Protein AF-0000000072580201 (afdb_homodimer)

Structure (mmCIF, N/CA/C/O backbone):
data_AF-0000000072580201-model_v1
#
loop_
_entity.id
_entity.type
_entity.pdbx_description
1 polymer 'Putative transporter'
#
loop_
_atom_site.group_PDB
_atom_site.id
_atom_site.type_symbol
_atom_site.label_atom_id
_atom_site.label_alt_id
_atom_site.label_comp_id
_atom_site.label_asym_id
_atom_site.label_entity_id
_atom_site.label_seq_id
_atom_site.pdbx_PDB_ins_code
_atom_site.Cartn_x
_atom_site.Cartn_y
_atom_site.Cartn_z
_atom_site.occupancy
_atom_site.B_iso_or_equiv
_atom_site.auth_seq_id
_atom_site.auth_comp_id
_atom_site.auth_asym_id
_atom_site.auth_atom_id
_atom_site.pdbx_PDB_model_num
ATOM 1 N N . MET A 1 1 ? -27.516 4.453 -25.391 1 64.94 1 MET A N 1
ATOM 2 C CA . MET A 1 1 ? -26.25 3.736 -25.438 1 64.94 1 MET A CA 1
ATOM 3 C C . MET A 1 1 ? -26.156 2.717 -24.312 1 64.94 1 MET A C 1
ATOM 5 O O . MET A 1 1 ? -25.203 1.935 -24.25 1 64.94 1 MET A O 1
ATOM 9 N N . GLN A 1 2 ? -27.297 2.746 -23.562 1 77.31 2 GLN A N 1
ATOM 10 C CA . GLN A 1 2 ? -27.359 1.778 -22.469 1 77.31 2 GLN A CA 1
ATOM 11 C C . GLN A 1 2 ? -28.312 0.635 -22.812 1 77.31 2 GLN A C 1
ATOM 13 O O . GLN A 1 2 ? -28.906 0.042 -21.906 1 77.31 2 GLN A O 1
ATOM 18 N N . SER A 1 3 ? -28.453 0.407 -24.109 1 86.81 3 SER A N 1
ATOM 19 C CA . SER A 1 3 ? -29.188 -0.77 -24.578 1 86.81 3 SER A CA 1
ATOM 20 C C . SER A 1 3 ? -28.359 -2.043 -24.359 1 86.81 3 SER A C 1
ATOM 22 O O . SER A 1 3 ? -27.172 -1.979 -24.047 1 86.81 3 SER A O 1
ATOM 24 N N . ALA A 1 4 ? -29.031 -3.105 -24.469 1 89.44 4 ALA A N 1
ATOM 25 C CA . ALA A 1 4 ? -28.375 -4.395 -24.297 1 89.44 4 ALA A CA 1
ATOM 26 C C . ALA A 1 4 ? -27.188 -4.555 -25.266 1 89.44 4 ALA A C 1
ATOM 28 O O . ALA A 1 4 ? -26.094 -4.934 -24.859 1 89.44 4 ALA A O 1
ATOM 29 N N . LEU A 1 5 ? -27.406 -4.266 -26.438 1 90 5 LEU A N 1
ATOM 30 C CA . LEU A 1 5 ? -26.359 -4.359 -27.453 1 90 5 LEU A CA 1
ATOM 31 C C . LEU A 1 5 ? -25.266 -3.324 -27.203 1 90 5 LEU A C 1
ATOM 33 O O . LEU A 1 5 ? -24.078 -3.607 -27.391 1 90 5 LEU A O 1
ATOM 37 N N . GLY A 1 6 ? -25.719 -2.148 -26.875 1 91.62 6 GLY A N 1
ATOM 38 C CA . GLY A 1 6 ? -24.766 -1.094 -26.562 1 91.62 6 GLY A CA 1
ATOM 39 C C . GLY A 1 6 ? -23.844 -1.446 -25.422 1 91.62 6 GLY A C 1
ATOM 40 O O . GLY A 1 6 ? -22.641 -1.205 -25.484 1 91.62 6 GLY A O 1
ATOM 41 N N . LEU A 1 7 ? -24.391 -2.041 -24.406 1 94.12 7 LEU A N 1
ATOM 42 C CA . LEU A 1 7 ? -23.625 -2.455 -23.25 1 94.12 7 LEU A CA 1
ATOM 43 C C . LEU A 1 7 ? -22.672 -3.594 -23.609 1 94.12 7 LEU A C 1
ATOM 45 O O . LEU A 1 7 ? -21.547 -3.645 -23.109 1 94.12 7 LEU A O 1
ATOM 49 N N . THR A 1 8 ? -23.156 -4.434 -24.438 1 94.06 8 THR A N 1
ATOM 50 C CA . THR A 1 8 ? -22.312 -5.539 -24.891 1 94.06 8 THR A CA 1
ATOM 51 C C . THR A 1 8 ? -21.109 -5.02 -25.656 1 94.06 8 THR A C 1
ATOM 53 O O . THR A 1 8 ? -19.969 -5.41 -25.391 1 94.06 8 THR A O 1
ATOM 56 N N . ILE A 1 9 ? -21.344 -4.164 -26.562 1 94.88 9 ILE A N 1
ATOM 57 C CA . ILE A 1 9 ? -20.281 -3.619 -27.406 1 94.88 9 ILE A CA 1
ATOM 58 C C . ILE A 1 9 ? -19.312 -2.805 -26.562 1 94.88 9 ILE A C 1
ATOM 60 O O . ILE A 1 9 ? -18.094 -2.926 -26.719 1 94.88 9 ILE A O 1
ATOM 64 N N . ALA A 1 10 ? -19.859 -2.002 -25.703 1 95.25 10 ALA A N 1
ATOM 65 C CA . ALA A 1 10 ? -19.016 -1.18 -24.844 1 95.25 10 ALA A CA 1
ATOM 66 C C . ALA A 1 10 ? -18.172 -2.047 -23.906 1 95.25 10 ALA A C 1
ATOM 68 O O . ALA A 1 10 ? -16.984 -1.782 -23.719 1 95.25 10 ALA A O 1
ATOM 69 N N . GLY A 1 11 ? -18.828 -3.018 -23.281 1 95.06 11 GLY A N 1
ATOM 70 C CA . GLY A 1 11 ? -18.109 -3.926 -22.422 1 95.06 11 GLY A CA 1
ATOM 71 C C . GLY A 1 11 ? -16.984 -4.656 -23.125 1 95.06 11 GLY A C 1
ATOM 72 O O . GLY A 1 11 ? -15.859 -4.734 -22.594 1 95.06 11 GLY A O 1
ATOM 73 N N . LEU A 1 12 ? -17.25 -5.156 -24.281 1 94.75 12 LEU A N 1
ATOM 74 C CA . LEU A 1 12 ? -16.234 -5.863 -25.062 1 94.75 12 LEU A CA 1
ATOM 75 C C . LEU A 1 12 ? -15.125 -4.914 -25.484 1 94.75 12 LEU A C 1
ATOM 77 O O . LEU A 1 12 ? -13.953 -5.301 -25.5 1 94.75 12 LEU A O 1
ATOM 81 N N . ALA A 1 13 ? -15.492 -3.752 -25.844 1 96.25 13 ALA A N 1
ATOM 82 C CA . ALA A 1 13 ? -14.492 -2.756 -26.234 1 96.25 13 ALA A CA 1
ATOM 83 C C . ALA A 1 13 ? -13.562 -2.432 -25.078 1 96.25 13 ALA A C 1
ATOM 85 O O . ALA A 1 13 ? -12.344 -2.318 -25.25 1 96.25 13 ALA A O 1
ATOM 86 N N . ILE A 1 14 ? -14.148 -2.25 -23.906 1 95.94 14 ILE A N 1
ATOM 87 C CA . ILE A 1 14 ? -13.367 -1.952 -22.703 1 95.94 14 ILE A CA 1
ATOM 88 C C . ILE A 1 14 ? -12.406 -3.105 -22.422 1 95.94 14 ILE A C 1
ATOM 90 O O . ILE A 1 14 ? -11.219 -2.889 -22.172 1 95.94 14 ILE A O 1
ATOM 94 N N . ILE A 1 15 ? -12.922 -4.309 -22.5 1 94.25 15 ILE A N 1
ATOM 95 C CA . ILE A 1 15 ? -12.133 -5.496 -22.203 1 94.25 15 ILE A CA 1
ATOM 96 C C . ILE A 1 15 ? -11.031 -5.648 -23.25 1 94.25 15 ILE A C 1
ATOM 98 O O . ILE A 1 15 ? -9.859 -5.801 -22.906 1 94.25 15 ILE A O 1
ATOM 102 N N . PHE A 1 16 ? -11.312 -5.555 -24.484 1 94.44 16 PHE A N 1
ATOM 103 C CA . PHE A 1 16 ? -10.359 -5.754 -25.578 1 94.44 16 PHE A CA 1
ATOM 104 C C . PHE A 1 16 ? -9.281 -4.68 -25.547 1 94.44 16 PHE A C 1
ATOM 106 O O . PHE A 1 16 ? -8.102 -4.977 -25.75 1 94.44 16 PHE A O 1
ATOM 113 N N . LEU A 1 17 ? -9.703 -3.467 -25.359 1 95.5 17 LEU A N 1
ATOM 114 C CA . LEU A 1 17 ? -8.727 -2.381 -25.312 1 95.5 17 LEU A CA 1
ATOM 115 C C . LEU A 1 17 ? -7.785 -2.549 -24.125 1 95.5 17 LEU A C 1
ATOM 117 O O . LEU A 1 17 ? -6.578 -2.326 -24.25 1 95.5 17 LEU A O 1
ATOM 121 N N . THR A 1 18 ? -8.344 -2.916 -22.969 1 93.75 18 THR A N 1
ATOM 122 C CA . THR A 1 18 ? -7.516 -3.125 -21.781 1 93.75 18 THR A CA 1
ATOM 123 C C . THR A 1 18 ? -6.52 -4.258 -22.016 1 93.75 18 THR A C 1
ATOM 125 O O . THR A 1 18 ? -5.328 -4.113 -21.734 1 93.75 18 THR A O 1
ATOM 128 N N . VAL A 1 19 ? -7 -5.348 -22.578 1 90.81 19 VAL A N 1
ATOM 129 C CA . VAL A 1 19 ? -6.156 -6.516 -22.812 1 90.81 19 VAL A CA 1
ATOM 130 C C . VAL A 1 19 ? -5.098 -6.18 -23.859 1 90.81 19 VAL A C 1
ATOM 132 O O . VAL A 1 19 ? -3.93 -6.551 -23.719 1 90.81 19 VAL A O 1
ATOM 135 N N . ALA A 1 20 ? -5.457 -5.512 -24.859 1 92.81 20 ALA A N 1
ATOM 136 C CA . ALA A 1 20 ? -4.531 -5.137 -25.922 1 92.81 20 ALA A CA 1
ATOM 137 C C . ALA A 1 20 ? -3.393 -4.277 -25.375 1 92.81 20 ALA A C 1
ATOM 139 O O . ALA A 1 20 ? -2.232 -4.469 -25.75 1 92.81 20 ALA A O 1
ATOM 140 N N . ILE A 1 21 ? -3.74 -3.387 -24.547 1 92.12 21 ILE A N 1
ATOM 141 C CA . ILE A 1 21 ? -2.734 -2.502 -23.984 1 92.12 21 ILE A CA 1
ATOM 142 C C . ILE A 1 21 ? -1.832 -3.291 -23.031 1 92.12 21 ILE A C 1
ATOM 144 O O . ILE A 1 21 ? -0.617 -3.08 -23 1 92.12 21 ILE A O 1
ATOM 148 N N . LEU A 1 22 ? -2.381 -4.203 -22.328 1 86.69 22 LEU A N 1
ATOM 149 C CA . LEU A 1 22 ? -1.604 -5.027 -21.406 1 86.69 22 LEU A CA 1
ATOM 150 C C . LEU A 1 22 ? -0.628 -5.922 -22.156 1 86.69 22 LEU A C 1
ATOM 152 O O . LEU A 1 22 ? 0.515 -6.102 -21.734 1 86.69 22 LEU A O 1
ATOM 156 N N . ILE A 1 23 ? -1.028 -6.395 -23.281 1 84.69 23 ILE A N 1
ATOM 157 C CA . ILE A 1 23 ? -0.207 -7.289 -24.078 1 84.69 23 ILE A CA 1
ATOM 158 C C . ILE A 1 23 ? 0.933 -6.508 -24.734 1 84.69 23 ILE A C 1
ATOM 160 O O . ILE A 1 23 ? 2.051 -7.012 -24.859 1 84.69 23 ILE A O 1
ATOM 164 N N . ARG A 1 24 ? 0.672 -5.301 -25.125 1 86.19 24 ARG A N 1
ATOM 165 C CA . ARG A 1 24 ? 1.711 -4.473 -25.719 1 86.19 24 ARG A CA 1
ATOM 166 C C . ARG A 1 24 ? 2.832 -4.184 -24.734 1 86.19 24 ARG A C 1
ATOM 168 O O . ARG A 1 24 ? 3.979 -3.967 -25.125 1 86.19 24 ARG A O 1
ATOM 175 N N . GLY A 1 25 ? 2.496 -4.184 -23.453 1 83.44 25 GLY A N 1
ATOM 176 C CA . GLY A 1 25 ? 3.494 -4.098 -22.406 1 83.44 25 GLY A CA 1
ATOM 177 C C . GLY A 1 25 ? 4.188 -2.746 -22.344 1 83.44 25 GLY A C 1
ATOM 178 O O . GLY A 1 25 ? 5.336 -2.65 -21.922 1 83.44 25 GLY A O 1
ATOM 179 N N . LYS A 1 26 ? 3.506 -1.722 -22.75 1 87.69 26 LYS A N 1
ATOM 180 C CA . LYS A 1 26 ? 4.133 -0.405 -22.828 1 87.69 26 LYS A CA 1
ATOM 181 C C . LYS A 1 26 ? 3.717 0.462 -21.641 1 87.69 26 LYS A C 1
ATOM 183 O O . LYS A 1 26 ? 4.32 1.508 -21.391 1 87.69 26 LYS A O 1
ATOM 188 N N . VAL 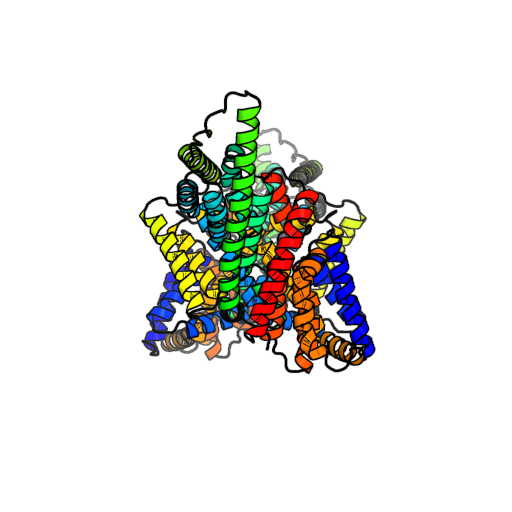A 1 27 ? 2.682 -0.009 -20.938 1 91.81 27 VAL A N 1
ATOM 189 C CA . VAL A 1 27 ? 2.209 0.784 -19.812 1 91.81 27 VAL A CA 1
ATOM 190 C C . VAL A 1 27 ? 1.976 -0.124 -18.609 1 91.81 27 VAL A C 1
ATOM 192 O O . VAL A 1 27 ? 1.768 -1.329 -18.75 1 91.81 27 VAL A O 1
ATOM 195 N N . SER A 1 28 ? 2.078 0.47 -17.453 1 92.5 28 SER A N 1
ATOM 196 C CA . SER A 1 28 ? 1.753 -0.257 -16.234 1 92.5 28 SER A CA 1
ATOM 197 C C . SER A 1 28 ? 0.303 -0.731 -16.234 1 92.5 28 SER A C 1
ATOM 199 O O . SER A 1 28 ? -0.588 -0.011 -16.688 1 92.5 28 SER A O 1
ATOM 201 N N . PRO A 1 29 ? 0.098 -1.938 -15.734 1 92.25 29 PRO A N 1
ATOM 202 C CA . PRO A 1 29 ? -1.27 -2.463 -15.711 1 92.25 29 PRO A CA 1
ATOM 203 C C . PRO A 1 29 ? -2.236 -1.558 -14.953 1 92.25 29 PRO A C 1
ATOM 205 O O . PRO A 1 29 ? -3.439 -1.569 -15.219 1 92.25 29 PRO A O 1
ATOM 208 N N . ILE A 1 30 ? -1.785 -0.77 -14.055 1 96.31 30 ILE A N 1
ATOM 209 C CA . ILE A 1 30 ? -2.617 0.125 -13.258 1 96.31 30 ILE A CA 1
ATOM 210 C C . ILE A 1 30 ? -3.332 1.116 -14.172 1 96.31 30 ILE A C 1
ATOM 212 O O . ILE A 1 30 ? -4.5 1.446 -13.953 1 96.31 30 ILE A O 1
ATOM 216 N N . VAL A 1 31 ? -2.715 1.527 -15.242 1 96.56 31 VAL A N 1
ATOM 217 C CA . VAL A 1 31 ? -3.193 2.602 -16.109 1 96.56 31 VAL A CA 1
ATOM 218 C C . VAL A 1 31 ? -4.41 2.125 -16.906 1 96.56 31 VAL A C 1
ATOM 220 O O . VAL A 1 31 ? -5.496 2.695 -16.781 1 96.56 31 VAL A O 1
ATOM 223 N N . PRO A 1 32 ? -4.281 1.046 -17.688 1 96 32 PRO A N 1
ATOM 224 C CA . PRO A 1 32 ? -5.461 0.642 -18.453 1 96 32 PRO A CA 1
ATOM 225 C C . PRO A 1 32 ? -6.59 0.119 -17.578 1 96 32 PRO A C 1
ATOM 227 O O . PRO A 1 32 ? -7.77 0.307 -17.891 1 96 32 PRO A O 1
ATOM 230 N N . MET A 1 33 ? -6.277 -0.475 -16.469 1 95.56 33 MET A N 1
ATOM 231 C CA . MET A 1 33 ? -7.289 -1.061 -15.594 1 95.56 33 MET A CA 1
ATOM 232 C C . MET A 1 33 ? -8.125 0.026 -14.93 1 95.56 33 MET A C 1
ATOM 234 O O . MET A 1 33 ? -9.305 -0.187 -14.633 1 95.56 33 MET A O 1
ATOM 238 N N . ALA A 1 34 ? -7.562 1.177 -14.711 1 97.31 34 ALA A N 1
ATOM 239 C CA . ALA A 1 34 ? -8.273 2.271 -14.055 1 97.31 34 ALA A CA 1
ATOM 240 C C . ALA A 1 34 ? -8.898 3.207 -15.086 1 97.31 34 ALA A C 1
ATOM 242 O O . ALA A 1 34 ? -10.086 3.537 -15 1 97.31 34 ALA A O 1
ATOM 243 N N . LEU A 1 35 ? -8.211 3.568 -16.141 1 97.62 35 LEU A N 1
ATOM 244 C CA . LEU A 1 35 ? -8.602 4.664 -17.016 1 97.62 35 LEU A CA 1
ATOM 245 C C . LEU A 1 35 ? -9.602 4.191 -18.062 1 97.62 35 LEU A C 1
ATOM 247 O O . LEU A 1 35 ? -10.57 4.895 -18.375 1 97.62 35 LEU A O 1
ATOM 251 N N . ILE A 1 36 ? -9.367 3.066 -18.656 1 97.5 36 ILE A N 1
ATOM 252 C CA . ILE A 1 36 ? -10.18 2.627 -19.781 1 97.5 36 ILE A CA 1
ATOM 253 C C . ILE A 1 36 ? -11.625 2.426 -19.328 1 97.5 36 ILE A C 1
ATOM 255 O O . ILE A 1 36 ? -12.555 2.945 -19.938 1 97.5 36 ILE A O 1
ATOM 259 N N . PRO A 1 37 ? -11.836 1.702 -18.25 1 97.38 37 PRO A N 1
ATOM 260 C CA . PRO A 1 37 ? -13.227 1.571 -17.812 1 97.38 37 PRO A CA 1
ATOM 261 C C . PRO A 1 37 ? -13.828 2.898 -17.344 1 97.38 37 PRO A C 1
ATOM 263 O O . PRO A 1 37 ? -15.023 3.139 -17.547 1 97.38 37 PRO A O 1
ATOM 266 N N . ALA A 1 38 ? -13.07 3.727 -16.672 1 97.56 38 ALA A N 1
ATOM 267 C CA . ALA A 1 38 ? -13.578 5.027 -16.234 1 97.56 38 ALA A CA 1
ATOM 268 C C . ALA A 1 38 ? -14.031 5.867 -17.422 1 97.56 38 ALA A C 1
ATOM 270 O O . ALA A 1 38 ? -15.125 6.426 -17.422 1 97.56 38 ALA A O 1
ATOM 271 N N . ILE A 1 39 ? -13.195 5.914 -18.469 1 97 39 ILE A N 1
ATOM 272 C CA . ILE A 1 39 ? -13.523 6.668 -19.672 1 97 39 ILE A CA 1
ATOM 273 C C . ILE A 1 39 ? -14.719 6.027 -20.375 1 97 39 ILE A C 1
ATOM 275 O O . ILE A 1 39 ? -15.617 6.727 -20.844 1 97 39 ILE A O 1
ATOM 279 N N . GLY A 1 40 ? -14.664 4.707 -20.469 1 96.12 40 GLY A N 1
ATOM 280 C CA . GLY A 1 40 ? -15.781 3.996 -21.078 1 96.12 40 GLY A CA 1
ATOM 281 C C . GLY A 1 40 ? -17.109 4.289 -20.406 1 96.12 40 GLY A C 1
ATOM 282 O O . GLY A 1 40 ? -18.109 4.52 -21.094 1 96.12 40 GLY A O 1
ATOM 283 N N . ALA A 1 41 ? -17.141 4.293 -19.062 1 96.19 41 ALA A N 1
ATOM 284 C CA . ALA A 1 41 ? -18.359 4.578 -18.328 1 96.19 41 ALA A CA 1
ATOM 285 C C . ALA A 1 41 ? -18.859 6 -18.594 1 96.19 41 ALA A C 1
ATOM 287 O O . ALA A 1 41 ? -20.047 6.227 -18.766 1 96.19 41 ALA A O 1
ATOM 288 N N . LEU A 1 42 ? -17.953 6.91 -18.672 1 94.69 42 LEU A N 1
ATOM 289 C CA . LEU A 1 42 ? -18.328 8.305 -18.906 1 94.69 42 LEU A CA 1
ATOM 290 C C . LEU A 1 42 ? -18.828 8.5 -20.328 1 94.69 42 LEU A C 1
ATOM 292 O O . LEU A 1 42 ? -19.781 9.258 -20.562 1 94.69 42 LEU A O 1
ATOM 296 N N . ILE A 1 43 ? -18.25 7.852 -21.297 1 94.31 43 ILE A N 1
ATOM 297 C CA . ILE A 1 43 ? -18.656 7.938 -22.703 1 94.31 43 ILE A CA 1
ATOM 298 C C . ILE A 1 43 ? -20.078 7.383 -22.844 1 94.31 43 ILE A C 1
ATOM 300 O O . ILE A 1 43 ? -20.875 7.895 -23.641 1 94.31 43 ILE A O 1
ATOM 304 N N . LEU A 1 44 ? -20.406 6.398 -22.078 1 94.62 44 LEU A N 1
ATOM 305 C CA . LEU A 1 44 ? -21.719 5.762 -22.141 1 94.62 44 LEU A CA 1
ATOM 306 C C . LEU A 1 44 ? -22.766 6.617 -21.438 1 94.62 44 LEU A C 1
ATOM 308 O O . LEU A 1 44 ? -23.969 6.309 -21.5 1 94.62 44 LEU A O 1
ATOM 312 N N . GLY A 1 45 ? -22.328 7.668 -20.703 1 93.88 45 GLY A N 1
ATOM 313 C CA . GLY A 1 45 ? -23.266 8.617 -20.141 1 93.88 45 GLY A CA 1
ATOM 314 C C . GLY A 1 45 ? -23.484 8.438 -18.641 1 93.88 45 GLY A C 1
ATOM 315 O O . GLY A 1 45 ? -24.344 9.078 -18.047 1 93.88 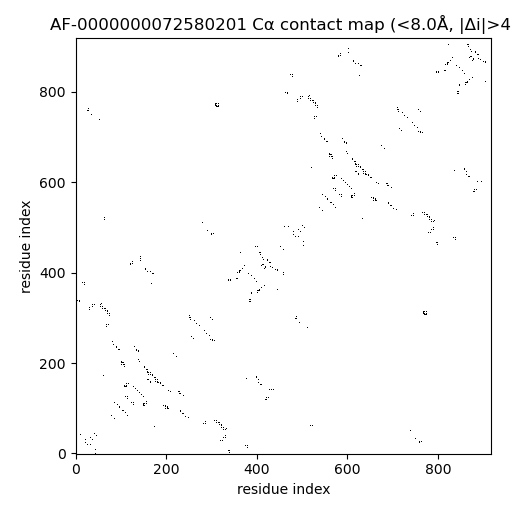45 GLY A O 1
ATOM 316 N N . TYR A 1 46 ? -22.734 7.535 -18.062 1 95.69 46 TYR A N 1
ATOM 317 C CA . TYR A 1 46 ? -22.844 7.41 -16.609 1 95.69 46 TYR A CA 1
ATOM 318 C C . TYR A 1 46 ? -22.281 8.641 -15.914 1 95.69 46 TYR A C 1
ATOM 320 O O . TYR A 1 46 ? -21.281 9.211 -16.359 1 95.69 46 TYR A O 1
ATOM 328 N N . SER A 1 47 ? -22.953 9.055 -14.836 1 95.25 47 SER A N 1
ATOM 329 C CA . SER A 1 47 ? -22.531 10.227 -14.078 1 95.25 47 SER A CA 1
ATOM 330 C C . SER A 1 47 ? -21.297 9.93 -13.219 1 95.25 47 SER A C 1
ATOM 332 O O . SER A 1 47 ? -20.938 8.766 -13.047 1 95.25 47 SER A O 1
ATOM 334 N N . PHE A 1 48 ? -20.688 10.938 -12.688 1 95.44 48 PHE A N 1
ATOM 335 C CA . PHE A 1 48 ? -19.547 10.789 -11.781 1 95.44 48 PHE A CA 1
ATOM 336 C C . PHE A 1 48 ? -19.969 10.086 -10.5 1 95.44 48 PHE A C 1
ATOM 338 O O . PHE A 1 48 ? -19.203 9.32 -9.914 1 95.44 48 PHE A O 1
ATOM 345 N N . GLU A 1 49 ? -21.125 10.352 -10.133 1 93.81 49 GLU A N 1
ATOM 346 C CA . GLU A 1 49 ? -21.672 9.695 -8.945 1 93.81 49 GLU A CA 1
ATOM 347 C C . GLU A 1 49 ? -21.781 8.188 -9.156 1 93.81 49 GLU A C 1
ATOM 349 O O . GLU A 1 49 ? -21.438 7.398 -8.266 1 93.81 49 GLU A O 1
ATOM 354 N N . GLU A 1 50 ? -22.25 7.844 -10.297 1 96.62 50 GLU A N 1
ATOM 355 C CA . GLU A 1 50 ? -22.359 6.426 -10.625 1 96.62 50 GLU A CA 1
ATOM 356 C C . GLU A 1 50 ? -20.984 5.773 -10.734 1 96.62 50 GLU A C 1
ATOM 358 O O . GLU A 1 50 ? -20.797 4.637 -10.289 1 96.62 50 GLU A O 1
ATOM 363 N N . LEU A 1 51 ? -20.109 6.473 -11.344 1 97.31 51 LEU A N 1
ATOM 364 C CA . LEU A 1 51 ? -18.75 5.973 -11.438 1 97.31 51 LEU A CA 1
ATOM 365 C C . LEU A 1 51 ? -18.156 5.727 -10.047 1 97.31 51 LEU A C 1
ATOM 367 O O . LEU A 1 51 ? -17.484 4.719 -9.828 1 97.31 51 LEU A O 1
ATOM 371 N N . SER A 1 52 ? -18.406 6.652 -9.172 1 95.69 52 SER A N 1
ATOM 372 C CA . SER A 1 52 ? -17.953 6.508 -7.793 1 95.69 52 SER A CA 1
ATOM 373 C C . SER A 1 52 ? -18.562 5.281 -7.133 1 95.69 52 SER A C 1
ATOM 375 O O . SER A 1 52 ? -17.891 4.555 -6.395 1 95.69 52 SER A O 1
ATOM 377 N N . ASP A 1 53 ? -19.828 5.078 -7.402 1 96.44 53 ASP A N 1
ATOM 378 C CA . ASP A 1 53 ? -20.516 3.916 -6.848 1 96.44 53 ASP A CA 1
ATOM 379 C C . ASP A 1 53 ? -19.938 2.619 -7.414 1 96.44 53 ASP A C 1
ATOM 381 O O . ASP A 1 53 ? -19.766 1.643 -6.68 1 96.44 53 ASP A O 1
ATOM 385 N N . PHE A 1 54 ? -19.703 2.678 -8.75 1 97.5 54 PHE A N 1
ATOM 386 C CA . PHE A 1 54 ? -19.078 1.516 -9.375 1 97.5 54 PHE A CA 1
ATOM 387 C C . PHE A 1 54 ? -17.75 1.19 -8.719 1 97.5 54 PHE A C 1
ATOM 389 O O . PHE A 1 54 ? -17.484 0.038 -8.367 1 97.5 54 PHE A O 1
ATOM 396 N N . PHE A 1 55 ? -16.938 2.162 -8.516 1 97.69 55 PHE A N 1
ATOM 397 C CA . PHE A 1 55 ? -15.617 1.966 -7.926 1 97.69 55 PHE A CA 1
ATOM 398 C C . PHE A 1 55 ? -15.742 1.457 -6.492 1 97.69 55 PHE A C 1
ATOM 400 O O . PHE A 1 55 ? -15 0.562 -6.082 1 97.69 55 PHE A O 1
ATOM 407 N N . SER A 1 56 ? -16.625 2.051 -5.738 1 96.06 56 SER A N 1
ATOM 408 C CA . SER A 1 56 ? -16.812 1.667 -4.344 1 96.06 56 SER A CA 1
ATOM 409 C C . SER A 1 56 ? -17.234 0.203 -4.223 1 96.06 56 SER A C 1
ATOM 411 O O . SER A 1 56 ? -16.75 -0.514 -3.348 1 96.06 56 SER A O 1
ATOM 413 N N . ASP A 1 57 ? -18.125 -0.177 -5.078 1 95.69 57 ASP A N 1
ATOM 414 C CA . ASP A 1 57 ? -18.547 -1.571 -5.074 1 95.69 57 ASP A CA 1
ATOM 415 C C . ASP A 1 57 ? -17.406 -2.504 -5.453 1 95.69 57 ASP A C 1
ATOM 417 O O . ASP A 1 57 ? -17.25 -3.574 -4.863 1 95.69 57 ASP A O 1
ATOM 421 N N . GLY A 1 58 ? -16.688 -2.146 -6.457 1 96 58 GLY A N 1
ATOM 422 C CA . GLY A 1 58 ? -15.508 -2.914 -6.812 1 96 58 GLY A CA 1
ATOM 423 C C . GLY A 1 58 ? -14.484 -2.998 -5.691 1 96 58 GLY A C 1
ATOM 424 O O . GLY A 1 58 ? -13.883 -4.051 -5.469 1 96 58 GLY A O 1
ATOM 425 N N . LEU A 1 59 ? -14.32 -1.901 -5.016 1 96.62 59 LEU A N 1
ATOM 426 C CA . LEU A 1 59 ? -13.336 -1.826 -3.934 1 96.62 59 LEU A CA 1
ATOM 427 C C . LEU A 1 59 ? -13.711 -2.775 -2.799 1 96.62 59 LEU A C 1
ATOM 429 O O . LEU A 1 59 ? -12.836 -3.395 -2.191 1 96.62 59 LEU A O 1
ATOM 433 N N . LYS A 1 60 ? -14.961 -2.896 -2.533 1 93.88 60 LYS A N 1
ATOM 434 C CA . LYS A 1 60 ? -15.43 -3.793 -1.483 1 93.88 60 LYS A CA 1
ATOM 435 C C . LYS A 1 60 ? -15.039 -5.238 -1.775 1 93.88 60 LYS A C 1
ATOM 437 O O . LYS A 1 60 ? -14.734 -6.004 -0.856 1 93.88 60 LYS A O 1
ATOM 442 N N . SER A 1 61 ? -14.961 -5.516 -3.014 1 91.38 61 SER A N 1
ATOM 443 C CA . SER A 1 61 ? -14.703 -6.902 -3.389 1 91.38 61 SER A CA 1
ATOM 444 C C . SER A 1 61 ? -13.211 -7.215 -3.365 1 91.38 61 SER A C 1
ATOM 446 O O . SER A 1 61 ? -12.82 -8.383 -3.285 1 91.38 61 SER A O 1
ATOM 448 N N . VAL A 1 62 ? -12.398 -6.176 -3.389 1 94.69 62 VAL A N 1
ATOM 449 C CA . VAL A 1 62 ? -10.984 -6.469 -3.564 1 94.69 62 VAL A CA 1
ATOM 450 C C . VAL A 1 62 ? -10.211 -6.066 -2.311 1 94.69 62 VAL A C 1
ATOM 452 O O . VAL A 1 62 ? -9.031 -6.402 -2.164 1 94.69 62 VAL A O 1
ATOM 455 N N . MET A 1 63 ? -10.789 -5.371 -1.396 1 94.75 63 MET A N 1
ATOM 456 C CA . MET A 1 63 ? -10.07 -4.727 -0.297 1 94.75 63 MET A CA 1
ATOM 457 C C . MET A 1 63 ? -9.32 -5.754 0.537 1 94.75 63 MET A C 1
ATOM 459 O O . MET A 1 63 ? -8.164 -5.531 0.908 1 94.75 63 MET A O 1
ATOM 463 N N . SER A 1 64 ? -9.906 -6.91 0.858 1 95.19 64 SER A N 1
ATOM 464 C CA . SER A 1 64 ? -9.234 -7.926 1.663 1 95.19 64 SER A CA 1
ATOM 465 C C . SER A 1 64 ? -8.031 -8.508 0.927 1 95.19 64 SER A C 1
ATOM 467 O O . SER A 1 64 ? -7.016 -8.828 1.546 1 95.19 64 SER A O 1
ATOM 469 N N . VAL A 1 65 ? -8.133 -8.586 -0.37 1 95.44 65 VAL A N 1
ATOM 470 C CA . VAL A 1 65 ? -7.062 -9.117 -1.201 1 95.44 65 VAL A CA 1
ATOM 471 C C . VAL A 1 65 ? -5.891 -8.148 -1.221 1 95.44 65 VAL A C 1
ATOM 473 O O . VAL A 1 65 ? -4.73 -8.562 -1.149 1 95.44 65 VAL A O 1
ATOM 476 N N . VAL A 1 66 ? -6.234 -6.879 -1.273 1 96.88 66 VAL A N 1
ATOM 477 C CA . VAL A 1 66 ? -5.215 -5.84 -1.253 1 96.88 66 VAL A CA 1
ATOM 478 C C . VAL A 1 66 ? -4.41 -5.926 0.043 1 96.88 66 VAL A C 1
ATOM 480 O O . VAL A 1 66 ? -3.178 -5.934 0.017 1 96.88 66 VAL A O 1
ATOM 483 N N . VAL A 1 67 ? -5.094 -6.039 1.15 1 97.62 67 VAL A N 1
ATOM 484 C CA . VAL A 1 67 ? -4.453 -6.086 2.461 1 97.62 67 VAL A CA 1
ATOM 485 C C . VAL A 1 67 ? -3.619 -7.359 2.584 1 97.62 67 VAL A C 1
ATOM 487 O O . VAL A 1 67 ? -2.496 -7.328 3.09 1 97.62 67 VAL A O 1
ATOM 490 N N . MET A 1 68 ? -4.172 -8.43 2.105 1 96.75 68 MET A N 1
ATOM 491 C CA . MET A 1 68 ? -3.447 -9.703 2.139 1 96.75 68 MET A CA 1
ATOM 492 C C . MET A 1 68 ? -2.125 -9.594 1.385 1 96.75 68 MET A C 1
ATOM 494 O O . MET A 1 68 ? -1.075 -9.969 1.909 1 96.75 68 MET A O 1
ATOM 498 N N . PHE A 1 69 ? -2.146 -9.039 0.208 1 95.62 69 PHE A N 1
ATOM 499 C CA . PHE A 1 69 ? -0.943 -8.938 -0.608 1 95.62 69 PHE A CA 1
ATOM 500 C C . PHE A 1 69 ? 0.095 -8.047 0.064 1 95.62 69 PHE A C 1
ATOM 502 O O . PHE A 1 69 ? 1.278 -8.391 0.109 1 95.62 69 PHE A O 1
ATOM 509 N N . ILE A 1 70 ? -0.381 -6.934 0.567 1 97.19 70 ILE A N 1
ATOM 510 C CA . ILE A 1 70 ? 0.54 -5.984 1.183 1 97.19 70 ILE A CA 1
ATOM 511 C C . ILE A 1 70 ? 1.287 -6.66 2.33 1 97.19 70 ILE A C 1
ATOM 513 O O . ILE A 1 70 ? 2.52 -6.691 2.344 1 97.19 70 ILE A O 1
ATOM 517 N N . PHE A 1 71 ? 0.601 -7.293 3.176 1 97.88 71 PHE A N 1
ATOM 518 C CA . PHE A 1 71 ? 1.235 -7.77 4.398 1 97.88 71 PHE A CA 1
ATOM 519 C C . PHE A 1 71 ? 1.867 -9.141 4.18 1 97.88 71 PHE A C 1
ATOM 521 O O . PHE A 1 71 ? 2.857 -9.484 4.828 1 97.88 71 PHE A O 1
ATOM 528 N N . ALA A 1 72 ? 1.359 -9.938 3.24 1 97 72 ALA A N 1
ATOM 529 C CA . ALA A 1 72 ? 2.035 -11.188 2.9 1 97 72 ALA A CA 1
ATOM 530 C C . ALA A 1 72 ? 3.416 -10.922 2.309 1 97 72 ALA A C 1
ATOM 532 O O . ALA A 1 72 ? 4.391 -11.586 2.674 1 97 72 ALA A O 1
ATOM 533 N N . ILE A 1 73 ? 3.502 -9.977 1.411 1 95.44 73 ILE A N 1
ATOM 534 C CA . ILE A 1 73 ? 4.766 -9.656 0.754 1 95.44 73 ILE A CA 1
ATOM 535 C C . ILE A 1 73 ? 5.762 -9.133 1.783 1 95.44 73 ILE A C 1
ATOM 537 O O . ILE A 1 73 ? 6.93 -9.539 1.789 1 95.44 73 ILE A O 1
ATOM 541 N N . ILE A 1 74 ? 5.285 -8.305 2.678 1 96.81 74 ILE A N 1
ATOM 542 C CA . ILE A 1 74 ? 6.164 -7.77 3.709 1 96.81 74 ILE A CA 1
ATOM 543 C C . ILE A 1 74 ? 6.594 -8.891 4.652 1 96.81 74 ILE A C 1
ATOM 545 O O . ILE A 1 74 ? 7.766 -8.977 5.027 1 96.81 74 ILE A O 1
ATOM 549 N N . PHE A 1 75 ? 5.688 -9.727 5.102 1 97.56 75 PHE A N 1
ATOM 550 C CA . PHE A 1 75 ? 5.969 -10.836 6.012 1 97.56 75 PHE A CA 1
ATOM 551 C C . PHE A 1 75 ? 7.047 -11.75 5.441 1 97.56 75 PHE A C 1
ATOM 553 O O . PHE A 1 75 ? 8.062 -12 6.09 1 97.56 75 PHE A O 1
ATOM 560 N N . PHE A 1 76 ? 6.852 -12.18 4.242 1 95.62 76 PHE A N 1
ATOM 561 C CA . PHE A 1 76 ? 7.805 -13.094 3.623 1 95.62 76 PHE A CA 1
ATOM 562 C C . PHE A 1 76 ? 9.086 -12.359 3.238 1 95.62 76 PHE A C 1
ATOM 564 O O . PHE A 1 76 ? 10.164 -12.961 3.203 1 95.62 76 PHE A O 1
ATOM 571 N N . GLY A 1 77 ? 8.891 -11.0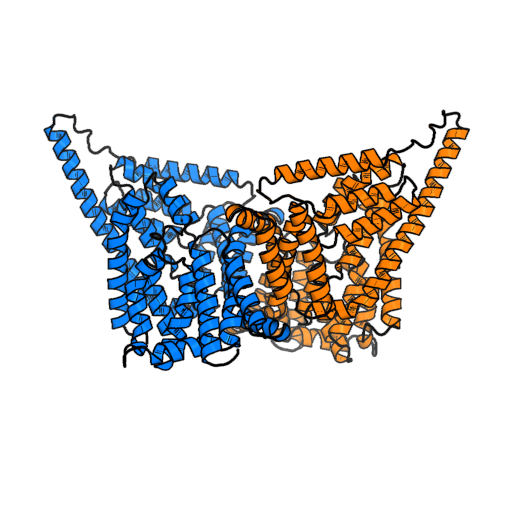62 2.949 1 94.06 77 GLY A N 1
ATOM 572 C CA . GLY A 1 77 ? 10.086 -10.258 2.752 1 94.06 77 GLY A CA 1
ATOM 573 C C . GLY A 1 77 ? 11 -10.242 3.963 1 94.06 77 GLY A C 1
ATOM 574 O O . GLY A 1 77 ? 12.219 -10.398 3.83 1 94.06 77 GLY A O 1
ATOM 575 N N . ILE A 1 78 ? 10.422 -10.117 5.117 1 95.44 78 ILE A N 1
ATOM 576 C CA . ILE A 1 78 ? 11.188 -10.133 6.359 1 95.44 78 ILE A CA 1
ATOM 577 C C . ILE A 1 78 ? 11.859 -11.492 6.535 1 95.44 78 ILE A C 1
ATOM 579 O O . ILE A 1 78 ? 13.047 -11.562 6.875 1 95.44 78 ILE A O 1
ATOM 583 N N . MET A 1 79 ? 11.125 -12.516 6.285 1 94.31 79 MET A N 1
ATOM 584 C CA . MET A 1 79 ? 11.664 -13.867 6.43 1 94.31 79 MET A CA 1
ATOM 585 C C . MET A 1 79 ? 12.844 -14.086 5.488 1 94.31 79 MET A C 1
ATOM 587 O O . MET A 1 79 ? 13.812 -14.758 5.848 1 94.31 79 MET A O 1
ATOM 591 N N . GLN A 1 80 ? 12.719 -13.547 4.336 1 90.94 80 GLN A N 1
ATOM 592 C CA . GLN A 1 80 ? 13.805 -13.648 3.373 1 90.94 80 GLN A CA 1
ATOM 593 C C . GLN A 1 80 ? 15.008 -12.828 3.814 1 90.94 80 GLN A C 1
ATOM 595 O O . GLN A 1 80 ? 16.156 -13.273 3.684 1 90.94 80 GLN A O 1
ATOM 600 N N . ASP A 1 81 ? 14.734 -11.656 4.309 1 91.5 81 ASP A N 1
ATOM 601 C CA . ASP A 1 81 ? 15.805 -10.758 4.734 1 91.5 81 ASP A CA 1
ATOM 602 C C . ASP A 1 81 ? 16.625 -11.375 5.863 1 91.5 81 ASP A C 1
ATOM 604 O O . ASP A 1 81 ? 17.828 -11.164 5.945 1 91.5 81 ASP A O 1
ATOM 608 N N . VAL A 1 82 ? 15.984 -12.117 6.711 1 92.12 82 VAL A N 1
ATOM 609 C CA . VAL A 1 82 ? 16.688 -12.672 7.859 1 92.12 82 VAL A CA 1
ATOM 610 C C . VAL A 1 82 ? 17.328 -14.008 7.477 1 92.12 82 VAL A C 1
ATOM 612 O O . VAL A 1 82 ? 18.078 -14.594 8.258 1 92.12 82 VAL A O 1
ATOM 615 N N . GLY A 1 83 ? 17.109 -14.523 6.301 1 89.06 83 GLY A N 1
ATOM 616 C CA . GLY A 1 83 ? 17.766 -15.711 5.785 1 89.06 83 GLY A CA 1
ATOM 617 C C . GLY A 1 83 ? 17.172 -17 6.316 1 89.06 83 GLY A C 1
ATOM 618 O O . GLY A 1 83 ? 17.891 -17.969 6.562 1 89.06 83 GLY A O 1
ATOM 619 N N . LEU A 1 84 ? 15.938 -16.969 6.504 1 89 84 LEU A N 1
ATOM 620 C CA . LEU A 1 84 ? 15.273 -18.125 7.102 1 89 84 LEU A CA 1
ATOM 621 C C . LEU A 1 84 ? 15.344 -19.328 6.172 1 89 84 LEU A C 1
ATOM 623 O O . LEU A 1 84 ? 15.383 -20.469 6.633 1 89 84 LEU A O 1
ATOM 627 N N . PHE A 1 85 ? 15.469 -19.172 4.871 1 89.25 85 PHE A N 1
ATOM 628 C CA . PHE A 1 85 ? 15.383 -20.266 3.908 1 89.25 85 PHE A CA 1
ATOM 629 C C . PHE A 1 85 ? 16.766 -20.828 3.6 1 89.25 85 PHE A C 1
ATOM 631 O O . PHE A 1 85 ? 16.875 -21.922 3.037 1 89.25 85 PHE A O 1
ATOM 638 N N . THR A 1 86 ? 17.812 -20.156 3.996 1 89.56 86 THR A N 1
ATOM 639 C CA . THR A 1 86 ? 19.172 -20.5 3.625 1 89.56 86 THR A CA 1
ATOM 640 C C . THR A 1 86 ? 19.547 -21.875 4.188 1 89.56 86 THR A C 1
ATOM 642 O O . THR A 1 86 ? 20.047 -22.734 3.461 1 89.56 86 THR A O 1
ATOM 645 N N . PRO A 1 87 ? 19.25 -22.141 5.438 1 89.38 87 PRO A N 1
ATOM 646 C CA . PRO A 1 87 ? 19.609 -23.453 5.969 1 89.38 87 PRO A CA 1
ATOM 647 C C . PRO A 1 87 ? 18.828 -24.578 5.316 1 89.38 87 PRO A C 1
ATOM 649 O O . PRO A 1 87 ? 19.359 -25.688 5.148 1 89.38 87 PRO A O 1
ATOM 652 N N . VAL A 1 88 ? 17.641 -24.312 5.039 1 89.69 88 VAL A N 1
ATOM 653 C CA . VAL A 1 88 ? 16.797 -25.328 4.414 1 89.69 88 VAL A CA 1
ATOM 654 C C . VAL A 1 88 ? 17.328 -25.641 3.02 1 89.69 88 VAL A C 1
ATOM 656 O O . VAL A 1 88 ? 17.484 -26.812 2.662 1 89.69 88 VAL A O 1
ATOM 659 N N . ILE A 1 89 ? 17.641 -24.672 2.271 1 90.38 89 ILE A N 1
ATOM 660 C CA . ILE A 1 89 ? 18.141 -24.859 0.912 1 90.38 89 ILE A CA 1
ATOM 661 C C . ILE A 1 89 ? 19.516 -25.531 0.951 1 90.38 89 ILE A C 1
ATOM 663 O O . ILE A 1 89 ? 19.781 -26.438 0.166 1 90.38 89 ILE A O 1
ATOM 667 N N . ARG A 1 90 ? 20.344 -25.109 1.923 1 91.69 90 ARG A N 1
ATOM 668 C CA . ARG A 1 90 ? 21.656 -25.734 2.098 1 91.69 90 ARG A CA 1
ATOM 669 C C . ARG A 1 90 ? 21.531 -27.219 2.381 1 91.69 90 ARG A C 1
ATOM 671 O O . ARG A 1 90 ? 22.25 -28.031 1.803 1 91.69 90 ARG A O 1
ATOM 678 N N . ALA A 1 91 ? 20.625 -27.547 3.23 1 91.62 91 ALA A N 1
ATOM 679 C CA . ALA A 1 91 ? 20.406 -28.938 3.59 1 91.62 91 ALA A CA 1
ATOM 680 C C . ALA A 1 91 ? 19.922 -29.734 2.387 1 91.62 91 ALA A C 1
ATOM 682 O O . ALA A 1 91 ? 20.297 -30.906 2.215 1 91.62 91 ALA A O 1
ATOM 683 N N . LEU A 1 92 ? 19.172 -29.141 1.583 1 89.12 92 LEU A N 1
ATOM 684 C CA . LEU A 1 92 ? 18.625 -29.828 0.416 1 89.12 92 LEU A CA 1
ATOM 685 C C . LEU A 1 92 ? 19.703 -30.031 -0.643 1 89.12 92 LEU A C 1
ATOM 687 O O . LEU A 1 92 ? 19.734 -31.062 -1.32 1 89.12 92 LEU A O 1
ATOM 691 N N . ILE A 1 93 ? 20.547 -29.062 -0.771 1 89.31 93 ILE A N 1
ATOM 692 C CA . ILE A 1 93 ? 21.672 -29.203 -1.693 1 89.31 93 ILE A CA 1
ATOM 693 C C . ILE A 1 93 ? 22.562 -30.375 -1.252 1 89.31 93 ILE A C 1
ATOM 695 O O . ILE A 1 93 ? 22.953 -31.203 -2.07 1 89.31 93 ILE A O 1
ATOM 699 N N . ARG A 1 94 ? 22.75 -30.484 0.029 1 90.69 94 ARG A N 1
ATOM 700 C CA . ARG A 1 94 ? 23.594 -31.562 0.568 1 90.69 94 ARG A CA 1
ATOM 701 C C . ARG A 1 94 ? 22.938 -32.938 0.363 1 90.69 94 ARG A C 1
ATOM 703 O O . ARG A 1 94 ? 23.625 -33.906 0.117 1 90.69 94 ARG A O 1
ATOM 710 N N . ALA A 1 95 ? 21.719 -32.906 0.422 1 91.12 95 ALA A N 1
ATOM 711 C CA . ALA A 1 95 ? 20.953 -34.156 0.353 1 91.12 95 ALA A CA 1
ATOM 712 C C . ALA A 1 95 ? 20.984 -34.719 -1.06 1 91.12 95 ALA A C 1
ATOM 714 O O . ALA A 1 95 ? 20.656 -35.906 -1.263 1 91.12 95 ALA A O 1
ATOM 715 N N . THR A 1 96 ? 21.344 -33.969 -2.082 1 88.38 96 THR A N 1
ATOM 716 C CA . THR A 1 96 ? 21.328 -34.438 -3.463 1 88.38 96 THR A CA 1
ATOM 717 C C . THR A 1 96 ? 22.453 -35.469 -3.697 1 88.38 96 THR A C 1
ATOM 719 O O . THR A 1 96 ? 22.344 -36.312 -4.582 1 88.38 96 THR A O 1
ATOM 722 N N . ARG A 1 97 ? 23.562 -35.5 -2.912 1 84.38 97 ARG A N 1
ATOM 723 C CA . ARG A 1 97 ? 24.688 -36.438 -2.934 1 84.38 97 ARG A CA 1
ATOM 724 C C . ARG A 1 97 ? 25.266 -36.562 -4.34 1 84.38 97 ARG A C 1
ATOM 726 O O . ARG A 1 97 ? 25.703 -37.656 -4.738 1 84.38 97 ARG A O 1
ATOM 733 N N . GLY A 1 98 ? 25.062 -35.688 -5.117 1 82.06 98 GLY A N 1
ATOM 734 C CA . GLY A 1 98 ? 25.672 -35.688 -6.434 1 82.06 98 GLY A CA 1
ATOM 735 C C . GLY A 1 98 ? 25.016 -36.625 -7.414 1 82.06 98 GLY A C 1
ATOM 736 O O . GLY A 1 98 ? 25.656 -37.062 -8.391 1 82.06 98 GLY A O 1
ATOM 737 N N . ASN A 1 99 ? 23.891 -37.125 -7.203 1 90.12 99 ASN A N 1
ATOM 738 C CA . ASN A 1 99 ? 23.094 -37.938 -8.109 1 90.12 99 ASN A CA 1
ATOM 739 C C . ASN A 1 99 ? 22.078 -37.125 -8.883 1 90.12 99 ASN A C 1
ATOM 741 O O . ASN A 1 99 ? 21.297 -36.375 -8.289 1 90.12 99 ASN A O 1
ATOM 745 N N . PRO A 1 100 ? 22.141 -37.312 -10.25 1 93.56 100 PRO A N 1
ATOM 746 C CA . PRO A 1 100 ? 21.281 -36.469 -11.07 1 93.56 100 PRO A CA 1
ATOM 747 C C . PRO A 1 100 ? 19.812 -36.594 -10.68 1 93.56 100 PRO A C 1
ATOM 749 O O . PRO A 1 100 ? 19.094 -35.594 -10.695 1 93.56 100 PRO A O 1
ATOM 752 N N . VAL A 1 101 ? 19.344 -37.719 -10.336 1 95.88 101 VAL A N 1
ATOM 753 C CA . VAL A 1 101 ? 17.953 -37.906 -9.961 1 95.88 101 VAL A CA 1
ATOM 754 C C . VAL A 1 101 ? 17.672 -37.219 -8.633 1 95.88 101 VAL A C 1
ATOM 756 O O . VAL A 1 101 ? 16.641 -36.562 -8.484 1 95.88 101 VAL A O 1
ATOM 759 N N . PHE A 1 102 ? 18.516 -37.25 -7.727 1 95.56 102 PHE A N 1
ATOM 760 C CA . PHE A 1 102 ? 18.344 -36.594 -6.445 1 95.56 102 PHE A CA 1
ATOM 761 C C . PHE A 1 102 ? 18.484 -35.094 -6.602 1 95.56 102 PHE A C 1
ATOM 763 O O . PHE A 1 102 ? 17.828 -34.312 -5.895 1 95.56 102 PHE A O 1
ATOM 770 N N . ILE A 1 103 ? 19.312 -34.75 -7.539 1 95.38 103 ILE A N 1
ATOM 771 C CA . ILE A 1 103 ? 19.484 -33.312 -7.797 1 95.38 103 ILE A CA 1
ATOM 772 C C . ILE A 1 103 ? 18.188 -32.719 -8.328 1 95.38 103 ILE A C 1
ATOM 774 O O . ILE A 1 103 ? 17.75 -31.656 -7.867 1 95.38 103 ILE A O 1
ATOM 778 N N . THR A 1 104 ? 17.578 -33.375 -9.297 1 97.69 104 THR A N 1
ATOM 779 C CA . THR A 1 104 ? 16.328 -32.875 -9.852 1 97.69 104 THR A CA 1
ATOM 780 C C . THR A 1 104 ? 15.211 -32.906 -8.812 1 97.69 104 THR A C 1
ATOM 782 O O . THR A 1 104 ? 14.398 -31.969 -8.742 1 97.69 104 THR A O 1
ATOM 785 N N . LEU A 1 105 ? 15.141 -33.938 -7.977 1 97.69 105 LEU A N 1
ATOM 786 C CA . LEU A 1 105 ? 14.156 -34 -6.895 1 97.69 105 LEU A CA 1
ATOM 787 C C . LEU A 1 105 ? 14.422 -32.875 -5.875 1 97.69 105 LEU A C 1
ATOM 789 O O . LEU A 1 105 ? 13.477 -32.25 -5.375 1 97.69 105 LEU A O 1
ATOM 793 N N . GLY A 1 106 ? 15.648 -32.688 -5.559 1 96.44 106 GLY A N 1
ATOM 794 C CA . GLY A 1 106 ? 16.016 -31.609 -4.68 1 96.44 106 GLY A CA 1
ATOM 795 C C . GLY A 1 106 ? 15.664 -30.234 -5.242 1 96.44 106 GLY A C 1
ATOM 796 O O . GLY A 1 106 ? 15.242 -29.344 -4.504 1 96.44 106 GLY A O 1
ATOM 797 N N . THR A 1 107 ? 15.859 -30.078 -6.559 1 97.56 107 THR A N 1
ATOM 798 C CA . THR A 1 107 ? 15.492 -28.844 -7.238 1 97.56 107 THR A CA 1
ATOM 799 C C . THR A 1 107 ? 14.008 -28.547 -7.066 1 97.56 107 THR A C 1
ATOM 801 O O . THR A 1 107 ? 13.625 -27.406 -6.785 1 97.56 107 THR A O 1
ATOM 804 N N . ALA A 1 108 ? 13.188 -29.578 -7.242 1 98.12 108 ALA A N 1
ATOM 805 C CA . ALA A 1 108 ? 11.75 -29.438 -7.051 1 98.12 108 ALA A CA 1
ATOM 806 C C . ALA A 1 108 ? 11.43 -29.031 -5.613 1 98.12 108 ALA A C 1
ATOM 808 O O . ALA A 1 108 ? 10.641 -28.109 -5.383 1 98.12 108 ALA A O 1
ATOM 809 N N . ALA A 1 109 ? 12.023 -29.672 -4.66 1 97.56 109 ALA A N 1
ATOM 810 C CA . ALA A 1 109 ? 11.789 -29.375 -3.246 1 97.56 109 ALA A CA 1
ATOM 811 C C . ALA A 1 109 ? 12.219 -27.953 -2.895 1 97.56 109 ALA A C 1
ATOM 813 O O . ALA A 1 109 ? 11.508 -27.25 -2.184 1 97.56 109 ALA A O 1
ATOM 814 N N . ILE A 1 110 ? 13.375 -27.562 -3.367 1 96.31 110 ILE A N 1
ATOM 815 C CA . ILE A 1 110 ? 13.891 -26.219 -3.119 1 96.31 110 ILE A CA 1
ATOM 816 C C . ILE A 1 110 ? 12.969 -25.188 -3.76 1 96.31 110 ILE A C 1
ATOM 818 O O . ILE A 1 110 ? 12.695 -24.141 -3.168 1 96.31 110 ILE A O 1
ATOM 822 N N . GLY A 1 111 ? 12.508 -25.484 -4.965 1 96.81 111 GLY A N 1
ATOM 823 C CA . GLY A 1 111 ? 11.562 -24.594 -5.621 1 96.81 111 GLY A CA 1
ATOM 824 C C . GLY A 1 111 ? 10.281 -24.406 -4.828 1 96.81 111 GLY A C 1
ATOM 825 O O . GLY A 1 111 ? 9.781 -23.281 -4.715 1 96.81 111 GLY A O 1
ATOM 826 N N . VAL A 1 112 ? 9.773 -25.484 -4.289 1 96.75 112 VAL A N 1
ATOM 827 C CA . VAL A 1 112 ? 8.539 -25.453 -3.512 1 96.75 112 VAL A CA 1
ATOM 828 C C . VAL A 1 112 ? 8.742 -24.609 -2.262 1 96.75 112 VAL A C 1
ATOM 830 O O . VAL A 1 112 ? 7.918 -23.734 -1.952 1 96.75 112 VAL A O 1
ATOM 833 N N . VAL A 1 113 ? 9.82 -24.75 -1.611 1 94.31 113 VAL A N 1
ATOM 834 C CA . VAL A 1 113 ? 10.102 -24.047 -0.361 1 94.31 113 VAL A CA 1
ATOM 835 C C . VAL A 1 113 ? 10.406 -22.578 -0.647 1 94.31 113 VAL A C 1
ATOM 837 O O . VAL A 1 113 ? 9.898 -21.688 0.039 1 94.31 113 VAL A O 1
ATOM 840 N N . ALA A 1 114 ? 11.18 -22.359 -1.67 1 94.06 114 ALA A N 1
ATOM 841 C CA . ALA A 1 114 ? 11.609 -21 -2.006 1 94.06 114 ALA A CA 1
ATOM 842 C C . ALA A 1 114 ? 10.438 -20.156 -2.49 1 94.06 114 ALA A C 1
ATOM 844 O O . ALA A 1 114 ? 10.438 -18.938 -2.32 1 94.06 114 ALA A O 1
ATOM 845 N N . HIS A 1 115 ? 9.414 -20.797 -3.041 1 96.19 115 HIS A N 1
ATOM 846 C CA . HIS A 1 115 ? 8.312 -20.047 -3.615 1 96.19 115 HIS A CA 1
ATOM 847 C C . HIS A 1 115 ? 7.164 -19.891 -2.619 1 96.19 115 HIS A C 1
ATOM 849 O O . HIS A 1 115 ? 6.07 -19.453 -2.984 1 96.19 115 HIS A O 1
ATOM 855 N N . LEU A 1 116 ? 7.406 -20.25 -1.421 1 91.94 116 LEU A N 1
ATOM 856 C CA . LEU A 1 116 ? 6.387 -20.094 -0.386 1 91.94 116 LEU A CA 1
ATOM 857 C C . LEU A 1 116 ? 5.926 -18.641 -0.288 1 91.94 116 LEU A C 1
ATOM 859 O O . LEU A 1 116 ? 4.773 -18.375 0.067 1 91.94 116 LEU A O 1
ATOM 863 N N . ASP A 1 117 ? 6.707 -17.75 -0.725 1 91.06 117 ASP A N 1
ATOM 864 C CA . ASP A 1 117 ? 6.367 -16.344 -0.628 1 91.06 117 ASP A CA 1
ATOM 865 C C . ASP A 1 117 ? 5.512 -15.898 -1.812 1 91.06 117 ASP A C 1
ATOM 867 O O . ASP A 1 117 ? 4.984 -14.781 -1.821 1 91.06 117 ASP A O 1
ATOM 871 N N . GLY A 1 118 ? 5.418 -16.719 -2.836 1 91.44 118 GLY A N 1
ATOM 872 C CA . GLY A 1 118 ? 4.566 -16.406 -3.975 1 91.44 118 GLY A CA 1
ATOM 873 C C . GLY A 1 118 ? 5.203 -15.438 -4.953 1 91.44 118 GLY A C 1
ATOM 874 O O . GLY A 1 118 ? 4.539 -14.945 -5.863 1 91.44 118 GLY A O 1
ATOM 875 N N . SER A 1 119 ? 6.469 -15.164 -4.789 1 90.5 119 SER A N 1
ATOM 876 C CA . SER A 1 119 ? 7.176 -14.242 -5.672 1 90.5 119 SER A CA 1
ATOM 877 C C . SER A 1 119 ? 8.156 -14.977 -6.578 1 90.5 119 SER A C 1
ATOM 879 O O . SER A 1 119 ? 9.133 -15.555 -6.102 1 90.5 119 SER A O 1
ATOM 881 N N . GLY A 1 120 ? 7.902 -14.852 -7.844 1 92.62 120 GLY A N 1
ATOM 882 C CA . GLY A 1 120 ? 8.797 -15.484 -8.797 1 92.62 120 GLY A CA 1
ATOM 883 C C . GLY A 1 120 ? 10.203 -14.922 -8.773 1 92.62 120 GLY A C 1
ATOM 884 O O . GLY A 1 120 ? 11.18 -15.664 -8.844 1 92.62 120 GLY A O 1
ATOM 885 N N . SER A 1 121 ? 10.328 -13.648 -8.625 1 90.25 121 SER A N 1
ATOM 886 C CA . SER A 1 121 ? 11.633 -13 -8.625 1 90.25 121 SER A CA 1
ATOM 887 C C . SER A 1 121 ? 12.484 -13.469 -7.445 1 90.25 121 SER A C 1
ATOM 889 O O . SER A 1 121 ? 13.641 -13.852 -7.617 1 90.25 121 SER A O 1
ATOM 891 N N . THR A 1 122 ? 11.867 -13.516 -6.352 1 90.62 122 THR A N 1
ATOM 892 C CA . THR A 1 122 ? 12.602 -13.945 -5.172 1 90.62 122 THR A CA 1
ATOM 893 C C . THR A 1 122 ? 12.953 -15.43 -5.266 1 90.62 122 THR A C 1
ATOM 895 O O . THR A 1 122 ? 14.047 -15.844 -4.891 1 90.62 122 THR A O 1
ATOM 898 N N . THR A 1 123 ? 12.078 -16.141 -5.773 1 94.38 123 THR A N 1
ATOM 899 C CA . THR A 1 123 ? 12.289 -17.578 -5.922 1 94.38 123 THR A CA 1
ATOM 900 C C . THR A 1 123 ? 13.484 -17.859 -6.824 1 94.38 123 THR A C 1
ATOM 902 O O . THR A 1 123 ? 14.375 -18.625 -6.457 1 94.38 123 THR A O 1
ATOM 905 N N . PHE A 1 124 ? 13.562 -17.188 -7.918 1 96 124 PHE A N 1
ATOM 906 C CA . PHE A 1 124 ? 14.602 -17.469 -8.898 1 96 124 PHE A CA 1
ATOM 907 C C . PHE A 1 124 ? 15.938 -16.891 -8.445 1 96 124 PHE A C 1
ATOM 909 O O . PHE A 1 124 ? 16.984 -17.484 -8.727 1 96 124 PHE A O 1
ATOM 916 N N . LEU A 1 125 ? 15.922 -15.812 -7.762 1 91.44 125 LEU A N 1
ATOM 917 C CA . LEU A 1 125 ? 17.141 -15.219 -7.23 1 91.44 125 LEU A CA 1
ATOM 918 C C . LEU A 1 125 ? 17.781 -16.125 -6.184 1 91.44 125 LEU A C 1
ATOM 920 O O . LEU A 1 125 ? 19 -16.125 -6.004 1 91.44 125 LEU A O 1
ATOM 924 N N . LEU A 1 126 ? 16.906 -16.875 -5.609 1 92 126 LEU A N 1
ATOM 925 C CA . LEU A 1 126 ? 17.391 -17.75 -4.551 1 92 126 LEU A CA 1
ATOM 926 C C . LEU A 1 126 ? 17.797 -19.109 -5.113 1 92 126 LEU A C 1
ATOM 928 O O . LEU A 1 126 ? 18.875 -19.625 -4.781 1 92 126 LEU A O 1
ATOM 932 N N . THR A 1 127 ? 17.062 -19.625 -5.957 1 95.06 127 THR A N 1
ATOM 933 C CA . THR A 1 127 ? 17.203 -21.031 -6.332 1 95.06 127 THR A CA 1
ATOM 934 C C . THR A 1 127 ? 18.234 -21.188 -7.445 1 95.06 127 THR A C 1
ATOM 936 O O . THR A 1 127 ? 19.047 -22.125 -7.418 1 95.06 127 THR A O 1
ATOM 939 N N . ILE A 1 128 ? 18.25 -20.281 -8.391 1 96.06 128 ILE A N 1
ATOM 940 C CA . ILE A 1 128 ? 19.062 -20.5 -9.586 1 96.06 128 ILE A CA 1
ATOM 941 C C . ILE A 1 128 ? 20.547 -20.344 -9.242 1 96.06 128 ILE A C 1
ATOM 943 O O . ILE A 1 128 ? 21.344 -21.234 -9.531 1 96.06 128 ILE A O 1
ATOM 947 N N . PRO A 1 129 ? 20.938 -19.297 -8.609 1 92.06 129 PRO A N 1
ATOM 948 C CA . PRO A 1 129 ? 22.359 -19.234 -8.234 1 92.06 129 PRO A CA 1
ATOM 949 C C . PRO A 1 129 ? 22.766 -20.344 -7.281 1 92.06 129 PRO A C 1
ATOM 951 O O . PRO A 1 129 ? 23.922 -20.781 -7.297 1 92.06 129 PRO A O 1
ATOM 954 N N . ALA A 1 130 ? 21.844 -20.812 -6.539 1 92.31 130 ALA A N 1
ATOM 955 C CA . ALA A 1 130 ? 22.125 -21.875 -5.582 1 92.31 130 ALA A CA 1
ATOM 956 C C . ALA A 1 130 ? 22.375 -23.203 -6.293 1 92.31 130 ALA A C 1
ATOM 958 O O . ALA A 1 130 ? 23.203 -24 -5.863 1 92.31 130 ALA A O 1
ATOM 959 N N . LEU A 1 131 ? 21.688 -23.438 -7.363 1 95 131 LEU A N 1
ATOM 960 C CA . LEU A 1 131 ? 21.656 -24.781 -7.93 1 95 131 LEU A CA 1
ATOM 961 C C . LEU A 1 131 ? 22.438 -24.844 -9.242 1 95 131 LEU A C 1
ATOM 963 O O . LEU A 1 131 ? 22.875 -25.906 -9.664 1 95 131 LEU A O 1
ATOM 967 N N . LEU A 1 132 ? 22.594 -23.703 -9.867 1 95.31 132 LEU A N 1
ATOM 968 C CA . LEU A 1 132 ? 23.219 -23.672 -11.188 1 95.31 132 LEU A CA 1
ATOM 969 C C . LEU A 1 132 ? 24.625 -24.25 -11.141 1 95.31 132 LEU A C 1
ATOM 971 O O . LEU A 1 132 ? 25.016 -25.031 -12.016 1 95.31 132 LEU A O 1
ATOM 975 N N . PRO A 1 133 ? 25.484 -23.891 -10.172 1 92.06 133 PRO A N 1
ATOM 976 C CA . PRO A 1 133 ? 26.828 -24.469 -10.102 1 92.06 133 PRO A CA 1
ATOM 977 C C . PRO A 1 133 ? 26.797 -26 -10 1 92.06 133 PRO A C 1
ATOM 979 O O . PRO A 1 133 ? 27.672 -26.672 -10.547 1 92.06 133 PRO A O 1
ATOM 982 N N . LEU A 1 134 ? 25.859 -26.484 -9.32 1 91.81 134 LEU A N 1
ATOM 983 C CA . LEU A 1 134 ? 25.719 -27.922 -9.18 1 91.81 134 LEU A CA 1
ATOM 984 C C . LEU A 1 134 ? 25.359 -28.562 -10.516 1 91.81 134 LEU A C 1
ATOM 986 O O . LEU A 1 134 ? 25.938 -29.594 -10.891 1 91.81 134 LEU A O 1
ATOM 990 N N . TYR A 1 135 ? 24.438 -28.047 -11.219 1 95.12 135 TYR A N 1
ATOM 991 C CA . TYR A 1 135 ? 24.047 -28.531 -12.531 1 95.12 135 TYR A CA 1
ATOM 992 C C . TYR A 1 135 ? 25.203 -28.469 -13.508 1 95.12 135 TYR A C 1
ATOM 994 O O . TYR A 1 135 ? 25.406 -29.391 -14.305 1 95.12 135 TYR A O 1
ATOM 1002 N N . LYS A 1 136 ? 25.969 -27.391 -13.414 1 92.56 136 LYS A N 1
ATOM 1003 C CA . LYS A 1 136 ? 27.141 -27.25 -14.266 1 92.56 136 LYS A CA 1
ATOM 1004 C C . LYS A 1 136 ? 28.188 -28.312 -13.938 1 92.56 136 LYS A C 1
ATOM 1006 O O . LYS A 1 136 ? 28.734 -28.953 -14.844 1 92.56 136 LYS A O 1
ATOM 1011 N N . ALA A 1 137 ? 28.391 -28.5 -12.727 1 88.81 137 ALA A N 1
ATOM 1012 C CA . ALA A 1 137 ? 29.391 -29.469 -12.281 1 88.81 137 ALA A CA 1
ATOM 1013 C C . ALA A 1 137 ? 29 -30.875 -12.711 1 88.81 137 ALA A C 1
ATOM 1015 O O . ALA A 1 137 ? 29.875 -31.703 -13.016 1 88.81 137 ALA A O 1
ATOM 1016 N N . MET A 1 138 ? 27.766 -31.125 -12.789 1 91.06 138 MET A N 1
ATOM 1017 C CA . MET A 1 138 ? 27.281 -32.469 -13.117 1 91.06 138 MET A CA 1
ATOM 1018 C C . MET A 1 138 ? 26.969 -32.594 -14.609 1 91.06 138 MET A C 1
ATOM 1020 O O . MET A 1 138 ? 26.453 -33.625 -15.055 1 91.06 138 MET A O 1
ATOM 1024 N N . HIS A 1 139 ? 27.203 -31.469 -15.32 1 91.62 139 HIS A N 1
ATOM 1025 C CA . HIS A 1 139 ? 26.953 -31.406 -16.75 1 91.62 139 HIS A CA 1
ATOM 1026 C C . HIS A 1 139 ? 25.5 -31.672 -17.078 1 91.62 139 HIS A C 1
ATOM 1028 O O . HIS A 1 139 ? 25.188 -32.406 -18.016 1 91.62 139 HIS A O 1
ATOM 1034 N N . MET A 1 140 ? 24.703 -31.219 -16.203 1 94.69 140 MET A N 1
ATOM 1035 C CA . MET A 1 140 ? 23.266 -31.266 -16.438 1 94.69 140 MET A CA 1
ATOM 1036 C C . MET A 1 140 ? 22.781 -30 -17.125 1 94.69 140 MET A C 1
ATOM 1038 O O . MET A 1 140 ? 23.453 -28.969 -17.094 1 94.69 140 MET A O 1
ATOM 1042 N N . SER A 1 141 ? 21.688 -30.094 -17.734 1 95.69 141 SER A N 1
ATOM 1043 C CA . SER A 1 141 ? 21.172 -28.969 -18.5 1 95.69 141 SER A CA 1
ATOM 1044 C C . SER A 1 141 ? 20.594 -27.891 -17.594 1 95.69 141 SER A C 1
ATOM 1046 O O . SER A 1 141 ? 19.844 -28.188 -16.656 1 95.69 141 SER A O 1
ATOM 1048 N N . ARG A 1 142 ? 20.875 -26.641 -17.922 1 96.62 142 ARG A N 1
ATOM 1049 C CA . ARG A 1 142 ? 20.312 -25.5 -17.203 1 96.62 142 ARG A CA 1
ATOM 1050 C C . ARG A 1 142 ? 18.812 -25.391 -17.438 1 96.62 142 ARG A C 1
ATOM 1052 O O . ARG A 1 142 ? 18.094 -24.875 -16.578 1 96.62 142 ARG A O 1
ATOM 1059 N N . TYR A 1 143 ? 18.344 -25.891 -18.547 1 97.19 143 TYR A N 1
ATOM 1060 C CA . TYR A 1 143 ? 16.922 -25.812 -18.891 1 97.19 143 TYR A CA 1
ATOM 1061 C C . TYR A 1 143 ? 16.109 -26.812 -18.078 1 97.19 143 TYR A C 1
ATOM 1063 O O . TYR A 1 143 ? 14.922 -26.594 -17.828 1 97.19 143 TYR A O 1
ATOM 1071 N N . THR A 1 144 ? 16.766 -27.906 -17.703 1 97.44 144 THR A N 1
ATOM 1072 C CA . THR A 1 144 ? 16.109 -28.828 -16.766 1 97.44 144 THR A CA 1
ATOM 1073 C C . THR A 1 144 ? 15.898 -28.156 -15.414 1 97.44 144 THR A C 1
ATOM 1075 O O . THR A 1 144 ? 14.82 -28.266 -14.828 1 97.44 144 THR A O 1
ATOM 1078 N N . LEU A 1 145 ? 16.953 -27.438 -14.984 1 97.69 145 LEU A N 1
ATOM 1079 C CA . LEU A 1 145 ? 16.875 -26.656 -13.75 1 97.69 145 LEU A CA 1
ATOM 1080 C C . LEU A 1 145 ? 15.727 -25.656 -13.812 1 97.69 145 LEU A C 1
ATOM 1082 O O . LEU A 1 145 ? 14.859 -25.641 -12.938 1 97.69 145 LEU A O 1
ATOM 1086 N N . LEU A 1 146 ? 15.641 -24.922 -14.867 1 97.75 146 LEU A N 1
ATOM 1087 C CA . LEU A 1 146 ? 14.633 -23.875 -15.039 1 97.75 146 LEU A CA 1
ATOM 1088 C C . LEU A 1 146 ? 13.234 -24.469 -15.086 1 97.75 146 LEU A C 1
ATOM 1090 O O . LEU A 1 146 ? 12.305 -23.922 -14.461 1 97.75 146 LEU A O 1
ATOM 1094 N N . THR A 1 147 ? 13.102 -25.531 -15.773 1 97.75 147 THR A N 1
ATOM 1095 C CA . THR A 1 147 ? 11.797 -26.156 -15.953 1 97.75 147 THR A CA 1
ATOM 1096 C C . THR A 1 147 ? 11.25 -26.656 -14.617 1 97.75 147 THR A C 1
ATOM 1098 O O . THR A 1 147 ? 10.086 -26.438 -14.297 1 97.75 147 THR A O 1
ATOM 1101 N N . ILE A 1 148 ? 12.102 -27.281 -13.852 1 98.12 148 ILE A N 1
ATOM 1102 C CA . ILE A 1 148 ? 11.664 -27.875 -12.594 1 98.12 148 ILE A CA 1
ATOM 1103 C C . ILE A 1 148 ? 11.328 -26.781 -11.586 1 98.12 148 ILE A C 1
ATOM 1105 O O . ILE A 1 148 ? 10.289 -26.844 -10.922 1 98.12 148 ILE A O 1
ATOM 1109 N N . VAL A 1 149 ? 12.172 -25.781 -11.469 1 97.75 149 VAL A N 1
ATOM 1110 C CA . VAL A 1 149 ? 11.922 -24.703 -10.531 1 97.75 149 VAL A CA 1
ATOM 1111 C C . VAL A 1 149 ? 10.664 -23.938 -10.938 1 97.75 149 VAL A C 1
ATOM 1113 O O . VAL A 1 149 ? 9.852 -23.578 -10.086 1 97.75 149 VAL A O 1
ATOM 1116 N N . ALA A 1 150 ? 10.5 -23.719 -12.203 1 97.12 150 ALA A N 1
ATOM 1117 C CA . ALA A 1 150 ? 9.328 -23.016 -12.711 1 97.12 150 ALA A CA 1
ATOM 1118 C C . ALA A 1 150 ? 8.047 -23.797 -12.422 1 97.12 150 ALA A C 1
ATOM 1120 O O . ALA A 1 150 ? 7.035 -23.219 -12.023 1 97.12 150 ALA A O 1
ATOM 1121 N N . LEU A 1 151 ? 8.125 -25.078 -12.664 1 97.38 151 LEU A N 1
ATOM 1122 C CA . LEU A 1 151 ? 6.969 -25.922 -12.414 1 97.38 151 LEU A CA 1
ATOM 1123 C C . LEU A 1 151 ? 6.609 -25.938 -10.93 1 97.38 151 LEU A C 1
ATOM 1125 O O . LEU A 1 151 ? 5.434 -25.828 -10.578 1 97.38 151 LEU A O 1
ATOM 1129 N N . ALA A 1 152 ? 7.598 -26.094 -10.109 1 97.88 152 ALA A N 1
ATOM 1130 C CA . ALA A 1 152 ? 7.387 -26.078 -8.664 1 97.88 152 ALA A CA 1
ATOM 1131 C C . ALA A 1 152 ? 6.793 -24.75 -8.195 1 97.88 152 ALA A C 1
ATOM 1133 O O . ALA A 1 152 ? 5.844 -24.734 -7.414 1 97.88 152 ALA A O 1
ATOM 1134 N N . ALA A 1 153 ? 7.359 -23.688 -8.695 1 97.12 153 ALA A N 1
ATOM 1135 C CA . ALA A 1 153 ? 6.883 -22.359 -8.344 1 97.12 153 ALA A CA 1
ATOM 1136 C C . ALA A 1 153 ? 5.449 -22.141 -8.828 1 97.12 153 ALA A C 1
ATOM 1138 O O . ALA A 1 153 ? 4.637 -21.531 -8.125 1 97.12 153 ALA A O 1
ATOM 1139 N N . SER A 1 154 ? 5.137 -22.625 -9.977 1 96.94 154 SER A N 1
ATOM 1140 C CA . SER A 1 154 ? 3.795 -22.484 -10.539 1 96.94 154 SER A CA 1
ATOM 1141 C C . SER A 1 154 ? 2.756 -23.188 -9.688 1 96.94 154 SER A C 1
ATOM 1143 O O . SER A 1 154 ? 1.662 -22.672 -9.461 1 96.94 154 SER A O 1
ATOM 1145 N N . VAL A 1 155 ? 3.07 -24.344 -9.266 1 97.44 155 VAL A N 1
ATOM 1146 C CA . VAL A 1 155 ? 2.16 -25.109 -8.422 1 97.44 155 VAL A CA 1
ATOM 1147 C C . VAL A 1 155 ? 1.945 -24.391 -7.098 1 97.44 155 VAL A C 1
ATOM 1149 O O . VAL A 1 155 ? 0.823 -24.328 -6.59 1 97.44 155 VAL A O 1
ATOM 1152 N N . MET A 1 156 ? 2.988 -23.797 -6.605 1 96.88 156 MET A N 1
ATOM 1153 C CA . MET A 1 156 ? 2.912 -23.094 -5.332 1 96.88 156 MET A CA 1
ATOM 1154 C C . MET A 1 156 ? 2.146 -21.781 -5.484 1 96.88 156 MET A C 1
ATOM 1156 O O . MET A 1 156 ? 1.701 -21.203 -4.492 1 96.88 156 MET A O 1
ATOM 1160 N N . ASN A 1 157 ? 1.933 -21.391 -6.672 1 96.19 157 ASN A N 1
ATOM 1161 C CA . ASN A 1 157 ? 1.167 -20.172 -6.934 1 96.19 157 ASN A CA 1
ATOM 1162 C C . ASN A 1 157 ? -0.312 -20.359 -6.605 1 96.19 157 ASN A C 1
ATOM 1164 O O . ASN A 1 157 ? -1.09 -19.406 -6.66 1 96.19 157 ASN A O 1
ATOM 1168 N N . MET A 1 158 ? -0.687 -21.547 -6.176 1 96.75 158 MET A N 1
ATOM 1169 C CA . MET A 1 158 ? -2.076 -21.812 -5.82 1 96.75 158 MET A CA 1
ATOM 1170 C C . MET A 1 158 ? -2.359 -21.375 -4.383 1 96.75 158 MET A C 1
ATOM 1172 O O . MET A 1 158 ? -3.516 -21.344 -3.955 1 96.75 158 MET A O 1
ATOM 1176 N N . VAL A 1 159 ? -1.346 -20.906 -3.684 1 95 159 VAL A N 1
ATOM 1177 C CA . VAL A 1 159 ? -1.587 -20.375 -2.346 1 95 159 VAL A CA 1
ATOM 1178 C C . VAL A 1 159 ? -2.277 -19.031 -2.445 1 95 159 VAL A C 1
ATOM 1180 O O . VAL A 1 159 ? -2.148 -18.328 -3.455 1 95 159 VAL A O 1
ATOM 1183 N N . PRO A 1 160 ? -3.012 -18.609 -1.443 1 94.56 160 PRO A N 1
ATOM 1184 C CA . PRO A 1 160 ? -3.848 -17.406 -1.504 1 94.56 160 PRO A CA 1
ATOM 1185 C C . PRO A 1 160 ? -3.045 -16.141 -1.787 1 94.56 160 PRO A C 1
ATOM 1187 O O . PRO A 1 160 ? -3.537 -15.234 -2.459 1 94.56 160 PRO A O 1
ATOM 1190 N N . TRP A 1 161 ? -1.837 -16.078 -1.37 1 93.25 161 TRP A N 1
ATOM 1191 C CA . TRP A 1 161 ? -1.067 -14.836 -1.406 1 93.25 161 TRP A CA 1
ATOM 1192 C C . TRP A 1 161 ? -0.167 -14.789 -2.637 1 93.25 161 TRP A C 1
ATOM 1194 O O . TRP A 1 161 ? 0.604 -13.844 -2.814 1 93.25 161 TRP A O 1
ATOM 1204 N N . ALA A 1 162 ? -0.183 -15.82 -3.604 1 90.31 162 ALA A N 1
ATOM 1205 C CA . ALA A 1 162 ? 0.727 -15.898 -4.742 1 90.31 162 ALA A CA 1
ATOM 1206 C C . ALA A 1 162 ? 0.127 -15.211 -5.969 1 90.31 162 ALA A C 1
ATOM 1208 O O . ALA A 1 162 ? 0.668 -15.32 -7.074 1 90.31 162 ALA A O 1
ATOM 1209 N N . GLY A 1 163 ? -0.704 -14.594 -6.113 1 88.19 163 GLY A N 1
ATOM 1210 C CA . GLY A 1 163 ? -1.168 -13.758 -7.207 1 88.19 163 GLY A CA 1
ATOM 1211 C C . GLY A 1 163 ? -2.463 -14.25 -7.828 1 88.19 163 GLY A C 1
ATOM 1212 O O . GLY A 1 163 ? -3.484 -13.562 -7.77 1 88.19 163 GLY A O 1
ATOM 1213 N N . PRO A 1 164 ? -2.387 -15.492 -8.43 1 93.25 164 PRO A N 1
ATOM 1214 C CA . PRO A 1 164 ? -3.549 -15.969 -9.18 1 93.25 164 PRO A CA 1
ATOM 1215 C C . PRO A 1 164 ? -4.797 -16.125 -8.312 1 93.25 164 PRO A C 1
ATOM 1217 O O . PRO A 1 164 ? -5.875 -15.664 -8.695 1 93.25 164 PRO A O 1
ATOM 1220 N N . VAL A 1 165 ? -4.672 -16.656 -7.184 1 95.31 165 VAL A N 1
ATOM 1221 C CA . VAL A 1 165 ? -5.824 -16.953 -6.336 1 95.31 165 VAL A CA 1
ATOM 1222 C C . VAL A 1 165 ? -6.426 -15.656 -5.809 1 95.31 165 VAL A C 1
ATOM 1224 O O . VAL A 1 165 ? -7.648 -15.523 -5.723 1 95.31 165 VAL A O 1
ATOM 1227 N N . GLY A 1 166 ? -5.574 -14.758 -5.461 1 94.31 166 GLY A N 1
ATOM 1228 C CA . GLY A 1 166 ? -6.066 -13.453 -5.047 1 94.31 166 GLY A CA 1
ATOM 1229 C C . GLY A 1 166 ? -6.816 -12.727 -6.148 1 94.31 166 GLY A C 1
ATOM 1230 O O . GLY A 1 166 ? -7.879 -12.148 -5.906 1 94.31 166 GLY A O 1
ATOM 1231 N N . ARG A 1 167 ? -6.297 -12.758 -7.32 1 94.38 167 ARG A N 1
ATOM 1232 C CA . ARG A 1 167 ? -6.93 -12.109 -8.461 1 94.38 167 ARG A CA 1
ATOM 1233 C C . ARG A 1 167 ? -8.273 -12.75 -8.789 1 94.38 167 ARG A C 1
ATOM 1235 O O . ARG A 1 167 ? -9.266 -12.055 -9.008 1 94.38 167 ARG A O 1
ATOM 1242 N N . ALA A 1 168 ? -8.258 -14.047 -8.758 1 96.38 168 ALA A N 1
ATOM 1243 C CA . ALA A 1 168 ? -9.508 -14.766 -9.023 1 96.38 168 ALA A CA 1
ATOM 1244 C C . ALA A 1 168 ? -10.555 -14.453 -7.957 1 96.38 168 ALA A C 1
ATOM 1246 O O . ALA A 1 168 ? -11.734 -14.281 -8.273 1 96.38 168 ALA A O 1
ATOM 1247 N N . GLY A 1 169 ? -10.117 -14.445 -6.75 1 95.38 169 GLY A N 1
ATOM 1248 C CA . GLY A 1 169 ? -11.023 -14.133 -5.656 1 95.38 169 GLY A CA 1
ATOM 1249 C C . GLY A 1 169 ? -11.656 -12.758 -5.785 1 95.38 169 GLY A C 1
ATOM 1250 O O . GLY A 1 169 ? -12.828 -12.57 -5.457 1 95.38 169 GLY A O 1
ATOM 1251 N N . SER A 1 170 ? -10.922 -11.82 -6.258 1 93.44 170 SER A N 1
ATOM 1252 C CA . SER A 1 170 ? -11.422 -10.469 -6.465 1 93.44 170 SER A CA 1
ATOM 1253 C C . SER A 1 170 ? -12.531 -10.445 -7.516 1 93.44 170 SER A C 1
ATOM 1255 O O . SER A 1 170 ? -13.469 -9.648 -7.418 1 93.44 170 SER A O 1
ATOM 1257 N N . VAL A 1 171 ? -12.398 -11.297 -8.469 1 93.69 171 VAL A N 1
ATOM 1258 C CA . VAL A 1 171 ? -13.328 -11.312 -9.594 1 93.69 171 VAL A CA 1
ATOM 1259 C C . VAL A 1 171 ? -14.641 -11.969 -9.172 1 93.69 171 VAL A C 1
ATOM 1261 O O . VAL A 1 171 ? -15.727 -11.477 -9.492 1 93.69 171 VAL A O 1
ATOM 1264 N N . ILE A 1 172 ? -14.555 -13.039 -8.414 1 94.31 172 ILE A N 1
ATOM 1265 C CA . ILE A 1 172 ? -15.773 -13.773 -8.086 1 94.31 172 ILE A CA 1
ATOM 1266 C C . ILE A 1 172 ? -16.281 -13.352 -6.711 1 94.31 172 ILE A C 1
ATOM 1268 O O . ILE A 1 172 ? -17.234 -13.93 -6.184 1 94.31 172 ILE A O 1
ATOM 1272 N N . ALA A 1 173 ? -15.562 -12.391 -6.094 1 91 173 ALA A N 1
ATOM 1273 C CA . ALA A 1 173 ? -15.945 -11.812 -4.805 1 91 173 ALA A CA 1
ATOM 1274 C C . ALA A 1 173 ? -15.969 -12.883 -3.713 1 91 173 ALA A C 1
ATOM 1276 O O . ALA A 1 173 ? -16.953 -13.008 -2.979 1 91 173 ALA A O 1
ATOM 1277 N N . GLN A 1 174 ? -14.977 -13.695 -3.707 1 92.31 174 GLN A N 1
ATOM 1278 C CA . GLN A 1 174 ? -14.805 -14.719 -2.68 1 92.31 174 GLN A CA 1
ATOM 1279 C C . GLN A 1 174 ? -13.445 -14.594 -1.995 1 92.31 174 GLN A C 1
ATOM 1281 O O . GLN A 1 174 ? -12.484 -14.125 -2.604 1 92.31 174 GLN A O 1
ATOM 1286 N N . ASP A 1 175 ? -13.398 -15.008 -0.7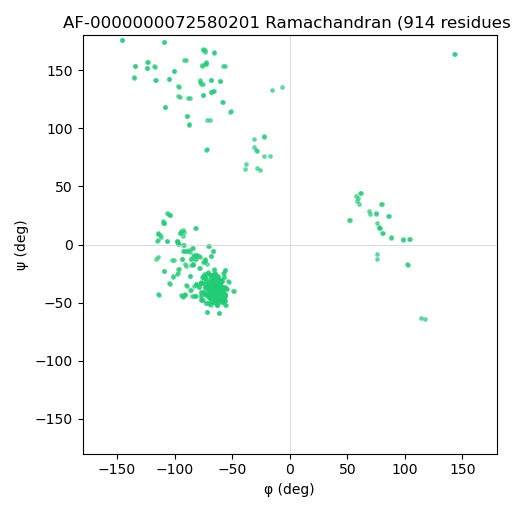97 1 91.44 175 ASP A N 1
ATOM 1287 C CA . ASP A 1 175 ? -12.148 -14.969 -0.045 1 91.44 175 ASP A CA 1
ATOM 1288 C C . ASP A 1 175 ? -11.125 -15.938 -0.636 1 91.44 175 ASP A C 1
ATOM 1290 O O . ASP A 1 175 ? -11.445 -17.094 -0.917 1 91.44 175 ASP A O 1
ATOM 1294 N N . PRO A 1 176 ? -9.938 -15.453 -0.821 1 93.56 176 PRO A N 1
ATOM 1295 C CA . PRO A 1 176 ? -8.891 -16.312 -1.378 1 93.56 176 PRO A CA 1
ATOM 1296 C C . PRO A 1 176 ? -8.664 -17.578 -0.553 1 93.56 176 PRO A C 1
ATOM 1298 O O . PRO A 1 176 ? -8.266 -18.609 -1.097 1 93.56 176 PRO A O 1
ATOM 1301 N N . HIS A 1 177 ? -8.938 -17.5 0.7 1 94 177 HIS A N 1
ATOM 1302 C CA . HIS A 1 177 ? -8.805 -18.688 1.552 1 94 177 HIS A CA 1
ATOM 1303 C C . HIS A 1 177 ? -9.75 -19.797 1.108 1 94 177 HIS A C 1
ATOM 1305 O O . HIS A 1 177 ? -9.352 -20.953 1.04 1 94 177 HIS A O 1
ATOM 1311 N N . ASP A 1 178 ? -10.977 -19.453 0.862 1 94.69 178 ASP A N 1
ATOM 1312 C CA . ASP A 1 178 ? -11.969 -20.453 0.451 1 94.69 178 ASP A CA 1
ATOM 1313 C C . ASP A 1 178 ? -11.586 -21.094 -0.881 1 94.69 178 ASP A C 1
ATOM 1315 O O . ASP A 1 178 ? -11.773 -22.297 -1.077 1 94.69 178 ASP A O 1
ATOM 1319 N N . ILE A 1 179 ? -11.062 -20.297 -1.731 1 95.81 179 ILE A N 1
ATOM 1320 C CA . ILE A 1 179 ? -10.625 -20.797 -3.027 1 95.81 179 ILE A CA 1
ATOM 1321 C C . ILE A 1 179 ? -9.469 -21.781 -2.834 1 95.81 179 ILE A C 1
ATOM 1323 O O . ILE A 1 179 ? -9.438 -22.844 -3.459 1 95.81 179 ILE A O 1
ATOM 1327 N N . TRP A 1 180 ? -8.586 -21.406 -1.978 1 96.62 180 TRP A N 1
ATOM 1328 C CA . TRP A 1 180 ? -7.418 -22.266 -1.739 1 96.62 180 TRP A CA 1
ATOM 1329 C C . TRP A 1 180 ? -7.832 -23.594 -1.144 1 96.62 180 TRP A C 1
ATOM 1331 O O . TRP A 1 180 ? -7.332 -24.656 -1.555 1 96.62 180 TRP A O 1
ATOM 1341 N N . ILE A 1 181 ? -8.719 -23.578 -0.171 1 95.81 181 ILE A N 1
ATOM 1342 C CA . ILE A 1 181 ? -9.188 -24.812 0.448 1 95.81 181 ILE A CA 1
ATOM 1343 C C . ILE A 1 181 ? -9.82 -25.719 -0.612 1 95.81 181 ILE A C 1
ATOM 1345 O O . ILE A 1 181 ? -9.609 -26.922 -0.602 1 95.81 181 ILE A O 1
ATOM 1349 N N . HIS A 1 182 ? -10.57 -25.078 -1.487 1 95.94 182 HIS A N 1
ATOM 1350 C CA . HIS A 1 182 ? -11.188 -25.828 -2.582 1 95.94 182 HIS A CA 1
ATOM 1351 C C . HIS A 1 182 ? -10.125 -26.406 -3.514 1 95.94 182 HIS A C 1
ATOM 1353 O O . HIS A 1 182 ? -10.328 -27.484 -4.082 1 95.94 182 HIS A O 1
ATOM 1359 N N . LEU A 1 183 ? -8.953 -25.75 -3.639 1 97.25 183 LEU A N 1
ATOM 1360 C CA . LEU A 1 183 ? -7.914 -26.125 -4.594 1 97.25 183 LEU A CA 1
ATOM 1361 C C . LEU A 1 183 ? -6.906 -27.062 -3.955 1 97.25 183 LEU A C 1
ATOM 1363 O O . LEU A 1 183 ? -6.031 -27.609 -4.641 1 97.25 183 LEU A O 1
ATOM 1367 N N . LEU A 1 184 ? -6.965 -27.359 -2.682 1 97.19 184 LEU A N 1
ATOM 1368 C CA . LEU A 1 184 ? -5.957 -28.125 -1.959 1 97.19 184 LEU A CA 1
ATOM 1369 C C . LEU A 1 184 ? -5.75 -29.5 -2.598 1 97.19 184 LEU A C 1
ATOM 1371 O O . LEU A 1 184 ? -4.613 -29.938 -2.785 1 97.19 184 LEU A O 1
ATOM 1375 N N . PRO A 1 185 ? -6.832 -30.203 -2.941 1 97.38 185 PRO A N 1
ATOM 1376 C CA . PRO A 1 185 ? -6.602 -31.5 -3.607 1 97.38 185 PRO A CA 1
ATOM 1377 C C . PRO A 1 185 ? -5.855 -31.344 -4.93 1 97.38 185 PRO A C 1
ATOM 1379 O O . PRO A 1 185 ? -4.965 -32.156 -5.234 1 97.38 185 PRO A O 1
ATOM 1382 N N . ALA A 1 186 ? -6.246 -30.344 -5.691 1 97.75 186 ALA A N 1
ATOM 1383 C CA . ALA A 1 186 ? -5.562 -30.078 -6.957 1 97.75 186 ALA A CA 1
ATOM 1384 C C . ALA A 1 186 ? -4.086 -29.781 -6.73 1 97.75 186 ALA A C 1
ATOM 1386 O O . ALA A 1 186 ? -3.227 -30.234 -7.484 1 97.75 186 ALA A O 1
ATOM 1387 N N . GLN A 1 187 ? -3.799 -28.953 -5.742 1 97.75 187 GLN A N 1
ATOM 1388 C CA . GLN A 1 187 ? -2.42 -28.578 -5.434 1 97.75 187 GLN A CA 1
ATOM 1389 C C . GLN A 1 187 ? -1.612 -29.797 -4.996 1 97.75 187 GLN A C 1
ATOM 1391 O O . GLN A 1 187 ? -0.439 -29.938 -5.355 1 97.75 187 GLN A O 1
ATOM 1396 N N . GLY A 1 188 ? -2.199 -30.688 -4.18 1 98 188 GLY A N 1
ATOM 1397 C CA . GLY A 1 188 ? -1.538 -31.922 -3.791 1 98 188 GLY A CA 1
ATOM 1398 C C . GLY A 1 188 ? -1.179 -32.812 -4.973 1 98 188 GLY A C 1
ATOM 1399 O O . GLY A 1 188 ? -0.053 -33.312 -5.062 1 98 188 GLY A O 1
ATOM 1400 N N . ILE A 1 189 ? -2.117 -32.969 -5.852 1 98.19 189 ILE A N 1
ATOM 1401 C CA . ILE A 1 189 ? -1.896 -33.781 -7.047 1 98.19 189 ILE A CA 1
ATOM 1402 C C . ILE A 1 189 ? -0.81 -33.156 -7.91 1 98.19 189 ILE A C 1
ATOM 1404 O O . ILE A 1 189 ? 0.06 -33.844 -8.438 1 98.19 189 ILE A O 1
ATOM 1408 N N . ALA A 1 190 ? -0.908 -31.844 -8.031 1 98.31 190 ALA A N 1
ATOM 1409 C CA . ALA A 1 190 ? 0.089 -31.125 -8.812 1 98.31 190 ALA A CA 1
ATOM 1410 C C . ALA A 1 190 ? 1.48 -31.266 -8.211 1 98.31 190 ALA A C 1
ATOM 1412 O O . ALA A 1 190 ? 2.473 -31.375 -8.93 1 98.31 190 ALA A O 1
ATOM 1413 N N . MET A 1 191 ? 1.557 -31.234 -6.918 1 98.19 191 MET A N 1
ATOM 1414 C CA . MET A 1 191 ? 2.834 -31.391 -6.23 1 98.19 191 MET A CA 1
ATOM 1415 C C . MET A 1 191 ? 3.439 -32.75 -6.52 1 98.19 191 MET A C 1
ATOM 1417 O O . MET A 1 191 ? 4.633 -32.875 -6.809 1 98.19 191 MET A O 1
ATOM 1421 N N . LEU A 1 192 ? 2.645 -33.75 -6.453 1 98.25 192 LEU A N 1
ATOM 1422 C CA . LEU A 1 192 ? 3.107 -35.062 -6.801 1 98.25 192 LEU A CA 1
ATOM 1423 C C . LEU A 1 192 ? 3.564 -35.125 -8.258 1 98.25 192 LEU A C 1
ATOM 1425 O O . LEU A 1 192 ? 4.559 -35.781 -8.578 1 98.25 192 LEU A O 1
ATOM 1429 N N . GLY A 1 193 ? 2.809 -34.469 -9.07 1 98.19 193 GLY A N 1
ATOM 1430 C CA . GLY A 1 193 ? 3.178 -34.375 -10.477 1 98.19 193 GLY A CA 1
ATOM 1431 C C . GLY A 1 193 ? 4.527 -33.719 -10.703 1 98.19 193 GLY A C 1
ATOM 1432 O O . GLY A 1 193 ? 5.301 -34.156 -11.555 1 98.19 193 GLY A O 1
ATOM 1433 N N . VAL A 1 194 ? 4.832 -32.688 -9.977 1 98.25 194 VAL A N 1
ATOM 1434 C CA . VAL A 1 194 ? 6.105 -31.969 -10.109 1 98.25 194 VAL A CA 1
ATOM 1435 C C . VAL A 1 194 ? 7.254 -32.906 -9.75 1 98.25 194 VAL A C 1
ATOM 1437 O O . VAL A 1 194 ? 8.273 -32.938 -10.445 1 98.25 194 VAL A O 1
ATOM 1440 N N . PHE A 1 195 ? 7.109 -33.688 -8.688 1 98.44 195 PHE A N 1
ATOM 1441 C CA . PHE A 1 195 ? 8.164 -34.594 -8.281 1 98.44 195 PHE A CA 1
ATOM 1442 C C . PHE A 1 195 ? 8.289 -35.75 -9.273 1 98.44 195 PHE A C 1
ATOM 1444 O O . PHE A 1 195 ? 9.391 -36.25 -9.508 1 98.44 195 PHE A O 1
ATOM 1451 N N . ALA A 1 196 ? 7.164 -36.156 -9.844 1 98.38 196 ALA A N 1
ATOM 1452 C CA . ALA A 1 196 ? 7.215 -37.188 -10.883 1 98.38 196 ALA A CA 1
ATOM 1453 C C . ALA A 1 196 ? 7.965 -36.688 -12.117 1 98.38 196 ALA A C 1
ATOM 1455 O O . ALA A 1 196 ? 8.797 -37.406 -12.68 1 98.38 196 ALA A O 1
ATOM 1456 N N . VAL A 1 197 ? 7.641 -35.469 -12.492 1 98.12 197 VAL A N 1
ATOM 1457 C CA . VAL A 1 197 ? 8.32 -34.875 -13.641 1 98.12 197 VAL A CA 1
ATOM 1458 C C . VAL A 1 197 ? 9.797 -34.688 -13.328 1 98.12 197 VAL A C 1
ATOM 1460 O O . VAL A 1 197 ? 10.656 -34.938 -14.172 1 98.12 197 VAL A O 1
ATOM 1463 N N . ALA A 1 198 ? 10.094 -34.188 -12.125 1 98.25 198 ALA A N 1
ATOM 1464 C CA . ALA A 1 198 ? 11.484 -34 -11.711 1 98.25 198 ALA A CA 1
ATOM 1465 C C . ALA A 1 198 ? 12.242 -35.312 -11.75 1 98.25 198 ALA A C 1
ATOM 1467 O O . ALA A 1 198 ? 13.391 -35.375 -12.211 1 98.25 198 ALA A O 1
ATOM 1468 N N . ALA A 1 199 ? 11.648 -36.438 -11.297 1 97.88 199 ALA A N 1
ATOM 1469 C CA . ALA A 1 199 ? 12.273 -37.75 -11.336 1 97.88 199 ALA A CA 1
ATOM 1470 C C . ALA A 1 199 ? 12.508 -38.219 -12.773 1 97.88 199 ALA A C 1
ATOM 1472 O O . ALA A 1 199 ? 13.57 -38.75 -13.102 1 97.88 199 ALA A O 1
ATOM 1473 N N . ALA A 1 200 ? 11.508 -38.031 -13.586 1 97.88 200 ALA A N 1
ATOM 1474 C CA . ALA A 1 200 ? 11.625 -38.438 -14.984 1 97.88 200 ALA A CA 1
ATOM 1475 C C . ALA A 1 200 ? 12.742 -37.688 -15.68 1 97.88 200 ALA A C 1
ATOM 1477 O O . ALA A 1 200 ? 13.539 -38.25 -16.422 1 97.88 200 ALA A O 1
ATOM 1478 N N . LEU A 1 201 ? 12.812 -36.344 -15.453 1 97.44 201 LEU A N 1
ATOM 1479 C CA . LEU A 1 201 ? 13.875 -35.562 -16.047 1 97.44 201 LEU A CA 1
ATOM 1480 C C . LEU A 1 201 ? 15.234 -35.938 -15.469 1 97.44 201 LEU A C 1
ATOM 1482 O O . LEU A 1 201 ? 16.25 -35.875 -16.172 1 97.44 201 LEU A O 1
ATOM 1486 N N . GLY A 1 202 ? 15.211 -36.281 -14.203 1 96.75 202 GLY A N 1
ATOM 1487 C CA . GLY A 1 202 ? 16.438 -36.75 -13.586 1 96.75 202 GLY A CA 1
ATOM 1488 C C . GLY A 1 202 ? 16.984 -38.031 -14.211 1 96.75 202 GLY A C 1
ATOM 1489 O O . GLY A 1 202 ? 18.188 -38.156 -14.398 1 96.75 202 GLY A O 1
ATOM 1490 N N . ILE A 1 203 ? 16.141 -38.938 -14.5 1 96.94 203 ILE A N 1
ATOM 1491 C CA . ILE A 1 203 ? 16.531 -40.188 -15.141 1 96.94 203 ILE A CA 1
ATOM 1492 C C . ILE A 1 203 ? 17.062 -39.906 -16.547 1 96.94 203 ILE A C 1
ATOM 1494 O O . ILE A 1 203 ? 18.062 -40.5 -16.969 1 96.94 203 ILE A O 1
ATOM 1498 N N . LEU A 1 204 ? 16.406 -39 -17.203 1 95.94 204 LEU A N 1
ATOM 1499 C CA . LEU A 1 204 ? 16.875 -38.625 -18.531 1 95.94 204 LEU A CA 1
ATOM 1500 C C . LEU A 1 204 ? 18.25 -38 -18.469 1 95.94 204 LEU A C 1
ATOM 1502 O O . LEU A 1 204 ? 19.109 -38.25 -19.312 1 95.94 204 LEU A O 1
ATOM 1506 N N . GLU A 1 205 ? 18.422 -37.156 -17.484 1 95.12 205 GLU A N 1
ATOM 1507 C CA . GLU A 1 205 ? 19.719 -36.5 -17.297 1 95.12 205 GLU A CA 1
ATOM 1508 C C . GLU A 1 205 ? 20.781 -37.531 -16.922 1 95.12 205 GLU A C 1
ATOM 1510 O O . GLU A 1 205 ? 21.938 -37.406 -17.344 1 95.12 205 GLU A O 1
ATOM 1515 N N . LEU A 1 206 ? 20.422 -38.469 -16.125 1 93.06 206 LEU A N 1
ATOM 1516 C CA . LEU A 1 206 ? 21.359 -39.531 -15.742 1 93.06 206 LEU A CA 1
ATOM 1517 C C . LEU A 1 206 ? 21.812 -40.312 -16.969 1 93.06 206 LEU A C 1
ATOM 1519 O O . LEU A 1 206 ? 23 -40.625 -17.109 1 93.06 206 LEU A O 1
ATOM 1523 N N . ARG A 1 207 ? 20.922 -40.562 -17.797 1 93.94 207 ARG A N 1
ATOM 1524 C CA . ARG A 1 207 ? 21.234 -41.312 -19.016 1 93.94 207 ARG A CA 1
ATOM 1525 C C . ARG A 1 207 ? 22.141 -40.469 -19.922 1 93.94 207 ARG A C 1
ATOM 1527 O O . ARG A 1 207 ? 23.062 -41 -20.531 1 93.94 207 ARG A O 1
ATOM 1534 N N . ARG A 1 208 ? 21.812 -39.312 -20 1 92.12 208 ARG A N 1
ATOM 1535 C CA . ARG A 1 208 ? 22.609 -38.406 -20.828 1 92.12 208 ARG A CA 1
ATOM 1536 C C . ARG A 1 208 ? 24.031 -38.281 -20.312 1 92.12 208 ARG A C 1
ATOM 1538 O O . ARG A 1 208 ? 24.984 -38.281 -21.078 1 92.12 208 ARG A O 1
ATOM 1545 N N . VAL A 1 209 ? 24.188 -38.125 -19.031 1 87.88 209 VAL A N 1
ATOM 1546 C CA . VAL A 1 209 ? 25.484 -37.938 -18.406 1 87.88 209 VAL A CA 1
ATOM 1547 C C . VAL A 1 209 ? 26.297 -39.25 -18.531 1 87.88 209 VAL A C 1
ATOM 1549 O O . VAL A 1 209 ? 27.5 -39.188 -18.766 1 87.88 209 VAL A O 1
ATOM 1552 N N . ARG A 1 210 ? 25.672 -40.312 -18.375 1 87.25 210 ARG A N 1
ATOM 1553 C CA . ARG A 1 210 ? 26.328 -41.594 -18.5 1 87.25 210 ARG A CA 1
ATOM 1554 C C . ARG A 1 210 ? 26.812 -41.844 -19.938 1 87.25 210 ARG A C 1
ATOM 1556 O O . ARG A 1 210 ? 27.891 -42.375 -20.156 1 87.25 210 ARG A O 1
ATOM 1563 N N . LYS A 1 211 ? 26 -41.5 -20.781 1 88.75 211 LYS A N 1
ATOM 1564 C CA . LYS A 1 211 ? 26.375 -41.656 -22.188 1 88.75 211 LYS A CA 1
ATOM 1565 C C . LYS A 1 211 ? 27.562 -40.781 -22.531 1 88.75 211 LYS A C 1
ATOM 1567 O O . LYS A 1 211 ? 28.453 -41.219 -23.297 1 88.75 211 LYS A O 1
ATOM 1572 N N . ARG A 1 212 ? 27.516 -39.625 -22.047 1 84.81 212 ARG A N 1
ATOM 1573 C CA . ARG A 1 212 ? 28.641 -38.719 -22.281 1 84.81 212 ARG A CA 1
ATOM 1574 C C . ARG A 1 212 ? 29.922 -39.281 -21.688 1 84.81 212 ARG A C 1
ATOM 1576 O O . ARG A 1 212 ? 31 -39.156 -22.297 1 84.81 212 ARG A O 1
ATOM 1583 N N . SER A 1 213 ? 29.891 -39.781 -20.5 1 79.62 213 SER A N 1
ATOM 1584 C CA . SER A 1 213 ? 31.062 -40.344 -19.828 1 79.62 213 SER A CA 1
ATOM 1585 C C . SER A 1 213 ? 31.594 -41.562 -20.578 1 79.62 213 SER A C 1
ATOM 1587 O O . SER A 1 213 ? 32.812 -41.781 -20.625 1 79.62 213 SER A O 1
ATOM 1589 N N . ALA A 1 214 ? 30.766 -42.312 -21.125 1 84.06 214 ALA A N 1
ATOM 1590 C CA . ALA A 1 214 ? 31.156 -43.5 -21.875 1 84.06 214 ALA A CA 1
ATOM 1591 C C . ALA A 1 214 ? 31.875 -43.094 -23.172 1 84.06 214 ALA A C 1
ATOM 1593 O O . ALA A 1 214 ? 32.844 -43.781 -23.578 1 84.06 214 ALA A O 1
ATOM 1594 N N . GLN A 1 215 ? 31.297 -42.156 -23.719 1 82.19 215 GLN A N 1
ATOM 1595 C CA . GLN A 1 215 ? 31.906 -41.688 -24.953 1 82.19 215 GLN A CA 1
ATOM 1596 C C . GLN A 1 215 ? 33.281 -41.094 -24.703 1 82.19 215 GLN A C 1
ATOM 1598 O O . GLN A 1 215 ? 34.188 -41.25 -25.531 1 82.19 215 GLN A O 1
ATOM 1603 N N . GLN A 1 216 ? 33.469 -40.406 -23.609 1 76.5 216 GLN A N 1
ATOM 1604 C CA . GLN A 1 216 ? 34.781 -39.844 -23.25 1 76.5 216 GLN A CA 1
ATOM 1605 C C . GLN A 1 216 ? 35.781 -40.938 -22.922 1 76.5 216 GLN A C 1
ATOM 1607 O O . GLN A 1 216 ? 36.969 -40.844 -23.281 1 76.5 216 GLN A O 1
ATOM 1612 N N . VAL A 1 217 ? 35.406 -41.938 -22.25 1 75.69 217 VAL A N 1
ATOM 1613 C CA . VAL A 1 217 ? 36.281 -43.062 -21.922 1 75.69 217 VAL A CA 1
ATOM 1614 C C . VAL A 1 217 ? 36.719 -43.781 -23.203 1 75.69 217 VAL A C 1
ATOM 1616 O O . VAL A 1 217 ? 37.875 -44.156 -23.344 1 75.69 217 VAL A O 1
ATOM 1619 N N . SER A 1 218 ? 35.781 -43.969 -24.047 1 77.5 218 SER A N 1
ATOM 1620 C CA . SER A 1 218 ? 36.094 -44.625 -25.312 1 77.5 218 SER A CA 1
ATOM 1621 C C . SER A 1 218 ? 37.062 -43.781 -26.156 1 77.5 218 SER A C 1
ATOM 1623 O O . SER A 1 218 ? 37.812 -44.312 -26.969 1 77.5 218 SER A O 1
ATOM 1625 N N . ALA A 1 219 ? 37 -42.438 -26.109 1 78.38 219 ALA A N 1
ATOM 1626 C CA . ALA A 1 219 ? 37.844 -41.562 -26.891 1 78.38 219 ALA A CA 1
ATOM 1627 C C . ALA A 1 219 ? 39.219 -41.375 -26.234 1 78.38 219 ALA A C 1
ATOM 1629 O O . ALA A 1 219 ? 40.062 -40.656 -26.766 1 78.38 219 ALA A O 1
ATOM 1630 N N . GLY A 1 220 ? 39.531 -42.188 -25.297 1 67.31 220 GLY A N 1
ATOM 1631 C CA . GLY A 1 220 ? 40.844 -42.188 -24.672 1 67.31 220 GLY A CA 1
ATOM 1632 C C . GLY A 1 220 ? 41.031 -41.031 -23.703 1 67.31 220 GLY A C 1
ATOM 1633 O O . GLY A 1 220 ? 42.125 -40.781 -23.25 1 67.31 220 GLY A O 1
ATOM 1634 N N . GLU A 1 221 ? 40.156 -40.156 -23.656 1 56.91 221 GLU A N 1
ATOM 1635 C CA . GLU A 1 221 ? 40.312 -39 -22.766 1 56.91 221 GLU A CA 1
ATOM 1636 C C . GLU A 1 221 ? 40.125 -39.406 -21.312 1 56.91 221 GLU A C 1
ATOM 1638 O O . GLU A 1 221 ? 39.375 -40.375 -21.016 1 56.91 221 GLU A O 1
ATOM 1643 N N . ASP A 1 222 ? 41.312 -39.438 -20.578 1 49.59 222 ASP A N 1
ATOM 1644 C CA . ASP A 1 222 ? 41.344 -39.719 -19.141 1 49.59 222 ASP A CA 1
ATOM 1645 C C . ASP A 1 222 ? 39.969 -39.406 -18.516 1 49.59 222 ASP A C 1
ATOM 1647 O O . ASP A 1 222 ? 39.469 -38.281 -18.672 1 49.59 222 ASP A O 1
ATOM 1651 N N . SER A 1 223 ? 39.281 -40.406 -18.5 1 44.75 223 SER A N 1
ATOM 1652 C CA . SER A 1 223 ? 38 -40.312 -17.797 1 44.75 223 SER A CA 1
ATOM 1653 C C . SER A 1 223 ? 38.125 -39.469 -16.531 1 44.75 223 SER A C 1
ATOM 1655 O O . SER A 1 223 ? 38.844 -39.844 -15.602 1 44.75 223 SER A O 1
ATOM 1657 N N . ALA A 1 224 ? 38.312 -38.219 -16.562 1 45.81 224 ALA A N 1
ATOM 1658 C CA . ALA A 1 224 ? 38.094 -37.5 -15.305 1 45.81 224 ALA A CA 1
ATOM 1659 C C . ALA A 1 224 ? 37.062 -38.219 -14.422 1 45.81 224 ALA A C 1
ATOM 1661 O O . ALA A 1 224 ? 35.969 -38.531 -14.875 1 45.81 224 ALA A O 1
ATOM 1662 N N . SER A 1 225 ? 37.594 -39.312 -13.695 1 43.22 225 SER A N 1
ATOM 1663 C CA . SER A 1 225 ? 36.75 -39.875 -12.648 1 43.22 225 SER A CA 1
ATOM 1664 C C . SER A 1 225 ? 35.5 -39.031 -12.438 1 43.22 225 SER A C 1
ATOM 1666 O O . SER A 1 225 ? 35.5 -37.844 -12.719 1 43.22 225 SER A O 1
ATOM 1668 N N . PRO A 1 226 ? 34.312 -39.656 -12.305 1 46.78 226 PRO A N 1
ATOM 1669 C CA . PRO A 1 226 ? 33.156 -38.844 -11.891 1 46.78 226 PRO A CA 1
ATOM 1670 C C . PRO A 1 226 ? 33.531 -37.688 -10.984 1 46.78 226 PRO A C 1
ATOM 1672 O O . PRO A 1 226 ? 34.281 -37.875 -10.016 1 46.78 226 PRO A O 1
ATOM 1675 N N . VAL A 1 227 ? 33.938 -36.594 -11.43 1 48 227 VAL A N 1
ATOM 1676 C CA . VAL A 1 227 ? 34.281 -35.375 -10.664 1 48 227 VAL A CA 1
ATOM 1677 C C . VAL A 1 227 ? 33.562 -35.438 -9.312 1 48 227 VAL A C 1
ATOM 1679 O O . VAL A 1 227 ? 32.312 -35.469 -9.25 1 48 227 VAL A O 1
ATOM 1682 N N . ASP A 1 228 ? 34 -36.219 -8.352 1 58.72 228 ASP A N 1
ATOM 1683 C CA . ASP A 1 228 ? 33.594 -36.094 -6.957 1 58.72 228 ASP A CA 1
ATOM 1684 C C . ASP A 1 228 ? 33.156 -34.688 -6.633 1 58.72 228 ASP A C 1
ATOM 1686 O O . ASP A 1 228 ? 34.031 -33.812 -6.426 1 58.72 228 ASP A O 1
ATOM 1690 N N . ILE A 1 229 ? 32.062 -34.281 -7.289 1 70.56 229 ILE A N 1
ATOM 1691 C CA . ILE A 1 229 ? 31.516 -32.938 -7.027 1 70.56 229 ILE A CA 1
ATOM 1692 C C . ILE A 1 229 ? 31.344 -32.75 -5.523 1 70.56 229 ILE A C 1
ATOM 1694 O O . ILE A 1 229 ? 30.719 -33.562 -4.852 1 70.56 229 ILE A O 1
ATOM 1698 N N . ASP A 1 230 ? 32.094 -31.859 -5.031 1 84.25 230 ASP A N 1
ATOM 1699 C CA . ASP A 1 230 ? 32 -31.5 -3.619 1 84.25 230 ASP A CA 1
ATOM 1700 C C . ASP A 1 230 ? 30.734 -30.703 -3.328 1 84.25 230 ASP A C 1
ATOM 1702 O O . ASP A 1 230 ? 30.75 -29.469 -3.332 1 84.25 230 ASP A O 1
ATOM 1706 N N . VAL A 1 231 ? 29.672 -31.516 -3.191 1 87.81 231 VAL A N 1
ATOM 1707 C CA . VAL A 1 231 ? 28.359 -30.938 -2.885 1 87.81 231 VAL A CA 1
ATOM 1708 C C . VAL A 1 231 ? 28.469 -30.047 -1.646 1 87.81 231 VAL A C 1
ATOM 1710 O O . VAL A 1 231 ? 27.797 -29.016 -1.556 1 87.81 231 VAL A O 1
ATOM 1713 N N . GLU A 1 232 ? 29.328 -30.359 -0.746 1 89.88 232 GLU A N 1
ATOM 1714 C CA . GLU A 1 232 ? 29.516 -29.578 0.479 1 89.88 232 GLU A CA 1
ATOM 1715 C C . GLU A 1 232 ? 30.094 -28.203 0.18 1 89.88 232 GLU A C 1
ATOM 1717 O O . GLU A 1 232 ? 29.719 -27.219 0.805 1 89.88 232 GLU A O 1
ATOM 1722 N N . LYS A 1 233 ? 30.953 -28.172 -0.737 1 90.5 233 LYS A N 1
ATOM 1723 C CA . LYS A 1 233 ? 31.547 -26.891 -1.116 1 90.5 233 LYS A CA 1
ATOM 1724 C C . LYS A 1 233 ? 30.516 -25.969 -1.754 1 90.5 233 LYS A C 1
ATOM 1726 O O . LYS A 1 233 ? 30.484 -24.781 -1.468 1 90.5 233 LYS A O 1
ATOM 1731 N N . ILE A 1 234 ? 29.719 -26.547 -2.555 1 89.56 234 ILE A N 1
ATOM 1732 C CA . ILE A 1 234 ? 28.688 -25.766 -3.232 1 89.56 234 ILE A CA 1
ATOM 1733 C C . ILE A 1 234 ? 27.688 -25.25 -2.209 1 89.56 234 ILE A C 1
ATOM 1735 O O . ILE A 1 234 ? 27.281 -24.078 -2.258 1 89.56 234 ILE A O 1
ATOM 1739 N N . ALA A 1 235 ? 27.312 -26.078 -1.307 1 91.12 235 ALA A N 1
ATOM 1740 C CA . ALA A 1 235 ? 26.375 -25.688 -0.26 1 91.12 235 ALA A CA 1
ATOM 1741 C C . ALA A 1 235 ? 26.953 -24.594 0.625 1 91.12 235 ALA A C 1
ATOM 1743 O O . ALA A 1 235 ? 26.25 -23.656 1.013 1 91.12 235 ALA A O 1
ATOM 1744 N N . THR A 1 236 ? 28.219 -24.703 0.933 1 91.5 236 THR A N 1
ATOM 1745 C CA . THR A 1 236 ? 28.891 -23.719 1.785 1 91.5 236 THR A CA 1
ATOM 1746 C C . THR A 1 236 ? 29.047 -22.391 1.057 1 91.5 236 THR A C 1
ATOM 1748 O O . THR A 1 236 ? 28.891 -21.312 1.657 1 91.5 236 THR A O 1
ATOM 1751 N N . GLU A 1 237 ? 29.344 -22.469 -0.18 1 91.38 237 GLU A N 1
ATOM 1752 C CA . GLU A 1 237 ? 29.469 -21.266 -0.979 1 91.38 237 GLU A CA 1
ATOM 1753 C C . GLU A 1 237 ? 28.141 -20.531 -1.09 1 91.38 237 GLU A C 1
ATOM 1755 O O . GLU A 1 237 ? 28.094 -19.297 -1.055 1 91.38 237 GLU A O 1
ATOM 1760 N N . PHE A 1 238 ? 27.109 -21.234 -1.28 1 90.19 238 PHE A N 1
ATOM 1761 C CA . PHE A 1 238 ? 25.766 -20.656 -1.307 1 90.19 238 PHE A CA 1
ATOM 1762 C C . PHE A 1 238 ? 25.469 -19.938 0.004 1 90.19 238 PHE A C 1
ATOM 1764 O O . PHE A 1 238 ? 25 -18.797 0.001 1 90.19 238 PHE A O 1
ATOM 1771 N N . ALA A 1 239 ? 25.75 -20.578 1.098 1 90.5 239 ALA A N 1
ATOM 1772 C CA . ALA A 1 239 ? 25.469 -20.016 2.416 1 90.5 239 ALA A CA 1
ATOM 1773 C C . ALA A 1 239 ? 26.281 -18.75 2.648 1 90.5 239 ALA A C 1
ATOM 1775 O O . ALA A 1 239 ? 25.781 -17.781 3.238 1 90.5 239 ALA A O 1
ATOM 1776 N N . GLU A 1 240 ? 27.5 -18.734 2.203 1 91.75 240 GLU A N 1
ATOM 1777 C CA . GLU A 1 240 ? 28.359 -17.578 2.357 1 91.75 240 GLU A CA 1
ATOM 1778 C C . GLU A 1 240 ? 27.875 -16.391 1.515 1 91.75 240 GLU A C 1
ATOM 1780 O O . GLU A 1 240 ? 27.906 -15.25 1.961 1 91.75 240 GLU A O 1
ATOM 1785 N N . ASN A 1 241 ? 27.422 -16.734 0.358 1 90.44 241 ASN A N 1
ATOM 1786 C CA . ASN A 1 241 ? 26.875 -15.695 -0.506 1 90.44 241 ASN A CA 1
ATOM 1787 C C . ASN A 1 241 ? 25.609 -15.078 0.089 1 90.44 241 ASN A C 1
ATOM 1789 O O . ASN A 1 241 ? 25.406 -13.867 -0.006 1 90.44 241 ASN A O 1
ATOM 1793 N N . GLN A 1 242 ? 24.797 -15.891 0.633 1 89.31 242 GLN A N 1
ATOM 1794 C CA . GLN A 1 242 ? 23.578 -15.398 1.261 1 89.31 242 GLN A CA 1
ATOM 1795 C C . GLN A 1 242 ? 23.891 -14.523 2.467 1 89.31 242 GLN A C 1
ATOM 1797 O O . GLN A 1 242 ? 23.219 -13.516 2.699 1 89.31 242 GLN A O 1
ATOM 1802 N N . ARG A 1 243 ? 24.875 -14.867 3.238 1 87.12 243 ARG A N 1
ATOM 1803 C CA . ARG A 1 243 ? 25.297 -14.07 4.387 1 87.12 243 ARG A CA 1
ATOM 1804 C C . ARG A 1 243 ? 25.812 -12.703 3.941 1 87.12 243 ARG A C 1
ATOM 1806 O O . ARG A 1 243 ? 25.547 -11.688 4.594 1 87.12 243 ARG A O 1
ATOM 1813 N N . GLN A 1 244 ? 26.5 -12.703 2.84 1 89.44 244 GLN A N 1
ATOM 1814 C CA . GLN A 1 244 ? 27.016 -11.445 2.309 1 89.44 244 GLN A CA 1
ATOM 1815 C C . GLN A 1 244 ? 25.891 -10.539 1.829 1 89.44 244 GLN A C 1
ATOM 1817 O O . GLN A 1 244 ? 25.922 -9.328 2.053 1 89.44 244 GLN A O 1
ATOM 1822 N N . GLN A 1 245 ? 24.953 -11.125 1.209 1 86.44 245 GLN A N 1
ATOM 1823 C CA . GLN A 1 245 ? 23.797 -10.359 0.729 1 86.44 245 GLN A CA 1
ATOM 1824 C C . GLN A 1 245 ? 22.984 -9.805 1.894 1 86.44 245 GLN A C 1
ATOM 1826 O O . GLN A 1 245 ? 22.469 -8.688 1.818 1 86.44 245 GLN A O 1
ATOM 1831 N N . GLN A 1 246 ? 22.859 -10.57 2.895 1 85.38 246 GLN A N 1
ATOM 1832 C CA . GLN A 1 246 ? 22.141 -10.117 4.086 1 85.38 246 GLN A CA 1
ATOM 1833 C C . GLN A 1 246 ? 22.859 -8.953 4.75 1 85.38 246 GLN A C 1
ATOM 1835 O O . GLN A 1 246 ? 22.219 -8.016 5.238 1 85.38 246 GLN A O 1
ATOM 1840 N N . ALA A 1 247 ? 24.125 -8.961 4.742 1 84.56 247 ALA A N 1
ATOM 1841 C CA . ALA A 1 247 ? 24.938 -7.895 5.336 1 84.56 247 ALA A CA 1
ATOM 1842 C C . ALA A 1 247 ? 24.797 -6.602 4.539 1 84.56 247 ALA A C 1
ATOM 1844 O O . ALA A 1 247 ? 24.859 -5.508 5.105 1 84.56 247 ALA A O 1
ATOM 1845 N N . GLU A 1 248 ? 24.5 -6.75 3.33 1 86.88 248 GLU A N 1
ATOM 1846 C CA . GLU A 1 248 ? 24.406 -5.598 2.441 1 86.88 248 GLU A CA 1
ATOM 1847 C C . GLU A 1 248 ? 23.078 -4.867 2.639 1 86.88 248 GLU A C 1
ATOM 1849 O O . GLU A 1 248 ? 22.938 -3.699 2.262 1 86.88 248 GLU A O 1
ATOM 1854 N N . ILE A 1 249 ? 22.141 -5.508 3.176 1 84.56 249 ILE A N 1
ATOM 1855 C CA . ILE A 1 249 ? 20.859 -4.863 3.432 1 84.56 249 ILE A CA 1
ATOM 1856 C C . ILE A 1 249 ? 21.031 -3.725 4.43 1 84.56 249 ILE A C 1
ATOM 1858 O O . ILE A 1 249 ? 20.359 -2.693 4.336 1 84.56 249 ILE A O 1
ATOM 1862 N N . GLY A 1 250 ? 21.859 -3.807 5.363 1 79.81 250 GLY A N 1
ATOM 1863 C CA . GLY A 1 250 ? 22.188 -2.723 6.27 1 79.81 250 GLY A CA 1
ATOM 1864 C C . GLY A 1 250 ? 21.156 -2.492 7.348 1 79.81 250 GLY A C 1
ATOM 1865 O O . GLY A 1 250 ? 21.016 -1.38 7.859 1 79.81 250 GLY A O 1
ATOM 1866 N N . LEU A 1 251 ? 20.312 -3.373 7.523 1 80.81 251 LEU A N 1
ATOM 1867 C CA . LEU A 1 251 ? 19.344 -3.256 8.602 1 80.81 251 LEU A CA 1
ATOM 1868 C C . LEU A 1 251 ? 19.75 -4.105 9.797 1 80.81 251 LEU A C 1
ATOM 1870 O O . LEU A 1 251 ? 20.422 -5.125 9.641 1 80.81 251 LEU A O 1
ATOM 1874 N N . SER A 1 252 ? 19.375 -3.645 10.938 1 83.25 252 SER A N 1
ATOM 1875 C CA . SER A 1 252 ? 19.719 -4.332 12.18 1 83.25 252 SER A CA 1
ATOM 1876 C C . SER A 1 252 ? 18.688 -5.391 12.539 1 83.25 252 SER A C 1
ATOM 1878 O O . SER A 1 252 ? 17.562 -5.059 12.953 1 83.25 252 SER A O 1
ATOM 1880 N N . PHE A 1 253 ? 19.062 -6.609 12.289 1 88.31 253 PHE A N 1
ATOM 1881 C CA . PHE A 1 253 ? 18.172 -7.715 12.633 1 88.31 253 PHE A CA 1
ATOM 1882 C C . PHE A 1 253 ? 18.672 -8.438 13.883 1 88.31 253 PHE A C 1
ATOM 1884 O O . PHE A 1 253 ? 19.875 -8.5 14.133 1 88.31 253 PHE A O 1
ATOM 1891 N N . ARG A 1 254 ? 17.734 -8.828 14.664 1 87.69 254 ARG A N 1
ATOM 1892 C CA . ARG A 1 254 ? 18.094 -9.695 15.781 1 87.69 254 ARG A CA 1
ATOM 1893 C C . ARG A 1 254 ? 18.531 -11.062 15.289 1 87.69 254 ARG A C 1
ATOM 1895 O O . ARG A 1 254 ? 18 -11.586 14.305 1 87.69 254 ARG A O 1
ATOM 1902 N N . SER A 1 255 ? 19.609 -11.453 15.797 1 83.62 255 SER A N 1
ATOM 1903 C CA . SER A 1 255 ? 20.141 -12.75 15.398 1 83.62 255 SER A CA 1
ATOM 1904 C C . SER A 1 255 ? 20.203 -13.711 16.578 1 83.62 255 SER A C 1
ATOM 1906 O O . SER A 1 255 ? 20.109 -13.289 17.734 1 83.62 255 SER A O 1
ATOM 1908 N N . GLY A 1 256 ? 20.125 -14.984 16.312 1 86.31 256 GLY A N 1
ATOM 1909 C CA . GLY A 1 256 ? 20.203 -16.016 17.344 1 86.31 256 GLY A CA 1
ATOM 1910 C C . GLY A 1 256 ? 19.281 -17.188 17.078 1 86.31 256 GLY A C 1
ATOM 1911 O O . GLY A 1 256 ? 18.391 -17.109 16.234 1 86.31 256 GLY A O 1
ATOM 1912 N N . ARG A 1 257 ? 19.562 -18.203 17.766 1 88.62 257 ARG A N 1
ATOM 1913 C CA . ARG A 1 257 ? 18.797 -19.438 17.609 1 88.62 257 ARG A CA 1
ATOM 1914 C C . ARG A 1 257 ? 17.344 -19.25 18.016 1 88.62 257 ARG A C 1
ATOM 1916 O O . ARG A 1 257 ? 16.438 -19.781 17.375 1 88.62 257 ARG A O 1
ATOM 1923 N N . ALA A 1 258 ? 17.188 -18.516 19 1 92.5 258 ALA A N 1
ATOM 1924 C CA . ALA A 1 258 ? 15.836 -18.281 19.5 1 92.5 258 ALA A CA 1
ATOM 1925 C C . ALA A 1 258 ? 15 -17.531 18.469 1 92.5 258 ALA A C 1
ATOM 1927 O O . ALA A 1 258 ? 13.828 -17.875 18.234 1 92.5 258 ALA A O 1
ATOM 1928 N N . VAL A 1 259 ? 15.578 -16.578 17.828 1 93.94 259 VAL A N 1
ATOM 1929 C CA . VAL A 1 259 ? 14.875 -15.773 16.828 1 93.94 259 VAL A CA 1
ATOM 1930 C C . VAL A 1 259 ? 14.531 -16.641 15.617 1 93.94 259 VAL A C 1
ATOM 1932 O O . VAL A 1 259 ? 13.43 -16.547 15.078 1 93.94 259 VAL A O 1
ATOM 1935 N N . THR A 1 260 ? 15.43 -17.469 15.25 1 92.69 260 THR A N 1
ATOM 1936 C CA . THR A 1 260 ? 15.203 -18.344 14.109 1 92.69 260 THR A CA 1
ATOM 1937 C C . THR A 1 260 ? 14.07 -19.328 14.398 1 92.69 260 THR A C 1
ATOM 1939 O O . THR A 1 260 ? 13.219 -19.562 13.539 1 92.69 260 THR A O 1
ATOM 1942 N N . VAL A 1 261 ? 14.07 -19.859 15.547 1 94.56 261 VAL A N 1
ATOM 1943 C CA . VAL A 1 261 ? 13.031 -20.812 15.938 1 94.56 261 VAL A CA 1
ATOM 1944 C C . VAL A 1 261 ? 11.68 -20.109 15.969 1 94.56 261 VAL A C 1
ATOM 1946 O O . VAL A 1 261 ? 10.672 -20.656 15.516 1 94.56 261 VAL A O 1
ATOM 1949 N N . ILE A 1 262 ? 11.664 -18.938 16.469 1 96.25 262 ILE A N 1
ATOM 1950 C CA . ILE A 1 262 ? 10.422 -18.172 16.547 1 96.25 262 ILE A CA 1
ATOM 1951 C C . ILE A 1 262 ? 9.906 -17.891 15.133 1 96.25 262 ILE A C 1
ATOM 1953 O O . ILE A 1 262 ? 8.703 -17.953 14.883 1 96.25 262 ILE A O 1
ATOM 1957 N N . ASN A 1 263 ? 10.836 -17.578 14.227 1 96.19 263 ASN A N 1
ATOM 1958 C CA . ASN A 1 263 ? 10.438 -17.312 12.852 1 96.19 263 ASN A CA 1
ATOM 1959 C C . ASN A 1 263 ? 9.844 -18.562 12.195 1 96.19 263 ASN A C 1
ATOM 1961 O O . ASN A 1 263 ? 8.859 -18.469 11.461 1 96.19 263 ASN A O 1
ATOM 1965 N N . ILE A 1 264 ? 10.43 -19.688 12.445 1 95.19 264 ILE A N 1
ATOM 1966 C CA . ILE A 1 264 ? 9.922 -20.953 11.906 1 95.19 264 ILE A CA 1
ATOM 1967 C C . ILE A 1 264 ? 8.539 -21.234 12.484 1 95.19 264 ILE A C 1
ATOM 1969 O O . ILE A 1 264 ? 7.617 -21.594 11.75 1 95.19 264 ILE A O 1
ATOM 1973 N N . VAL A 1 265 ? 8.422 -21.062 13.75 1 96.94 265 VAL A N 1
ATOM 1974 C CA . VAL A 1 265 ? 7.145 -21.297 14.422 1 96.94 265 VAL A CA 1
ATOM 1975 C C . VAL A 1 265 ? 6.098 -20.328 13.875 1 96.94 265 VAL A C 1
ATOM 1977 O O . VAL A 1 265 ? 4.934 -20.703 13.695 1 96.94 265 VAL A O 1
ATOM 1980 N N . LEU A 1 266 ? 6.516 -19.141 13.609 1 97.06 266 LEU A N 1
ATOM 1981 C CA . LEU A 1 266 ? 5.602 -18.125 13.102 1 97.06 266 LEU A CA 1
ATOM 1982 C C . LEU A 1 266 ? 5.074 -18.5 11.719 1 97.06 266 LEU A C 1
ATOM 1984 O O . LEU A 1 266 ? 3.873 -18.391 11.461 1 97.06 266 LEU A O 1
ATOM 1988 N N . ILE A 1 267 ? 5.934 -18.922 10.828 1 95.69 267 ILE A N 1
ATOM 1989 C CA . ILE A 1 267 ? 5.516 -19.344 9.492 1 95.69 267 ILE A CA 1
ATOM 1990 C C . ILE A 1 267 ? 4.555 -20.516 9.602 1 95.69 267 ILE A C 1
ATOM 1992 O O . ILE A 1 267 ? 3.51 -20.547 8.945 1 95.69 267 ILE A O 1
ATOM 1996 N N . LEU A 1 268 ? 4.895 -21.484 10.414 1 96.19 268 LEU A N 1
ATOM 1997 C CA . LEU A 1 268 ? 4.055 -22.672 10.594 1 96.19 268 LEU A CA 1
ATOM 1998 C C . LEU A 1 268 ? 2.707 -22.297 11.203 1 96.19 268 LEU A C 1
ATOM 2000 O O . LEU A 1 268 ? 1.672 -22.828 10.812 1 96.19 268 LEU A O 1
ATOM 2004 N N . ALA A 1 269 ? 2.766 -21.375 12.141 1 96.94 269 ALA A N 1
ATOM 2005 C CA . ALA A 1 269 ? 1.533 -20.922 12.773 1 96.94 269 ALA A CA 1
ATOM 2006 C C . ALA A 1 269 ? 0.606 -20.266 11.758 1 96.94 269 ALA A C 1
ATOM 2008 O O . ALA A 1 269 ? -0.606 -20.484 11.781 1 96.94 269 ALA A O 1
ATOM 2009 N N . VAL A 1 270 ? 1.176 -19.438 10.883 1 96 270 VAL A N 1
ATOM 2010 C CA . VAL A 1 270 ? 0.375 -18.781 9.859 1 96 270 VAL A CA 1
ATOM 2011 C C . VAL A 1 270 ? -0.25 -19.812 8.938 1 96 270 VAL A C 1
ATOM 2013 O O . VAL A 1 270 ? -1.435 -19.734 8.602 1 96 270 VAL A O 1
ATOM 2016 N N . LEU A 1 271 ? 0.523 -20.797 8.586 1 94.31 271 LEU A N 1
ATOM 2017 C CA . LEU A 1 271 ? 0.028 -21.859 7.715 1 94.31 271 LEU A CA 1
ATOM 2018 C C . LEU A 1 271 ? -1.095 -22.641 8.398 1 94.31 271 LEU A C 1
ATOM 2020 O O . LEU A 1 271 ? -2.117 -22.922 7.773 1 94.31 271 LEU A O 1
ATOM 2024 N N . VAL A 1 272 ? -0.934 -22.906 9.625 1 95.38 272 VAL A N 1
ATOM 2025 C CA . VAL A 1 272 ? -1.933 -23.656 10.375 1 95.38 272 VAL A CA 1
ATOM 2026 C C . VAL A 1 272 ? -3.209 -22.828 10.508 1 95.38 272 VAL A C 1
ATOM 2028 O O . VAL A 1 272 ? -4.316 -23.359 10.344 1 95.38 272 VAL A O 1
ATOM 2031 N N . VAL A 1 273 ? -3.057 -21.578 10.797 1 94.94 273 VAL A N 1
ATOM 2032 C CA . VAL A 1 273 ? -4.199 -20.688 10.953 1 94.94 273 VAL A CA 1
ATOM 2033 C C . VAL A 1 273 ? -4.984 -20.625 9.641 1 94.94 273 VAL A C 1
ATOM 2035 O O . VAL A 1 273 ? -6.219 -20.656 9.648 1 94.94 273 VAL A O 1
ATOM 2038 N N . LEU A 1 274 ? -4.309 -20.578 8.562 1 92.81 274 LEU A N 1
ATOM 2039 C CA . LEU A 1 274 ? -4.957 -20.484 7.258 1 92.81 274 LEU A CA 1
ATOM 2040 C C . LEU A 1 274 ? -5.586 -21.812 6.855 1 92.81 274 LEU A C 1
ATOM 2042 O O . LEU A 1 274 ? -6.727 -21.844 6.379 1 92.81 274 LEU A O 1
ATOM 2046 N N . LEU A 1 275 ? -4.938 -22.922 7.098 1 91.88 275 LEU A N 1
ATOM 2047 C CA . LEU A 1 275 ? -5.441 -24.25 6.727 1 91.88 275 LEU A CA 1
ATOM 2048 C C . LEU A 1 275 ? -6.645 -24.625 7.582 1 91.88 275 LEU A C 1
ATOM 2050 O O . LEU A 1 275 ? -7.582 -25.266 7.09 1 91.88 275 LEU A O 1
ATOM 2054 N N . ALA A 1 276 ? -6.605 -24.188 8.836 1 92.88 276 ALA A N 1
ATOM 2055 C CA . ALA A 1 276 ? -7.699 -24.5 9.75 1 92.88 276 ALA A CA 1
ATOM 2056 C C . ALA A 1 276 ? -8.867 -23.547 9.562 1 92.88 276 ALA A C 1
ATOM 2058 O O . ALA A 1 276 ? -9.953 -23.766 10.094 1 92.88 276 ALA A O 1
ATOM 2059 N N . GLY A 1 277 ? -8.648 -22.5 8.852 1 90.31 277 GLY A N 1
ATOM 2060 C CA . GLY A 1 277 ? -9.703 -21.531 8.609 1 90.31 277 GLY A CA 1
ATOM 2061 C C . GLY A 1 277 ? -10 -20.672 9.82 1 90.31 277 GLY A C 1
ATOM 2062 O O . GLY A 1 277 ? -11.125 -20.172 9.977 1 90.31 277 GLY A O 1
ATOM 2063 N N . LEU A 1 278 ? -9.055 -20.5 10.625 1 93.19 278 LEU A N 1
ATOM 2064 C CA . LEU A 1 278 ? -9.25 -19.719 11.844 1 93.19 278 LEU A CA 1
ATOM 2065 C C . LEU A 1 278 ? -9.359 -18.234 11.523 1 93.19 278 LEU A C 1
ATOM 2067 O O . LEU A 1 278 ? -10.156 -17.516 12.133 1 93.19 278 LEU A O 1
ATOM 2071 N N . LEU A 1 279 ? -8.539 -17.734 10.664 1 94.94 279 LEU A N 1
ATOM 2072 C CA . LEU A 1 279 ? -8.539 -16.359 10.188 1 94.94 279 LEU A CA 1
ATOM 2073 C C . LEU A 1 279 ? -8.375 -16.312 8.672 1 94.94 279 LEU A C 1
ATOM 2075 O O . LEU A 1 279 ? -7.645 -17.125 8.094 1 94.94 279 LEU A O 1
ATOM 2079 N N . PRO A 1 280 ? -9.078 -15.336 8.094 1 94.75 280 PRO A N 1
ATOM 2080 C CA . PRO A 1 280 ? -8.742 -15.094 6.688 1 94.75 280 PRO A CA 1
ATOM 2081 C C . PRO A 1 280 ? -7.324 -14.562 6.5 1 94.75 280 PRO A C 1
ATOM 2083 O O . PRO A 1 280 ? -6.695 -14.117 7.465 1 94.75 280 PRO A O 1
ATOM 2086 N N . PRO A 1 281 ? -6.855 -14.602 5.289 1 96.06 281 PRO A N 1
ATOM 2087 C CA . PRO A 1 281 ? -5.449 -14.266 5.043 1 96.06 281 PRO A CA 1
ATOM 2088 C C . PRO A 1 281 ? -5.109 -12.836 5.438 1 96.06 281 PRO A C 1
ATOM 2090 O O . PRO A 1 281 ? -4.043 -12.586 6.004 1 96.06 281 PRO A O 1
ATOM 2093 N N . ALA A 1 282 ? -6.008 -11.898 5.219 1 96.38 282 ALA A N 1
ATOM 2094 C CA . ALA A 1 282 ? -5.695 -10.492 5.434 1 96.38 282 ALA A CA 1
ATOM 2095 C C . ALA A 1 282 ? -5.336 -10.227 6.895 1 96.38 282 ALA A C 1
ATOM 2097 O O . ALA A 1 282 ? -4.219 -9.805 7.199 1 96.38 282 ALA A O 1
ATOM 2098 N N . PRO A 1 283 ? -6.227 -10.516 7.863 1 97.38 283 PRO A N 1
ATOM 2099 C CA . PRO A 1 283 ? -5.844 -10.289 9.258 1 97.38 283 PRO A CA 1
ATOM 2100 C C . PRO A 1 283 ? -4.73 -11.219 9.727 1 97.38 283 PRO A C 1
ATOM 2102 O O . PRO A 1 283 ? -3.916 -10.836 10.57 1 97.38 283 PRO A O 1
ATOM 2105 N N . ALA A 1 284 ? -4.648 -12.445 9.188 1 97.44 284 ALA A N 1
ATOM 2106 C CA . ALA A 1 284 ? -3.594 -13.383 9.57 1 97.44 284 ALA A CA 1
ATOM 2107 C C . ALA A 1 284 ? -2.215 -12.812 9.242 1 97.44 284 ALA A C 1
ATOM 2109 O O . ALA A 1 284 ? -1.315 -12.828 10.086 1 97.44 284 ALA A O 1
ATOM 2110 N N . PHE A 1 285 ? -2.107 -12.273 8.062 1 97.75 285 PHE A N 1
ATOM 2111 C CA . PHE A 1 285 ? -0.805 -11.766 7.645 1 97.75 285 PHE A CA 1
ATOM 2112 C C . PHE A 1 285 ? -0.504 -10.43 8.305 1 97.75 285 PHE A C 1
ATOM 2114 O O . PHE A 1 285 ? 0.655 -10.109 8.578 1 97.75 285 PHE A O 1
ATOM 2121 N N . LEU A 1 286 ? -1.566 -9.602 8.547 1 98.06 286 LEU A N 1
ATOM 2122 C CA . LEU A 1 286 ? -1.349 -8.375 9.297 1 98.06 286 LEU A CA 1
ATOM 2123 C C . LEU A 1 286 ? -0.731 -8.68 10.664 1 98.06 286 LEU A C 1
ATOM 2125 O O . LEU A 1 286 ? 0.29 -8.094 11.023 1 98.06 286 LEU A O 1
ATOM 2129 N N . ILE A 1 287 ? -1.27 -9.609 11.383 1 98.06 287 ILE A N 1
ATOM 2130 C CA . ILE A 1 287 ? -0.797 -9.984 12.711 1 98.06 287 ILE A CA 1
ATOM 2131 C C . ILE A 1 287 ? 0.59 -10.617 12.602 1 98.06 287 ILE A C 1
ATOM 2133 O O . ILE A 1 287 ? 1.499 -10.258 13.359 1 98.06 287 ILE A O 1
ATOM 2137 N N . ALA A 1 288 ? 0.729 -11.523 11.664 1 98.06 288 ALA A N 1
ATOM 2138 C CA . ALA A 1 288 ? 2.008 -12.203 11.484 1 98.06 288 ALA A CA 1
ATOM 2139 C C . ALA A 1 288 ? 3.125 -11.211 11.188 1 98.06 288 ALA A C 1
ATOM 2141 O O . ALA A 1 288 ? 4.238 -11.344 11.695 1 98.06 288 ALA A O 1
ATOM 2142 N N . THR A 1 289 ? 2.838 -10.258 10.32 1 98 289 THR A N 1
ATOM 2143 C CA . THR A 1 289 ? 3.832 -9.258 9.945 1 98 289 THR A CA 1
ATOM 2144 C C . THR A 1 289 ? 4.254 -8.43 11.156 1 98 289 THR A C 1
ATOM 2146 O O . THR A 1 289 ? 5.441 -8.164 11.352 1 98 289 THR A O 1
ATOM 2149 N N . THR A 1 290 ? 3.309 -8.008 11.945 1 97.88 290 THR A N 1
ATOM 2150 C CA . THR A 1 290 ? 3.623 -7.184 13.109 1 97.88 290 THR A CA 1
ATOM 2151 C C . THR A 1 290 ? 4.426 -7.977 14.133 1 97.88 290 THR A C 1
ATOM 2153 O O . THR A 1 290 ? 5.348 -7.445 14.758 1 97.88 290 THR A O 1
ATOM 2156 N N . VAL A 1 291 ? 4.141 -9.242 14.312 1 97.75 291 VAL A N 1
ATOM 2157 C CA . VAL A 1 291 ? 4.922 -10.102 15.203 1 97.75 291 VAL A CA 1
ATOM 2158 C C . VAL A 1 291 ? 6.336 -10.266 14.656 1 97.75 291 VAL A C 1
ATOM 2160 O O . VAL A 1 291 ? 7.312 -10.195 15.406 1 97.75 291 VAL A O 1
ATOM 2163 N N . ALA A 1 292 ? 6.402 -10.5 13.367 1 97.5 292 ALA A N 1
ATOM 2164 C CA . ALA A 1 292 ? 7.707 -10.656 12.727 1 97.5 292 ALA A CA 1
ATOM 2165 C C . ALA A 1 292 ? 8.562 -9.406 12.914 1 97.5 292 ALA A C 1
ATOM 2167 O O . ALA A 1 292 ? 9.773 -9.508 13.125 1 97.5 292 ALA A O 1
ATOM 2168 N N . MET A 1 293 ? 7.945 -8.25 12.797 1 96.56 293 MET A N 1
ATOM 2169 C CA . MET A 1 293 ? 8.672 -6.996 12.992 1 96.56 293 MET A CA 1
ATOM 2170 C C . MET A 1 293 ? 9.188 -6.883 14.422 1 96.56 293 MET A C 1
ATOM 2172 O O . MET A 1 293 ? 10.328 -6.465 14.641 1 96.56 293 MET A O 1
ATOM 2176 N N . LEU A 1 294 ? 8.438 -7.293 15.383 1 95.62 294 LEU A N 1
ATOM 2177 C CA . LEU A 1 294 ? 8.812 -7.211 16.781 1 95.62 294 LEU A CA 1
ATOM 2178 C C . LEU A 1 294 ? 9.953 -8.172 17.109 1 95.62 294 LEU A C 1
ATOM 2180 O O . LEU A 1 294 ? 10.859 -7.844 17.875 1 95.62 294 LEU A O 1
ATOM 2184 N N . VAL A 1 295 ? 9.883 -9.312 16.516 1 96 295 VAL A N 1
ATOM 2185 C CA . VAL A 1 295 ? 10.82 -10.383 16.844 1 96 295 VAL A CA 1
ATOM 2186 C C . VAL A 1 295 ? 12.156 -10.125 16.141 1 96 295 VAL A C 1
ATOM 2188 O O . VAL A 1 295 ? 13.219 -10.336 16.719 1 96 295 VAL A O 1
ATOM 2191 N N . ASN A 1 296 ? 12.086 -9.586 14.906 1 95.88 296 ASN A N 1
ATOM 2192 C CA . ASN A 1 296 ? 13.281 -9.578 14.07 1 95.88 296 ASN A CA 1
ATOM 2193 C C . ASN A 1 296 ? 13.945 -8.203 14.062 1 95.88 296 ASN A C 1
ATOM 2195 O O . ASN A 1 296 ? 15.156 -8.094 13.859 1 95.88 296 ASN A O 1
ATOM 2199 N N . CYS A 1 297 ? 13.195 -7.168 14.25 1 93.81 297 CYS A N 1
ATOM 2200 C CA . CYS A 1 297 ? 13.758 -5.824 14.148 1 93.81 297 CYS A CA 1
ATOM 2201 C C . CYS A 1 297 ? 14.141 -5.285 15.516 1 93.81 297 CYS A C 1
ATOM 2203 O O . CYS A 1 297 ? 13.375 -5.414 16.484 1 93.81 297 CYS A O 1
ATOM 2205 N N . GLN A 1 298 ? 15.289 -4.664 15.695 1 89.38 298 GLN A N 1
ATOM 2206 C CA . GLN A 1 298 ? 15.836 -4.227 16.969 1 89.38 298 GLN A CA 1
ATOM 2207 C C . GLN A 1 298 ? 15.219 -2.9 17.406 1 89.38 298 GLN A C 1
ATOM 2209 O O . GLN A 1 298 ? 15.117 -2.623 18.609 1 89.38 298 GLN A O 1
ATOM 2214 N N . ASP A 1 299 ? 14.922 -2.051 16.438 1 90.94 299 ASP A N 1
ATOM 2215 C CA . ASP A 1 299 ? 14.398 -0.727 16.766 1 90.94 299 ASP A CA 1
ATOM 2216 C C . ASP A 1 299 ? 13.391 -0.264 15.711 1 90.94 299 ASP A C 1
ATOM 2218 O O . ASP A 1 299 ? 13.094 -0.993 14.766 1 90.94 299 ASP A O 1
ATOM 2222 N N . LYS A 1 300 ? 12.82 0.861 15.984 1 91.25 300 LYS A N 1
ATOM 2223 C CA . LYS A 1 300 ? 11.797 1.42 15.109 1 91.25 300 LYS A CA 1
ATOM 2224 C C . LYS A 1 300 ? 12.352 1.697 13.711 1 91.25 300 LYS A C 1
ATOM 2226 O O . LYS A 1 300 ? 11.664 1.508 12.711 1 91.25 300 LYS A O 1
ATOM 2231 N N . ALA A 1 301 ? 13.562 2.107 13.656 1 90.06 301 ALA A N 1
ATOM 2232 C CA . ALA A 1 301 ? 14.211 2.402 12.383 1 90.06 301 ALA A CA 1
ATOM 2233 C C . ALA A 1 301 ? 14.312 1.146 11.516 1 90.06 301 ALA A C 1
ATOM 2235 O O . ALA A 1 301 ? 14.102 1.199 10.305 1 90.06 301 ALA A O 1
ATOM 2236 N N . ALA A 1 302 ? 14.594 0.093 12.18 1 92.81 302 ALA A N 1
ATOM 2237 C CA . ALA A 1 302 ? 14.68 -1.177 11.461 1 92.81 302 ALA A CA 1
ATOM 2238 C C . ALA A 1 302 ? 13.305 -1.621 10.969 1 92.81 302 ALA A C 1
ATOM 2240 O O . ALA A 1 302 ? 13.18 -2.17 9.867 1 92.81 302 ALA A O 1
ATOM 2241 N N . GLN A 1 303 ? 12.32 -1.413 11.773 1 94.88 303 GLN A N 1
ATOM 2242 C CA . GLN A 1 303 ? 10.961 -1.771 11.383 1 94.88 303 GLN A CA 1
ATOM 2243 C C . GLN A 1 303 ? 10.5 -0.957 10.172 1 94.88 303 GLN A C 1
ATOM 2245 O O . GLN A 1 303 ? 9.953 -1.508 9.219 1 94.88 303 GLN A O 1
ATOM 2250 N N . THR A 1 304 ? 10.766 0.258 10.242 1 91.75 304 THR A N 1
ATOM 2251 C CA . THR A 1 304 ? 10.406 1.132 9.133 1 91.75 304 THR A CA 1
ATOM 2252 C C . THR A 1 304 ? 11.242 0.802 7.895 1 91.75 304 THR A C 1
ATOM 2254 O O . THR A 1 304 ? 10.75 0.887 6.77 1 91.75 304 THR A O 1
ATOM 2257 N N . GLY A 1 305 ? 12.469 0.478 8.117 1 93.5 305 GLY A N 1
ATOM 2258 C CA . GLY A 1 305 ? 13.359 0.109 7.027 1 93.5 305 GLY A CA 1
ATOM 2259 C C . GLY A 1 305 ? 12.883 -1.107 6.258 1 93.5 305 GLY A C 1
ATOM 2260 O O . GLY A 1 305 ? 12.93 -1.125 5.023 1 93.5 305 GLY A O 1
ATOM 2261 N N . VAL A 1 306 ? 12.438 -2.078 6.965 1 94.44 306 VAL A N 1
ATOM 2262 C CA . VAL A 1 306 ? 11.969 -3.299 6.316 1 94.44 306 VAL A CA 1
ATOM 2263 C C . VAL A 1 306 ? 10.68 -3.018 5.551 1 94.44 306 VAL A C 1
ATOM 2265 O O . VAL A 1 306 ? 10.477 -3.529 4.449 1 94.44 306 VAL A O 1
ATOM 2268 N N . LEU A 1 307 ? 9.82 -2.219 6.133 1 95.44 307 LEU A N 1
ATOM 2269 C CA . LEU A 1 307 ? 8.594 -1.817 5.453 1 95.44 307 LEU A CA 1
ATOM 2270 C C . LEU A 1 307 ? 8.906 -1.082 4.152 1 95.44 307 LEU A C 1
ATOM 2272 O O . LEU A 1 307 ? 8.312 -1.379 3.111 1 95.44 307 LEU A O 1
ATOM 2276 N N . HIS A 1 308 ? 9.867 -0.214 4.234 1 95.25 308 HIS A N 1
ATOM 2277 C CA . HIS A 1 308 ? 10.234 0.594 3.076 1 95.25 308 HIS A CA 1
ATOM 2278 C C . HIS A 1 308 ? 10.875 -0.261 1.989 1 95.25 308 HIS A C 1
ATOM 2280 O O . HIS A 1 308 ? 10.625 -0.056 0.8 1 95.25 308 HIS A O 1
ATOM 2286 N N . ARG A 1 309 ? 11.609 -1.193 2.422 1 94.62 309 ARG A N 1
ATOM 2287 C CA . ARG A 1 309 ? 12.344 -2.041 1.488 1 94.62 309 ARG A CA 1
ATOM 2288 C C . ARG A 1 309 ? 11.391 -2.881 0.644 1 94.62 309 ARG A C 1
ATOM 2290 O O . ARG A 1 309 ? 11.625 -3.086 -0.548 1 94.62 309 ARG A O 1
ATOM 2297 N N . HIS A 1 310 ? 10.312 -3.305 1.178 1 95.62 310 HIS A N 1
ATOM 2298 C CA . HIS A 1 310 ? 9.43 -4.23 0.482 1 95.62 310 HIS A CA 1
ATOM 2299 C C . HIS A 1 310 ? 8.164 -3.525 -0.002 1 95.62 310 HIS A C 1
ATOM 2301 O O . HIS A 1 310 ? 7.301 -4.148 -0.625 1 95.62 310 HIS A O 1
ATOM 2307 N N . ALA A 1 311 ? 8.102 -2.205 0.224 1 97.12 311 ALA A N 1
ATOM 2308 C CA . ALA A 1 311 ? 6.934 -1.408 -0.142 1 97.12 311 ALA A CA 1
ATOM 2309 C C . ALA A 1 311 ? 6.738 -1.388 -1.654 1 97.12 311 ALA A C 1
ATOM 2311 O O . ALA A 1 311 ? 5.609 -1.491 -2.141 1 97.12 311 ALA A O 1
ATOM 2312 N N . PRO A 1 312 ? 7.84 -1.287 -2.441 1 95.94 312 PRO A N 1
ATOM 2313 C CA . PRO A 1 312 ? 7.645 -1.237 -3.893 1 95.94 312 PRO A CA 1
ATOM 2314 C C . PRO A 1 312 ? 6.953 -2.484 -4.438 1 95.94 312 PRO A C 1
ATOM 2316 O O . PRO A 1 312 ? 5.992 -2.377 -5.207 1 95.94 312 PRO A O 1
ATOM 2319 N N . ASN A 1 313 ? 7.367 -3.652 -3.949 1 93.44 313 ASN A N 1
ATOM 2320 C CA . ASN A 1 313 ? 6.754 -4.895 -4.406 1 93.44 313 ASN A CA 1
ATOM 2321 C C . ASN A 1 313 ? 5.316 -5.027 -3.904 1 93.44 313 ASN A C 1
ATOM 2323 O O . ASN A 1 313 ? 4.438 -5.473 -4.641 1 93.44 313 ASN A O 1
ATOM 2327 N N . ALA A 1 314 ? 5.145 -4.668 -2.709 1 96 314 ALA A N 1
ATOM 2328 C CA . ALA A 1 314 ? 3.814 -4.762 -2.109 1 96 314 ALA A CA 1
ATOM 2329 C C . ALA A 1 314 ? 2.824 -3.85 -2.83 1 96 314 ALA A C 1
ATOM 2331 O O . ALA A 1 314 ? 1.706 -4.262 -3.145 1 96 314 ALA A O 1
ATOM 2332 N N . LEU A 1 315 ? 3.225 -2.68 -3.115 1 96.06 315 LEU A N 1
ATOM 2333 C CA . LEU A 1 315 ? 2.318 -1.699 -3.705 1 96.06 315 LEU A CA 1
ATOM 2334 C C . LEU A 1 315 ? 2.078 -1.999 -5.18 1 96.06 315 LEU A C 1
ATOM 2336 O O . LEU A 1 315 ? 1.01 -1.696 -5.715 1 96.06 315 LEU A O 1
ATOM 2340 N N . SER A 1 316 ? 3.119 -2.535 -5.852 1 93.75 316 SER A N 1
ATOM 2341 C CA . SER A 1 316 ? 2.926 -2.922 -7.242 1 93.75 316 SER A CA 1
ATOM 2342 C C . SER A 1 316 ? 1.766 -3.9 -7.391 1 93.75 316 SER A C 1
ATOM 2344 O O . SER A 1 316 ? 0.921 -3.744 -8.273 1 93.75 316 SER A O 1
ATOM 2346 N N . MET A 1 317 ? 1.729 -4.816 -6.492 1 92.38 317 MET A N 1
ATOM 2347 C CA . MET A 1 317 ? 0.654 -5.801 -6.535 1 92.38 317 MET A CA 1
ATOM 2348 C C . MET A 1 317 ? -0.656 -5.203 -6.039 1 92.38 317 MET A C 1
ATOM 2350 O O . MET A 1 317 ? -1.7 -5.367 -6.672 1 92.38 317 MET A O 1
ATOM 2354 N N . ALA A 1 318 ? -0.614 -4.539 -4.941 1 95.81 318 ALA A N 1
ATOM 2355 C CA . ALA A 1 318 ? -1.807 -3.924 -4.363 1 95.81 318 ALA A CA 1
ATOM 2356 C C . ALA A 1 318 ? -2.402 -2.891 -5.312 1 95.81 318 ALA A C 1
ATOM 2358 O O . ALA A 1 318 ? -3.625 -2.791 -5.445 1 95.81 318 ALA A O 1
ATOM 2359 N N . GLY A 1 319 ? -1.539 -2.096 -5.949 1 96.44 319 GLY A N 1
ATOM 2360 C CA . GLY A 1 319 ? -1.992 -1.064 -6.867 1 96.44 319 GLY A CA 1
ATOM 2361 C C . GLY A 1 319 ? -2.787 -1.615 -8.039 1 96.44 319 GLY A C 1
ATOM 2362 O O . GLY A 1 319 ? -3.805 -1.041 -8.43 1 96.44 319 GLY A O 1
ATOM 2363 N N . VAL A 1 320 ? -2.312 -2.699 -8.562 1 94.69 320 VAL A N 1
ATOM 2364 C CA . VAL A 1 320 ? -3.006 -3.32 -9.688 1 94.69 320 VAL A CA 1
ATOM 2365 C C . VAL A 1 320 ? -4.387 -3.795 -9.242 1 94.69 320 VAL A C 1
ATOM 2367 O O . VAL A 1 320 ? -5.371 -3.629 -9.969 1 94.69 320 VAL A O 1
ATOM 2370 N N . ILE A 1 321 ? -4.445 -4.395 -8.062 1 95.5 321 ILE A N 1
ATOM 2371 C CA . ILE A 1 321 ? -5.711 -4.922 -7.562 1 95.5 321 ILE A CA 1
ATOM 2372 C C . ILE A 1 321 ? -6.672 -3.77 -7.273 1 95.5 321 ILE A C 1
ATOM 2374 O O . ILE A 1 321 ? -7.875 -3.883 -7.512 1 95.5 321 ILE A O 1
ATOM 2378 N N . ILE A 1 322 ? -6.18 -2.66 -6.766 1 97.5 322 ILE A N 1
ATOM 2379 C CA . ILE A 1 322 ? -7.02 -1.489 -6.531 1 97.5 322 ILE A CA 1
ATOM 2380 C C . ILE A 1 322 ? -7.547 -0.958 -7.863 1 97.5 322 ILE A C 1
ATOM 2382 O O . ILE A 1 322 ? -8.719 -0.593 -7.973 1 97.5 322 ILE A O 1
ATOM 2386 N N . ALA A 1 323 ? -6.684 -0.878 -8.859 1 97.19 323 ALA A N 1
ATOM 2387 C CA . ALA A 1 323 ? -7.113 -0.446 -10.188 1 97.19 323 ALA A CA 1
ATOM 2388 C C . ALA A 1 323 ? -8.164 -1.395 -10.766 1 97.19 323 ALA A C 1
ATOM 2390 O O . ALA A 1 323 ? -9.078 -0.965 -11.461 1 97.19 323 ALA A O 1
ATOM 2391 N N . ALA A 1 324 ? -8 -2.672 -10.43 1 95.62 324 ALA A N 1
ATOM 2392 C CA . ALA A 1 324 ? -8.961 -3.676 -10.883 1 95.62 324 ALA A CA 1
ATOM 2393 C C . ALA A 1 324 ? -10.336 -3.438 -10.273 1 95.62 324 ALA A C 1
ATOM 2395 O O . ALA A 1 324 ? -11.352 -3.879 -10.82 1 95.62 324 ALA A O 1
ATOM 2396 N N . ALA A 1 325 ? -10.383 -2.758 -9.109 1 96.75 325 ALA A N 1
ATOM 2397 C CA . ALA A 1 325 ? -11.664 -2.393 -8.516 1 96.75 325 ALA A CA 1
ATOM 2398 C C . ALA A 1 325 ? -12.477 -1.512 -9.453 1 96.75 325 ALA A C 1
ATOM 2400 O O . ALA A 1 325 ? -13.703 -1.653 -9.547 1 96.75 325 ALA A O 1
ATOM 2401 N N . MET A 1 326 ? -11.797 -0.55 -10.133 1 97.44 326 MET A N 1
ATOM 2402 C CA . MET A 1 326 ? -12.461 0.3 -11.109 1 97.44 326 MET A CA 1
ATOM 2403 C C . MET A 1 326 ? -12.961 -0.522 -12.297 1 97.44 326 MET A C 1
ATOM 2405 O O . MET A 1 326 ? -14.094 -0.354 -12.742 1 97.44 326 MET A O 1
ATOM 2409 N N . PHE A 1 327 ? -12.141 -1.413 -12.766 1 96.56 327 PHE A N 1
ATOM 2410 C CA . PHE A 1 327 ? -12.438 -2.256 -13.914 1 96.56 327 PHE A CA 1
ATOM 2411 C C . PHE A 1 327 ? -13.633 -3.154 -13.633 1 96.56 327 PHE A C 1
ATOM 2413 O O . PHE A 1 327 ? -14.617 -3.139 -14.375 1 96.56 327 PHE A O 1
ATOM 2420 N N . LEU A 1 328 ? -13.578 -3.863 -12.539 1 95.19 328 LEU A N 1
ATOM 2421 C CA . LEU A 1 328 ? -14.625 -4.797 -12.148 1 95.19 328 LEU A CA 1
ATOM 2422 C C . LEU A 1 328 ? -15.898 -4.055 -11.766 1 95.19 328 LEU A C 1
ATOM 2424 O O . LEU A 1 328 ? -17 -4.484 -12.102 1 95.19 328 LEU A O 1
ATOM 2428 N N . GLY A 1 329 ? -15.727 -2.98 -10.992 1 96.69 329 GLY A N 1
ATOM 2429 C CA . GLY A 1 329 ? -16.875 -2.189 -10.57 1 96.69 329 GLY A CA 1
ATOM 2430 C C . GLY A 1 329 ? -17.688 -1.66 -11.734 1 96.69 329 GLY A C 1
ATOM 2431 O O . GLY A 1 329 ? -18.922 -1.748 -11.727 1 96.69 329 GLY A O 1
ATOM 2432 N N . VAL A 1 330 ? -17.016 -1.146 -12.758 1 97.31 330 VAL A N 1
ATOM 2433 C CA . VAL A 1 330 ? -17.703 -0.565 -13.914 1 97.31 330 VAL A CA 1
ATOM 2434 C C . VAL A 1 330 ? -18.391 -1.668 -14.711 1 97.31 330 VAL A C 1
ATOM 2436 O O . VAL A 1 330 ? -19.547 -1.529 -15.102 1 97.31 330 VAL A O 1
ATOM 2439 N N . LEU A 1 331 ? -17.703 -2.742 -14.953 1 95.5 331 LEU A N 1
ATOM 2440 C CA . LEU A 1 331 ? -18.266 -3.811 -15.781 1 95.5 331 LEU A CA 1
ATOM 2441 C C . LEU A 1 331 ? -19.438 -4.48 -15.078 1 95.5 331 LEU A C 1
ATOM 2443 O O . LEU A 1 331 ? -20.453 -4.785 -15.719 1 95.5 331 LEU A O 1
ATOM 2447 N N . ASN A 1 332 ? -19.344 -4.684 -13.773 1 94.19 332 ASN A N 1
ATOM 2448 C CA . ASN A 1 332 ? -20.422 -5.32 -13.008 1 94.19 332 ASN A CA 1
ATOM 2449 C C . ASN A 1 332 ? -21.562 -4.352 -12.75 1 94.19 332 ASN A C 1
ATOM 2451 O O . ASN A 1 332 ? -22.734 -4.703 -12.945 1 94.19 332 ASN A O 1
ATOM 2455 N N . GLY A 1 333 ? -21.234 -3.229 -12.336 1 94.56 333 GLY A N 1
ATOM 2456 C CA . GLY A 1 333 ? -22.234 -2.258 -11.922 1 94.56 333 GLY A CA 1
ATOM 2457 C C . GLY A 1 333 ? -23.062 -1.733 -13.086 1 94.56 333 GLY A C 1
ATOM 2458 O O . GLY A 1 333 ? -24.234 -1.381 -12.906 1 94.56 333 GLY A O 1
ATOM 2459 N N . SER A 1 334 ? -22.5 -1.653 -14.25 1 95.44 334 SER A N 1
ATOM 2460 C CA . SER A 1 334 ? -23.188 -1.143 -15.422 1 95.44 334 SER A CA 1
ATOM 2461 C C . SER A 1 334 ? -24.016 -2.236 -16.094 1 95.44 334 SER A C 1
ATOM 2463 O O . SER A 1 334 ? -24.844 -1.954 -16.969 1 95.44 334 SER A O 1
ATOM 2465 N N . GLY A 1 335 ? -23.703 -3.479 -15.727 1 93.5 335 GLY A N 1
ATOM 2466 C CA . GLY A 1 335 ? -24.406 -4.594 -16.359 1 93.5 335 GLY A CA 1
ATOM 2467 C C . GLY A 1 335 ? -23.75 -5.062 -17.641 1 93.5 335 GLY A C 1
ATOM 2468 O O . GLY A 1 335 ? -24.266 -5.945 -18.328 1 93.5 335 GLY A O 1
ATOM 2469 N N . MET A 1 336 ? -22.641 -4.562 -17.969 1 94.25 336 MET A N 1
ATOM 2470 C CA . MET A 1 336 ? -21.938 -4.906 -19.203 1 94.25 336 MET A CA 1
ATOM 2471 C C . MET A 1 336 ? -21.594 -6.391 -19.234 1 94.25 336 MET A C 1
ATOM 2473 O O . MET A 1 336 ? -21.75 -7.043 -20.266 1 94.25 336 MET A O 1
ATOM 2477 N N . LEU A 1 337 ? -21.156 -6.922 -18.219 1 92.25 337 LEU A N 1
ATOM 2478 C CA . LEU A 1 337 ? -20.75 -8.32 -18.156 1 92.25 337 LEU A CA 1
ATOM 2479 C C . LEU A 1 337 ? -21.938 -9.25 -18.375 1 92.25 337 LEU A C 1
ATOM 2481 O O . LEU A 1 337 ? -21.812 -10.281 -19.031 1 92.25 337 LEU A O 1
ATOM 2485 N N . GLU A 1 338 ? -23 -8.891 -17.781 1 91.94 338 GLU A N 1
ATOM 2486 C CA . GLU A 1 338 ? -24.219 -9.68 -17.953 1 91.94 338 GLU A CA 1
ATOM 2487 C C . GLU A 1 338 ? -24.641 -9.703 -19.422 1 91.94 338 GLU A C 1
ATOM 2489 O O . GLU A 1 338 ? -25 -10.766 -19.938 1 91.94 338 GLU A O 1
ATOM 2494 N N . GLU A 1 339 ? -24.609 -8.594 -19.984 1 92.75 339 GLU A N 1
ATOM 2495 C CA . GLU A 1 339 ? -25.031 -8.5 -21.375 1 92.75 339 GLU A CA 1
ATOM 2496 C C . GLU A 1 339 ? -24.062 -9.258 -22.297 1 92.75 339 GLU A C 1
ATOM 2498 O O . GLU A 1 339 ? -24.484 -9.875 -23.281 1 92.75 339 GLU A O 1
ATOM 2503 N N . ILE A 1 340 ? -22.828 -9.156 -22.016 1 91.94 340 ILE A N 1
ATOM 2504 C CA . ILE A 1 340 ? -21.828 -9.898 -22.781 1 91.94 340 ILE A CA 1
ATOM 2505 C C . ILE A 1 340 ? -22.125 -11.398 -22.688 1 91.94 340 ILE A C 1
ATOM 2507 O O . ILE A 1 340 ? -22.109 -12.102 -23.688 1 91.94 340 ILE A O 1
ATOM 2511 N N . ALA A 1 341 ? -22.375 -11.859 -21.516 1 88.88 341 ALA A N 1
ATOM 2512 C CA . ALA A 1 341 ? -22.641 -13.273 -21.266 1 88.88 341 ALA A CA 1
ATOM 2513 C C . ALA A 1 341 ? -23.875 -13.727 -22.062 1 88.88 341 ALA A C 1
ATOM 2515 O O . ALA A 1 341 ? -23.859 -14.781 -22.688 1 88.88 341 ALA A O 1
ATOM 2516 N N . LEU A 1 342 ? -24.891 -12.93 -22.016 1 88.94 342 LEU A N 1
ATOM 2517 C CA . LEU A 1 342 ? -26.125 -13.273 -22.703 1 88.94 342 LEU A CA 1
ATOM 2518 C C . LEU A 1 342 ? -25.922 -13.328 -24.203 1 88.94 342 LEU A C 1
ATOM 2520 O O . LEU A 1 342 ? -26.453 -14.227 -24.875 1 88.94 342 LEU A O 1
ATOM 2524 N N . GLN A 1 343 ? -25.172 -12.422 -24.688 1 89.38 343 GLN A N 1
ATOM 2525 C CA . GLN A 1 343 ? -24.906 -12.406 -26.125 1 89.38 343 GLN A CA 1
ATOM 2526 C C . GLN A 1 343 ? -24.031 -13.594 -26.531 1 89.38 343 GLN A C 1
ATOM 2528 O O . GLN A 1 343 ? -24.219 -14.164 -27.609 1 89.38 343 GLN A O 1
ATOM 2533 N N . LEU A 1 344 ? -23.062 -13.883 -25.734 1 88.25 344 LEU A N 1
ATOM 2534 C CA . LEU A 1 344 ? -22.188 -15.016 -26.016 1 88.25 344 LEU A CA 1
ATOM 2535 C C . LEU A 1 344 ? -22.984 -16.328 -26.016 1 88.25 344 LEU A C 1
ATOM 2537 O O . LEU A 1 344 ? -22.766 -17.188 -26.859 1 88.25 344 LEU A O 1
ATOM 2541 N N . ILE A 1 345 ? -23.906 -16.469 -25.141 1 86 345 ILE A N 1
ATOM 2542 C CA . ILE A 1 345 ? -24.75 -17.656 -25.031 1 86 345 ILE A CA 1
ATOM 2543 C C . ILE A 1 345 ? -25.625 -17.781 -26.281 1 86 345 ILE A C 1
ATOM 2545 O O . ILE A 1 345 ? -25.859 -18.891 -26.766 1 86 345 ILE A O 1
ATOM 2549 N N . ALA A 1 346 ? -26.016 -16.672 -26.703 1 86.31 346 ALA A N 1
ATOM 2550 C CA . ALA A 1 346 ? -26.906 -16.656 -27.875 1 86.31 346 ALA A CA 1
ATOM 2551 C C . ALA A 1 346 ? -26.172 -17.156 -29.125 1 86.31 346 ALA A C 1
ATOM 2553 O O . ALA A 1 346 ? -26.797 -17.719 -30.016 1 86.31 346 ALA A O 1
ATOM 2554 N N . ILE A 1 347 ? -24.906 -16.969 -29.141 1 87.94 347 ILE A N 1
ATOM 2555 C CA . ILE A 1 347 ? -24.156 -17.344 -30.328 1 87.94 347 ILE A CA 1
ATOM 2556 C C . ILE A 1 347 ? -23.547 -18.734 -30.156 1 87.94 347 ILE A C 1
ATOM 2558 O O . ILE A 1 347 ? -23.203 -19.391 -31.141 1 87.94 347 ILE A O 1
ATOM 2562 N N . MET A 1 348 ? -23.406 -19.172 -29 1 88.25 348 MET A N 1
ATOM 2563 C CA . MET A 1 348 ? -22.781 -20.453 -28.719 1 88.25 348 MET A CA 1
ATOM 2564 C C . MET A 1 348 ? -23.75 -21.609 -28.984 1 88.25 348 MET A C 1
ATOM 2566 O O . MET A 1 348 ? -24.969 -21.469 -28.766 1 88.25 348 MET A O 1
ATOM 2570 N N . PRO A 1 349 ? -23.141 -22.703 -29.547 1 86.06 349 PRO A N 1
ATOM 2571 C CA . PRO A 1 349 ? -24 -23.875 -29.688 1 86.06 349 PRO A CA 1
ATOM 2572 C C . PRO A 1 349 ? -24.594 -24.344 -28.359 1 86.06 349 PRO A C 1
ATOM 2574 O O . PRO A 1 349 ? -24.016 -24.094 -27.312 1 86.06 349 PRO A O 1
ATOM 2577 N N . GLU A 1 350 ? -25.75 -25 -28.516 1 78.62 350 GLU A N 1
ATOM 2578 C CA . GLU A 1 350 ? -26.484 -25.453 -27.328 1 78.62 350 GLU A CA 1
ATOM 2579 C C . GLU A 1 350 ? -25.625 -26.375 -26.469 1 78.62 350 GLU A C 1
ATOM 2581 O O . GLU A 1 350 ? -25 -27.297 -26.984 1 78.62 350 GLU A O 1
ATOM 2586 N N . GLY A 1 351 ? -25.422 -26.078 -25.328 1 80.75 351 GLY A N 1
ATOM 2587 C CA . GLY A 1 351 ? -24.766 -26.984 -24.391 1 80.75 351 GLY A CA 1
ATOM 2588 C C . GLY A 1 351 ? -23.312 -26.609 -24.141 1 80.75 351 GLY A C 1
ATOM 2589 O O . GLY A 1 351 ? -22.719 -27.031 -23.141 1 80.75 351 GLY A O 1
ATOM 2590 N N . VAL A 1 352 ? -22.703 -25.828 -24.953 1 86.44 352 VAL A N 1
ATOM 2591 C CA . VAL A 1 352 ? -21.281 -25.5 -24.828 1 86.44 352 VAL A CA 1
ATOM 2592 C C . VAL A 1 352 ? -21.062 -24.531 -23.672 1 86.44 352 VAL A C 1
ATOM 2594 O O . VAL A 1 352 ? -20.016 -24.531 -23.031 1 86.44 352 VAL A O 1
ATOM 2597 N N . GLY A 1 353 ? -22.047 -23.781 -23.391 1 87.19 353 GLY A N 1
ATOM 2598 C CA . GLY A 1 353 ? -21.953 -22.766 -22.344 1 87.19 353 GLY A CA 1
ATOM 2599 C C . GLY A 1 353 ? -21.656 -23.344 -20.969 1 87.19 353 GLY A C 1
ATOM 2600 O O . GLY A 1 353 ? -20.891 -22.75 -20.203 1 87.19 353 GLY A O 1
ATOM 2601 N N . GLN A 1 354 ? -22.172 -24.531 -20.766 1 88.88 354 GLN A N 1
ATOM 2602 C CA . GLN A 1 354 ? -21.984 -25.156 -19.469 1 88.88 354 GLN A CA 1
ATOM 2603 C C . GLN A 1 354 ? -20.562 -25.688 -19.312 1 88.88 354 GLN A C 1
ATOM 2605 O O . GLN A 1 354 ? -20.094 -25.906 -18.188 1 88.88 354 GLN A O 1
ATOM 2610 N N . TYR A 1 355 ? -19.828 -25.797 -20.406 1 93.75 355 TYR A N 1
ATOM 2611 C CA . TYR A 1 355 ? -18.484 -26.359 -20.375 1 93.75 355 TYR A CA 1
ATOM 2612 C C . TYR A 1 355 ? -17.453 -25.297 -20.734 1 93.75 355 TYR A C 1
ATOM 2614 O O . TYR A 1 355 ? -16.266 -25.609 -20.906 1 93.75 355 TYR A O 1
ATOM 2622 N N . LEU A 1 356 ? -17.875 -24.109 -20.812 1 94.56 356 LEU A N 1
ATOM 2623 C CA . LEU A 1 356 ? -16.984 -23.031 -21.25 1 94.56 356 LEU A CA 1
ATOM 2624 C C . LEU A 1 356 ? -15.781 -22.922 -20.312 1 94.56 356 LEU A C 1
ATOM 2626 O O . LEU A 1 356 ? -14.648 -22.797 -20.781 1 94.56 356 LEU A O 1
ATOM 2630 N N . HIS A 1 357 ? -16.062 -22.969 -18.969 1 96.12 357 HIS A N 1
ATOM 2631 C CA . HIS A 1 357 ? -14.969 -22.844 -18 1 96.12 357 HIS A CA 1
ATOM 2632 C C . HIS A 1 357 ? -13.992 -24 -18.125 1 96.12 357 HIS A C 1
ATOM 2634 O O . HIS A 1 357 ? -12.781 -23.828 -17.938 1 96.12 357 HIS A O 1
ATOM 2640 N N . ILE A 1 358 ? -14.406 -25.172 -18.578 1 96.44 358 ILE A N 1
ATOM 2641 C CA . ILE A 1 358 ? -13.562 -26.344 -18.75 1 96.44 358 ILE A CA 1
ATOM 2642 C C . ILE A 1 358 ? -12.727 -26.188 -20.016 1 96.44 358 ILE A C 1
ATOM 2644 O O . ILE A 1 358 ? -11.531 -26.5 -20.016 1 96.44 358 ILE A O 1
ATOM 2648 N N . ILE A 1 359 ? -13.359 -25.75 -21.047 1 95.38 359 ILE A N 1
ATOM 2649 C CA . ILE A 1 359 ? -12.664 -25.547 -22.328 1 95.38 359 ILE A CA 1
ATOM 2650 C C . ILE A 1 359 ? -11.539 -24.531 -22.141 1 95.38 359 ILE A C 1
ATOM 2652 O O . ILE A 1 359 ? -10.406 -24.766 -22.562 1 95.38 359 ILE A O 1
ATOM 2656 N N . VAL A 1 360 ? -11.867 -23.438 -21.516 1 95 360 VAL A N 1
ATOM 2657 C CA . VAL A 1 360 ? -10.875 -22.391 -21.266 1 95 360 VAL A CA 1
ATOM 2658 C C . VAL A 1 360 ? -9.758 -22.922 -20.375 1 95 360 VAL A C 1
ATOM 2660 O O . VAL A 1 360 ? -8.586 -22.578 -20.562 1 95 360 VAL A O 1
ATOM 2663 N N . ALA A 1 361 ? -10.094 -23.781 -19.438 1 97 361 ALA A N 1
ATOM 2664 C CA . ALA A 1 361 ? -9.102 -24.375 -18.547 1 97 361 ALA A CA 1
ATOM 2665 C C . ALA A 1 361 ? -8.094 -25.203 -19.328 1 97 361 ALA A C 1
ATOM 2667 O O . ALA A 1 361 ? -6.887 -25.156 -19.062 1 97 361 ALA A O 1
ATOM 2668 N N . PHE A 1 362 ? -8.516 -25.938 -20.297 1 96.88 362 PHE A N 1
ATOM 2669 C CA . PHE A 1 362 ? -7.645 -26.797 -21.094 1 96.88 362 PHE A CA 1
ATOM 2670 C C . PHE A 1 362 ? -6.668 -25.969 -21.906 1 96.88 362 PHE A C 1
ATOM 2672 O O . PHE A 1 362 ? -5.574 -26.422 -22.25 1 96.88 362 PHE A O 1
ATOM 2679 N N . PHE A 1 363 ? -7.023 -24.734 -22.125 1 95.88 363 PHE A N 1
ATOM 2680 C CA . PHE A 1 363 ? -6.16 -23.828 -22.875 1 95.88 363 PHE A CA 1
ATOM 2681 C C . PHE A 1 363 ? -5.547 -22.766 -21.969 1 95.88 363 PHE A C 1
ATOM 2683 O O . PHE A 1 363 ? -5.102 -21.719 -22.438 1 95.88 363 PHE A O 1
ATOM 2690 N N . GLY A 1 364 ? -5.582 -23.062 -20.75 1 94.5 364 GLY A N 1
ATOM 2691 C CA . GLY A 1 364 ? -5.102 -22.094 -19.766 1 94.5 364 GLY A CA 1
ATOM 2692 C C . GLY A 1 364 ? -3.66 -21.672 -20 1 94.5 364 GLY A C 1
ATOM 2693 O O . GLY A 1 364 ? -3.33 -20.5 -19.922 1 94.5 364 GLY A O 1
ATOM 2694 N N . VAL A 1 365 ? -2.771 -22.578 -20.297 1 93.62 365 VAL A N 1
ATOM 2695 C CA . VAL A 1 365 ? -1.352 -22.312 -20.484 1 93.62 365 VAL A CA 1
ATOM 2696 C C . VAL A 1 365 ? -1.145 -21.5 -21.766 1 93.62 365 VAL A C 1
ATOM 2698 O O . VAL A 1 365 ? -0.502 -20.453 -21.75 1 93.62 365 VAL A O 1
ATOM 2701 N N . PRO A 1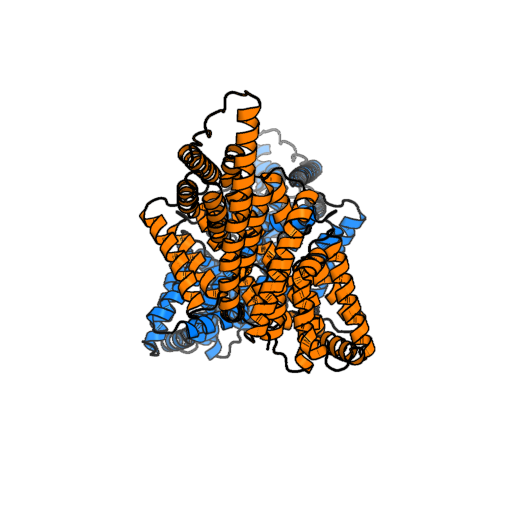 366 ? -1.685 -21.891 -22.891 1 91.5 366 PRO A N 1
ATOM 2702 C CA . PRO A 1 366 ? -1.567 -21.078 -24.109 1 91.5 366 PRO A CA 1
ATOM 2703 C C . PRO A 1 366 ? -2.16 -19.688 -23.953 1 91.5 366 PRO A C 1
ATOM 2705 O O . PRO A 1 366 ? -1.643 -18.719 -24.516 1 91.5 366 PRO A O 1
ATOM 2708 N N . LEU A 1 367 ? -3.262 -19.609 -23.234 1 90 367 LEU A N 1
ATOM 2709 C CA . LEU A 1 367 ? -3.883 -18.312 -23.016 1 90 367 LEU A CA 1
ATOM 2710 C C . LEU A 1 367 ? -2.992 -17.406 -22.156 1 90 367 LEU A C 1
ATOM 2712 O O . LEU A 1 367 ? -3.027 -16.188 -22.297 1 90 367 LEU A O 1
ATOM 2716 N N . ASP A 1 368 ? -2.252 -18.047 -21.297 1 84.12 368 ASP A N 1
ATOM 2717 C CA . ASP A 1 368 ? -1.302 -17.281 -20.484 1 84.12 368 ASP A CA 1
ATOM 2718 C C . ASP A 1 368 ? -0.181 -16.719 -21.359 1 84.12 368 ASP A C 1
ATOM 2720 O O . ASP A 1 368 ? 0.372 -15.656 -21.047 1 84.12 368 ASP A O 1
ATOM 2724 N N . LEU A 1 369 ? 0.181 -17.438 -22.391 1 82.12 369 LEU A N 1
ATOM 2725 C CA . LEU A 1 369 ? 1.19 -17 -23.359 1 82.12 369 LEU A CA 1
ATOM 2726 C C . LEU A 1 369 ? 0.686 -15.805 -24.156 1 82.12 369 LEU A C 1
ATOM 2728 O O . LEU A 1 369 ? 1.478 -14.969 -24.594 1 82.12 369 LEU A O 1
ATOM 2732 N N . LEU A 1 370 ? -0.579 -15.805 -24.203 1 81.38 370 LEU A N 1
ATOM 2733 C CA . LEU A 1 370 ? -1.161 -14.797 -25.078 1 81.38 370 LEU A CA 1
ATOM 2734 C C . LEU A 1 370 ? -1.606 -13.578 -24.281 1 81.38 370 LEU A C 1
ATOM 2736 O O . LEU A 1 370 ? -1.733 -12.477 -24.828 1 81.38 370 LEU A O 1
ATOM 2740 N N . THR A 1 371 ? -1.849 -13.945 -23.062 1 81.25 371 THR A N 1
ATOM 2741 C CA . THR A 1 371 ? -2.342 -12.875 -22.203 1 81.25 371 THR A CA 1
ATOM 2742 C C . THR A 1 371 ? -1.444 -12.711 -20.984 1 81.25 371 THR A C 1
ATOM 2744 O O . THR A 1 371 ? -0.57 -13.547 -20.734 1 81.25 371 THR A O 1
ATOM 2747 N N . SER A 1 372 ? -1.424 -11.609 -20.375 1 81.81 372 SER A N 1
ATOM 2748 C CA . SER A 1 372 ? -0.788 -11.453 -19.078 1 81.81 372 SER A CA 1
ATOM 2749 C C . SER A 1 372 ? -1.656 -12.039 -17.969 1 81.81 372 SER A C 1
ATOM 2751 O O . SER A 1 372 ? -2.842 -12.305 -18.172 1 81.81 372 SER A O 1
ATOM 2753 N N . THR A 1 373 ? -1.002 -12.414 -16.922 1 86.5 373 THR A N 1
ATOM 2754 C CA . THR A 1 373 ? -1.731 -12.93 -15.766 1 86.5 373 THR A CA 1
ATOM 2755 C C . THR A 1 373 ? -2.873 -11.984 -15.391 1 86.5 373 THR A C 1
ATOM 2757 O O . THR A 1 373 ? -3.982 -12.438 -15.094 1 86.5 373 THR A O 1
ATOM 2760 N N . ASP A 1 374 ? -2.738 -10.75 -15.43 1 87.75 374 ASP A N 1
ATOM 2761 C CA . ASP A 1 374 ? -3.77 -9.766 -15.109 1 87.75 374 ASP A CA 1
ATOM 2762 C C . ASP A 1 374 ? -4.934 -9.852 -16.094 1 87.75 374 ASP A C 1
ATOM 2764 O O . ASP A 1 374 ? -6.098 -9.883 -15.688 1 87.75 374 ASP A O 1
ATOM 2768 N N . ALA A 1 375 ? -4.559 -9.906 -17.328 1 87.81 375 ALA A N 1
ATOM 2769 C CA . ALA A 1 375 ? -5.59 -9.977 -18.359 1 87.81 375 ALA A CA 1
ATOM 2770 C C . ALA A 1 375 ? -6.402 -11.258 -18.234 1 87.81 375 ALA A C 1
ATOM 2772 O O . ALA A 1 375 ? -7.625 -11.25 -18.391 1 87.81 375 ALA A O 1
ATOM 2773 N N . TYR A 1 376 ? -5.723 -12.328 -17.969 1 92.12 376 TYR A N 1
ATOM 2774 C CA . TYR A 1 376 ? -6.391 -13.617 -17.875 1 92.12 376 TYR A CA 1
ATOM 2775 C C . TYR A 1 376 ? -7.43 -13.609 -16.75 1 92.12 376 TYR A C 1
ATOM 2777 O O . TYR A 1 376 ? -8.578 -14.023 -16.969 1 92.12 376 TYR A O 1
ATOM 2785 N N . TYR A 1 377 ? -7.133 -13.102 -15.664 1 93.75 377 TYR A N 1
ATOM 2786 C CA . TYR A 1 377 ? -8.023 -13.219 -14.516 1 93.75 377 TYR A CA 1
ATOM 2787 C C . TYR A 1 377 ? -9.016 -12.062 -14.469 1 93.75 377 TYR A C 1
ATOM 2789 O O . TYR A 1 377 ? -10.18 -12.25 -14.102 1 93.75 377 TYR A O 1
ATOM 2797 N N . PHE A 1 378 ? -8.664 -10.891 -14.859 1 91.19 378 PHE A N 1
ATOM 2798 C CA . PHE A 1 378 ? -9.555 -9.742 -14.719 1 91.19 378 PHE A CA 1
ATOM 2799 C C . PHE A 1 378 ? -10.406 -9.57 -15.969 1 91.19 378 PHE A C 1
ATOM 2801 O O . PHE A 1 378 ? -11.438 -8.883 -15.93 1 91.19 378 PHE A O 1
ATOM 2808 N N . SER A 1 379 ? -10.023 -10.18 -17.062 1 89.31 379 SER A N 1
ATOM 2809 C CA . SER A 1 379 ? -10.797 -9.984 -18.281 1 89.31 379 SER A CA 1
ATOM 2810 C C . SER A 1 379 ? -11.461 -11.281 -18.734 1 89.31 379 SER A C 1
ATOM 2812 O O . SER A 1 379 ? -12.648 -11.297 -19.047 1 89.31 379 SER A O 1
ATOM 2814 N N . VAL A 1 380 ? -10.781 -12.359 -18.688 1 91.38 380 VAL A N 1
ATOM 2815 C CA . VAL A 1 380 ? -11.312 -13.625 -19.188 1 91.38 380 VAL A CA 1
ATOM 2816 C C . VAL A 1 380 ? -12.211 -14.266 -18.141 1 91.38 380 VAL A C 1
ATOM 2818 O O . VAL A 1 380 ? -13.328 -14.688 -18.438 1 91.38 380 VAL A O 1
ATOM 2821 N N . LEU A 1 381 ? -11.789 -14.273 -16.953 1 94.88 381 LEU A N 1
ATOM 2822 C CA . LEU A 1 381 ? -12.5 -14.977 -15.883 1 94.88 381 LEU A CA 1
ATOM 2823 C C . LEU A 1 381 ? -13.891 -14.391 -15.68 1 94.88 381 LEU A C 1
ATOM 2825 O O . LEU A 1 381 ? -14.867 -15.133 -15.586 1 94.88 381 LEU A O 1
ATOM 2829 N N . PRO A 1 382 ? -14.039 -13.117 -15.672 1 93.75 382 PRO A N 1
ATOM 2830 C CA . PRO A 1 382 ? -15.391 -12.578 -15.469 1 93.75 382 PRO A CA 1
ATOM 2831 C C . PRO A 1 382 ? -16.359 -12.961 -16.594 1 93.75 382 PRO A C 1
ATOM 2833 O O . PRO A 1 382 ? -17.531 -13.219 -16.328 1 93.75 382 PRO A O 1
ATOM 2836 N N . ILE A 1 383 ? -15.883 -13.023 -17.781 1 92.56 383 ILE A N 1
ATOM 2837 C CA . ILE A 1 383 ? -16.703 -13.406 -18.922 1 92.56 383 ILE A CA 1
ATOM 2838 C C . ILE A 1 383 ? -17.125 -14.875 -18.797 1 92.56 383 ILE A C 1
ATOM 2840 O O . ILE A 1 383 ? -18.297 -15.211 -18.953 1 92.56 383 ILE A O 1
ATOM 2844 N N . VAL A 1 384 ? -16.156 -15.68 -18.453 1 94.44 384 VAL A N 1
ATOM 2845 C CA . VAL A 1 384 ? -16.391 -17.109 -18.328 1 94.44 384 VAL A CA 1
ATOM 2846 C C . VAL A 1 384 ? -17.328 -17.391 -17.156 1 94.44 384 VAL A C 1
ATOM 2848 O O . VAL A 1 384 ? -18.266 -18.188 -17.266 1 94.44 384 VAL A O 1
ATOM 2851 N N . GLN A 1 385 ? -17.078 -16.75 -16.047 1 94.06 385 GLN A N 1
ATOM 2852 C CA . GLN A 1 385 ? -17.891 -16.938 -14.852 1 94.06 385 GLN A CA 1
ATOM 2853 C C . GLN A 1 385 ? -19.344 -16.531 -15.086 1 94.06 385 GLN A C 1
ATOM 2855 O O . GLN A 1 385 ? -20.266 -17.219 -14.68 1 94.06 385 GLN A O 1
ATOM 2860 N N . GLU A 1 386 ? -19.547 -15.375 -15.719 1 92.06 386 GLU A N 1
ATOM 2861 C CA . GLU A 1 386 ? -20.891 -14.891 -15.992 1 92.06 386 GLU A CA 1
ATOM 2862 C C . GLU A 1 386 ? -21.609 -15.781 -17 1 92.06 386 GLU A C 1
ATOM 2864 O O . GLU A 1 386 ? -22.812 -16.031 -16.859 1 92.06 386 GLU A O 1
ATOM 2869 N N . THR A 1 387 ? -20.938 -16.219 -17.969 1 92.75 387 THR A N 1
ATOM 2870 C CA . THR A 1 387 ? -21.516 -17.078 -18.984 1 92.75 387 THR A CA 1
ATOM 2871 C C . THR A 1 387 ? -21.859 -18.453 -18.422 1 92.75 387 THR A C 1
ATOM 2873 O O . THR A 1 387 ? -23 -18.906 -18.531 1 92.75 387 THR A O 1
ATOM 2876 N N . ALA A 1 388 ? -20.891 -19.047 -17.797 1 93.44 388 ALA A N 1
ATOM 2877 C CA . ALA A 1 388 ? -21.109 -20.375 -17.219 1 93.44 388 ALA A CA 1
ATOM 2878 C C . ALA A 1 388 ? -22.125 -20.328 -16.078 1 93.44 388 ALA A C 1
ATOM 2880 O O . ALA A 1 388 ? -22.844 -21.297 -15.836 1 93.44 388 ALA A O 1
ATOM 2881 N N . GLY A 1 389 ? -22.172 -19.25 -15.438 1 92.75 389 GLY A N 1
ATOM 2882 C CA . GLY A 1 389 ? -23.125 -19.062 -14.352 1 92.75 389 GLY A CA 1
ATOM 2883 C C . GLY A 1 389 ? -24.578 -19.188 -14.797 1 92.75 389 GLY A C 1
ATOM 2884 O O . GLY A 1 389 ? -25.422 -19.641 -14.031 1 92.75 389 GLY A O 1
ATOM 2885 N N . ASN A 1 390 ? -24.828 -18.812 -15.977 1 91 390 ASN A N 1
ATOM 2886 C CA . ASN A 1 390 ? -26.172 -18.922 -16.531 1 91 390 ASN A CA 1
ATOM 2887 C C . ASN A 1 390 ? -26.578 -20.375 -16.75 1 91 390 ASN A C 1
ATOM 2889 O O . ASN A 1 390 ? -27.75 -20.672 -16.953 1 91 390 ASN A O 1
ATOM 2893 N N . PHE A 1 391 ? -25.656 -21.219 -16.609 1 92.19 391 PHE A N 1
ATOM 2894 C CA . PHE A 1 391 ? -25.922 -22.641 -16.766 1 92.19 391 PHE A CA 1
ATOM 2895 C C . PHE A 1 391 ? -25.781 -23.359 -15.422 1 92.19 391 PHE A C 1
ATOM 2897 O O . PHE A 1 391 ? -25.703 -24.594 -15.383 1 92.19 391 PHE A O 1
ATOM 2904 N N . GLY A 1 392 ? -25.594 -22.609 -14.367 1 91.69 392 GLY A N 1
ATOM 2905 C CA . GLY A 1 392 ? -25.594 -23.172 -13.023 1 91.69 392 GLY A CA 1
ATOM 2906 C C . GLY A 1 392 ? -24.203 -23.438 -12.477 1 91.69 392 GLY A C 1
ATOM 2907 O O . GLY A 1 392 ? -24.047 -24 -11.398 1 91.69 392 GLY A O 1
ATOM 2908 N N . VAL A 1 393 ? -23.203 -23.078 -13.172 1 94.25 393 VAL A N 1
ATOM 2909 C CA . VAL A 1 393 ? -21.844 -23.219 -12.68 1 94.25 393 VAL A CA 1
ATOM 2910 C C . VAL A 1 393 ? -21.547 -22.141 -11.641 1 94.25 393 VAL A C 1
ATOM 2912 O O . VAL A 1 393 ? -21.812 -20.953 -11.875 1 94.25 393 VAL A O 1
ATOM 2915 N N . SER A 1 394 ? -21.047 -22.547 -10.5 1 95.19 394 SER A N 1
ATOM 2916 C CA . SER A 1 394 ? -20.75 -21.594 -9.438 1 95.19 394 SER A CA 1
ATOM 2917 C C . SER A 1 394 ? -19.516 -20.766 -9.766 1 95.19 394 SER A C 1
ATOM 2919 O O . SER A 1 394 ? -18.688 -21.172 -10.586 1 95.19 394 SER A O 1
ATOM 2921 N N . GLY A 1 395 ? -19.422 -19.609 -9.164 1 95.19 395 GLY A N 1
ATOM 2922 C CA . GLY A 1 395 ? -18.203 -18.812 -9.281 1 95.19 395 GLY A CA 1
ATOM 2923 C C . GLY A 1 395 ? -16.953 -19.562 -8.867 1 95.19 395 GLY A C 1
ATOM 2924 O O . GLY A 1 395 ? -15.914 -19.438 -9.516 1 95.19 395 GLY A O 1
ATOM 2925 N N . MET A 1 396 ? -17.109 -20.344 -7.859 1 96.25 396 MET A N 1
ATOM 2926 C CA . MET A 1 396 ? -16.016 -21.172 -7.363 1 96.25 396 MET A CA 1
ATOM 2927 C C . MET A 1 396 ? -15.578 -22.188 -8.414 1 96.25 396 MET A C 1
ATOM 2929 O O . MET A 1 396 ? -14.383 -22.375 -8.633 1 96.25 396 MET A O 1
ATOM 2933 N N . GLY A 1 397 ? -16.547 -22.781 -8.992 1 96.69 397 GLY A N 1
ATOM 2934 C CA . GLY A 1 397 ? -16.234 -23.75 -10.031 1 96.69 397 GLY A CA 1
ATOM 2935 C C . GLY A 1 397 ? -15.508 -23.156 -11.211 1 96.69 397 GLY A C 1
ATOM 2936 O O . GLY A 1 397 ? -14.523 -23.719 -11.703 1 96.69 397 GLY A O 1
ATOM 2937 N N . ALA A 1 398 ? -15.992 -22.016 -11.68 1 96.81 398 ALA A N 1
ATOM 2938 C CA . ALA A 1 398 ? -15.367 -21.328 -12.805 1 96.81 398 ALA A CA 1
ATOM 2939 C C . ALA A 1 398 ? -13.953 -20.891 -12.453 1 96.81 398 ALA A C 1
ATOM 2941 O O . ALA A 1 398 ? -13.023 -21.078 -13.25 1 96.81 398 ALA A O 1
ATOM 2942 N N . ALA A 1 399 ? -13.789 -20.281 -11.289 1 97.12 399 ALA A N 1
ATOM 2943 C CA . ALA A 1 399 ? -12.477 -19.812 -10.844 1 97.12 399 ALA A CA 1
ATOM 2944 C C . ALA A 1 399 ? -11.5 -20.984 -10.703 1 97.12 399 ALA A C 1
ATOM 2946 O O . ALA A 1 399 ? -10.344 -20.875 -11.117 1 97.12 399 ALA A O 1
ATOM 2947 N N . ALA A 1 400 ? -11.953 -22.062 -10.102 1 97.81 400 ALA A N 1
ATOM 2948 C CA . ALA A 1 400 ? -11.094 -23.234 -9.906 1 97.81 400 ALA A CA 1
ATOM 2949 C C . ALA A 1 400 ? -10.602 -23.781 -11.242 1 97.81 400 ALA A C 1
ATOM 2951 O O . ALA A 1 400 ? -9.422 -24.109 -11.383 1 97.81 400 ALA A O 1
ATOM 2952 N N . ALA A 1 401 ? -11.5 -23.859 -12.203 1 97.75 401 ALA A N 1
ATOM 2953 C CA . ALA A 1 401 ? -11.133 -24.359 -13.523 1 97.75 401 ALA A CA 1
ATOM 2954 C C . ALA A 1 401 ? -10.07 -23.484 -14.18 1 97.75 401 ALA A C 1
ATOM 2956 O O . ALA A 1 401 ? -9.07 -23.984 -14.68 1 97.75 401 ALA A O 1
ATOM 2957 N N . LEU A 1 402 ? -10.312 -22.219 -14.133 1 97.19 402 LEU A N 1
ATOM 2958 C CA . LEU A 1 402 ? -9.398 -21.297 -14.797 1 97.19 402 LEU A CA 1
ATOM 2959 C C . LEU A 1 402 ? -8.055 -21.25 -14.07 1 97.19 402 LEU A C 1
ATOM 2961 O O . LEU A 1 402 ? -7.008 -21.156 -14.711 1 97.19 402 LEU A O 1
ATOM 2965 N N . ILE A 1 403 ? -8.023 -21.344 -12.734 1 97.5 403 ILE A N 1
ATOM 2966 C CA . ILE A 1 403 ? -6.781 -21.312 -11.969 1 97.5 403 ILE A CA 1
ATOM 2967 C C . ILE A 1 403 ? -5.969 -22.562 -12.273 1 97.5 403 ILE A C 1
ATOM 2969 O O . ILE A 1 403 ? -4.785 -22.484 -12.617 1 97.5 403 ILE A O 1
ATOM 2973 N N . VAL A 1 404 ? -6.594 -23.719 -12.203 1 97.56 404 VAL A N 1
ATOM 2974 C CA . VAL A 1 404 ? -5.906 -25 -12.391 1 97.56 404 VAL A CA 1
ATOM 2975 C C . VAL A 1 404 ? -5.309 -25.062 -13.797 1 97.56 404 VAL A C 1
ATOM 2977 O O . VAL A 1 404 ? -4.184 -25.531 -13.977 1 97.56 404 VAL A O 1
ATOM 2980 N N . GLY A 1 405 ? -6.023 -24.547 -14.734 1 96.25 405 GLY A N 1
ATOM 2981 C CA . GLY A 1 405 ? -5.566 -24.594 -16.109 1 96.25 405 GLY A CA 1
ATOM 2982 C C . GLY A 1 405 ? -4.453 -23.609 -16.406 1 96.25 405 GLY A C 1
ATOM 2983 O O . GLY A 1 405 ? -3.611 -23.859 -17.266 1 96.25 405 GLY A O 1
ATOM 2984 N N . ASN A 1 406 ? -4.402 -22.531 -15.672 1 95.44 406 ASN A N 1
ATOM 2985 C CA . ASN A 1 406 ? -3.535 -21.422 -16.031 1 95.44 406 ASN A CA 1
ATOM 2986 C C . ASN A 1 406 ? -2.303 -21.359 -15.133 1 95.44 406 ASN A C 1
ATOM 2988 O O . ASN A 1 406 ? -1.217 -21 -15.586 1 95.44 406 ASN A O 1
ATOM 2992 N N . VAL A 1 407 ? -2.395 -21.719 -13.93 1 95.19 407 VAL A N 1
ATOM 2993 C CA . VAL A 1 407 ? -1.396 -21.453 -12.906 1 95.19 407 VAL A CA 1
ATOM 2994 C C . VAL A 1 407 ? -0.095 -22.172 -13.242 1 95.19 407 VAL A C 1
ATOM 2996 O O . VAL A 1 407 ? 0.995 -21.656 -12.984 1 95.19 407 VAL A O 1
ATOM 2999 N N . ILE A 1 408 ? -0.17 -23.281 -13.945 1 94.38 408 ILE A N 1
ATOM 3000 C CA . ILE A 1 408 ? 0.995 -24.094 -14.273 1 94.38 408 ILE A CA 1
ATOM 3001 C C . ILE A 1 408 ? 1.832 -23.375 -15.336 1 94.38 408 ILE A C 1
ATOM 3003 O O . ILE A 1 408 ? 3.047 -23.578 -15.414 1 94.38 408 ILE A O 1
ATOM 3007 N N . GLY A 1 409 ? 1.172 -22.547 -16.094 1 92 409 GLY A N 1
ATOM 3008 C CA . GLY A 1 409 ? 1.844 -21.875 -17.188 1 92 409 GLY A CA 1
ATOM 3009 C C . GLY A 1 409 ? 2.398 -20.516 -16.812 1 92 409 GLY A C 1
ATOM 3010 O O . GLY A 1 409 ? 2.924 -19.797 -17.656 1 92 409 GLY A O 1
ATOM 3011 N N . THR A 1 410 ? 2.461 -20.156 -15.578 1 89.88 410 THR A N 1
ATOM 3012 C CA . THR A 1 410 ? 2.824 -18.828 -15.133 1 89.88 410 THR A CA 1
ATOM 3013 C C . THR A 1 410 ? 4.246 -18.469 -15.57 1 89.88 410 THR A C 1
ATOM 3015 O O . THR A 1 410 ? 4.496 -17.375 -16.062 1 89.88 410 THR A O 1
ATOM 3018 N N . PHE A 1 411 ? 5.168 -19.391 -15.445 1 92.5 411 PHE A N 1
ATOM 3019 C CA . PHE A 1 411 ? 6.574 -19.078 -15.68 1 92.5 411 PHE A CA 1
ATOM 3020 C C . PHE A 1 411 ? 7.027 -19.609 -17.031 1 92.5 411 PHE A C 1
ATOM 3022 O O . PHE A 1 411 ? 8.203 -19.938 -17.219 1 92.5 411 PHE A O 1
ATOM 3029 N N . VAL A 1 412 ? 6.137 -19.781 -17.984 1 90.75 412 VAL A N 1
ATOM 3030 C CA . VAL A 1 412 ? 6.469 -19.984 -19.391 1 90.75 412 VAL A CA 1
ATOM 3031 C C . VAL A 1 412 ? 5.961 -18.812 -20.219 1 90.75 412 VAL A C 1
ATOM 3033 O O . VAL A 1 412 ? 6.16 -18.766 -21.438 1 90.75 412 VAL A O 1
ATOM 3036 N N . SER A 1 413 ? 5.406 -17.875 -19.516 1 87.12 413 SER A N 1
ATOM 3037 C CA . SER A 1 413 ? 4.914 -16.672 -20.188 1 87.12 413 SER A CA 1
ATOM 3038 C C . SER A 1 413 ? 6.02 -15.641 -20.344 1 87.12 413 SER A C 1
ATOM 3040 O O . SER A 1 413 ? 6.645 -15.242 -19.359 1 87.12 413 SER A O 1
ATOM 3042 N N . PRO A 1 414 ? 6.273 -15.156 -21.578 1 83.75 414 PRO A N 1
ATOM 3043 C CA . PRO A 1 414 ? 7.281 -14.117 -21.797 1 83.75 414 PRO A CA 1
ATOM 3044 C C . PRO A 1 414 ? 6.902 -12.781 -21.172 1 83.75 414 PRO A C 1
ATOM 3046 O O . PRO A 1 414 ? 7.738 -11.875 -21.078 1 83.75 414 PRO A O 1
ATOM 3049 N N . PHE A 1 415 ? 5.727 -12.719 -20.656 1 80.06 415 PHE A N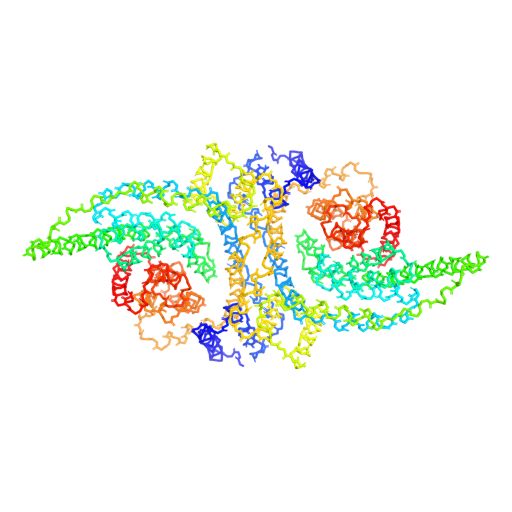 1
ATOM 3050 C CA . PHE A 1 415 ? 5.262 -11.477 -20.047 1 80.06 415 PHE A CA 1
ATOM 3051 C C . PHE A 1 415 ? 5.57 -11.453 -18.547 1 80.06 415 PHE A C 1
ATOM 3053 O O . PHE A 1 415 ? 5.367 -10.438 -17.891 1 80.06 415 PHE A O 1
ATOM 3060 N N . SER A 1 416 ? 6.148 -12.492 -18.109 1 83.25 416 SER A N 1
ATOM 3061 C CA . SER A 1 416 ? 6.559 -12.562 -16.703 1 83.25 416 SER A CA 1
ATOM 3062 C C . SER A 1 416 ? 7.973 -12.016 -16.516 1 83.25 416 SER A C 1
ATOM 3064 O O . SER A 1 416 ? 8.945 -12.641 -16.953 1 83.25 416 SER A O 1
ATOM 3066 N N . PRO A 1 417 ? 8.117 -10.953 -15.906 1 83.69 417 PRO A N 1
ATOM 3067 C CA . PRO A 1 417 ? 9.461 -10.438 -15.641 1 83.69 417 PRO A CA 1
ATOM 3068 C C . PRO A 1 417 ? 10.32 -11.406 -14.836 1 83.69 417 PRO A C 1
ATOM 3070 O O . PRO A 1 417 ? 11.539 -11.469 -15.031 1 83.69 417 PRO A O 1
ATOM 3073 N N . ALA A 1 418 ? 9.641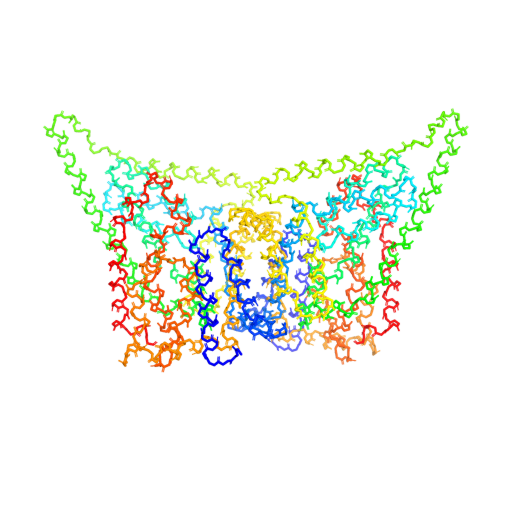 -12.117 -14.039 1 90.88 418 ALA A N 1
ATOM 3074 C CA . ALA A 1 418 ? 10.367 -13.094 -13.234 1 90.88 418 ALA A CA 1
ATOM 3075 C C . ALA A 1 418 ? 11.031 -14.148 -14.117 1 90.88 418 ALA A C 1
ATOM 3077 O O . ALA A 1 418 ? 12.117 -14.641 -13.805 1 90.88 418 ALA A O 1
ATOM 3078 N N . LEU A 1 419 ? 10.406 -14.461 -15.172 1 92.25 419 LEU A N 1
ATOM 3079 C CA . LEU A 1 419 ? 10.977 -15.445 -16.078 1 92.25 419 LEU A CA 1
ATOM 3080 C C . LEU A 1 419 ? 12.234 -14.906 -16.75 1 92.25 419 LEU A C 1
ATOM 3082 O O . LEU A 1 419 ? 13.227 -15.625 -16.906 1 92.25 419 LEU A O 1
ATOM 3086 N N . TRP A 1 420 ? 12.234 -13.703 -17.109 1 91.38 420 TRP A N 1
ATOM 3087 C CA . TRP A 1 420 ? 13.406 -13.086 -17.719 1 91.38 420 TRP A CA 1
ATOM 3088 C C . TRP A 1 420 ? 14.57 -13.047 -16.734 1 91.38 420 TRP A C 1
ATOM 3090 O O . TRP A 1 420 ? 15.727 -13.258 -17.109 1 91.38 420 TRP A O 1
ATOM 3100 N N . LEU A 1 421 ? 14.188 -12.781 -15.578 1 92.5 421 LEU A N 1
ATOM 3101 C CA . LEU A 1 421 ? 15.211 -12.812 -14.531 1 92.5 421 LEU A CA 1
ATOM 3102 C C . LEU A 1 421 ? 15.805 -14.203 -14.391 1 92.5 421 LEU A C 1
ATOM 3104 O O . LEU A 1 421 ? 17.016 -14.359 -14.297 1 92.5 421 LEU A O 1
ATOM 3108 N N . ALA A 1 422 ? 14.961 -15.148 -14.367 1 95.38 422 ALA A N 1
ATOM 3109 C CA . ALA A 1 422 ? 15.406 -16.531 -14.242 1 95.38 422 ALA A CA 1
ATOM 3110 C C . ALA A 1 422 ? 16.344 -16.922 -15.383 1 95.38 422 ALA A C 1
ATOM 3112 O O . ALA A 1 422 ? 17.391 -17.547 -15.156 1 95.38 422 ALA A O 1
ATOM 3113 N N . LEU A 1 423 ? 16.016 -16.516 -16.578 1 95.75 423 LEU A N 1
ATOM 3114 C CA . LEU A 1 423 ? 16.828 -16.812 -17.75 1 95.75 423 LEU A CA 1
ATOM 3115 C C . LEU A 1 423 ? 18.188 -16.125 -17.688 1 95.75 423 LEU A C 1
ATOM 3117 O O . LEU A 1 423 ? 19.203 -16.703 -18.062 1 95.75 423 LEU A O 1
ATOM 3121 N N . GLY A 1 424 ? 18.188 -14.953 -17.219 1 95.31 424 GLY A N 1
ATOM 3122 C CA . GLY A 1 424 ? 19.438 -14.234 -17.047 1 95.31 424 GLY A CA 1
ATOM 3123 C C . GLY A 1 424 ? 20.359 -14.891 -16.031 1 95.31 424 GLY A C 1
ATOM 3124 O O . GLY A 1 424 ? 21.562 -15.047 -16.281 1 95.31 424 GLY A O 1
ATOM 3125 N N . LEU A 1 425 ? 19.766 -15.281 -14.93 1 95 425 LEU A N 1
ATOM 3126 C CA . LEU A 1 425 ? 20.531 -15.922 -13.875 1 95 425 LEU A CA 1
ATOM 3127 C C . LEU A 1 425 ? 21.078 -17.266 -14.328 1 95 425 LEU A C 1
ATOM 3129 O O . LEU A 1 425 ? 22.188 -17.656 -13.945 1 95 425 LEU A O 1
ATOM 3133 N N . ALA A 1 426 ? 20.312 -17.938 -15.148 1 96.88 426 ALA A N 1
ATOM 3134 C CA . ALA A 1 426 ? 20.672 -19.281 -15.617 1 96.88 426 ALA A CA 1
ATOM 3135 C C . ALA A 1 426 ? 21.516 -19.203 -16.891 1 96.88 426 ALA A C 1
ATOM 3137 O O . ALA A 1 426 ? 22 -20.234 -17.375 1 96.88 426 ALA A O 1
ATOM 3138 N N . GLU A 1 427 ? 21.672 -17.953 -17.406 1 95.25 427 GLU A N 1
ATOM 3139 C CA . GLU A 1 427 ? 22.375 -17.766 -18.688 1 95.25 427 GLU A CA 1
ATOM 3140 C C . GLU A 1 427 ? 21.703 -18.562 -19.797 1 95.25 427 GLU A C 1
ATOM 3142 O O . GLU A 1 427 ? 22.375 -19.281 -20.547 1 95.25 427 GLU A O 1
ATOM 3147 N N . GLY A 1 428 ? 20.484 -18.516 -19.766 1 95.56 428 GLY A N 1
ATOM 3148 C CA . GLY A 1 428 ? 19.719 -19.25 -20.781 1 95.56 428 GLY A CA 1
ATOM 3149 C C . GLY A 1 428 ? 19.031 -18.328 -21.781 1 95.56 428 GLY A C 1
ATOM 3150 O O . GLY A 1 428 ? 19.031 -17.109 -21.609 1 95.56 428 GLY A O 1
ATOM 3151 N N . GLN A 1 429 ? 18.422 -18.984 -22.812 1 95.62 429 GLN A N 1
ATOM 3152 C CA . GLN A 1 429 ? 17.703 -18.281 -23.875 1 95.62 429 GLN A CA 1
ATOM 3153 C C . GLN A 1 429 ? 16.219 -18.641 -23.875 1 95.62 429 GLN A C 1
ATOM 3155 O O . GLN A 1 429 ? 15.867 -19.812 -23.688 1 95.62 429 GLN A O 1
ATOM 3160 N N . MET A 1 430 ? 15.391 -17.688 -24.125 1 94.12 430 MET A N 1
ATOM 3161 C CA . MET A 1 430 ? 13.938 -17.844 -24.047 1 94.12 430 MET A CA 1
ATOM 3162 C C . MET A 1 430 ? 13.445 -18.891 -25.047 1 94.12 430 MET A C 1
ATOM 3164 O O . MET A 1 430 ? 12.656 -19.766 -24.688 1 94.12 430 MET A O 1
ATOM 3168 N N . GLY A 1 431 ? 13.906 -18.797 -26.219 1 93.94 431 GLY A N 1
ATOM 3169 C CA . GLY A 1 431 ? 13.453 -19.719 -27.25 1 93.94 431 GLY A CA 1
ATOM 3170 C C . GLY A 1 431 ? 13.711 -21.188 -26.891 1 93.94 431 GLY A C 1
ATOM 3171 O O . GLY A 1 431 ? 12.82 -22.031 -27.047 1 93.94 431 GLY A O 1
ATOM 3172 N N . HIS A 1 432 ? 14.906 -21.438 -26.469 1 94.81 432 HIS A N 1
ATOM 3173 C CA . HIS A 1 432 ? 15.289 -22.797 -26.109 1 94.81 432 HIS A CA 1
ATOM 3174 C C . HIS A 1 432 ? 14.492 -23.281 -24.906 1 94.81 432 HIS A C 1
ATOM 3176 O O . HIS A 1 432 ? 14.086 -24.453 -24.859 1 94.81 432 HIS A O 1
ATOM 3182 N N . TYR A 1 433 ? 14.289 -22.406 -23.984 1 96 433 TYR A N 1
ATOM 3183 C CA . TYR A 1 433 ? 13.516 -22.75 -22.797 1 96 433 TYR A CA 1
ATOM 3184 C C . TYR A 1 433 ? 12.078 -23.109 -23.156 1 96 433 TYR A C 1
ATOM 3186 O O . TYR A 1 433 ? 11.562 -24.141 -22.734 1 96 433 TYR A O 1
ATOM 3194 N N . LEU A 1 434 ? 11.461 -22.312 -23.969 1 94.31 434 LEU A N 1
ATOM 3195 C CA . LEU A 1 434 ? 10.055 -22.5 -24.312 1 94.31 434 LEU A CA 1
ATOM 3196 C C . LEU A 1 434 ? 9.852 -23.766 -25.141 1 94.31 434 LEU A C 1
ATOM 3198 O O . LEU A 1 434 ? 8.836 -24.438 -25.016 1 94.31 434 LEU A O 1
ATOM 3202 N N . LYS A 1 435 ? 10.789 -24.016 -25.984 1 94.25 435 LYS A N 1
ATOM 3203 C CA . LYS A 1 435 ? 10.703 -25.219 -26.812 1 94.25 435 LYS A CA 1
ATOM 3204 C C . LYS A 1 435 ? 10.656 -26.469 -25.953 1 94.25 435 LYS A C 1
ATOM 3206 O O . LYS A 1 435 ? 9.969 -27.438 -26.281 1 94.25 435 LYS A O 1
ATOM 3211 N N . ARG A 1 436 ? 11.32 -26.438 -24.906 1 93.38 436 ARG A N 1
ATOM 3212 C CA . ARG A 1 436 ? 11.414 -27.609 -24.031 1 93.38 436 ARG A CA 1
ATOM 3213 C C . ARG A 1 436 ? 10.32 -27.594 -22.969 1 93.38 436 ARG A C 1
ATOM 3215 O O . ARG A 1 436 ? 9.688 -28.609 -22.719 1 93.38 436 ARG A O 1
ATOM 3222 N N . ALA A 1 437 ? 10.094 -26.484 -22.391 1 95.25 437 ALA A N 1
ATOM 3223 C CA . ALA A 1 437 ? 9.25 -26.391 -21.203 1 95.25 437 ALA A CA 1
ATOM 3224 C C . ALA A 1 437 ? 7.773 -26.328 -21.594 1 95.25 437 ALA A C 1
ATOM 3226 O O . ALA A 1 437 ? 6.922 -26.875 -20.891 1 95.25 437 ALA A O 1
ATOM 3227 N N . LEU A 1 438 ? 7.395 -25.703 -22.672 1 95 438 LEU A N 1
ATOM 3228 C CA . LEU A 1 438 ? 6.008 -25.406 -23 1 95 438 LEU A CA 1
ATOM 3229 C C . LEU A 1 438 ? 5.199 -26.672 -23.188 1 95 438 LEU A C 1
ATOM 3231 O O . LEU A 1 438 ? 4.133 -26.844 -22.594 1 95 438 LEU A O 1
ATOM 3235 N N . PRO A 1 439 ? 5.688 -27.578 -24.031 1 96.06 439 PRO A N 1
ATOM 3236 C CA . PRO A 1 439 ? 4.898 -28.812 -24.219 1 96.06 439 PRO A CA 1
ATOM 3237 C C . PRO A 1 439 ? 4.742 -29.609 -22.922 1 96.06 439 PRO A C 1
ATOM 3239 O O . PRO A 1 439 ? 3.674 -30.172 -22.672 1 96.06 439 PRO A O 1
ATOM 3242 N N . LEU A 1 440 ? 5.734 -29.656 -22.172 1 96.69 440 LEU A N 1
ATOM 3243 C CA . LEU A 1 440 ? 5.699 -30.391 -20.922 1 96.69 440 LEU A CA 1
ATOM 3244 C C . LEU A 1 440 ? 4.723 -29.734 -19.938 1 96.69 440 LEU A C 1
ATOM 3246 O O . LEU A 1 440 ? 3.916 -30.438 -19.312 1 96.69 440 LEU A O 1
ATOM 3250 N N . VAL A 1 441 ? 4.793 -28.453 -19.797 1 96.56 441 VAL A N 1
ATOM 3251 C CA . VAL A 1 441 ? 3.965 -27.703 -18.859 1 96.56 441 VAL A CA 1
ATOM 3252 C C . VAL A 1 441 ? 2.502 -27.766 -19.297 1 96.56 441 VAL A C 1
ATOM 3254 O O . VAL A 1 441 ? 1.607 -27.922 -18.453 1 96.56 441 VAL A O 1
ATOM 3257 N N . TRP A 1 442 ? 2.285 -27.641 -20.562 1 97.19 442 TRP A N 1
ATOM 3258 C CA . TRP A 1 442 ? 0.915 -27.703 -21.062 1 97.19 442 TRP A CA 1
ATOM 3259 C C . TRP A 1 442 ? 0.331 -29.094 -20.859 1 97.19 442 TRP A C 1
ATOM 3261 O O . TRP A 1 442 ? -0.826 -29.234 -20.453 1 97.19 442 TRP A O 1
ATOM 3271 N N . ALA A 1 443 ? 1.112 -30.109 -21.188 1 97.75 443 ALA A N 1
ATOM 3272 C CA . ALA A 1 443 ? 0.666 -31.469 -20.953 1 97.75 443 ALA A CA 1
ATOM 3273 C C . ALA A 1 443 ? 0.347 -31.688 -19.469 1 97.75 443 ALA A C 1
ATOM 3275 O O . ALA A 1 443 ? -0.65 -32.344 -19.125 1 97.75 443 ALA A O 1
ATOM 3276 N N . PHE A 1 444 ? 1.229 -31.172 -18.656 1 97.94 444 PHE A N 1
ATOM 3277 C CA . PHE A 1 444 ? 1.023 -31.25 -17.219 1 97.94 444 PHE A CA 1
ATOM 3278 C C . PHE A 1 444 ? -0.298 -30.594 -16.828 1 97.94 444 PHE A C 1
ATOM 3280 O O . PHE A 1 444 ? -1.074 -31.172 -16.062 1 97.94 444 PHE A O 1
ATOM 3287 N N . SER A 1 445 ? -0.584 -29.453 -17.359 1 97.62 445 SER A N 1
ATOM 3288 C CA . SER A 1 445 ? -1.807 -28.703 -17.062 1 97.62 445 SER A CA 1
ATOM 3289 C C . SER A 1 445 ? -3.039 -29.469 -17.562 1 97.62 445 SER A C 1
ATOM 3291 O O . SER A 1 445 ? -4.051 -29.531 -16.859 1 97.62 445 SER A O 1
ATOM 3293 N N . ILE A 1 446 ? -2.945 -30.031 -18.719 1 97.94 446 ILE A N 1
ATOM 3294 C CA . ILE A 1 446 ? -4.059 -30.766 -19.312 1 97.94 446 ILE A CA 1
ATOM 3295 C C . ILE A 1 446 ? -4.41 -31.969 -18.438 1 97.94 446 ILE A C 1
ATOM 3297 O O . ILE A 1 446 ? -5.586 -32.219 -18.156 1 97.94 446 ILE A O 1
ATOM 3301 N N . VAL A 1 447 ? -3.393 -32.656 -18 1 98.19 447 VAL A N 1
ATOM 3302 C CA . VAL A 1 447 ? -3.605 -33.844 -17.156 1 98.19 447 VAL A CA 1
ATOM 3303 C C . VAL A 1 447 ? -4.215 -33.406 -15.82 1 98.19 447 VAL A C 1
ATOM 3305 O O . VAL A 1 447 ? -5.148 -34.031 -15.32 1 98.19 447 VAL A O 1
ATOM 3308 N N . LEU A 1 448 ? -3.719 -32.344 -15.273 1 98.19 448 LEU A N 1
ATOM 3309 C CA . LEU A 1 448 ? -4.227 -31.844 -14 1 98.19 448 LEU A CA 1
ATOM 3310 C C . LEU A 1 448 ? -5.684 -31.406 -14.125 1 98.19 448 LEU A C 1
ATOM 3312 O O . LEU A 1 448 ? -6.5 -31.703 -13.258 1 98.19 448 LEU A O 1
ATOM 3316 N N . VAL A 1 449 ? -6.039 -30.688 -15.188 1 98.31 449 VAL A N 1
ATOM 3317 C CA . VAL A 1 449 ? -7.406 -30.234 -15.422 1 98.31 449 VAL A CA 1
ATOM 3318 C C . VAL A 1 449 ? -8.336 -31.438 -15.562 1 98.31 449 VAL A C 1
ATOM 3320 O O . VAL A 1 449 ? -9.43 -31.453 -14.992 1 98.31 449 VAL A O 1
ATOM 3323 N N . ALA A 1 450 ? -7.863 -32.438 -16.281 1 98.12 450 ALA A N 1
ATOM 3324 C CA . ALA A 1 450 ? -8.672 -33.625 -16.5 1 98.12 450 ALA A CA 1
ATOM 3325 C C . ALA A 1 450 ? -8.945 -34.344 -15.18 1 98.12 450 ALA A C 1
ATOM 3327 O O . ALA A 1 450 ? -10.07 -34.781 -14.922 1 98.12 450 ALA A O 1
ATOM 3328 N N . ILE A 1 451 ? -7.965 -34.469 -14.383 1 98.12 451 ILE A N 1
ATOM 3329 C CA . ILE A 1 451 ? -8.109 -35.156 -13.102 1 98.12 451 ILE A CA 1
ATOM 3330 C C . ILE A 1 451 ? -9.07 -34.375 -12.203 1 98.12 451 ILE A C 1
ATOM 3332 O O . ILE A 1 451 ? -9.977 -34.969 -11.609 1 98.12 451 ILE A O 1
ATOM 3336 N N . CYS A 1 452 ? -8.914 -33.062 -12.141 1 97.81 452 CYS A N 1
ATOM 3337 C CA . CYS A 1 452 ? -9.742 -32.219 -11.281 1 97.81 452 CYS A CA 1
ATOM 3338 C C . CYS A 1 452 ? -11.18 -32.188 -11.781 1 97.81 452 CYS A C 1
ATOM 3340 O O . CYS A 1 452 ? -12.117 -32.156 -10.984 1 97.81 452 CYS A O 1
ATOM 3342 N N . TRP A 1 453 ? -11.289 -32.156 -13.07 1 97.06 453 TRP A N 1
ATOM 3343 C CA . TRP A 1 453 ? -12.625 -32.219 -13.656 1 97.06 453 TRP A CA 1
ATOM 3344 C C . TRP A 1 453 ? -13.32 -33.531 -13.297 1 97.06 453 TRP A C 1
ATOM 3346 O O . TRP A 1 453 ? -14.5 -33.531 -12.938 1 97.06 453 TRP A O 1
ATOM 3356 N N . GLY A 1 454 ? -12.625 -34.594 -13.367 1 96.94 454 GLY A N 1
ATOM 3357 C CA . GLY A 1 454 ? -13.156 -35.906 -13 1 96.94 454 GLY A CA 1
ATOM 3358 C C . GLY A 1 454 ? -13.547 -36 -11.539 1 96.94 454 GLY A C 1
ATOM 3359 O O . GLY A 1 454 ? -14.484 -36.719 -11.18 1 96.94 454 GLY A O 1
ATOM 3360 N N . MET A 1 455 ? -12.883 -35.219 -10.719 1 96.81 455 MET A N 1
ATOM 3361 C CA . MET A 1 455 ? -13.156 -35.219 -9.281 1 96.81 455 MET A CA 1
ATOM 3362 C C . MET A 1 455 ? -14.336 -34.312 -8.953 1 96.81 455 MET A C 1
ATOM 3364 O O . MET A 1 455 ? -14.758 -34.219 -7.797 1 96.81 455 MET A O 1
ATOM 3368 N N . GLY A 1 456 ? -14.844 -33.5 -9.906 1 94.88 456 GLY A N 1
ATOM 3369 C CA . GLY A 1 456 ? -16 -32.656 -9.695 1 94.88 456 GLY A CA 1
ATOM 3370 C C . GLY A 1 456 ? -15.633 -31.312 -9.086 1 94.88 456 GLY A C 1
ATOM 3371 O O . GLY A 1 456 ? -16.484 -30.625 -8.516 1 94.88 456 GLY A O 1
ATOM 3372 N N . MET A 1 457 ? -14.445 -30.922 -9.297 1 95.81 457 MET A N 1
ATOM 3373 C CA . MET A 1 457 ? -13.969 -29.703 -8.633 1 95.81 457 MET A CA 1
ATOM 3374 C C . MET A 1 457 ? -14.43 -28.453 -9.375 1 95.81 457 MET A C 1
ATOM 3376 O O . MET A 1 457 ? -14.352 -27.359 -8.836 1 95.81 457 MET A O 1
ATOM 3380 N N . PHE A 1 458 ? -14.992 -28.609 -10.555 1 95.94 458 PHE A N 1
ATOM 3381 C CA . PHE A 1 458 ? -15.312 -27.438 -11.375 1 95.94 458 PHE A CA 1
ATOM 3382 C C . PHE A 1 458 ? -16.812 -27.234 -11.453 1 95.94 458 PHE A C 1
ATOM 3384 O O . PHE A 1 458 ? -17.312 -26.547 -12.359 1 95.94 458 PHE A O 1
ATOM 3391 N N . ALA A 1 459 ? -17.609 -27.766 -10.555 1 89.75 459 ALA A N 1
ATOM 3392 C CA . ALA A 1 459 ? -19.062 -27.641 -10.562 1 89.75 459 ALA A CA 1
ATOM 3393 C C . ALA A 1 459 ? -19.5 -26.344 -9.867 1 89.75 459 ALA A C 1
ATOM 3395 O O . ALA A 1 459 ? -18.797 -25.844 -8.984 1 89.75 459 ALA A O 1
ATOM 3396 N N . MET B 1 1 ? -16.109 -11.641 31.469 1 65.31 1 MET B N 1
ATOM 3397 C CA . MET B 1 1 ? -15.172 -10.562 31.172 1 65.31 1 MET B CA 1
ATOM 3398 C C . MET B 1 1 ? -15.734 -9.625 30.109 1 65.31 1 MET B C 1
ATOM 3400 O O . MET B 1 1 ? -15.141 -8.586 29.812 1 65.31 1 MET B O 1
ATOM 3404 N N . GLN B 1 2 ? -16.984 -10.039 29.734 1 77.5 2 GLN B N 1
ATOM 3405 C CA . GLN B 1 2 ? -17.656 -9.188 28.766 1 77.5 2 GLN B CA 1
ATOM 3406 C C . GLN B 1 2 ? -18.766 -8.383 29.406 1 77.5 2 GLN B C 1
ATOM 3408 O O . GLN B 1 2 ? -19.75 -8.023 28.75 1 77.5 2 GLN B O 1
ATOM 3413 N N . SER B 1 3 ? -18.578 -8.141 30.719 1 86.81 3 SER B N 1
ATOM 3414 C CA . SER B 1 3 ? -19.469 -7.219 31.422 1 86.81 3 SER B CA 1
ATOM 3415 C C . SER B 1 3 ? -19.188 -5.77 31.047 1 86.81 3 SER B C 1
ATOM 3417 O O . SER B 1 3 ? -18.172 -5.48 30.391 1 86.81 3 SER B O 1
ATOM 3419 N N . ALA B 1 4 ? -20.062 -4.969 31.406 1 89.31 4 ALA B N 1
ATOM 3420 C CA . ALA B 1 4 ? -19.922 -3.547 31.094 1 89.31 4 ALA B CA 1
ATOM 3421 C C . ALA B 1 4 ? -18.625 -2.99 31.672 1 89.31 4 ALA B C 1
ATOM 3423 O O . ALA B 1 4 ? -17.875 -2.311 30.984 1 89.31 4 ALA B O 1
ATOM 3424 N N . LEU B 1 5 ? -18.375 -3.266 32.844 1 89.94 5 LEU B N 1
ATOM 3425 C CA . LEU B 1 5 ? -17.172 -2.809 33.5 1 89.94 5 LEU B CA 1
ATOM 3426 C C . LEU B 1 5 ? -15.93 -3.467 32.906 1 89.94 5 LEU B C 1
ATOM 3428 O O . LEU B 1 5 ? -14.891 -2.826 32.75 1 89.94 5 LEU B O 1
ATOM 3432 N N . GLY B 1 6 ? -16.078 -4.75 32.656 1 91.69 6 GLY B N 1
ATOM 3433 C CA . GLY B 1 6 ? -14.984 -5.477 32.031 1 91.69 6 GLY B CA 1
ATOM 3434 C C . GLY B 1 6 ? -14.586 -4.914 30.688 1 91.69 6 GLY B C 1
ATOM 3435 O O . GLY B 1 6 ? -13.398 -4.77 30.391 1 91.69 6 GLY B O 1
ATOM 3436 N N . LEU B 1 7 ? -15.57 -4.562 29.922 1 94.19 7 LEU B N 1
ATOM 3437 C CA . LEU B 1 7 ? -15.336 -3.986 28.594 1 94.19 7 LEU B CA 1
ATOM 3438 C C . LEU B 1 7 ? -14.719 -2.598 28.719 1 94.19 7 LEU B C 1
ATOM 3440 O O . LEU B 1 7 ? -13.852 -2.229 27.922 1 94.19 7 LEU B O 1
ATOM 3444 N N . THR B 1 8 ? -15.164 -1.908 29.688 1 94 8 THR B N 1
ATOM 3445 C CA . THR B 1 8 ? -14.609 -0.58 29.922 1 94 8 THR B CA 1
ATOM 3446 C C . THR B 1 8 ? -13.125 -0.67 30.281 1 94 8 THR B C 1
ATOM 3448 O O . THR B 1 8 ? -12.297 0.036 29.703 1 94 8 THR B O 1
ATOM 3451 N N . ILE B 1 9 ? -12.812 -1.506 31.172 1 94.94 9 ILE B N 1
ATOM 3452 C CA . ILE B 1 9 ? -11.445 -1.662 31.641 1 94.94 9 ILE B CA 1
ATOM 3453 C C . ILE B 1 9 ? -10.562 -2.18 30.516 1 94.94 9 ILE B C 1
ATOM 3455 O O . ILE B 1 9 ? -9.453 -1.683 30.297 1 94.94 9 ILE B O 1
ATOM 3459 N N . ALA B 1 10 ? -11.062 -3.145 29.812 1 95.31 10 ALA B N 1
ATOM 3460 C CA . ALA B 1 10 ? -10.305 -3.709 28.703 1 95.31 10 ALA B CA 1
ATOM 3461 C C . ALA B 1 10 ? -10.086 -2.67 27.609 1 95.31 10 ALA B C 1
ATOM 3463 O O . ALA B 1 10 ? -8.984 -2.562 27.062 1 95.31 10 ALA B O 1
ATOM 3464 N N . GLY B 1 11 ? -11.164 -1.981 27.234 1 95.12 11 GLY B N 1
ATOM 3465 C CA . GLY B 1 11 ? -11.039 -0.936 26.234 1 95.12 11 GLY B CA 1
ATOM 3466 C C . GLY B 1 11 ? -10.039 0.139 26.609 1 95.12 11 GLY B C 1
ATOM 3467 O O . GLY B 1 11 ? -9.203 0.531 25.797 1 95.12 11 GLY B O 1
ATOM 3468 N N . LEU B 1 12 ? -10.094 0.589 27.828 1 94.62 12 LEU B N 1
ATOM 3469 C CA . LEU B 1 12 ? -9.164 1.607 28.312 1 94.62 12 LEU B CA 1
ATOM 3470 C C . LEU B 1 12 ? -7.742 1.07 28.344 1 94.62 12 LEU B C 1
ATOM 3472 O O . LEU B 1 12 ? -6.793 1.796 28.031 1 94.62 12 LEU B O 1
ATOM 3476 N N . ALA B 1 13 ? -7.605 -0.132 28.75 1 96.25 13 ALA B N 1
ATOM 3477 C CA . ALA B 1 13 ? -6.285 -0.753 28.781 1 96.25 13 ALA B CA 1
ATOM 3478 C C . ALA B 1 13 ? -5.684 -0.831 27.375 1 96.25 13 ALA B C 1
ATOM 3480 O O . ALA B 1 13 ? -4.492 -0.557 27.188 1 96.25 13 ALA B O 1
ATOM 3481 N N . ILE B 1 14 ? -6.5 -1.237 26.422 1 96 14 ILE B N 1
ATOM 3482 C CA . ILE B 1 14 ? -6.047 -1.337 25.047 1 96 14 ILE B CA 1
ATOM 3483 C C . ILE B 1 14 ? -5.621 0.04 24.531 1 96 14 ILE B C 1
ATOM 3485 O O . ILE B 1 14 ? -4.547 0.185 23.938 1 96 14 ILE B O 1
ATOM 3489 N N . ILE B 1 15 ? -6.441 1.021 24.828 1 94.19 15 ILE B N 1
ATOM 3490 C CA . ILE B 1 15 ? -6.172 2.381 24.375 1 94.19 15 ILE B CA 1
ATOM 3491 C C . ILE B 1 15 ? -4.91 2.91 25.047 1 94.19 15 ILE B C 1
ATOM 3493 O O . ILE B 1 15 ? -3.996 3.4 24.391 1 94.19 15 ILE B O 1
ATOM 3497 N N . PHE B 1 16 ? -4.781 2.793 26.312 1 94.38 16 PHE B N 1
ATOM 3498 C CA . PHE B 1 16 ? -3.66 3.318 27.078 1 94.38 16 PHE B CA 1
ATOM 3499 C C . PHE B 1 16 ? -2.359 2.631 26.688 1 94.38 16 PHE B C 1
ATOM 3501 O O . PHE B 1 16 ? -1.325 3.283 26.531 1 94.38 16 PHE B O 1
ATOM 3508 N N . LEU B 1 17 ? -2.424 1.338 26.562 1 95.56 17 LEU B N 1
ATOM 3509 C CA . LEU B 1 17 ? -1.226 0.6 26.172 1 95.56 17 LEU B CA 1
ATOM 3510 C C . LEU B 1 17 ? -0.774 0.993 24.766 1 95.56 17 LEU B C 1
ATOM 3512 O O . LEU B 1 17 ? 0.422 1.156 24.516 1 95.56 17 LEU B O 1
ATOM 3516 N N . THR B 1 18 ? -1.735 1.116 23.844 1 93.75 18 THR B N 1
ATOM 3517 C CA . THR B 1 18 ? -1.404 1.512 22.484 1 93.75 18 THR B CA 1
ATOM 3518 C C . THR B 1 18 ? -0.78 2.904 22.469 1 93.75 18 THR B C 1
ATOM 3520 O O . THR B 1 18 ? 0.262 3.113 21.844 1 93.75 18 THR B O 1
ATOM 3523 N N . VAL B 1 19 ? -1.375 3.82 23.203 1 90.75 19 VAL B N 1
ATOM 3524 C CA . VAL B 1 19 ? -0.898 5.199 23.234 1 90.75 19 VAL B CA 1
ATOM 3525 C C . VAL B 1 19 ? 0.473 5.254 23.906 1 90.75 19 VAL B C 1
ATOM 3527 O O . VAL B 1 19 ? 1.371 5.957 23.438 1 90.75 19 VAL B O 1
ATOM 3530 N N . ALA B 1 20 ? 0.644 4.555 24.922 1 92.81 20 ALA B N 1
ATOM 3531 C CA . ALA B 1 20 ? 1.912 4.535 25.656 1 92.81 20 ALA B CA 1
ATOM 3532 C C . ALA B 1 20 ? 3.047 4.035 24.766 1 92.81 20 ALA B C 1
ATOM 3534 O O . ALA B 1 20 ? 4.145 4.594 24.781 1 92.81 20 ALA B O 1
ATOM 3535 N N . ILE B 1 21 ? 2.754 3.053 24.016 1 92.19 21 ILE B N 1
ATOM 3536 C CA . ILE B 1 21 ? 3.768 2.492 23.141 1 92.19 21 ILE B CA 1
ATOM 3537 C C . ILE B 1 21 ? 4.062 3.475 22 1 92.19 21 ILE B C 1
ATOM 3539 O O . ILE B 1 21 ? 5.219 3.645 21.609 1 92.19 21 ILE B O 1
ATOM 3543 N N . LEU B 1 22 ? 3.078 4.133 21.531 1 86.75 22 LEU B N 1
ATOM 3544 C CA . LEU B 1 22 ? 3.256 5.105 20.469 1 86.75 22 LEU B CA 1
ATOM 3545 C C . LEU B 1 22 ? 4.094 6.289 20.938 1 86.75 22 LEU B C 1
ATOM 3547 O O . LEU B 1 22 ? 4.949 6.789 20.203 1 86.75 22 LEU B O 1
ATOM 3551 N N . ILE B 1 23 ? 3.908 6.684 22.156 1 84.62 23 ILE B N 1
ATOM 3552 C CA . ILE B 1 23 ? 4.613 7.828 22.719 1 84.62 23 ILE B CA 1
ATOM 3553 C C . ILE B 1 23 ? 6.074 7.465 22.969 1 84.62 23 ILE B C 1
ATOM 3555 O O . ILE B 1 23 ? 6.969 8.297 22.766 1 84.62 23 ILE B O 1
ATOM 3559 N N . ARG B 1 24 ? 6.316 6.262 23.359 1 86.06 24 ARG B N 1
ATOM 3560 C CA . ARG B 1 24 ? 7.688 5.824 23.594 1 86.06 24 ARG B CA 1
ATOM 3561 C C . ARG B 1 24 ? 8.5 5.848 22.297 1 86.06 24 ARG B C 1
ATOM 3563 O O . ARG B 1 24 ? 9.719 6.012 22.328 1 86.06 24 ARG B O 1
ATOM 3570 N N . GLY B 1 25 ? 7.824 5.668 21.172 1 83.5 25 GLY B N 1
ATOM 3571 C CA . GLY B 1 25 ? 8.445 5.844 19.875 1 83.5 25 GLY B CA 1
ATOM 3572 C C . GLY B 1 25 ? 9.461 4.77 19.547 1 83.5 25 GLY B C 1
ATOM 3573 O O . GLY B 1 25 ? 10.398 5.008 18.781 1 83.5 25 GLY B O 1
ATOM 3574 N N . LYS B 1 26 ? 9.305 3.619 20.109 1 87.81 26 LYS B N 1
ATOM 3575 C CA . LYS B 1 26 ? 10.297 2.562 19.922 1 87.81 26 LYS B CA 1
ATOM 3576 C C . LYS B 1 26 ? 9.836 1.554 18.875 1 87.81 26 LYS B C 1
ATOM 3578 O O . LYS B 1 26 ? 10.625 0.732 18.406 1 87.81 26 LYS B O 1
ATOM 3583 N N . VAL B 1 27 ? 8.547 1.644 18.531 1 91.94 27 VAL B N 1
ATOM 3584 C CA . VAL B 1 27 ? 8.023 0.689 17.562 1 91.94 27 VAL B CA 1
ATOM 3585 C C . VAL B 1 27 ? 7.18 1.421 16.516 1 91.94 27 VAL B C 1
ATOM 3587 O O . VAL B 1 27 ? 6.668 2.512 16.781 1 91.94 27 VAL B O 1
ATOM 3590 N N . SER B 1 28 ? 7.109 0.831 15.359 1 92.62 28 SER B N 1
ATOM 3591 C CA . SER B 1 28 ? 6.23 1.363 14.32 1 92.62 28 SER B CA 1
ATOM 3592 C C . SER B 1 28 ? 4.777 1.37 14.781 1 92.62 28 SER B C 1
ATOM 3594 O O . SER B 1 28 ? 4.324 0.434 15.445 1 92.62 28 SER B O 1
ATOM 3596 N N . PRO B 1 29 ? 4.074 2.424 14.414 1 92.38 29 PRO B N 1
ATOM 3597 C CA . PRO B 1 29 ? 2.668 2.502 14.828 1 92.38 29 PRO B CA 1
ATOM 3598 C C . PRO B 1 29 ? 1.847 1.309 14.344 1 92.38 29 PRO B C 1
ATOM 3600 O O . PRO B 1 29 ? 0.831 0.966 14.953 1 92.38 29 PRO B O 1
ATOM 3603 N N . ILE B 1 30 ? 2.23 0.658 13.305 1 96.38 30 ILE B N 1
ATOM 3604 C CA . ILE B 1 30 ? 1.519 -0.486 12.75 1 96.38 30 ILE B CA 1
ATOM 3605 C C . ILE B 1 30 ? 1.443 -1.603 13.789 1 96.38 30 ILE B C 1
ATOM 3607 O O . ILE B 1 30 ? 0.42 -2.281 13.906 1 96.38 30 ILE B O 1
ATOM 3611 N N . VAL B 1 31 ? 2.451 -1.76 14.602 1 96.69 31 VAL B N 1
ATOM 3612 C CA . VAL B 1 31 ? 2.598 -2.885 15.516 1 96.69 31 VAL B CA 1
ATOM 3613 C C . VAL B 1 31 ? 1.587 -2.762 16.656 1 96.69 31 VAL B C 1
ATOM 3615 O O . VAL B 1 31 ? 0.741 -3.641 16.844 1 96.69 31 VAL B O 1
ATOM 3618 N N . PRO B 1 32 ? 1.61 -1.657 17.438 1 96.06 32 PRO B N 1
ATOM 3619 C CA . PRO B 1 32 ? 0.646 -1.594 18.531 1 96.06 32 PRO B CA 1
ATOM 3620 C C . PRO B 1 32 ? -0.798 -1.484 18.047 1 96.06 32 PRO B C 1
ATOM 3622 O O . PRO B 1 32 ? -1.711 -2.01 18.688 1 96.06 32 PRO B O 1
ATOM 3625 N N . MET B 1 33 ? -1.027 -0.873 16.938 1 95.62 33 MET B N 1
ATOM 3626 C CA . MET B 1 33 ? -2.381 -0.669 16.422 1 95.62 33 MET B CA 1
ATOM 3627 C C . MET B 1 33 ? -3.004 -1.991 15.992 1 95.62 33 MET B C 1
ATOM 3629 O O . MET B 1 33 ? -4.223 -2.166 16.078 1 95.62 33 MET B O 1
ATOM 3633 N N . ALA B 1 34 ? -2.205 -2.924 15.547 1 97.38 34 ALA B N 1
ATOM 3634 C CA . ALA B 1 34 ? -2.709 -4.215 15.086 1 97.38 34 ALA B CA 1
ATOM 3635 C C . ALA B 1 34 ? -2.686 -5.246 16.219 1 97.38 34 ALA B C 1
ATOM 3637 O O . ALA B 1 34 ? -3.684 -5.926 16.469 1 97.38 34 ALA B O 1
ATOM 3638 N N . LEU B 1 35 ? -1.637 -5.332 16.984 1 97.69 35 LEU B N 1
ATOM 3639 C CA . LEU B 1 35 ? -1.401 -6.453 17.891 1 97.69 35 LEU B CA 1
ATOM 3640 C C . LEU B 1 35 ? -2.143 -6.258 19.203 1 97.69 35 LEU B C 1
ATOM 3642 O O . LEU B 1 35 ? -2.707 -7.207 19.75 1 97.69 35 LEU B O 1
ATOM 3646 N N . ILE B 1 36 ? -2.092 -5.086 19.75 1 97.56 36 ILE B N 1
ATOM 3647 C CA . ILE B 1 36 ? -2.631 -4.863 21.094 1 97.56 36 ILE B CA 1
ATOM 3648 C C . ILE B 1 36 ? -4.133 -5.137 21.094 1 97.56 36 ILE B C 1
ATOM 3650 O O . ILE B 1 36 ? -4.633 -5.891 21.938 1 97.56 36 ILE B O 1
ATOM 3654 N N . PRO B 1 37 ? -4.871 -4.562 20.172 1 97.38 37 PRO B N 1
ATOM 3655 C CA . PRO B 1 37 ? -6.301 -4.887 20.156 1 97.38 37 PRO B CA 1
ATOM 3656 C C . PRO B 1 37 ? -6.574 -6.352 19.844 1 97.38 37 PRO B C 1
ATOM 3658 O O . PRO B 1 37 ? -7.523 -6.938 20.359 1 97.38 37 PRO B O 1
ATOM 3661 N N . ALA B 1 38 ? -5.836 -6.941 18.922 1 97.62 38 ALA B N 1
ATOM 3662 C CA . ALA B 1 38 ? -6.02 -8.352 18.594 1 97.62 38 ALA B CA 1
ATOM 3663 C C . ALA B 1 38 ? -5.82 -9.234 19.828 1 97.62 38 ALA B C 1
ATOM 3665 O O . ALA B 1 38 ? -6.645 -10.102 20.109 1 97.62 38 ALA B O 1
ATOM 3666 N N . ILE B 1 39 ? -4.742 -8.977 20.578 1 97.06 39 ILE B N 1
ATOM 3667 C CA . ILE B 1 39 ? -4.449 -9.734 21.781 1 97.06 39 ILE B CA 1
ATOM 3668 C C . ILE B 1 39 ? -5.523 -9.453 22.828 1 97.06 39 ILE B C 1
ATOM 3670 O O . ILE B 1 39 ? -5.984 -10.375 23.516 1 97.06 39 ILE B O 1
ATOM 3674 N N . GLY B 1 40 ? -5.859 -8.18 22.969 1 96.19 40 GLY B N 1
ATOM 3675 C CA . GLY B 1 40 ? -6.906 -7.816 23.922 1 96.19 40 GLY B CA 1
ATOM 3676 C C . GLY B 1 40 ? -8.219 -8.531 23.656 1 96.19 40 GLY B C 1
ATOM 3677 O O . GLY B 1 40 ? -8.852 -9.031 24.594 1 96.19 40 GLY B O 1
ATOM 3678 N N . ALA B 1 41 ? -8.648 -8.609 22.391 1 96.19 41 ALA B N 1
ATOM 3679 C CA . ALA B 1 41 ? -9.883 -9.289 22.016 1 96.19 41 ALA B CA 1
ATOM 3680 C C . ALA B 1 41 ? -9.812 -10.781 22.359 1 96.19 41 ALA B C 1
ATOM 3682 O O . ALA B 1 41 ? -10.781 -11.352 22.859 1 96.19 41 ALA B O 1
ATOM 3683 N N . LEU B 1 42 ? -8.695 -11.367 22.125 1 94.81 42 LEU B N 1
ATOM 3684 C CA . LEU B 1 42 ? -8.531 -12.797 22.391 1 94.81 42 LEU B CA 1
ATOM 3685 C C . LEU B 1 42 ? -8.508 -13.07 23.891 1 94.81 42 LEU B C 1
ATOM 3687 O O . LEU B 1 42 ? -9.07 -14.062 24.359 1 94.81 42 LEU B O 1
ATOM 3691 N N . ILE B 1 43 ? -7.891 -12.219 24.672 1 94.44 43 ILE B N 1
ATOM 3692 C CA . ILE B 1 43 ? -7.832 -12.359 26.125 1 94.44 43 ILE B CA 1
ATOM 3693 C C . ILE B 1 43 ? -9.242 -12.258 26.719 1 94.44 43 ILE B C 1
ATOM 3695 O O . ILE B 1 43 ? -9.57 -12.953 27.672 1 94.44 43 ILE B O 1
ATOM 3699 N N . LEU B 1 44 ? -10.07 -11.469 26.109 1 94.62 44 LEU B N 1
ATOM 3700 C CA . LEU B 1 44 ? -11.43 -11.258 26.594 1 94.62 44 LEU B CA 1
ATOM 3701 C C . LEU B 1 44 ? -12.328 -12.43 26.203 1 94.62 44 LEU B C 1
ATOM 3703 O O . LEU B 1 44 ? -13.484 -12.5 26.625 1 94.62 44 LEU B O 1
ATOM 3707 N N . GLY B 1 45 ? -11.828 -13.336 25.328 1 93.88 45 GLY B N 1
ATOM 3708 C CA . GLY B 1 45 ? -12.555 -14.555 25 1 93.88 45 GLY B CA 1
ATOM 3709 C C . GLY B 1 45 ? -13.234 -14.508 23.656 1 93.88 45 GLY B C 1
ATOM 3710 O O . GLY B 1 45 ? -14 -15.414 23.297 1 93.88 45 GLY B O 1
ATOM 3711 N N . TYR B 1 46 ? -13.016 -13.453 22.906 1 95.75 46 TYR B N 1
ATOM 3712 C CA . TYR B 1 46 ? -13.578 -13.43 21.562 1 95.75 46 TYR B CA 1
ATOM 3713 C C . TYR B 1 46 ? -12.891 -14.461 20.672 1 95.75 46 TYR B C 1
ATOM 3715 O O . TYR B 1 46 ? -11.68 -14.68 20.781 1 95.75 46 TYR B O 1
ATOM 3723 N N . SER B 1 47 ? -13.688 -15.102 19.828 1 95.38 47 SER B N 1
ATOM 3724 C CA . SER B 1 47 ? -13.172 -16.125 18.922 1 95.38 47 SER B CA 1
ATOM 3725 C C . SER B 1 47 ? -12.406 -15.508 17.75 1 95.38 47 SER B C 1
ATOM 3727 O O . SER B 1 47 ? -12.477 -14.297 17.531 1 95.38 47 SER B O 1
ATOM 3729 N N . PHE B 1 48 ? -11.688 -16.312 17.016 1 95.56 48 PHE B N 1
ATOM 3730 C CA . PHE B 1 48 ? -10.977 -15.867 15.828 1 95.56 48 PHE B CA 1
ATOM 3731 C C . PHE B 1 48 ? -11.953 -15.391 14.758 1 95.56 48 PHE B C 1
ATOM 3733 O O . PHE B 1 48 ? -11.656 -14.453 14.008 1 95.56 48 PHE B O 1
ATOM 3740 N N . GLU B 1 49 ? -13.023 -16.016 14.727 1 93.94 49 GLU B N 1
ATOM 3741 C CA . GLU B 1 49 ? -14.062 -15.609 13.781 1 93.94 49 GLU B CA 1
ATOM 3742 C C . GLU B 1 49 ? -14.57 -14.203 14.086 1 93.94 49 GLU B C 1
ATOM 3744 O O . GLU B 1 49 ? -14.758 -13.391 13.18 1 93.94 49 GLU B O 1
ATOM 3749 N N . GLU B 1 50 ? -14.766 -13.969 15.336 1 96.69 50 GLU B N 1
ATOM 3750 C CA . GLU B 1 50 ? -15.203 -12.641 15.75 1 96.69 50 GLU B CA 1
ATOM 3751 C C . GLU B 1 50 ? -14.133 -11.594 15.477 1 96.69 50 GLU B C 1
ATOM 3753 O O . GLU B 1 50 ? -14.438 -10.477 15.047 1 96.69 50 GLU B O 1
ATOM 3758 N N . LEU B 1 51 ? -12.938 -11.961 15.773 1 97.31 51 LEU B N 1
ATOM 3759 C CA . LEU B 1 51 ? -11.828 -11.055 15.492 1 97.31 51 LEU B CA 1
ATOM 3760 C C . LEU B 1 51 ? -11.773 -10.711 14.008 1 97.31 51 LEU B C 1
ATOM 3762 O O . LEU B 1 51 ? -11.539 -9.555 13.641 1 97.31 51 LEU B O 1
ATOM 3766 N N . SER B 1 52 ? -11.969 -11.703 13.188 1 95.75 52 SER B N 1
ATOM 3767 C CA . SER B 1 52 ? -12.008 -11.492 11.742 1 95.75 52 SER B CA 1
ATOM 3768 C C . SER B 1 52 ? -13.133 -10.547 11.352 1 95.75 52 SER B C 1
ATOM 3770 O O . SER B 1 52 ? -12.961 -9.695 10.484 1 95.75 52 SER B O 1
ATOM 3772 N N . ASP B 1 53 ? -14.266 -10.727 11.984 1 96.5 53 ASP B N 1
ATOM 3773 C CA . ASP B 1 53 ? -15.406 -9.859 11.719 1 96.5 53 ASP B CA 1
ATOM 3774 C C . ASP B 1 53 ? -15.117 -8.422 12.148 1 96.5 53 ASP B C 1
ATOM 3776 O O . ASP B 1 53 ? -15.469 -7.477 11.438 1 96.5 53 ASP B O 1
ATOM 3780 N N . PHE B 1 54 ? -14.492 -8.336 13.352 1 97.5 54 PHE B N 1
ATOM 3781 C CA . PHE B 1 54 ? -14.109 -7.016 13.82 1 97.5 54 PHE B CA 1
ATOM 3782 C C . PHE B 1 54 ? -13.195 -6.328 12.82 1 97.5 54 PHE B C 1
ATOM 3784 O O . PHE B 1 54 ? -13.414 -5.168 12.461 1 97.5 54 PHE B O 1
ATOM 3791 N N . PHE B 1 55 ? -12.219 -7.02 12.352 1 97.69 55 PHE B N 1
ATOM 3792 C CA . PHE B 1 55 ? -11.25 -6.457 11.414 1 97.69 55 PHE B CA 1
ATOM 3793 C C . PHE B 1 55 ? -11.93 -6.082 10.102 1 97.69 55 PHE B C 1
ATOM 3795 O O . PHE B 1 55 ? -11.656 -5.02 9.531 1 97.69 55 PHE B O 1
ATOM 3802 N N . SER B 1 56 ? -12.789 -6.949 9.602 1 96.12 56 SER B N 1
ATOM 3803 C CA . SER B 1 56 ? -13.484 -6.707 8.344 1 96.12 56 SER B CA 1
ATOM 3804 C C . SER B 1 56 ? -14.336 -5.449 8.414 1 96.12 56 SER B C 1
ATOM 3806 O O . SER B 1 56 ? -14.367 -4.656 7.469 1 96.12 56 SER B O 1
ATOM 3808 N N . ASP B 1 57 ? -15.008 -5.32 9.5 1 95.62 57 ASP B N 1
ATOM 3809 C CA . ASP B 1 57 ? -15.828 -4.129 9.688 1 95.62 57 ASP B CA 1
ATOM 3810 C C . ASP B 1 57 ? -14.969 -2.871 9.758 1 95.62 57 ASP B C 1
ATOM 3812 O O . ASP B 1 57 ? -15.328 -1.832 9.203 1 95.62 57 ASP B O 1
ATOM 3816 N N . GLY B 1 58 ? -13.914 -2.939 10.492 1 95.94 58 GLY B N 1
ATOM 3817 C CA . GLY B 1 58 ? -12.977 -1.829 10.516 1 95.94 58 GLY B CA 1
ATOM 3818 C C . GLY B 1 58 ? -12.414 -1.49 9.148 1 95.94 58 GLY B C 1
ATOM 3819 O O . GLY B 1 58 ? -12.258 -0.315 8.812 1 95.94 58 GLY B O 1
ATOM 3820 N N . LEU B 1 59 ? -12.133 -2.52 8.398 1 96.56 59 LEU B N 1
ATOM 3821 C CA . LEU B 1 59 ? -11.539 -2.344 7.082 1 96.56 59 LEU B CA 1
ATOM 3822 C C . LEU B 1 59 ? -12.492 -1.606 6.148 1 96.56 59 LEU B C 1
ATOM 3824 O O . LEU B 1 59 ? -12.07 -0.769 5.352 1 96.56 59 LEU B O 1
ATOM 3828 N N . LYS B 1 60 ? -13.742 -1.886 6.246 1 93.94 60 LYS B N 1
ATOM 3829 C CA . LYS B 1 60 ? -14.75 -1.23 5.422 1 93.94 60 LYS B CA 1
ATOM 3830 C C . LYS B 1 60 ? -14.75 0.279 5.648 1 93.94 60 LYS B C 1
ATOM 3832 O O . LYS B 1 60 ? -14.992 1.051 4.719 1 93.94 60 LYS B O 1
ATOM 3837 N N . SER B 1 61 ? -14.398 0.62 6.824 1 91.25 61 SER B N 1
ATOM 3838 C CA . SER B 1 61 ? -14.484 2.035 7.172 1 91.25 61 SER B CA 1
ATOM 3839 C C . SER B 1 61 ? -13.219 2.783 6.746 1 91.25 61 SER B C 1
ATOM 3841 O O . SER B 1 61 ? -13.242 4.008 6.609 1 91.25 61 SER B O 1
ATOM 3843 N N . VAL B 1 62 ? -12.164 2.041 6.488 1 94.62 62 VAL B N 1
ATOM 3844 C CA . VAL B 1 62 ? -10.914 2.77 6.309 1 94.62 62 VAL B CA 1
ATOM 3845 C C . VAL B 1 62 ? -10.406 2.59 4.879 1 94.62 62 VAL B C 1
ATOM 3847 O O . VAL B 1 62 ? -9.5 3.297 4.441 1 94.62 62 VAL B O 1
ATOM 3850 N N . MET B 1 63 ? -10.93 1.708 4.125 1 94.94 63 MET B N 1
ATOM 3851 C CA . MET B 1 63 ? -10.297 1.293 2.873 1 94.94 63 MET B CA 1
ATOM 3852 C C . MET B 1 63 ? -10.258 2.445 1.876 1 94.94 63 MET B C 1
ATOM 3854 O O . MET B 1 63 ? -9.281 2.602 1.143 1 94.94 63 MET B O 1
ATOM 3858 N N . SER B 1 64 ? -11.336 3.232 1.787 1 95.06 64 SER B N 1
ATOM 3859 C CA . SER B 1 64 ? -11.32 4.367 0.871 1 95.06 64 SER B CA 1
ATOM 3860 C C . SER B 1 64 ? -10.211 5.352 1.222 1 95.06 64 SER B C 1
ATOM 3862 O O . SER B 1 64 ? -9.602 5.953 0.334 1 95.06 64 SER B O 1
ATOM 3864 N N . VAL B 1 65 ? -9.93 5.48 2.498 1 95.31 65 VAL B N 1
ATOM 3865 C CA . VAL B 1 65 ? -8.883 6.375 2.98 1 95.31 65 VAL B CA 1
ATOM 3866 C C . VAL B 1 65 ? -7.516 5.816 2.609 1 95.31 65 VAL B C 1
ATOM 3868 O O . VAL B 1 65 ? -6.621 6.566 2.213 1 95.31 65 VAL B O 1
ATOM 3871 N N . VAL B 1 66 ? -7.414 4.508 2.711 1 96.81 66 VAL B N 1
ATOM 3872 C CA . VAL B 1 66 ? -6.176 3.834 2.338 1 96.81 66 VAL B CA 1
ATOM 3873 C C . VAL B 1 66 ? -5.863 4.098 0.867 1 96.81 66 VAL B C 1
ATOM 3875 O O . VAL B 1 66 ? -4.746 4.488 0.522 1 96.81 66 VAL B O 1
ATOM 3878 N N . VAL B 1 67 ? -6.848 3.93 0.025 1 97.56 67 VAL B N 1
ATOM 3879 C CA . VAL B 1 67 ? -6.68 4.109 -1.414 1 97.56 67 VAL B CA 1
ATOM 3880 C C . VAL B 1 67 ? -6.355 5.57 -1.72 1 97.56 67 VAL B C 1
ATOM 3882 O O . VAL B 1 67 ? -5.48 5.859 -2.537 1 97.56 67 VAL B O 1
ATOM 3885 N N . MET B 1 68 ? -7.039 6.441 -1.049 1 96.69 68 MET B N 1
ATOM 3886 C CA . MET B 1 68 ? -6.785 7.867 -1.237 1 96.69 68 MET B CA 1
ATOM 3887 C C . MET B 1 68 ? -5.336 8.211 -0.919 1 96.69 68 MET B C 1
ATOM 3889 O O . MET B 1 68 ? -4.656 8.859 -1.715 1 96.69 68 MET B O 1
ATOM 3893 N N . PHE B 1 69 ? -4.832 7.73 0.18 1 95.5 69 PHE B N 1
ATOM 3894 C CA . PHE B 1 69 ? -3.473 8.047 0.598 1 95.5 69 PHE B CA 1
ATOM 3895 C C . PHE B 1 69 ? -2.459 7.488 -0.392 1 95.5 69 PHE B C 1
ATOM 3897 O O . PHE B 1 69 ? -1.506 8.172 -0.767 1 95.5 69 PHE B O 1
ATOM 3904 N N . ILE B 1 70 ? -2.697 6.262 -0.773 1 97.19 70 ILE B N 1
ATOM 3905 C CA . ILE B 1 70 ? -1.753 5.613 -1.677 1 97.19 70 ILE B CA 1
ATOM 3906 C C . ILE B 1 70 ? -1.625 6.43 -2.961 1 97.19 70 ILE B C 1
ATOM 3908 O O . ILE B 1 70 ? -0.523 6.84 -3.338 1 97.19 70 ILE B O 1
ATOM 3912 N N . PHE B 1 71 ? -2.686 6.777 -3.545 1 97.81 71 PHE B N 1
ATOM 3913 C CA . PHE B 1 71 ? -2.621 7.367 -4.875 1 97.81 71 PHE B CA 1
ATOM 3914 C C . PHE B 1 71 ? -2.404 8.875 -4.789 1 97.81 71 PHE B C 1
ATOM 3916 O O . PHE B 1 71 ? -1.809 9.469 -5.688 1 97.81 71 PHE B O 1
ATOM 3923 N N . ALA B 1 72 ? -2.834 9.523 -3.695 1 96.88 72 ALA B N 1
ATOM 3924 C CA . ALA B 1 72 ? -2.504 10.938 -3.512 1 96.88 72 ALA B CA 1
ATOM 3925 C C . ALA B 1 72 ? -0.997 11.133 -3.369 1 96.88 72 ALA B C 1
ATOM 3927 O O . ALA B 1 72 ? -0.424 12.039 -3.973 1 96.88 72 ALA B O 1
ATOM 3928 N N . ILE B 1 73 ? -0.373 10.297 -2.592 1 95.38 73 ILE B N 1
ATOM 3929 C CA . ILE B 1 73 ? 1.062 10.406 -2.354 1 95.38 73 ILE B CA 1
ATOM 3930 C C . ILE B 1 73 ? 1.821 10.172 -3.658 1 95.38 73 ILE B C 1
ATOM 3932 O O . ILE B 1 73 ? 2.75 10.914 -3.988 1 95.38 73 ILE B O 1
ATOM 3936 N N . ILE B 1 74 ? 1.38 9.195 -4.402 1 96.75 74 ILE B N 1
ATOM 3937 C CA . ILE B 1 74 ? 2.035 8.914 -5.676 1 96.75 74 ILE B CA 1
ATOM 3938 C C . ILE B 1 74 ? 1.803 10.062 -6.648 1 96.75 74 ILE B C 1
ATOM 3940 O O . ILE B 1 74 ? 2.725 10.492 -7.348 1 96.75 74 ILE B O 1
ATOM 3944 N N . PHE B 1 75 ? 0.591 10.562 -6.766 1 97.5 75 PHE B N 1
ATOM 3945 C CA . PHE B 1 75 ? 0.239 11.656 -7.664 1 97.5 75 PHE B CA 1
ATOM 3946 C C . PHE B 1 75 ? 1.104 12.883 -7.395 1 97.5 75 PHE B C 1
ATOM 3948 O O . PHE B 1 75 ? 1.752 13.406 -8.305 1 97.5 75 PHE B O 1
ATOM 3955 N N . PHE B 1 76 ? 1.149 13.289 -6.172 1 95.5 76 PHE B N 1
ATOM 3956 C CA . PHE B 1 76 ? 1.915 14.484 -5.816 1 95.5 76 PHE B CA 1
ATOM 3957 C C . PHE B 1 76 ? 3.41 14.195 -5.863 1 95.5 76 PHE B C 1
ATOM 3959 O O . PHE B 1 76 ? 4.215 15.094 -6.121 1 95.5 76 PHE B O 1
ATOM 3966 N N . GLY B 1 77 ? 3.719 12.922 -5.598 1 94.06 77 GLY B N 1
ATOM 3967 C CA . GLY B 1 77 ? 5.105 12.531 -5.797 1 94.06 77 GLY B CA 1
ATOM 3968 C C . GLY B 1 77 ? 5.582 12.734 -7.223 1 94.06 77 GLY B C 1
ATOM 3969 O O . GLY B 1 77 ? 6.676 13.258 -7.449 1 94.06 77 GLY B O 1
ATOM 3970 N N . ILE B 1 78 ? 4.758 12.375 -8.156 1 95.44 78 ILE B N 1
ATOM 3971 C CA . ILE B 1 78 ? 5.078 12.562 -9.57 1 95.44 78 ILE B CA 1
ATOM 3972 C C . ILE B 1 78 ? 5.219 14.055 -9.867 1 95.44 78 ILE B C 1
ATOM 3974 O O . ILE B 1 78 ? 6.164 14.477 -10.539 1 95.44 78 ILE B O 1
ATOM 3978 N N . MET B 1 79 ? 4.316 14.812 -9.367 1 94.25 79 MET B N 1
ATOM 3979 C CA . MET B 1 79 ? 4.348 16.25 -9.602 1 94.25 79 MET B CA 1
ATOM 3980 C C . MET B 1 79 ? 5.629 16.875 -9.039 1 94.25 79 MET B C 1
ATOM 3982 O O . MET B 1 79 ? 6.191 17.797 -9.633 1 94.25 79 MET B O 1
ATOM 3986 N N . GLN B 1 80 ? 6.02 16.375 -7.934 1 90.81 80 GLN B N 1
ATOM 3987 C CA . GLN B 1 80 ? 7.258 16.859 -7.328 1 90.81 80 GLN B CA 1
ATOM 3988 C C . GLN B 1 80 ? 8.469 16.422 -8.148 1 90.81 80 GLN B C 1
ATOM 3990 O O . GLN B 1 80 ? 9.406 17.203 -8.336 1 90.81 80 GLN B O 1
ATOM 3995 N N . ASP B 1 81 ? 8.43 15.203 -8.594 1 91.44 81 ASP B N 1
ATOM 3996 C CA . ASP B 1 81 ? 9.547 14.656 -9.359 1 91.44 81 ASP B CA 1
ATOM 3997 C C . ASP B 1 81 ? 9.758 15.438 -10.648 1 91.44 81 ASP B C 1
ATOM 3999 O O . ASP B 1 81 ? 10.898 15.602 -11.094 1 91.44 81 ASP B O 1
ATOM 4003 N N . VAL B 1 82 ? 8.711 15.906 -11.227 1 92 82 VAL B N 1
ATOM 4004 C CA . VAL B 1 82 ? 8.828 16.609 -12.508 1 92 82 VAL B CA 1
ATOM 4005 C C . VAL B 1 82 ? 9.117 18.078 -12.266 1 92 82 VAL B C 1
ATOM 4007 O O . VAL B 1 82 ? 9.383 18.828 -13.211 1 92 82 VAL B O 1
ATOM 4010 N N . GLY B 1 83 ? 9.109 18.562 -11.062 1 88.94 83 GLY B N 1
ATOM 4011 C CA . GLY B 1 83 ? 9.492 19.922 -10.711 1 88.94 83 GLY B CA 1
ATOM 4012 C C . GLY B 1 83 ? 8.398 20.938 -10.977 1 88.94 83 GLY B C 1
ATOM 4013 O O . GLY B 1 83 ? 8.68 22.062 -11.375 1 88.94 83 GLY B O 1
ATOM 4014 N N . LEU B 1 84 ? 7.234 20.516 -10.789 1 88.81 84 LEU B N 1
ATOM 4015 C CA . LEU B 1 84 ? 6.105 21.391 -11.102 1 88.81 84 LEU B CA 1
ATOM 4016 C C . LEU B 1 84 ? 6.078 22.594 -10.18 1 88.81 84 LEU B C 1
ATOM 4018 O O . LEU B 1 84 ? 5.621 23.672 -10.578 1 88.81 84 LEU B O 1
ATOM 4022 N N . PHE B 1 85 ? 6.625 22.547 -8.984 1 88.81 85 PHE B N 1
ATOM 4023 C CA . PHE B 1 85 ? 6.496 23.609 -7.988 1 88.81 85 PHE B CA 1
ATOM 4024 C C . PHE B 1 85 ? 7.668 24.578 -8.07 1 88.81 85 PHE B C 1
ATOM 4026 O O . PHE B 1 85 ? 7.613 25.672 -7.516 1 88.81 85 PHE B O 1
ATOM 4033 N N . THR B 1 86 ? 8.703 24.219 -8.789 1 89.38 86 THR B N 1
ATOM 4034 C CA . THR B 1 86 ? 9.938 25 -8.82 1 89.38 86 THR B CA 1
ATOM 4035 C C . THR B 1 86 ? 9.695 26.391 -9.398 1 89.38 86 THR B C 1
ATOM 4037 O O . THR B 1 86 ? 10.109 27.391 -8.812 1 89.38 86 THR B O 1
ATOM 4040 N N . PRO B 1 87 ? 8.969 26.484 -10.484 1 89.12 87 PRO B N 1
ATOM 4041 C CA . PRO B 1 87 ? 8.734 27.828 -11.039 1 89.12 87 PRO B CA 1
ATOM 4042 C C . PRO B 1 87 ? 7.871 28.703 -10.125 1 89.12 87 PRO B C 1
ATOM 4044 O O . PRO B 1 87 ? 8.062 29.922 -10.07 1 89.12 87 PRO B O 1
ATOM 4047 N N . VAL B 1 88 ? 6.969 28.094 -9.523 1 89.5 88 VAL B N 1
ATOM 4048 C CA . VAL B 1 88 ? 6.078 28.828 -8.633 1 89.5 88 VAL B CA 1
ATOM 4049 C C . VAL B 1 88 ? 6.871 29.359 -7.441 1 89.5 88 VAL B C 1
ATOM 4051 O O . VAL B 1 88 ? 6.754 30.531 -7.086 1 89.5 88 VAL B O 1
ATOM 4054 N N . ILE B 1 89 ? 7.68 28.578 -6.871 1 90.25 89 ILE B N 1
ATOM 4055 C CA . ILE B 1 89 ? 8.469 28.969 -5.711 1 90.25 89 ILE B CA 1
ATOM 4056 C C . ILE B 1 89 ? 9.5 30.016 -6.121 1 90.25 89 ILE B C 1
ATOM 4058 O O . ILE B 1 89 ? 9.703 31 -5.406 1 90.25 89 ILE B O 1
ATOM 4062 N N . ARG B 1 90 ? 10.094 29.844 -7.309 1 91.56 90 ARG B N 1
ATOM 4063 C CA . ARG B 1 90 ? 11.039 30.812 -7.832 1 91.56 90 ARG B CA 1
ATOM 4064 C C . ARG B 1 90 ? 10.375 32.188 -7.988 1 91.56 90 ARG B C 1
ATOM 4066 O O . ARG B 1 90 ? 10.953 33.219 -7.609 1 91.56 90 ARG B O 1
ATOM 4073 N N . ALA B 1 91 ? 9.219 32.156 -8.516 1 91.5 91 ALA B N 1
ATOM 4074 C CA . ALA B 1 91 ? 8.477 33.406 -8.727 1 91.5 91 ALA B CA 1
ATOM 4075 C C . ALA B 1 91 ? 8.156 34.094 -7.395 1 91.5 91 ALA B C 1
ATOM 4077 O O . ALA B 1 91 ? 8.195 35.312 -7.289 1 91.5 91 ALA B O 1
ATOM 4078 N N . LEU B 1 92 ? 7.875 33.312 -6.434 1 88.88 92 LEU B N 1
ATOM 4079 C CA . LEU B 1 92 ? 7.52 33.875 -5.125 1 88.88 92 LEU B CA 1
ATOM 4080 C C . LEU B 1 92 ? 8.75 34.438 -4.426 1 88.88 92 LEU B C 1
ATOM 4082 O O . LEU B 1 92 ? 8.656 35.438 -3.734 1 88.88 92 LEU B O 1
ATOM 4086 N N . ILE B 1 93 ? 9.852 33.781 -4.605 1 89.19 93 ILE B N 1
ATOM 4087 C CA . ILE B 1 93 ? 11.094 34.312 -4.047 1 89.19 93 ILE B CA 1
ATOM 4088 C C . ILE B 1 93 ? 11.414 35.656 -4.672 1 89.19 93 ILE B C 1
ATOM 4090 O O . ILE B 1 93 ? 11.758 36.625 -3.967 1 89.19 93 ILE B O 1
ATOM 4094 N N . ARG B 1 94 ? 11.188 35.781 -5.938 1 90.44 94 ARG B N 1
ATOM 4095 C CA . ARG B 1 94 ? 11.461 37.031 -6.648 1 90.44 94 ARG B CA 1
ATOM 4096 C C . ARG B 1 94 ? 10.516 38.125 -6.195 1 90.44 94 ARG B C 1
ATOM 4098 O O . ARG B 1 94 ? 10.906 39.281 -6.117 1 90.44 94 ARG B O 1
ATOM 4105 N N . ALA B 1 95 ? 9.391 37.719 -5.891 1 90.94 95 ALA B N 1
ATOM 4106 C CA . ALA B 1 95 ? 8.344 38.688 -5.543 1 90.94 95 ALA B CA 1
ATOM 4107 C C . ALA B 1 95 ? 8.594 39.281 -4.168 1 90.94 95 ALA B C 1
ATOM 4109 O O . ALA B 1 95 ? 8.008 40.312 -3.824 1 90.94 95 ALA B O 1
ATOM 4110 N N . THR B 1 96 ? 9.438 38.75 -3.34 1 88.06 96 THR B N 1
ATOM 4111 C CA . THR B 1 96 ? 9.695 39.25 -1.995 1 88.06 96 THR B CA 1
ATOM 4112 C C . THR B 1 96 ? 10.461 40.562 -2.049 1 88.06 96 THR B C 1
ATOM 4114 O O . THR B 1 96 ? 10.367 41.406 -1.134 1 88.06 96 THR B O 1
ATOM 4117 N N . ARG B 1 97 ? 11.242 40.906 -3.127 1 84 97 ARG B N 1
ATOM 4118 C CA . ARG B 1 97 ? 11.977 42.156 -3.391 1 84 97 ARG B CA 1
ATOM 4119 C C . ARG B 1 97 ? 12.875 42.531 -2.215 1 84 97 ARG B C 1
ATOM 4121 O O . ARG B 1 97 ? 13.055 43.688 -1.91 1 84 97 ARG B O 1
ATOM 4128 N N . GLY B 1 98 ? 13.172 41.656 -1.465 1 81.81 98 GLY B N 1
ATOM 4129 C CA . GLY B 1 98 ? 14.133 41.875 -0.392 1 81.81 98 GLY B CA 1
ATOM 4130 C C . GLY B 1 98 ? 13.539 42.656 0.782 1 81.81 98 GLY B C 1
ATOM 4131 O O . GLY B 1 98 ? 14.266 43.281 1.548 1 81.81 98 GLY B O 1
ATOM 4132 N N . ASN B 1 99 ? 12.289 42.75 0.944 1 90.06 99 ASN B N 1
ATOM 4133 C CA . ASN B 1 99 ? 11.586 43.344 2.078 1 90.06 99 ASN B CA 1
ATOM 4134 C C . ASN B 1 99 ? 11.148 42.281 3.08 1 90.06 99 ASN B C 1
ATOM 4136 O O . ASN B 1 99 ? 10.484 41.312 2.709 1 90.06 99 ASN B O 1
ATOM 4140 N N . PRO B 1 100 ? 11.555 42.562 4.371 1 93.5 100 PRO B N 1
ATOM 4141 C CA . PRO B 1 100 ? 11.273 41.531 5.371 1 93.5 100 PRO B CA 1
ATOM 4142 C C . PRO B 1 100 ? 9.789 41.156 5.434 1 93.5 100 PRO B C 1
ATOM 4144 O O . PRO B 1 100 ? 9.453 39.969 5.617 1 93.5 100 PRO B O 1
ATOM 4147 N N . VAL B 1 101 ? 8.914 42.094 5.297 1 95.81 101 VAL B N 1
ATOM 4148 C CA . VAL B 1 101 ? 7.484 41.812 5.359 1 95.81 101 VAL B CA 1
ATOM 4149 C C . VAL B 1 101 ? 7.059 41 4.145 1 95.81 101 VAL B C 1
ATOM 4151 O O . VAL B 1 101 ? 6.289 40.031 4.27 1 95.81 101 VAL B O 1
ATOM 4154 N N . PHE B 1 102 ? 7.547 41.25 3.031 1 95.5 102 PHE B N 1
ATOM 4155 C CA . PHE B 1 102 ? 7.223 40.5 1.823 1 95.5 102 PHE B CA 1
ATOM 4156 C C . PHE B 1 102 ? 7.863 39.125 1.86 1 95.5 102 PHE B C 1
ATOM 4158 O O . PHE B 1 102 ? 7.297 38.156 1.34 1 95.5 102 PHE B O 1
ATOM 4165 N N . ILE B 1 103 ? 8.977 39.094 2.498 1 95.25 103 ILE B N 1
ATOM 4166 C CA . ILE B 1 103 ? 9.656 37.812 2.625 1 95.25 103 ILE B CA 1
ATOM 4167 C C . ILE B 1 103 ? 8.82 36.875 3.486 1 95.25 103 ILE B C 1
ATOM 4169 O O . ILE B 1 103 ? 8.617 35.719 3.127 1 95.25 103 ILE B O 1
ATOM 4173 N N . THR B 1 104 ? 8.344 37.375 4.617 1 97.62 104 THR B N 1
ATOM 4174 C CA . THR B 1 104 ? 7.543 36.5 5.496 1 97.62 104 THR B CA 1
ATOM 4175 C C . THR B 1 104 ? 6.219 36.156 4.832 1 97.62 104 THR B C 1
ATOM 4177 O O . THR B 1 104 ? 5.742 35.031 4.965 1 97.62 104 THR B O 1
ATOM 4180 N N . LEU B 1 105 ? 5.59 37.062 4.102 1 97.62 105 LEU B N 1
ATOM 4181 C CA . LEU B 1 105 ? 4.371 36.781 3.359 1 97.62 105 LEU B CA 1
ATOM 4182 C C . LEU B 1 105 ? 4.645 35.75 2.256 1 97.62 105 LEU B C 1
ATOM 4184 O O . LEU B 1 105 ? 3.838 34.844 2.025 1 97.62 105 LEU B O 1
ATOM 4188 N N . GLY B 1 106 ? 5.727 35.938 1.583 1 96.31 106 GLY B N 1
ATOM 4189 C CA . GLY B 1 106 ? 6.141 34.969 0.585 1 96.31 106 GLY B CA 1
ATOM 4190 C C . GLY B 1 106 ? 6.398 33.594 1.164 1 96.31 106 GLY B C 1
ATOM 4191 O O . GLY B 1 106 ? 6.07 32.594 0.542 1 96.31 106 GLY B O 1
ATOM 4192 N N . THR B 1 107 ? 7.012 33.562 2.355 1 97.5 107 THR B N 1
ATOM 4193 C CA . THR B 1 107 ? 7.262 32.312 3.053 1 97.5 107 THR B CA 1
ATOM 4194 C C . THR B 1 107 ? 5.957 31.578 3.312 1 97.5 107 THR B C 1
ATOM 4196 O O . THR B 1 107 ? 5.871 30.359 3.104 1 97.5 107 THR B O 1
ATOM 4199 N N . ALA B 1 108 ? 4.945 32.312 3.77 1 98.06 108 ALA B N 1
ATOM 4200 C CA . ALA B 1 108 ? 3.633 31.719 4 1 98.06 108 ALA B CA 1
ATOM 4201 C C . ALA B 1 108 ? 3.045 31.156 2.705 1 98.06 108 ALA B C 1
ATOM 4203 O O . ALA B 1 108 ? 2.547 30.031 2.672 1 98.06 108 ALA B O 1
ATOM 4204 N N . ALA B 1 109 ? 3.111 31.922 1.644 1 97.44 109 ALA B N 1
ATOM 4205 C CA . ALA B 1 109 ? 2.568 31.5 0.352 1 97.44 109 ALA B CA 1
ATOM 4206 C C . ALA B 1 109 ? 3.289 30.266 -0.178 1 97.44 109 ALA B C 1
ATOM 4208 O O . ALA B 1 109 ? 2.652 29.344 -0.683 1 97.44 109 ALA B O 1
ATOM 4209 N N . ILE B 1 110 ? 4.594 30.266 -0.083 1 96.19 110 ILE B N 1
ATOM 4210 C CA . ILE B 1 110 ? 5.402 29.141 -0.538 1 96.19 110 ILE B CA 1
ATOM 4211 C C . ILE B 1 110 ? 5.078 27.906 0.296 1 96.19 110 ILE B C 1
ATOM 4213 O O . ILE B 1 110 ? 4.977 26.797 -0.238 1 96.19 110 ILE B O 1
ATOM 4217 N N . GLY B 1 111 ? 4.918 28.094 1.592 1 96.75 111 GLY B N 1
ATOM 4218 C CA . GLY B 1 111 ? 4.527 27 2.449 1 96.75 111 GLY B CA 1
ATOM 4219 C C . GLY B 1 111 ? 3.195 26.375 2.061 1 96.75 111 GLY B C 1
ATOM 4220 O O . GLY B 1 111 ? 3.053 25.156 2.043 1 96.75 111 GLY B O 1
ATOM 4221 N N . VAL B 1 112 ? 2.242 27.219 1.751 1 96.62 112 VAL B N 1
ATOM 4222 C CA . VAL B 1 112 ? 0.908 26.781 1.368 1 96.62 112 VAL B CA 1
ATOM 4223 C C . VAL B 1 112 ? 0.985 25.969 0.076 1 96.62 112 VAL B C 1
ATOM 4225 O O . VAL B 1 112 ? 0.413 24.875 -0.018 1 96.62 112 VAL B O 1
ATOM 4228 N N . VAL B 1 113 ? 1.729 26.406 -0.852 1 94.12 113 VAL B N 1
ATOM 4229 C CA . VAL B 1 113 ? 1.829 25.766 -2.16 1 94.12 113 VAL B CA 1
ATOM 4230 C C . VAL B 1 113 ? 2.639 24.484 -2.045 1 94.12 113 VAL B C 1
ATOM 4232 O O . VAL B 1 113 ? 2.25 23.453 -2.592 1 94.12 113 VAL B O 1
ATOM 4235 N N . ALA B 1 114 ? 3.705 24.562 -1.311 1 93.94 114 ALA B N 1
ATOM 4236 C CA . ALA B 1 114 ? 4.609 23.422 -1.18 1 93.94 114 ALA B CA 1
ATOM 4237 C C . ALA B 1 114 ? 3.949 22.281 -0.412 1 93.94 114 ALA B C 1
ATOM 4239 O O . ALA B 1 114 ? 4.27 21.109 -0.628 1 93.94 114 ALA B O 1
ATOM 4240 N N . HIS B 1 115 ? 2.988 22.609 0.442 1 96.06 115 HIS B N 1
ATOM 4241 C CA . HIS B 1 115 ? 2.393 21.578 1.28 1 96.06 115 HIS B CA 1
ATOM 4242 C C . HIS B 1 115 ? 1.106 21.031 0.661 1 96.06 115 HIS B C 1
ATOM 4244 O O . HIS B 1 115 ? 0.358 20.297 1.312 1 96.06 115 HIS B O 1
ATOM 4250 N N . LEU B 1 116 ? 0.86 21.391 -0.543 1 91.75 116 LEU B N 1
ATOM 4251 C CA . LEU B 1 116 ? -0.318 20.891 -1.239 1 91.75 116 LEU B CA 1
ATOM 4252 C C . LEU B 1 116 ? -0.322 19.359 -1.266 1 91.75 116 LEU B C 1
ATOM 4254 O O . LEU B 1 116 ? -1.387 18.734 -1.284 1 91.75 116 LEU B O 1
ATOM 4258 N N . ASP B 1 117 ? 0.789 18.781 -1.117 1 90.94 117 ASP B N 1
ATOM 4259 C CA . ASP B 1 117 ? 0.887 17.328 -1.179 1 90.94 117 ASP B CA 1
ATOM 4260 C C . ASP B 1 117 ? 0.595 16.688 0.182 1 90.94 117 ASP B C 1
ATOM 4262 O O . ASP B 1 117 ? 0.455 15.477 0.292 1 90.94 117 ASP B O 1
ATOM 4266 N N . GLY B 1 118 ? 0.565 17.484 1.231 1 91.38 118 GLY B N 1
ATOM 4267 C CA . GLY B 1 118 ? 0.226 16.984 2.555 1 91.38 118 GLY B CA 1
ATOM 4268 C C . GLY B 1 118 ? 1.39 16.312 3.252 1 91.38 118 GLY B C 1
ATOM 4269 O O . GLY B 1 118 ? 1.211 15.68 4.297 1 91.38 118 GLY B O 1
ATOM 4270 N N . SER B 1 119 ? 2.576 16.422 2.711 1 90.38 119 SER B N 1
ATOM 4271 C CA . SER B 1 119 ? 3.762 15.812 3.297 1 90.38 119 SER B CA 1
ATOM 4272 C C . SER B 1 119 ? 4.688 16.859 3.91 1 90.38 119 SER B C 1
ATOM 4274 O O . SER B 1 119 ? 5.254 17.688 3.195 1 90.38 119 SER B O 1
ATOM 4276 N N . GLY B 1 120 ? 4.867 16.719 5.184 1 92.44 120 GLY B N 1
ATOM 4277 C CA . GLY B 1 120 ? 5.762 17.641 5.863 1 92.44 120 GLY B CA 1
ATOM 4278 C C . GLY B 1 120 ? 7.199 17.547 5.398 1 92.44 120 GLY B C 1
ATOM 4279 O O . GLY B 1 120 ? 7.875 18.547 5.219 1 92.44 120 GLY B O 1
ATOM 4280 N N . SER B 1 121 ? 7.656 16.359 5.16 1 90.12 121 SER B N 1
ATOM 4281 C CA . SER B 1 121 ? 9.039 16.141 4.742 1 90.12 121 SER B CA 1
ATOM 4282 C C . SER B 1 121 ? 9.312 16.797 3.391 1 90.12 121 SER B C 1
ATOM 4284 O O . SER B 1 121 ? 10.297 17.516 3.232 1 90.12 121 SER B O 1
ATOM 4286 N N . THR B 1 122 ? 8.422 16.594 2.521 1 90.56 122 THR B N 1
ATOM 4287 C CA . THR B 1 122 ? 8.617 17.172 1.199 1 90.56 122 THR B CA 1
ATOM 4288 C C . THR B 1 122 ? 8.508 18.703 1.259 1 90.56 122 THR B C 1
ATOM 4290 O O . THR B 1 122 ? 9.266 19.406 0.596 1 90.56 122 THR B O 1
ATOM 4293 N N . THR B 1 123 ? 7.637 19.125 2.035 1 94.19 123 THR B N 1
ATOM 4294 C CA . THR B 1 123 ? 7.434 20.562 2.184 1 94.19 123 THR B CA 1
ATOM 4295 C C . THR B 1 123 ? 8.695 21.234 2.707 1 94.19 123 THR B C 1
ATOM 4297 O O . THR B 1 123 ? 9.164 22.219 2.131 1 94.19 123 THR B O 1
ATOM 4300 N N . PHE B 1 124 ? 9.289 20.672 3.693 1 95.81 124 PHE B N 1
ATOM 4301 C CA . PHE B 1 124 ? 10.438 21.312 4.336 1 95.81 124 PHE B CA 1
ATOM 4302 C C . PHE B 1 124 ? 11.688 21.156 3.486 1 95.81 124 PHE B C 1
ATOM 4304 O O . PHE B 1 124 ? 12.547 22.047 3.469 1 95.81 124 PHE B O 1
ATOM 4311 N N . LEU B 1 125 ? 11.805 20.078 2.789 1 91.19 125 LEU B N 1
ATOM 4312 C CA . LEU B 1 125 ? 12.938 19.875 1.895 1 91.19 125 LEU B CA 1
ATOM 4313 C C . LEU B 1 125 ? 12.922 20.875 0.752 1 91.19 125 LEU B C 1
ATOM 4315 O O . LEU B 1 125 ? 13.977 21.234 0.217 1 91.19 125 LEU B O 1
ATOM 4319 N N . LEU B 1 126 ? 11.734 21.297 0.51 1 91.81 126 LEU B N 1
ATOM 4320 C CA . LEU B 1 126 ? 11.594 22.234 -0.603 1 91.81 126 LEU B CA 1
ATOM 4321 C C . LEU B 1 126 ? 11.711 23.672 -0.122 1 91.81 126 LEU B C 1
ATOM 4323 O O . LEU B 1 126 ? 12.438 24.469 -0.716 1 91.81 126 LEU B O 1
ATOM 4327 N N . THR B 1 127 ? 11.125 23.984 0.912 1 94.88 127 THR B N 1
ATOM 4328 C CA . THR B 1 127 ? 10.93 25.375 1.298 1 94.88 127 THR B CA 1
ATOM 4329 C C . THR B 1 127 ? 12.141 25.906 2.068 1 94.88 127 THR B C 1
ATOM 4331 O O . THR B 1 127 ? 12.578 27.031 1.849 1 94.88 127 THR B O 1
ATOM 4334 N N . ILE B 1 128 ? 12.727 25.094 2.922 1 95.88 128 ILE B N 1
ATOM 4335 C CA . ILE B 1 128 ? 13.742 25.594 3.834 1 95.88 128 ILE B CA 1
ATOM 4336 C C . ILE B 1 128 ? 15.031 25.891 3.062 1 95.88 128 ILE B C 1
ATOM 4338 O O . ILE B 1 128 ? 15.57 27 3.143 1 95.88 128 ILE B O 1
ATOM 4342 N N . PRO B 1 129 ? 15.516 24.984 2.275 1 91.81 129 PRO B N 1
ATOM 4343 C CA . PRO B 1 129 ? 16.703 25.328 1.497 1 91.81 129 PRO B CA 1
ATOM 4344 C C . PRO B 1 129 ? 16.453 26.484 0.523 1 91.81 129 PRO B C 1
ATOM 4346 O O . PRO B 1 129 ? 17.375 27.25 0.211 1 91.81 129 PRO B O 1
ATOM 4349 N N . ALA B 1 130 ? 15.266 26.594 0.116 1 92.19 130 ALA B N 1
ATOM 4350 C CA . ALA B 1 130 ? 14.906 27.656 -0.828 1 92.19 130 ALA B CA 1
ATOM 4351 C C . ALA B 1 130 ? 14.93 29.031 -0.154 1 92.19 130 ALA B C 1
ATOM 4353 O O . ALA B 1 130 ? 15.305 30.016 -0.775 1 92.19 130 ALA B O 1
ATOM 4354 N N . LEU B 1 131 ? 14.547 29.094 1.08 1 94.88 131 LEU B N 1
ATOM 4355 C CA . LEU B 1 131 ? 14.281 30.391 1.699 1 94.88 131 LEU B CA 1
ATOM 4356 C C . LEU B 1 131 ? 15.359 30.734 2.723 1 94.88 131 LEU B C 1
ATOM 4358 O O . LEU B 1 131 ? 15.562 31.906 3.035 1 94.88 131 LEU B O 1
ATOM 4362 N N . LEU B 1 132 ? 16.031 29.734 3.223 1 95.19 132 LEU B N 1
ATOM 4363 C CA . LEU B 1 132 ? 17 29.953 4.301 1 95.19 132 LEU B CA 1
ATOM 4364 C C . LEU B 1 132 ? 18.078 30.938 3.863 1 95.19 132 LEU B C 1
ATOM 4366 O O . LEU B 1 132 ? 18.469 31.828 4.617 1 95.19 132 LEU B O 1
ATOM 4370 N N . PRO B 1 133 ? 18.688 30.797 2.67 1 92 133 PRO B N 1
ATOM 4371 C CA . PRO B 1 133 ? 19.703 31.766 2.234 1 92 133 PRO B CA 1
ATOM 4372 C C . PRO B 1 133 ? 19.172 33.188 2.223 1 92 133 PRO B C 1
ATOM 4374 O O . PRO B 1 133 ? 19.922 34.125 2.512 1 92 133 PRO B O 1
ATOM 4377 N N . LEU B 1 134 ? 17.984 33.344 1.873 1 91.62 134 LEU B N 1
ATOM 4378 C CA . LEU B 1 134 ? 17.375 34.688 1.852 1 91.62 134 LEU B CA 1
ATOM 4379 C C . LEU B 1 134 ? 17.25 35.25 3.264 1 91.62 134 LEU B C 1
ATOM 4381 O O . LEU B 1 134 ? 17.547 36.406 3.5 1 91.62 134 LEU B O 1
ATOM 4385 N N . TYR B 1 135 ? 16.766 34.469 4.18 1 95.06 135 TYR B N 1
ATOM 4386 C CA . TYR B 1 135 ? 16.641 34.906 5.574 1 95.06 135 TYR B CA 1
ATOM 4387 C C . TYR B 1 135 ? 18.016 35.25 6.164 1 95.06 135 TYR B C 1
ATOM 4389 O O . TYR B 1 135 ? 18.141 36.219 6.91 1 95.06 135 TYR B O 1
ATOM 4397 N N . LYS B 1 136 ? 18.984 34.438 5.793 1 92.38 136 LYS B N 1
ATOM 4398 C CA . LYS B 1 136 ? 20.344 34.719 6.258 1 92.38 136 LYS B CA 1
ATOM 4399 C C . LYS B 1 136 ? 20.875 36.031 5.688 1 92.38 136 LYS B C 1
ATOM 4401 O O . LYS B 1 136 ? 21.453 36.844 6.414 1 92.38 136 LYS B O 1
ATOM 4406 N N . ALA B 1 137 ? 20.641 36.188 4.477 1 88.62 137 ALA B N 1
ATOM 4407 C CA . ALA B 1 137 ? 21.125 37.406 3.807 1 88.62 137 ALA B CA 1
ATOM 4408 C C . ALA B 1 137 ? 20.469 38.656 4.395 1 88.62 137 ALA B C 1
ATOM 4410 O O . ALA B 1 137 ? 21.094 39.719 4.469 1 88.62 137 ALA B O 1
ATOM 4411 N N . MET B 1 138 ? 19.297 38.5 4.848 1 90.94 138 MET B N 1
ATOM 4412 C CA . MET B 1 138 ? 18.531 39.656 5.363 1 90.94 138 MET B CA 1
ATOM 4413 C C . MET B 1 138 ? 18.656 39.75 6.879 1 90.94 138 MET B C 1
ATOM 4415 O O . MET B 1 138 ? 18.016 40.594 7.508 1 90.94 138 MET B O 1
ATOM 4419 N N . HIS B 1 139 ? 19.438 38.781 7.449 1 91.62 139 HIS B N 1
ATOM 4420 C CA . HIS B 1 139 ? 19.656 38.688 8.891 1 91.62 139 HIS B CA 1
ATOM 4421 C C . HIS B 1 139 ? 18.328 38.531 9.641 1 91.62 139 HIS B C 1
ATOM 4423 O O . HIS B 1 139 ? 18.094 39.188 10.656 1 91.62 139 HIS B O 1
ATOM 4429 N N . MET B 1 140 ? 17.516 37.812 9.016 1 94.69 140 MET B N 1
ATOM 4430 C CA . MET B 1 140 ? 16.25 37.438 9.656 1 94.69 140 MET B CA 1
ATOM 4431 C C . MET B 1 140 ? 16.406 36.094 10.398 1 94.69 140 MET B C 1
ATOM 4433 O O . MET B 1 140 ? 17.328 35.344 10.117 1 94.69 140 MET B O 1
ATOM 4437 N N . SER B 1 141 ? 15.562 35.875 11.297 1 95.56 141 SER B N 1
ATOM 4438 C CA . SER B 1 141 ? 15.68 34.688 12.141 1 95.56 141 SER B CA 1
ATOM 4439 C C . SER B 1 141 ? 15.211 33.438 11.391 1 95.56 141 SER B C 1
ATOM 4441 O O . SER B 1 141 ? 14.18 33.469 10.727 1 95.56 141 SER B O 1
ATOM 4443 N N . ARG B 1 142 ? 15.953 32.375 11.555 1 96.5 142 ARG B N 1
ATOM 4444 C CA . ARG B 1 142 ? 15.586 31.078 10.984 1 96.5 142 ARG B CA 1
ATOM 4445 C C . ARG B 1 142 ? 14.32 30.531 11.633 1 96.5 142 ARG B C 1
ATOM 4447 O O . ARG B 1 142 ? 13.57 29.781 11.008 1 96.5 142 ARG B O 1
ATOM 4454 N N . TYR B 1 143 ? 14.07 30.922 12.867 1 97.06 143 TYR B N 1
ATOM 4455 C CA . TYR B 1 143 ? 12.914 30.406 13.602 1 97.06 143 TYR B CA 1
ATOM 4456 C C . TYR B 1 143 ? 11.633 31.078 13.117 1 97.06 143 TYR B C 1
ATOM 4458 O O . TYR B 1 143 ? 10.547 30.5 13.203 1 97.06 143 TYR B O 1
ATOM 4466 N N . THR B 1 144 ? 11.773 32.312 12.625 1 97.38 144 THR B N 1
ATOM 4467 C CA . THR B 1 144 ? 10.641 32.938 11.961 1 97.38 144 THR B CA 1
ATOM 4468 C C . THR B 1 144 ? 10.25 32.188 10.703 1 97.38 144 THR B C 1
ATOM 4470 O O . THR B 1 144 ? 9.062 31.922 10.461 1 97.38 144 THR B O 1
ATOM 4473 N N . LEU B 1 145 ? 11.289 31.781 9.945 1 97.56 145 LEU B N 1
ATOM 4474 C CA . LEU B 1 145 ? 11.086 30.969 8.758 1 97.56 145 LEU B CA 1
ATOM 4475 C C . LEU B 1 145 ? 10.375 29.672 9.109 1 97.56 145 LEU B C 1
ATOM 4477 O O . LEU B 1 145 ? 9.344 29.344 8.523 1 97.56 145 LEU B O 1
ATOM 4481 N N . LEU B 1 146 ? 10.836 28.984 10.094 1 97.69 146 LEU B N 1
ATOM 4482 C CA . LEU B 1 146 ? 10.305 27.688 10.508 1 97.69 146 LEU B CA 1
ATOM 4483 C C . LEU B 1 146 ? 8.859 27.828 10.992 1 97.69 146 LEU B C 1
ATOM 4485 O O . LEU B 1 146 ? 8.008 27.016 10.648 1 97.69 146 LEU B O 1
ATOM 4489 N N . THR B 1 147 ? 8.625 28.844 11.742 1 97.69 147 THR B N 1
ATOM 4490 C CA . THR B 1 147 ? 7.301 29.047 12.336 1 97.69 147 THR B CA 1
ATOM 4491 C C . THR B 1 147 ? 6.258 29.297 11.25 1 97.69 147 THR B C 1
ATOM 4493 O O . THR B 1 147 ? 5.176 28.703 11.273 1 97.69 147 THR B O 1
ATOM 4496 N N . ILE B 1 148 ? 6.609 30.109 10.281 1 98.06 148 ILE B N 1
ATOM 4497 C CA . ILE B 1 148 ? 5.656 30.484 9.242 1 98.06 148 ILE B CA 1
ATOM 4498 C C . ILE B 1 148 ? 5.395 29.297 8.328 1 98.06 148 ILE B C 1
ATOM 4500 O O . ILE B 1 148 ? 4.242 28.984 8 1 98.06 148 ILE B O 1
ATOM 4504 N N . VAL B 1 149 ? 6.43 28.594 7.922 1 97.69 149 VAL B N 1
ATOM 4505 C CA . VAL B 1 149 ? 6.266 27.438 7.047 1 97.69 149 VAL B CA 1
ATOM 4506 C C . VAL B 1 149 ? 5.477 26.344 7.77 1 97.69 149 VAL B C 1
ATOM 4508 O O . VAL B 1 149 ? 4.598 25.719 7.176 1 97.69 149 VAL B O 1
ATOM 4511 N N . ALA B 1 150 ? 5.762 26.156 9.016 1 97.06 150 ALA B N 1
ATOM 4512 C CA . ALA B 1 150 ? 5.066 25.141 9.812 1 97.06 150 ALA B CA 1
ATOM 4513 C C . ALA B 1 150 ? 3.584 25.484 9.945 1 97.06 150 ALA B C 1
ATOM 4515 O O . ALA B 1 150 ? 2.729 24.609 9.844 1 97.06 150 ALA B O 1
ATOM 4516 N N . LEU B 1 151 ? 3.342 26.734 10.211 1 97.25 151 LEU B N 1
ATOM 4517 C CA . LEU B 1 151 ? 1.959 27.188 10.352 1 97.25 151 LEU B CA 1
ATOM 4518 C C . LEU B 1 151 ? 1.194 27.016 9.047 1 97.25 151 LEU B C 1
ATOM 4520 O O . LEU B 1 151 ? 0.059 26.531 9.047 1 97.25 151 LEU B O 1
ATOM 4524 N N . ALA B 1 152 ? 1.799 27.422 7.973 1 97.81 152 ALA B N 1
ATOM 4525 C CA . ALA B 1 152 ? 1.181 27.281 6.66 1 97.81 152 ALA B CA 1
ATOM 4526 C C . ALA B 1 152 ? 0.916 25.812 6.328 1 97.81 152 ALA B C 1
ATOM 4528 O O . ALA B 1 152 ? -0.17 25.453 5.863 1 97.81 152 ALA B O 1
ATOM 4529 N N . ALA B 1 153 ? 1.9 25 6.586 1 97.06 153 ALA B N 1
ATOM 4530 C CA . ALA B 1 153 ? 1.774 23.562 6.328 1 97.06 153 ALA B CA 1
ATOM 4531 C C . ALA B 1 153 ? 0.687 22.938 7.203 1 97.06 153 ALA B C 1
ATOM 4533 O O . ALA B 1 153 ? -0.072 22.078 6.742 1 97.06 153 ALA B O 1
ATOM 4534 N N . SER B 1 154 ? 0.59 23.359 8.414 1 96.88 154 SER B N 1
ATOM 4535 C CA . SER B 1 154 ? -0.412 22.844 9.344 1 96.88 154 SER B CA 1
ATOM 4536 C C . SER B 1 154 ? -1.824 23.156 8.859 1 96.88 154 SER B C 1
ATOM 4538 O O . SER B 1 154 ? -2.721 22.328 8.953 1 96.88 154 SER B O 1
ATOM 4540 N N . VAL B 1 155 ? -2.012 24.344 8.422 1 97.31 155 VAL B N 1
ATOM 4541 C CA . VAL B 1 155 ? -3.32 24.75 7.922 1 97.31 155 VAL B CA 1
ATOM 4542 C C . VAL B 1 155 ? -3.682 23.922 6.688 1 97.31 155 VAL B C 1
ATOM 4544 O O . VAL B 1 155 ? -4.828 23.5 6.535 1 97.31 155 VAL B O 1
ATOM 4547 N N . MET B 1 156 ? -2.705 23.656 5.891 1 96.75 156 MET B N 1
ATOM 4548 C CA . MET B 1 156 ? -2.932 22.906 4.664 1 96.75 156 MET B CA 1
ATOM 4549 C C . MET B 1 156 ? -3.176 21.438 4.977 1 96.75 156 MET B C 1
ATOM 4551 O O . MET B 1 156 ? -3.688 20.688 4.133 1 96.75 156 MET B O 1
ATOM 4555 N N . ASN B 1 157 ? -2.895 21.047 6.152 1 96.06 157 ASN B N 1
ATOM 4556 C CA . ASN B 1 157 ? -3.141 19.672 6.57 1 96.06 157 ASN B CA 1
ATOM 4557 C C . ASN B 1 157 ? -4.633 19.375 6.707 1 96.06 157 ASN B C 1
ATOM 4559 O O . ASN B 1 157 ? -5.031 18.234 6.949 1 96.06 157 ASN B O 1
ATOM 4563 N N . MET B 1 158 ? -5.465 20.375 6.461 1 96.69 158 MET B N 1
ATOM 4564 C CA . MET B 1 158 ? -6.91 20.172 6.543 1 96.69 158 MET B CA 1
ATOM 4565 C C . MET B 1 158 ? -7.457 19.609 5.234 1 96.69 158 MET B C 1
ATOM 4567 O O . MET B 1 158 ? -8.617 19.203 5.168 1 96.69 158 MET B O 1
ATOM 4571 N N . VAL B 1 159 ? -6.602 19.453 4.246 1 94.88 159 VAL B N 1
ATOM 4572 C CA . VAL B 1 159 ? -7.047 18.812 3.016 1 94.88 159 VAL B CA 1
ATOM 4573 C C . VAL B 1 159 ? -7.223 17.312 3.252 1 94.88 159 VAL B C 1
ATOM 4575 O O . VAL B 1 159 ? -6.594 16.734 4.145 1 94.88 159 VAL B O 1
ATOM 4578 N N . PRO B 1 160 ? -8.047 16.641 2.492 1 94.56 160 PRO B N 1
ATOM 4579 C CA . PRO B 1 160 ? -8.414 15.242 2.74 1 94.56 160 PRO B CA 1
ATOM 4580 C C . PRO B 1 160 ? -7.215 14.305 2.711 1 94.56 160 PRO B C 1
ATOM 4582 O O . PRO B 1 160 ? -7.184 13.32 3.451 1 94.56 160 PRO B O 1
ATOM 4585 N N . TRP B 1 161 ? -6.234 14.586 1.957 1 93.19 161 TRP B N 1
ATOM 4586 C CA . TRP B 1 161 ? -5.148 13.648 1.704 1 93.19 161 TRP B CA 1
ATOM 4587 C C . TRP B 1 161 ? -3.953 13.945 2.607 1 93.19 161 TRP B C 1
ATOM 4589 O O . TRP B 1 161 ? -2.908 13.297 2.494 1 93.19 161 TRP B O 1
ATOM 4599 N N . ALA B 1 162 ? -4.004 14.945 3.57 1 90.38 162 ALA B N 1
ATOM 4600 C CA . ALA B 1 162 ? -2.859 15.359 4.379 1 90.38 162 ALA B CA 1
ATOM 4601 C C . ALA B 1 162 ? -2.812 14.586 5.695 1 90.38 162 ALA B C 1
ATOM 4603 O O . ALA B 1 162 ? -2.002 14.891 6.574 1 90.38 162 ALA B O 1
ATOM 4604 N N . GLY B 1 163 ? -3.393 13.758 6.055 1 88.31 163 GLY B N 1
ATOM 4605 C CA . GLY B 1 163 ? -3.225 12.883 7.207 1 88.31 163 GLY B CA 1
ATOM 4606 C C . GLY B 1 163 ? -4.363 12.984 8.203 1 88.31 163 GLY B C 1
ATOM 4607 O O . GLY B 1 163 ? -5.098 12.023 8.414 1 88.31 163 GLY B O 1
ATOM 4608 N N . PRO B 1 164 ? -4.492 14.211 8.812 1 93.12 164 PRO B N 1
ATOM 4609 C CA . PRO B 1 164 ? -5.465 14.352 9.898 1 93.12 164 PRO B CA 1
ATOM 4610 C C . PRO B 1 164 ? -6.898 14.07 9.445 1 93.12 164 PRO B C 1
ATOM 4612 O O . PRO B 1 164 ? -7.621 13.328 10.109 1 93.12 164 PRO B O 1
ATOM 4615 N N . VAL B 1 165 ? -7.277 14.57 8.352 1 95.19 165 VAL B N 1
ATOM 4616 C CA . VAL B 1 165 ? -8.664 14.453 7.898 1 95.19 165 VAL B CA 1
ATOM 4617 C C . VAL B 1 165 ? -8.961 13.008 7.512 1 95.19 165 VAL B C 1
ATOM 4619 O O . VAL B 1 165 ? -10.047 12.5 7.781 1 95.19 165 VAL B O 1
ATOM 4622 N N . GLY B 1 166 ? -8.016 12.391 6.887 1 94.31 166 GLY B N 1
ATOM 4623 C CA . GLY B 1 166 ? -8.18 10.984 6.578 1 94.31 166 GLY B CA 1
ATOM 4624 C C . GLY B 1 166 ? -8.305 10.109 7.812 1 94.31 166 GLY B C 1
ATOM 4625 O O . GLY B 1 166 ? -9.164 9.227 7.871 1 94.31 166 GLY B O 1
ATOM 4626 N N . ARG B 1 167 ? -7.5 10.359 8.789 1 94.31 167 ARG B N 1
ATOM 4627 C CA . ARG B 1 167 ? -7.539 9.602 10.039 1 94.31 167 ARG B CA 1
ATOM 4628 C C . ARG B 1 167 ? -8.859 9.82 10.766 1 94.31 167 ARG B C 1
ATOM 4630 O O . ARG B 1 167 ? -9.477 8.859 11.242 1 94.31 167 ARG B O 1
ATOM 4637 N N . ALA B 1 168 ? -9.25 11.055 10.812 1 96.25 168 ALA B N 1
ATOM 4638 C CA . ALA B 1 168 ? -10.516 11.367 11.461 1 96.25 168 ALA B CA 1
ATOM 4639 C C . ALA B 1 168 ? -11.68 10.695 10.734 1 96.25 168 ALA B C 1
ATOM 4641 O O . ALA B 1 168 ? -12.602 10.18 11.375 1 96.25 168 ALA B O 1
ATOM 4642 N N . GLY B 1 169 ? -11.648 10.766 9.453 1 95.25 169 GLY B N 1
ATOM 4643 C CA . GLY B 1 169 ? -12.695 10.141 8.664 1 95.25 169 GLY B CA 1
ATOM 4644 C C . GLY B 1 169 ? -12.805 8.648 8.898 1 95.25 169 GLY B C 1
ATOM 4645 O O . GLY B 1 169 ? -13.906 8.094 8.922 1 95.25 169 GLY B O 1
ATOM 4646 N N . SER B 1 170 ? -11.711 7.996 9.086 1 93.31 170 SER B N 1
ATOM 4647 C CA . SER B 1 170 ? -11.695 6.566 9.367 1 93.31 170 SER B CA 1
ATOM 4648 C C . SER B 1 170 ? -12.375 6.254 10.695 1 93.31 170 SER B C 1
ATOM 4650 O O . SER B 1 170 ? -13.016 5.211 10.844 1 93.31 170 SER B O 1
ATOM 4652 N N . VAL B 1 171 ? -12.234 7.156 11.617 1 93.62 171 VAL B N 1
ATOM 4653 C CA . VAL B 1 171 ? -12.75 6.934 12.961 1 93.62 171 VAL B CA 1
ATOM 4654 C C . VAL B 1 171 ? -14.266 7.137 12.977 1 93.62 171 VAL B C 1
ATOM 4656 O O . VAL B 1 171 ? -14.992 6.348 13.586 1 93.62 171 VAL B O 1
ATOM 4659 N N . ILE B 1 172 ? -14.734 8.141 12.281 1 94.19 172 ILE B N 1
ATOM 4660 C CA . ILE B 1 172 ? -16.156 8.453 12.359 1 94.19 172 ILE B CA 1
ATOM 4661 C C . ILE B 1 172 ? -16.891 7.828 11.172 1 94.19 172 ILE B C 1
ATOM 4663 O O . ILE B 1 172 ? -18.094 8.062 10.984 1 94.19 172 ILE B O 1
ATOM 4667 N N . ALA B 1 173 ? -16.141 7.109 10.336 1 90.94 173 ALA B N 1
ATOM 4668 C CA . ALA B 1 173 ? -16.688 6.383 9.188 1 90.94 173 ALA B CA 1
ATOM 4669 C C . ALA B 1 173 ? -17.359 7.34 8.203 1 90.94 173 ALA B C 1
ATOM 4671 O O . ALA B 1 173 ? -18.5 7.117 7.801 1 90.94 173 ALA B O 1
ATOM 4672 N N . GLN B 1 174 ? -16.703 8.422 7.949 1 92.19 174 GLN B N 1
ATOM 4673 C CA . GLN B 1 174 ? -17.172 9.398 6.965 1 92.19 174 GLN B CA 1
ATOM 4674 C C . GLN B 1 174 ? -16.109 9.656 5.902 1 92.19 174 GLN B C 1
ATOM 4676 O O . GLN B 1 174 ? -14.906 9.539 6.172 1 92.19 174 GLN B O 1
ATOM 4681 N N . ASP B 1 175 ? -16.547 10 4.77 1 91.31 175 ASP B N 1
ATOM 4682 C CA . ASP B 1 175 ? -15.625 10.32 3.68 1 91.31 175 ASP B CA 1
ATOM 4683 C C . ASP B 1 175 ? -14.82 11.578 3.988 1 91.31 175 ASP B C 1
ATOM 4685 O O . ASP B 1 175 ? -15.383 12.594 4.402 1 91.31 175 ASP B O 1
ATOM 4689 N N . PRO B 1 176 ? -13.547 11.484 3.789 1 93.38 176 PRO B N 1
ATOM 4690 C CA . PRO B 1 176 ? -12.703 12.648 4.055 1 93.38 176 PRO B CA 1
ATOM 4691 C C . PRO B 1 176 ? -13.133 13.883 3.262 1 93.38 176 PRO B C 1
ATOM 4693 O O . PRO B 1 176 ? -12.922 15.016 3.713 1 93.38 176 PRO B O 1
ATOM 4696 N N . HIS B 1 177 ? -13.719 13.68 2.148 1 93.94 177 HIS B N 1
ATOM 4697 C CA . HIS B 1 177 ? -14.211 14.797 1.349 1 93.94 177 HIS B CA 1
ATOM 4698 C C . HIS B 1 177 ? -15.273 15.586 2.102 1 93.94 177 HIS B C 1
ATOM 4700 O O . HIS B 1 177 ? -15.258 16.812 2.104 1 93.94 177 HIS B O 1
ATOM 4706 N N . ASP B 1 178 ? -16.219 14.898 2.688 1 94.56 178 ASP B N 1
ATOM 4707 C CA . ASP B 1 178 ? -17.297 15.555 3.418 1 94.56 178 ASP B CA 1
ATOM 4708 C C . ASP B 1 178 ? -16.75 16.344 4.605 1 94.56 178 ASP B C 1
ATOM 4710 O O . ASP B 1 178 ? -17.234 17.438 4.902 1 94.56 178 ASP B O 1
ATOM 4714 N N . ILE B 1 179 ? -15.781 15.789 5.219 1 95.69 179 ILE B N 1
ATOM 4715 C CA . ILE B 1 179 ? -15.164 16.469 6.348 1 95.69 179 ILE B CA 1
ATOM 4716 C C . ILE B 1 179 ? -14.469 17.75 5.867 1 95.69 179 ILE B C 1
ATOM 4718 O O . ILE B 1 179 ? -14.578 18.797 6.504 1 95.69 179 ILE B O 1
ATOM 4722 N N . TRP B 1 180 ? -13.805 17.625 4.77 1 96.5 180 TRP B N 1
ATOM 4723 C CA . TRP B 1 180 ? -13.078 18.781 4.242 1 96.5 180 TRP B CA 1
ATOM 4724 C C . TRP B 1 180 ? -14.039 19.891 3.855 1 96.5 180 TRP B C 1
ATOM 4726 O O . TRP B 1 180 ? -13.789 21.062 4.148 1 96.5 180 TRP B O 1
ATOM 4736 N N . ILE B 1 181 ? -15.117 19.562 3.189 1 95.75 181 ILE B N 1
ATOM 4737 C CA . ILE B 1 181 ? -16.109 20.562 2.795 1 95.75 181 ILE B CA 1
ATOM 4738 C C . ILE B 1 181 ? -16.641 21.266 4.031 1 95.75 181 ILE B C 1
ATOM 4740 O O . ILE B 1 181 ? -16.828 22.484 4.02 1 95.75 181 ILE B O 1
ATOM 4744 N N . HIS B 1 182 ? -16.875 20.5 5.059 1 95.81 182 HIS B N 1
ATOM 4745 C CA . HIS B 1 182 ? -17.328 21.062 6.32 1 95.81 182 HIS B CA 1
ATOM 4746 C C . HIS B 1 182 ? -16.281 21.984 6.926 1 95.81 182 HIS B C 1
ATOM 4748 O O . HIS B 1 182 ? -16.625 22.984 7.574 1 95.81 182 HIS B O 1
ATOM 4754 N N . LEU B 1 183 ? -14.984 21.719 6.672 1 97.19 183 LEU B N 1
ATOM 4755 C CA . LEU B 1 183 ? -13.875 22.438 7.293 1 97.19 183 LEU B CA 1
ATOM 4756 C C . LEU B 1 183 ? -13.438 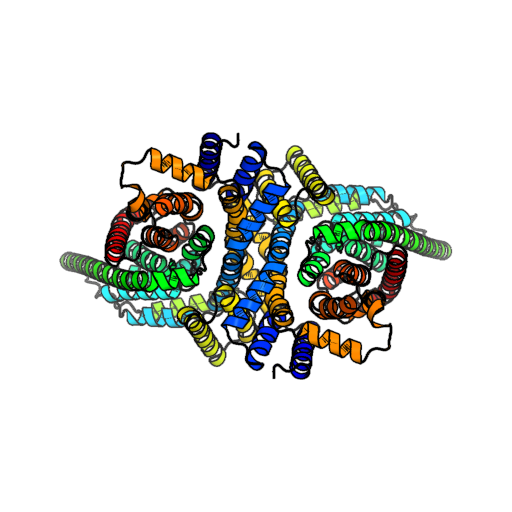23.625 6.43 1 97.19 183 LEU B C 1
ATOM 4758 O O . LEU B 1 183 ? -12.617 24.438 6.855 1 97.19 183 LEU B O 1
ATOM 4762 N N . LEU B 1 184 ? -13.961 23.812 5.25 1 97.12 184 LEU B N 1
ATOM 4763 C CA . LEU B 1 184 ? -13.492 24.812 4.297 1 97.12 184 LEU B CA 1
ATOM 4764 C C . LEU B 1 184 ? -13.539 26.203 4.914 1 97.12 184 LEU B C 1
ATOM 4766 O O . LEU B 1 184 ? -12.594 26.984 4.773 1 97.12 184 LEU B O 1
ATOM 4770 N N . PRO B 1 185 ? -14.633 26.578 5.602 1 97.31 185 PRO B N 1
ATOM 4771 C CA . PRO B 1 185 ? -14.625 27.891 6.234 1 97.31 185 PRO B CA 1
ATOM 4772 C C . PRO B 1 185 ? -13.516 28.047 7.266 1 97.31 185 PRO B C 1
ATOM 4774 O O . PRO B 1 185 ? -12.867 29.094 7.332 1 97.31 185 PRO B O 1
ATOM 4777 N N . ALA B 1 186 ? -13.328 27.016 8.055 1 97.69 186 ALA B N 1
ATOM 4778 C CA . ALA B 1 186 ? -12.258 27.031 9.047 1 97.69 186 ALA B CA 1
ATOM 4779 C C . ALA B 1 186 ? -10.898 27.188 8.383 1 97.69 186 ALA B C 1
ATOM 4781 O O . ALA B 1 186 ? -10.039 27.922 8.867 1 97.69 186 ALA B O 1
ATOM 4782 N N . GLN B 1 187 ? -10.672 26.438 7.312 1 97.62 187 GLN B N 1
ATOM 4783 C CA . GLN B 1 187 ? -9.406 26.5 6.594 1 97.62 187 GLN B CA 1
ATOM 4784 C C . GLN B 1 187 ? -9.18 27.875 6 1 97.62 187 GLN B C 1
ATOM 4786 O O . GLN B 1 187 ? -8.047 28.391 5.996 1 97.62 187 GLN B O 1
ATOM 4791 N N . GLY B 1 188 ? -10.227 28.5 5.438 1 97.94 188 GLY B N 1
ATOM 4792 C CA . GLY B 1 188 ? -10.125 29.859 4.93 1 97.94 188 GLY B CA 1
ATOM 4793 C C . GLY B 1 188 ? -9.727 30.875 5.992 1 97.94 188 GLY B C 1
ATOM 4794 O O . GLY B 1 188 ? -8.836 31.688 5.77 1 97.94 188 GLY B O 1
ATOM 4795 N N . ILE B 1 189 ? -10.359 30.781 7.117 1 98.19 189 ILE B N 1
ATOM 4796 C CA . ILE B 1 189 ? -10.055 31.672 8.234 1 98.19 189 ILE B CA 1
ATOM 4797 C C . ILE B 1 189 ? -8.617 31.438 8.703 1 98.19 189 ILE B C 1
ATOM 4799 O O . ILE B 1 189 ? -7.887 32.406 8.984 1 98.19 189 ILE B O 1
ATOM 4803 N N . ALA B 1 190 ? -8.273 30.188 8.781 1 98.31 190 ALA B N 1
ATOM 4804 C CA . ALA B 1 190 ? -6.914 29.844 9.203 1 98.31 190 ALA B CA 1
ATOM 4805 C C . ALA B 1 190 ? -5.879 30.375 8.219 1 98.31 190 ALA B C 1
ATOM 4807 O O . ALA B 1 190 ? -4.797 30.812 8.617 1 98.31 190 ALA B O 1
ATOM 4808 N N . MET B 1 191 ? -6.184 30.297 6.965 1 98.12 191 MET B N 1
ATOM 4809 C CA . MET B 1 191 ? -5.281 30.812 5.938 1 98.12 191 MET B CA 1
ATOM 4810 C C . MET B 1 191 ? -5.066 32.312 6.102 1 98.12 191 MET B C 1
ATOM 4812 O O . MET B 1 191 ? -3.936 32.781 6.027 1 98.12 191 MET B O 1
ATOM 4816 N N . LEU B 1 192 ? -6.109 33 6.316 1 98.19 192 LEU B N 1
ATOM 4817 C CA . LEU B 1 192 ? -5.996 34.438 6.578 1 98.19 192 LEU B CA 1
ATOM 4818 C C . LEU B 1 192 ? -5.168 34.688 7.832 1 98.19 192 LEU B C 1
ATOM 4820 O O . LEU B 1 192 ? -4.375 35.625 7.875 1 98.19 192 LEU B O 1
ATOM 4824 N N . GLY B 1 193 ? -5.402 33.844 8.805 1 98.12 193 GLY B N 1
ATOM 4825 C CA . GLY B 1 193 ? -4.633 33.969 10.039 1 98.12 193 GLY B CA 1
ATOM 4826 C C . GLY B 1 193 ? -3.143 33.75 9.828 1 98.12 193 GLY B C 1
ATOM 4827 O O . GLY B 1 193 ? -2.326 34.469 10.438 1 98.12 193 GLY B O 1
ATOM 4828 N N . VAL B 1 194 ? -2.76 32.812 8.984 1 98.19 194 VAL B N 1
ATOM 4829 C CA . VAL B 1 194 ? -1.354 32.562 8.703 1 98.19 194 VAL B CA 1
ATOM 4830 C C . VAL B 1 194 ? -0.706 33.781 8.062 1 98.19 194 VAL B C 1
ATOM 4832 O O . VAL B 1 194 ? 0.408 34.156 8.43 1 98.19 194 VAL B O 1
ATOM 4835 N N . PHE B 1 195 ? -1.387 34.406 7.133 1 98.38 195 PHE B N 1
ATOM 4836 C CA . PHE B 1 195 ? -0.839 35.594 6.48 1 98.38 195 PHE B CA 1
ATOM 4837 C C . PHE B 1 195 ? -0.781 36.75 7.445 1 98.38 195 PHE B C 1
ATOM 4839 O O . PHE B 1 195 ? 0.129 37.594 7.371 1 98.38 195 PHE B O 1
ATOM 4846 N N . ALA B 1 196 ? -1.754 36.844 8.344 1 98.31 196 ALA B N 1
ATOM 4847 C CA . ALA B 1 196 ? -1.72 37.875 9.367 1 98.31 196 ALA B CA 1
ATOM 4848 C C . ALA B 1 196 ? -0.526 37.688 10.297 1 98.31 196 ALA B C 1
ATOM 4850 O O . ALA B 1 196 ? 0.17 38.656 10.625 1 98.31 196 ALA B O 1
ATOM 4851 N N . VAL B 1 197 ? -0.333 36.469 10.695 1 98.06 197 VAL B N 1
ATOM 4852 C CA . VAL B 1 197 ? 0.798 36.156 11.562 1 98.06 197 VAL B CA 1
ATOM 4853 C C . VAL B 1 197 ? 2.105 36.406 10.82 1 98.06 197 VAL B C 1
ATOM 4855 O O . VAL B 1 197 ? 3.059 36.969 11.391 1 98.06 197 VAL B O 1
ATOM 4858 N N . ALA B 1 198 ? 2.168 35.969 9.555 1 98.25 198 ALA B N 1
ATOM 4859 C CA . ALA B 1 198 ? 3.357 36.219 8.742 1 98.25 198 ALA B CA 1
ATOM 4860 C C . ALA B 1 198 ? 3.654 37.688 8.625 1 98.25 198 ALA B C 1
ATOM 4862 O O . ALA B 1 198 ? 4.809 38.125 8.727 1 98.25 198 ALA B O 1
ATOM 4863 N N . ALA B 1 199 ? 2.641 38.531 8.422 1 97.81 199 ALA B N 1
ATOM 4864 C CA . ALA B 1 199 ? 2.814 40 8.336 1 97.81 199 ALA B CA 1
ATOM 4865 C C . ALA B 1 199 ? 3.307 40.562 9.656 1 97.81 199 ALA B C 1
ATOM 4867 O O . ALA B 1 199 ? 4.191 41.406 9.68 1 97.81 199 ALA B O 1
ATOM 4868 N N . ALA B 1 200 ? 2.695 40.125 10.719 1 97.88 200 ALA B N 1
ATOM 4869 C CA . ALA B 1 200 ? 3.09 40.594 12.039 1 97.88 200 ALA B CA 1
ATOM 4870 C C . ALA B 1 200 ? 4.543 40.25 12.336 1 97.88 200 ALA B C 1
ATOM 4872 O O . ALA B 1 200 ? 5.297 41.094 12.836 1 97.88 200 ALA B O 1
ATOM 4873 N N . LEU B 1 201 ? 4.949 39.031 12.039 1 97.38 201 LEU B N 1
ATOM 4874 C CA . LEU B 1 201 ? 6.332 38.625 12.258 1 97.38 201 LEU B CA 1
ATOM 4875 C C . LEU B 1 201 ? 7.273 39.344 11.32 1 97.38 201 LEU B C 1
ATOM 4877 O O . LEU B 1 201 ? 8.414 39.656 11.68 1 97.38 201 LEU B O 1
ATOM 4881 N N . GLY B 1 202 ? 6.762 39.625 10.141 1 96.69 202 GLY B N 1
ATOM 4882 C CA . GLY B 1 202 ? 7.551 40.406 9.211 1 96.69 202 GLY B CA 1
ATOM 4883 C C . GLY B 1 202 ? 7.832 41.812 9.711 1 96.69 202 GLY B C 1
ATOM 4884 O O . GLY B 1 202 ? 8.945 42.344 9.539 1 96.69 202 GLY B O 1
ATOM 4885 N N . ILE B 1 203 ? 6.871 42.469 10.281 1 96.81 203 ILE B N 1
ATOM 4886 C CA . ILE B 1 203 ? 7.031 43.781 10.844 1 96.81 203 ILE B CA 1
ATOM 4887 C C . ILE B 1 203 ? 8.016 43.75 12.008 1 96.81 203 ILE B C 1
ATOM 4889 O O . ILE B 1 203 ? 8.867 44.625 12.148 1 96.81 203 ILE B O 1
ATOM 4893 N N . LEU B 1 204 ? 7.891 42.719 12.781 1 95.75 204 LEU B N 1
ATOM 4894 C CA . LEU B 1 204 ? 8.82 42.562 13.898 1 95.75 204 LEU B CA 1
ATOM 4895 C C . LEU B 1 204 ? 10.25 42.375 13.398 1 95.75 204 LEU B C 1
ATOM 4897 O O . LEU B 1 204 ? 11.188 42.938 13.977 1 95.75 204 LEU B O 1
ATOM 4901 N N . GLU B 1 205 ? 10.367 41.562 12.359 1 94.94 205 GLU B N 1
ATOM 4902 C CA . GLU B 1 205 ? 11.68 41.375 11.773 1 94.94 205 GLU B CA 1
ATOM 4903 C C . GLU B 1 205 ? 12.227 42.656 11.156 1 94.94 205 GLU B C 1
ATOM 4905 O O . GLU B 1 205 ? 13.43 42.906 11.211 1 94.94 205 GLU B O 1
ATOM 4910 N N . LEU B 1 206 ? 11.375 43.406 10.539 1 92.94 206 LEU B N 1
ATOM 4911 C CA . LEU B 1 206 ? 11.781 44.688 9.953 1 92.94 206 LEU B CA 1
ATOM 4912 C C . LEU B 1 206 ? 12.312 45.625 11.023 1 92.94 206 LEU B C 1
ATOM 4914 O O . LEU B 1 206 ? 13.336 46.281 10.828 1 92.94 206 LEU B O 1
ATOM 4918 N N . ARG B 1 207 ? 11.664 45.625 12.109 1 93.75 207 ARG B N 1
ATOM 4919 C CA . ARG B 1 207 ? 12.086 46.469 13.211 1 93.75 207 ARG B CA 1
ATOM 4920 C C . ARG B 1 207 ? 13.422 46 13.781 1 93.75 207 ARG B C 1
ATOM 4922 O O . ARG B 1 207 ? 14.281 46.812 14.117 1 93.75 207 ARG B O 1
ATOM 4929 N N . ARG B 1 208 ? 13.516 44.781 13.875 1 92.06 208 ARG B N 1
ATOM 4930 C CA . ARG B 1 208 ? 14.75 44.219 14.398 1 92.06 208 ARG B CA 1
ATOM 4931 C C . ARG B 1 208 ? 15.93 44.5 13.469 1 92.06 208 ARG B C 1
ATOM 4933 O O . ARG B 1 208 ? 17.016 44.844 13.93 1 92.06 208 ARG B O 1
ATOM 4940 N N . VAL B 1 209 ? 15.734 44.344 12.203 1 87.81 209 VAL B N 1
ATOM 4941 C CA . VAL B 1 209 ? 16.781 44.562 11.211 1 87.81 209 VAL B CA 1
ATOM 4942 C C . VAL B 1 209 ? 17.156 46.031 11.156 1 87.81 209 VAL B C 1
ATOM 4944 O O . VAL B 1 209 ? 18.328 46.375 11.031 1 87.81 209 VAL B O 1
ATOM 4947 N N . ARG B 1 210 ? 16.219 46.875 11.258 1 87.06 210 ARG B N 1
ATOM 4948 C CA . ARG B 1 210 ? 16.453 48.312 11.242 1 87.06 210 ARG B CA 1
ATOM 4949 C C . ARG B 1 210 ? 17.25 48.75 12.477 1 87.06 210 ARG B C 1
ATOM 4951 O O . ARG B 1 210 ? 18.109 49.594 12.391 1 87.06 210 ARG B O 1
ATOM 4958 N N . LYS B 1 211 ? 16.859 48.219 13.523 1 88.5 211 LYS B N 1
ATOM 4959 C CA . LYS B 1 211 ? 17.562 48.531 14.758 1 88.5 211 LYS B CA 1
ATOM 4960 C C . LYS B 1 211 ? 19.016 48.094 14.695 1 88.5 211 LYS B C 1
ATOM 4962 O O . LYS B 1 211 ? 19.922 48.781 15.188 1 88.5 211 LYS B O 1
ATOM 4967 N N . ARG B 1 212 ? 19.188 46.969 14.188 1 84.5 212 ARG B N 1
ATOM 4968 C CA . ARG B 1 212 ? 20.547 46.438 14.039 1 84.5 212 ARG B CA 1
ATOM 4969 C C . ARG B 1 212 ? 21.375 47.344 13.117 1 84.5 212 ARG B C 1
ATOM 4971 O O . ARG B 1 212 ? 22.547 47.594 13.383 1 84.5 212 ARG B O 1
ATOM 4978 N N . SER B 1 213 ? 20.844 47.75 12.023 1 79.06 213 SER B N 1
ATOM 4979 C CA . SER B 1 213 ? 21.531 48.594 11.07 1 79.06 213 SER B CA 1
ATOM 4980 C C . SER B 1 213 ? 21.859 49.969 11.68 1 79.06 213 SER B C 1
ATOM 4982 O O . SER B 1 213 ? 22.906 50.531 11.383 1 79.06 213 SER B O 1
ATOM 4984 N N . ALA B 1 214 ? 21.031 50.469 12.492 1 83.75 214 ALA B N 1
ATOM 4985 C CA . ALA B 1 214 ? 21.25 51.75 13.156 1 83.75 214 ALA B CA 1
ATOM 4986 C C . ALA B 1 214 ? 22.406 51.656 14.164 1 83.75 214 ALA B C 1
ATOM 4988 O O . ALA B 1 214 ? 23.188 52.594 14.305 1 83.75 214 ALA B O 1
ATOM 4989 N N . GLN B 1 215 ? 22.344 50.594 14.797 1 82.19 215 GLN B N 1
ATOM 4990 C CA . GLN B 1 215 ? 23.391 50.406 15.781 1 82.19 215 GLN B CA 1
ATOM 4991 C C . GLN B 1 215 ? 24.75 50.25 15.102 1 82.19 215 GLN B C 1
ATOM 4993 O O . GLN B 1 215 ? 25.766 50.719 15.633 1 82.19 215 GLN B O 1
ATOM 4998 N N . GLN B 1 216 ? 24.797 49.594 13.977 1 76.19 216 GLN B N 1
ATOM 4999 C CA . GLN B 1 216 ? 26.047 49.438 13.227 1 76.19 216 GLN B CA 1
ATOM 5000 C C . GLN B 1 216 ? 26.531 50.781 12.672 1 76.19 216 GLN B C 1
ATOM 5002 O O . GLN B 1 216 ? 27.734 51.062 12.656 1 76.19 216 GLN B O 1
ATOM 5007 N N . VAL B 1 217 ? 25.719 51.594 12.172 1 75.31 217 VAL B N 1
ATOM 5008 C CA . VAL B 1 217 ? 26.062 52.906 11.656 1 75.31 217 VAL B CA 1
ATOM 5009 C C . VAL B 1 217 ? 26.594 53.781 12.781 1 75.31 217 VAL B C 1
ATOM 5011 O O . VAL B 1 217 ? 27.578 54.531 12.602 1 75.31 217 VAL B O 1
ATOM 5014 N N . SER B 1 218 ? 25.969 53.719 13.875 1 76.06 218 SER B N 1
ATOM 5015 C CA . SER B 1 218 ? 26.422 54.5 15.023 1 76.06 218 SER B CA 1
ATOM 5016 C C . SER B 1 218 ? 27.797 54.031 15.5 1 76.06 218 SER B C 1
ATOM 5018 O O . SER B 1 218 ? 28.531 54.812 16.125 1 76.06 218 SER B O 1
ATOM 5020 N N . ALA B 1 219 ? 28.125 52.75 15.406 1 76.94 219 ALA B N 1
ATOM 5021 C CA . ALA B 1 219 ? 29.406 52.188 15.875 1 76.94 219 ALA B CA 1
ATOM 5022 C C . ALA B 1 219 ? 30.5 52.406 14.844 1 76.94 219 ALA B C 1
ATOM 5024 O O . ALA B 1 219 ? 31.641 51.969 15.055 1 76.94 219 ALA B O 1
ATOM 5025 N N . GLY B 1 220 ? 30.281 53.25 13.875 1 67 220 GLY B N 1
ATOM 5026 C CA . GLY B 1 220 ? 31.297 53.594 12.898 1 67 220 GLY B CA 1
ATOM 5027 C C . GLY B 1 220 ? 31.531 52.531 11.859 1 67 220 GLY B C 1
ATOM 5028 O O . GLY B 1 220 ? 32.5 52.594 11.086 1 67 220 GLY B O 1
ATOM 5029 N N . GLU B 1 221 ? 31.047 51.438 12.055 1 55.84 221 GLU B N 1
ATOM 5030 C CA . GLU B 1 221 ? 31.281 50.375 11.094 1 55.84 221 GLU B CA 1
ATOM 5031 C C . GLU B 1 221 ? 30.562 50.625 9.773 1 55.84 221 GLU B C 1
ATOM 5033 O O . GLU B 1 221 ? 29.516 51.312 9.758 1 55.84 221 GLU B O 1
ATOM 5038 N N . ASP B 1 222 ? 31.422 51 8.688 1 49.16 222 ASP B N 1
ATOM 5039 C CA . ASP B 1 222 ? 30.938 51.25 7.328 1 49.16 222 ASP B CA 1
ATOM 5040 C C . ASP B 1 222 ? 29.609 50.562 7.082 1 49.16 222 ASP B C 1
ATOM 5042 O O . ASP B 1 222 ? 29.5 49.344 7.285 1 49.16 222 ASP B O 1
ATOM 5046 N N . SER B 1 223 ? 28.672 51.281 7.301 1 47.75 223 SER B N 1
ATOM 5047 C CA . SER B 1 223 ? 27.297 50.844 7.035 1 47.75 223 SER B CA 1
ATOM 5048 C C . SER B 1 223 ? 27.203 50.031 5.766 1 47.75 223 SER B C 1
ATOM 5050 O O . SER B 1 223 ? 27.453 50.531 4.668 1 47.75 223 SER B O 1
ATOM 5052 N N . ALA B 1 224 ? 27.766 48.938 5.703 1 42.5 224 ALA B N 1
ATOM 5053 C CA . ALA B 1 224 ? 27.453 48.125 4.543 1 42.5 224 ALA B CA 1
ATOM 5054 C C . ALA B 1 224 ? 26.016 48.375 4.062 1 42.5 224 ALA B C 1
ATOM 5056 O O . ALA B 1 224 ? 25.078 48.344 4.855 1 42.5 224 ALA B O 1
ATOM 5057 N N . SER B 1 225 ? 25.844 49.344 3.146 1 43.91 225 SER B N 1
ATOM 5058 C CA . SER B 1 225 ? 24.594 49.531 2.416 1 43.91 225 SER B CA 1
ATOM 5059 C C . SER B 1 225 ? 23.688 48.312 2.539 1 43.91 225 SER B C 1
ATOM 5061 O O . SER B 1 225 ? 24.172 47.188 2.734 1 43.91 225 SER B O 1
ATOM 5063 N N . PRO B 1 226 ? 22.453 48.5 2.834 1 46 226 PRO B N 1
ATOM 5064 C CA . PRO B 1 226 ? 21.547 47.344 2.75 1 46 226 PRO B CA 1
ATOM 5065 C C . PRO B 1 226 ? 21.984 46.312 1.708 1 46 226 PRO B C 1
ATOM 5067 O O . PRO B 1 226 ? 22.297 46.688 0.572 1 46 226 PRO B O 1
ATOM 5070 N N . VAL B 1 227 ? 22.875 45.469 1.967 1 47.62 227 VAL B N 1
ATOM 5071 C CA . VAL B 1 227 ? 23.281 44.375 1.075 1 47.62 227 VAL B CA 1
ATOM 5072 C C . VAL B 1 227 ? 22.203 44.156 0.015 1 47.62 227 VAL B C 1
ATOM 5074 O O . VAL B 1 227 ? 21.062 43.812 0.341 1 47.62 227 VAL B O 1
ATOM 5077 N N . ASP B 1 228 ? 22.109 45 -0.977 1 58.81 228 ASP B N 1
ATOM 5078 C CA . ASP B 1 228 ? 21.344 44.719 -2.186 1 58.81 228 ASP B CA 1
ATOM 5079 C C . ASP B 1 228 ? 21.297 43.188 -2.443 1 58.81 228 ASP B C 1
ATOM 5081 O O . ASP B 1 228 ? 22.266 42.625 -2.941 1 58.81 228 ASP B O 1
ATOM 5085 N N . ILE B 1 229 ? 20.609 42.5 -1.497 1 70.31 229 ILE B N 1
ATOM 5086 C CA . ILE B 1 229 ? 20.453 41.062 -1.657 1 70.31 229 ILE B CA 1
ATOM 5087 C C . ILE B 1 229 ? 19.906 40.75 -3.049 1 70.31 229 ILE B C 1
ATOM 5089 O O . ILE B 1 229 ? 18.891 41.344 -3.461 1 70.31 229 ILE B O 1
ATOM 5093 N N . ASP B 1 230 ? 20.719 40.125 -3.797 1 84.12 230 ASP B N 1
ATOM 5094 C CA . ASP B 1 230 ? 20.328 39.719 -5.137 1 84.12 230 ASP B CA 1
ATOM 5095 C C . ASP B 1 230 ? 19.328 38.562 -5.078 1 84.12 230 ASP B C 1
ATOM 5097 O O . ASP B 1 230 ? 19.719 37.375 -5.141 1 84.12 230 ASP B O 1
ATOM 5101 N N . VAL B 1 231 ? 18.078 39 -4.855 1 87.5 231 VAL B N 1
ATOM 5102 C CA . VAL B 1 231 ? 16.969 38.031 -4.797 1 87.5 231 VAL B CA 1
ATOM 5103 C C . VAL B 1 231 ? 16.984 37.156 -6.051 1 87.5 231 VAL B C 1
ATOM 5105 O O . VAL B 1 231 ? 16.656 35.969 -5.992 1 87.5 231 VAL B O 1
ATOM 5108 N N . GLU B 1 232 ? 17.406 37.688 -7.145 1 89.62 232 GLU B N 1
ATOM 5109 C CA . GLU B 1 232 ? 17.453 36.969 -8.406 1 89.62 232 GLU B CA 1
ATOM 5110 C C . GLU B 1 232 ? 18.484 35.844 -8.359 1 89.62 232 GLU B C 1
ATOM 5112 O O . GLU B 1 232 ? 18.266 34.75 -8.891 1 89.62 232 GLU B O 1
ATOM 5117 N N . LYS B 1 233 ? 19.547 36.125 -7.734 1 90.38 233 LYS B N 1
ATOM 5118 C CA . LYS B 1 233 ? 20.578 35.094 -7.609 1 90.38 233 LYS B CA 1
ATOM 5119 C C . LYS B 1 233 ? 20.109 33.938 -6.742 1 90.38 233 LYS B C 1
ATOM 5121 O O . LYS B 1 233 ? 20.359 32.781 -7.062 1 90.38 233 LYS B O 1
ATOM 5126 N N . ILE B 1 234 ? 19.453 34.25 -5.715 1 89.5 234 ILE B N 1
ATOM 5127 C CA . ILE B 1 234 ? 18.953 33.25 -4.801 1 89.5 234 ILE B CA 1
ATOM 5128 C C . ILE B 1 234 ? 17.906 32.375 -5.512 1 89.5 234 ILE B C 1
ATOM 5130 O O . ILE B 1 234 ? 17.922 31.156 -5.402 1 89.5 234 ILE B O 1
ATOM 5134 N N . ALA B 1 235 ? 17.062 33.031 -6.223 1 90.94 235 ALA B N 1
ATOM 5135 C CA . ALA B 1 235 ? 16.016 32.312 -6.965 1 90.94 235 ALA B CA 1
ATOM 5136 C C . ALA B 1 235 ? 16.625 31.406 -8.031 1 90.94 235 ALA B C 1
ATOM 5138 O O . ALA B 1 235 ? 16.156 30.297 -8.242 1 90.94 235 ALA B O 1
ATOM 5139 N N . THR B 1 236 ? 17.656 31.891 -8.695 1 91.44 236 THR B N 1
ATOM 5140 C CA . THR B 1 236 ? 18.297 31.125 -9.75 1 91.44 236 THR B CA 1
ATOM 5141 C C . THR B 1 236 ? 19.062 29.938 -9.172 1 91.44 236 THR B C 1
ATOM 5143 O O . THR B 1 236 ? 19.062 28.844 -9.75 1 91.44 236 THR B O 1
ATOM 5146 N N . GLU B 1 237 ? 19.656 30.156 -8.078 1 91.25 237 GLU B N 1
ATOM 5147 C CA . GLU B 1 237 ? 20.375 29.078 -7.406 1 91.25 237 GLU B CA 1
ATOM 5148 C C . GLU B 1 237 ? 19.422 27.984 -6.945 1 91.25 237 GLU B C 1
ATOM 5150 O O . GLU B 1 237 ? 19.75 26.797 -7.023 1 91.25 237 GLU B O 1
ATOM 5155 N N . PHE B 1 238 ? 18.328 28.359 -6.426 1 90.06 238 PHE B N 1
ATOM 5156 C CA . PHE B 1 238 ? 17.312 27.391 -6.035 1 90.06 238 PHE B CA 1
ATOM 5157 C C . PHE B 1 238 ? 16.859 26.562 -7.23 1 90.06 238 PHE B C 1
ATOM 5159 O O . PHE B 1 238 ? 16.797 25.328 -7.148 1 90.06 238 PHE B O 1
ATOM 5166 N N . ALA B 1 239 ? 16.609 27.219 -8.328 1 90.5 239 ALA B N 1
ATOM 5167 C CA . ALA B 1 239 ? 16.141 26.531 -9.531 1 90.5 239 ALA B CA 1
ATOM 5168 C C . ALA B 1 239 ? 17.188 25.562 -10.055 1 90.5 239 ALA B C 1
ATOM 5170 O O . ALA B 1 239 ? 16.859 24.469 -10.523 1 90.5 239 ALA B O 1
ATOM 5171 N N . GLU B 1 240 ? 18.422 25.938 -9.984 1 91.69 240 GLU B N 1
ATOM 5172 C CA . GLU B 1 240 ? 19.516 25.094 -10.445 1 91.69 240 GLU B CA 1
ATOM 5173 C C . GLU B 1 240 ? 19.688 23.859 -9.555 1 91.69 240 GLU B C 1
ATOM 5175 O O . GLU B 1 240 ? 19.938 22.766 -10.047 1 91.69 240 GLU B O 1
ATOM 5180 N N . ASN B 1 241 ? 19.516 24.094 -8.305 1 90.44 241 ASN B N 1
ATOM 5181 C CA . ASN B 1 241 ? 19.594 22.984 -7.367 1 90.44 241 ASN B CA 1
ATOM 5182 C C . ASN B 1 241 ? 18.469 21.984 -7.594 1 90.44 241 ASN B C 1
ATOM 5184 O O . ASN B 1 241 ? 18.672 20.766 -7.5 1 90.44 241 ASN B O 1
ATOM 5188 N N . GLN B 1 242 ? 17.328 22.484 -7.84 1 89.19 242 GLN B N 1
ATOM 5189 C CA . GLN B 1 242 ? 16.188 21.625 -8.102 1 89.19 242 GLN B CA 1
ATOM 5190 C C . GLN B 1 242 ? 16.391 20.828 -9.391 1 89.19 242 GLN B C 1
ATOM 5192 O O . GLN B 1 242 ? 16.016 19.656 -9.461 1 89.19 242 GLN B O 1
ATOM 5197 N N . ARG B 1 243 ? 16.938 21.406 -10.406 1 86.88 243 ARG B N 1
ATOM 5198 C CA . ARG B 1 243 ? 17.219 20.734 -11.664 1 86.88 243 ARG B CA 1
ATOM 5199 C C . ARG B 1 243 ? 18.234 19.609 -11.461 1 86.88 243 ARG B C 1
ATOM 5201 O O . ARG B 1 243 ? 18.109 18.531 -12.055 1 86.88 243 ARG B O 1
ATOM 5208 N N . GLN B 1 244 ? 19.172 19.875 -10.609 1 89.38 244 GLN B N 1
ATOM 5209 C CA . GLN B 1 244 ? 20.188 18.859 -10.312 1 89.38 244 GLN B CA 1
ATOM 5210 C C . GLN B 1 244 ? 19.578 17.672 -9.57 1 89.38 244 GLN B C 1
ATOM 5212 O O . GLN B 1 244 ? 19.906 16.516 -9.852 1 89.38 244 GLN B O 1
ATOM 5217 N N . GLN B 1 245 ? 18.75 17.969 -8.672 1 86.38 245 GLN B N 1
ATOM 5218 C CA . GLN B 1 245 ? 18.078 16.922 -7.914 1 86.38 245 GLN B CA 1
ATOM 5219 C C . GLN B 1 245 ? 17.172 16.078 -8.812 1 86.38 245 GLN B C 1
ATOM 5221 O O . GLN B 1 245 ? 17.078 14.867 -8.641 1 86.38 245 GLN B O 1
ATOM 5226 N N . GLN B 1 246 ? 16.516 16.734 -9.68 1 85.19 246 GLN B N 1
ATOM 5227 C CA . GLN B 1 246 ? 15.656 16.031 -10.625 1 85.19 246 GLN B CA 1
ATOM 5228 C C . GLN B 1 246 ? 16.469 15.109 -11.531 1 85.19 246 GLN B C 1
ATOM 5230 O O . GLN B 1 246 ? 16.031 14 -11.859 1 85.19 246 GLN B O 1
ATOM 5235 N N . ALA B 1 247 ? 17.609 15.516 -11.883 1 84.69 247 ALA B N 1
ATOM 5236 C CA . ALA B 1 247 ? 18.484 14.727 -12.742 1 84.69 247 ALA B CA 1
ATOM 5237 C C . ALA B 1 247 ? 19 13.484 -12.008 1 84.69 247 ALA B C 1
ATOM 5239 O O . ALA B 1 247 ? 19.219 12.438 -12.625 1 84.69 247 ALA B O 1
ATOM 5240 N N . GLU B 1 248 ? 19.047 13.586 -10.766 1 86.75 248 GLU B N 1
ATOM 5241 C CA . GLU B 1 248 ? 19.562 12.5 -9.945 1 86.75 248 GLU B CA 1
ATOM 5242 C C . GLU B 1 248 ? 18.531 11.383 -9.781 1 86.75 248 GLU B C 1
ATOM 5244 O O . GLU B 1 248 ? 18.891 10.25 -9.445 1 86.75 248 GLU B O 1
ATOM 5249 N N . ILE B 1 249 ? 17.328 11.68 -9.992 1 84.44 249 ILE B N 1
ATOM 5250 C CA . ILE B 1 249 ? 16.281 10.656 -9.891 1 84.44 249 ILE B CA 1
ATOM 5251 C C . ILE B 1 249 ? 16.516 9.586 -10.953 1 84.44 249 ILE B C 1
ATOM 5253 O O . ILE B 1 249 ? 16.25 8.406 -10.719 1 84.44 249 ILE B O 1
ATOM 5257 N N . GLY B 1 250 ? 16.953 9.867 -12.07 1 79.75 250 GLY B N 1
ATOM 5258 C CA . GLY B 1 250 ? 17.328 8.898 -13.086 1 79.75 250 GLY B CA 1
ATOM 5259 C C . GLY B 1 250 ? 16.141 8.32 -13.82 1 79.75 250 GLY B C 1
ATOM 5260 O O . GLY B 1 250 ? 16.203 7.199 -14.336 1 79.75 250 GLY B O 1
ATOM 5261 N N . LEU B 1 251 ? 15.055 8.883 -13.703 1 80.69 251 LEU B N 1
ATOM 5262 C CA . LEU B 1 251 ? 13.891 8.422 -14.453 1 80.69 251 LEU B CA 1
ATOM 5263 C C . LEU B 1 251 ? 13.648 9.297 -15.672 1 80.69 251 LEU B C 1
ATOM 5265 O O . LEU B 1 251 ? 13.992 10.484 -15.664 1 80.69 251 LEU B O 1
ATOM 5269 N N . SER B 1 252 ? 13.117 8.695 -16.672 1 83.19 252 SER B N 1
ATOM 5270 C CA . SER B 1 252 ? 12.859 9.398 -17.922 1 83.19 252 SER B CA 1
ATOM 5271 C C . SER B 1 252 ? 11.484 10.07 -17.906 1 83.19 252 SER B C 1
ATOM 5273 O O . SER B 1 252 ? 10.461 9.391 -17.984 1 83.19 252 SER B O 1
ATOM 5275 N N . PHE B 1 253 ? 11.523 11.352 -17.719 1 88.19 253 PHE B N 1
ATOM 5276 C CA . PHE B 1 253 ? 10.281 12.117 -17.734 1 88.19 253 PHE B CA 1
ATOM 5277 C C . PHE B 1 253 ? 10.141 12.898 -19.047 1 88.19 253 PHE B C 1
ATOM 5279 O O . PHE B 1 253 ? 11.141 13.312 -19.625 1 88.19 253 PHE B O 1
ATOM 5286 N N . ARG B 1 254 ? 8.938 12.938 -19.484 1 87.56 254 ARG B N 1
ATOM 5287 C CA . ARG B 1 254 ? 8.664 13.82 -20.609 1 87.56 254 ARG B CA 1
ATOM 5288 C C . ARG B 1 254 ? 8.797 15.281 -20.203 1 87.56 254 ARG B C 1
ATOM 5290 O O . ARG B 1 254 ? 8.453 15.656 -19.094 1 87.56 254 ARG B O 1
ATOM 5297 N N . SER B 1 255 ? 9.5 15.953 -21 1 83.44 255 SER B N 1
ATOM 5298 C CA . SER B 1 255 ? 9.688 17.375 -20.703 1 83.44 255 SER B CA 1
ATOM 5299 C C . SER B 1 255 ? 9.102 18.25 -21.812 1 83.44 255 SER B C 1
ATOM 5301 O O . SER B 1 255 ? 8.82 17.766 -22.906 1 83.44 255 SER B O 1
ATOM 5303 N N . GLY B 1 256 ? 8.719 19.453 -21.453 1 86.31 256 GLY B N 1
ATOM 5304 C CA . GLY B 1 256 ? 8.164 20.391 -22.406 1 86.31 256 GLY B CA 1
ATOM 5305 C C . GLY B 1 256 ? 7.059 21.25 -21.828 1 86.31 256 GLY B C 1
ATOM 5306 O O . GLY B 1 256 ? 6.523 20.953 -20.766 1 86.31 256 GLY B O 1
ATOM 5307 N N . ARG B 1 257 ? 6.781 22.266 -22.516 1 88.5 257 ARG B N 1
ATOM 5308 C CA . ARG B 1 257 ? 5.766 23.219 -22.094 1 88.5 257 ARG B CA 1
ATOM 5309 C C . ARG B 1 257 ? 4.383 22.578 -22.062 1 88.5 257 ARG B C 1
ATOM 5311 O O . ARG B 1 257 ? 3.59 22.828 -21.156 1 88.5 257 ARG B O 1
ATOM 5318 N N . ALA B 1 258 ? 4.18 21.781 -22.984 1 92.44 258 ALA B N 1
ATOM 5319 C CA . ALA B 1 258 ? 2.879 21.125 -23.062 1 92.44 258 ALA B CA 1
ATOM 5320 C C . ALA B 1 258 ? 2.656 20.203 -21.859 1 92.44 258 ALA B C 1
ATOM 5322 O O . ALA B 1 258 ? 1.565 20.172 -21.297 1 92.44 258 ALA B O 1
ATOM 5323 N N . VAL B 1 259 ? 3.668 19.484 -21.484 1 93.94 259 VAL B N 1
ATOM 5324 C CA . VAL B 1 259 ? 3.574 18.562 -20.359 1 93.94 259 VAL B CA 1
ATOM 5325 C C . VAL B 1 259 ? 3.355 19.328 -19.062 1 93.94 259 VAL B C 1
ATOM 5327 O O . VAL B 1 259 ? 2.547 18.938 -18.219 1 93.94 259 VAL B O 1
ATOM 5330 N N . THR B 1 260 ? 4.027 20.406 -18.938 1 92.62 260 THR B N 1
ATOM 5331 C CA . THR B 1 260 ? 3.893 21.234 -17.75 1 92.62 260 THR B CA 1
ATOM 5332 C C . THR B 1 260 ? 2.48 21.797 -17.641 1 92.62 260 THR B C 1
ATOM 5334 O O . THR B 1 260 ? 1.893 21.812 -16.547 1 92.62 260 THR B O 1
ATOM 5337 N N . VAL B 1 261 ? 1.974 22.266 -18.703 1 94.38 261 VAL B N 1
ATOM 5338 C CA . VAL B 1 261 ? 0.629 22.828 -18.719 1 94.38 261 VAL B CA 1
ATOM 5339 C C . VAL B 1 261 ? -0.393 21.75 -18.391 1 94.38 261 VAL B C 1
ATOM 5341 O O . VAL B 1 261 ? -1.335 21.984 -17.625 1 94.38 261 VAL B O 1
ATOM 5344 N N . ILE B 1 262 ? -0.187 20.609 -18.906 1 96.25 262 ILE B N 1
ATOM 5345 C CA . ILE B 1 262 ? -1.1 19.5 -18.656 1 96.25 262 ILE B CA 1
ATOM 5346 C C . ILE B 1 262 ? -1.062 19.141 -17.172 1 96.25 262 ILE B C 1
ATOM 5348 O O . ILE B 1 262 ? -2.096 18.844 -16.562 1 96.25 262 ILE B O 1
ATOM 5352 N N . ASN B 1 263 ? 0.144 19.156 -16.609 1 96.12 263 ASN B N 1
ATOM 5353 C CA . ASN B 1 263 ? 0.274 18.844 -15.18 1 96.12 263 ASN B CA 1
ATOM 5354 C C . ASN B 1 263 ? -0.446 19.891 -14.32 1 96.12 263 ASN B C 1
ATOM 5356 O O . ASN B 1 263 ? -1.094 19.531 -13.328 1 96.12 263 ASN B O 1
ATOM 5360 N N . ILE B 1 264 ? -0.346 21.125 -14.68 1 95.06 264 ILE B N 1
ATOM 5361 C CA . ILE B 1 264 ? -1.026 22.188 -13.953 1 95.06 264 ILE B CA 1
ATOM 5362 C C . ILE B 1 264 ? -2.539 22.016 -14.078 1 95.06 264 ILE B C 1
ATOM 5364 O O . ILE B 1 264 ? -3.264 22.109 -13.086 1 95.06 264 ILE B O 1
ATOM 5368 N N . VAL B 1 265 ? -2.969 21.766 -15.258 1 96.88 265 VAL B N 1
ATOM 5369 C CA . VAL B 1 265 ? -4.391 21.562 -15.508 1 96.88 265 VAL B CA 1
ATOM 5370 C C . VAL B 1 265 ? -4.883 20.344 -14.719 1 96.88 265 VAL B C 1
ATOM 5372 O O . VAL B 1 265 ? -5.996 20.344 -14.188 1 96.88 265 VAL B O 1
ATOM 5375 N N . LEU B 1 266 ? -4.066 19.344 -14.656 1 97 266 LEU B N 1
ATOM 5376 C CA . LEU B 1 266 ? -4.434 18.125 -13.945 1 97 266 LEU B CA 1
ATOM 5377 C C . LEU B 1 266 ? -4.613 18.391 -12.453 1 97 266 LEU B C 1
ATOM 5379 O O . LEU B 1 266 ? -5.59 17.938 -11.852 1 97 266 LEU B O 1
ATOM 5383 N N . ILE B 1 267 ? -3.693 19.094 -11.844 1 95.69 267 ILE B N 1
ATOM 5384 C CA . ILE B 1 267 ? -3.803 19.422 -10.43 1 95.69 267 ILE B CA 1
ATOM 5385 C C . ILE B 1 267 ? -5.066 20.25 -10.188 1 95.69 267 ILE B C 1
ATOM 5387 O O . ILE B 1 267 ? -5.82 19.984 -9.25 1 95.69 267 ILE B O 1
ATOM 5391 N N . LEU B 1 268 ? -5.305 21.25 -11.016 1 96 268 LEU B N 1
ATOM 5392 C CA . LEU B 1 268 ? -6.48 22.094 -10.883 1 96 268 LEU B CA 1
ATOM 5393 C C . LEU B 1 268 ? -7.762 21.297 -11.078 1 96 268 LEU B C 1
ATOM 5395 O O . LEU B 1 268 ? -8.75 21.516 -10.375 1 96 268 LEU B O 1
ATOM 5399 N N . ALA B 1 269 ? -7.699 20.391 -12.039 1 96.88 269 ALA B N 1
ATOM 5400 C CA . ALA B 1 269 ? -8.859 19.547 -12.305 1 96.88 269 ALA B CA 1
ATOM 5401 C C . ALA B 1 269 ? -9.195 18.688 -11.086 1 96.88 269 ALA B C 1
ATOM 5403 O O . ALA B 1 269 ? -10.367 18.531 -10.742 1 96.88 269 ALA B O 1
ATOM 5404 N N . VAL B 1 270 ? -8.172 18.109 -10.461 1 95.94 270 VAL B N 1
ATOM 5405 C CA . VAL B 1 270 ? -8.391 17.297 -9.281 1 95.94 270 VAL B CA 1
ATOM 5406 C C . VAL B 1 270 ? -9 18.141 -8.164 1 95.94 270 VAL B C 1
ATOM 5408 O O . VAL B 1 270 ? -9.945 17.719 -7.504 1 95.94 270 VAL B O 1
ATOM 5411 N N . LEU B 1 271 ? -8.5 19.328 -8.008 1 94.06 271 LEU B N 1
ATOM 5412 C CA . LEU B 1 271 ? -9.023 20.234 -6.988 1 94.06 271 LEU B CA 1
ATOM 5413 C C . LEU B 1 271 ? -10.477 20.594 -7.266 1 94.06 271 LEU B C 1
ATOM 5415 O O . LEU B 1 271 ? -11.305 20.578 -6.355 1 94.06 271 LEU B O 1
ATOM 5419 N N . VAL B 1 272 ? -10.773 20.828 -8.477 1 95.19 272 VAL B N 1
ATOM 5420 C CA . VAL B 1 272 ? -12.133 21.203 -8.859 1 95.19 272 VAL B CA 1
ATOM 5421 C C . VAL B 1 272 ? -13.07 20.016 -8.648 1 95.19 272 VAL B C 1
ATOM 5423 O O . VAL B 1 272 ? -14.188 20.188 -8.141 1 95.19 272 VAL B O 1
ATOM 5426 N N . VAL B 1 273 ? -12.633 18.859 -9.031 1 94.81 273 VAL B N 1
ATOM 5427 C CA . VAL B 1 273 ? -13.438 17.656 -8.875 1 94.81 273 VAL B CA 1
ATOM 5428 C C . VAL B 1 273 ? -13.742 17.422 -7.402 1 94.81 273 VAL B C 1
ATOM 5430 O O . VAL B 1 273 ? -14.867 17.062 -7.043 1 94.81 273 VAL B O 1
ATOM 5433 N N . LEU B 1 274 ? -12.805 17.641 -6.578 1 92.75 274 LEU B N 1
ATOM 5434 C CA . LEU B 1 274 ? -12.969 17.406 -5.148 1 92.75 274 LEU B CA 1
ATOM 5435 C C . LEU B 1 274 ? -13.828 18.484 -4.512 1 92.75 274 LEU B C 1
ATOM 5437 O O . LEU B 1 274 ? -14.727 18.203 -3.719 1 92.75 274 LEU B O 1
ATOM 5441 N N . LEU B 1 275 ? -13.664 19.75 -4.879 1 91.5 275 LEU B N 1
ATOM 5442 C CA . LEU B 1 275 ? -14.414 20.859 -4.316 1 91.5 275 LEU B CA 1
ATOM 5443 C C . LEU B 1 275 ? -15.875 20.812 -4.754 1 91.5 275 LEU B C 1
ATOM 5445 O O . LEU B 1 275 ? -16.781 21.156 -3.979 1 91.5 275 LEU B O 1
ATOM 5449 N N . ALA B 1 276 ? -16.078 20.344 -5.984 1 92.69 276 ALA B N 1
ATOM 5450 C CA . ALA B 1 276 ? -17.438 20.266 -6.523 1 92.69 276 ALA B CA 1
ATOM 5451 C C . ALA B 1 276 ? -18.141 19 -6.039 1 92.69 276 ALA B C 1
ATOM 5453 O O . ALA B 1 276 ? -19.344 18.859 -6.211 1 92.69 276 ALA B O 1
ATOM 5454 N N . GLY B 1 277 ? -17.406 18.109 -5.484 1 90.12 277 GLY B N 1
ATOM 5455 C CA . GLY B 1 277 ? -17.984 16.875 -4.988 1 90.12 277 GLY B CA 1
ATOM 5456 C C . GLY B 1 277 ? -18.344 15.891 -6.094 1 90.12 277 GLY B C 1
ATOM 5457 O O . GLY B 1 277 ? -19.25 15.078 -5.938 1 90.12 277 GLY B O 1
ATOM 5458 N N . LEU B 1 278 ? -17.672 16 -7.152 1 93.06 278 LEU B N 1
ATOM 5459 C CA . LEU B 1 278 ? -17.969 15.141 -8.297 1 93.06 278 LEU B CA 1
ATOM 5460 C C . LEU B 1 278 ? -17.531 13.711 -8.023 1 93.06 278 LEU B C 1
ATOM 5462 O O . LEU B 1 278 ? -18.203 12.758 -8.414 1 93.06 278 LEU B O 1
ATOM 5466 N N . LEU B 1 279 ? -16.391 13.523 -7.465 1 94.94 279 LEU B N 1
ATOM 5467 C CA . LEU B 1 279 ? -15.82 12.234 -7.074 1 94.94 279 LEU B CA 1
ATOM 5468 C C . LEU B 1 279 ? -15.203 12.312 -5.68 1 94.94 279 LEU B C 1
ATOM 5470 O O . LEU B 1 279 ? -14.625 13.336 -5.309 1 94.94 279 LEU B O 1
ATOM 5474 N N . PRO B 1 280 ? -15.375 11.195 -4.973 1 94.69 280 PRO B N 1
ATOM 5475 C CA . PRO B 1 280 ? -14.586 11.133 -3.742 1 94.69 280 PRO B CA 1
ATOM 5476 C C . PRO B 1 280 ? -13.086 11.078 -4.008 1 94.69 280 PRO B C 1
ATOM 5478 O O . PRO B 1 280 ? -12.664 10.805 -5.137 1 94.69 280 PRO B O 1
ATOM 5481 N N . PRO B 1 281 ? -12.32 11.32 -2.994 1 95.94 281 PRO B N 1
ATOM 5482 C CA . PRO B 1 281 ? -10.875 11.445 -3.191 1 95.94 281 PRO B CA 1
ATOM 5483 C C . PRO B 1 281 ? -10.234 10.172 -3.732 1 95.94 281 PRO B C 1
ATOM 5485 O O . PRO B 1 281 ? -9.359 10.234 -4.602 1 95.94 281 PRO B O 1
ATOM 5488 N N . ALA B 1 282 ? -10.695 9.023 -3.305 1 96.31 282 ALA B N 1
ATOM 5489 C CA . ALA B 1 282 ? -10.039 7.766 -3.67 1 96.31 282 ALA B CA 1
ATOM 5490 C C . ALA B 1 282 ? -10.062 7.555 -5.18 1 96.31 282 ALA B C 1
ATOM 5492 O O . ALA B 1 282 ? -9.016 7.48 -5.82 1 96.31 282 ALA B O 1
ATOM 5493 N N . PRO B 1 283 ? -11.234 7.504 -5.828 1 97.38 283 PRO B N 1
ATOM 5494 C CA . PRO B 1 283 ? -11.234 7.336 -7.285 1 97.38 283 PRO B CA 1
ATOM 5495 C C . PRO B 1 283 ? -10.648 8.547 -8.016 1 97.38 283 PRO B C 1
ATOM 5497 O O . PRO B 1 283 ? -10.047 8.391 -9.086 1 97.38 283 PRO B O 1
ATOM 5500 N N . ALA B 1 284 ? -10.805 9.766 -7.469 1 97.44 284 ALA B N 1
ATOM 5501 C CA . ALA B 1 284 ? -10.25 10.961 -8.102 1 97.44 284 ALA B CA 1
ATOM 5502 C C . ALA B 1 284 ? -8.734 10.867 -8.219 1 97.44 284 ALA B C 1
ATOM 5504 O O . ALA B 1 284 ? -8.172 11.117 -9.289 1 97.44 284 ALA B O 1
ATOM 5505 N N . PHE B 1 285 ? -8.117 10.43 -7.152 1 97.69 285 PHE B N 1
ATOM 5506 C CA . PHE B 1 285 ? -6.664 10.375 -7.164 1 97.69 285 PHE B CA 1
ATOM 5507 C C . PHE B 1 285 ? -6.176 9.164 -7.945 1 97.69 285 PHE B C 1
ATOM 5509 O O . PHE B 1 285 ? -5.109 9.203 -8.562 1 97.69 285 PHE B O 1
ATOM 5516 N N . LEU B 1 286 ? -6.945 8.047 -7.898 1 98.06 286 LEU B N 1
ATOM 5517 C CA . LEU B 1 286 ? -6.594 6.906 -8.742 1 98.06 286 LEU B CA 1
ATOM 5518 C C . LEU B 1 286 ? -6.531 7.316 -10.211 1 98.06 286 LEU B C 1
ATOM 5520 O O . LEU B 1 286 ? -5.535 7.059 -10.891 1 98.06 286 LEU B O 1
ATOM 5524 N N . ILE B 1 287 ? -7.523 8 -10.695 1 98 287 ILE B N 1
ATOM 5525 C CA . ILE B 1 287 ? -7.605 8.445 -12.078 1 98 287 ILE B CA 1
ATOM 5526 C C . ILE B 1 287 ? -6.512 9.469 -12.359 1 98 287 ILE B C 1
ATOM 5528 O O . ILE B 1 287 ? -5.805 9.375 -13.367 1 98 287 ILE B O 1
ATOM 5532 N N . ALA B 1 288 ? -6.391 10.422 -11.461 1 98.06 288 ALA B N 1
ATOM 5533 C CA . ALA B 1 288 ? -5.395 11.477 -11.641 1 98.06 288 ALA B CA 1
ATOM 5534 C C . ALA B 1 288 ? -3.986 10.891 -11.734 1 98.06 288 ALA B C 1
ATOM 5536 O O . ALA B 1 288 ? -3.174 11.336 -12.547 1 98.06 288 ALA B O 1
ATOM 5537 N N . THR B 1 289 ? -3.689 9.93 -10.875 1 98 289 THR B N 1
ATOM 5538 C CA . THR B 1 289 ? -2.373 9.305 -10.859 1 98 289 THR B CA 1
ATOM 5539 C C . THR B 1 289 ? -2.098 8.594 -12.188 1 98 289 THR B C 1
ATOM 5541 O O . THR B 1 289 ? -0.999 8.695 -12.734 1 98 289 THR B O 1
ATOM 5544 N N . THR B 1 290 ? -3.057 7.855 -12.672 1 97.81 290 THR B N 1
ATOM 5545 C CA . THR B 1 290 ? -2.865 7.117 -13.914 1 97.81 290 THR B CA 1
ATOM 5546 C C . THR B 1 290 ? -2.684 8.078 -15.094 1 97.81 290 THR B C 1
ATOM 5548 O O . THR B 1 290 ? -1.873 7.824 -15.984 1 97.81 290 THR B O 1
ATOM 5551 N N . VAL B 1 291 ? -3.383 9.188 -15.117 1 97.69 291 VAL B N 1
ATOM 5552 C CA . VAL B 1 291 ? -3.203 10.195 -16.156 1 97.69 291 VAL B CA 1
ATOM 5553 C C . VAL B 1 291 ? -1.812 10.812 -16.031 1 97.69 291 VAL B C 1
ATOM 5555 O O . VAL B 1 291 ? -1.129 11.016 -17.047 1 97.69 291 VAL B O 1
ATOM 5558 N N . ALA B 1 292 ? -1.441 11.117 -14.82 1 97.44 292 ALA B N 1
ATOM 5559 C CA . ALA B 1 292 ? -0.121 11.695 -14.586 1 97.44 292 ALA B CA 1
ATOM 5560 C C . ALA B 1 292 ? 0.981 10.766 -15.078 1 97.44 292 ALA B C 1
ATOM 5562 O O . ALA B 1 292 ? 1.982 11.219 -15.641 1 97.44 292 ALA B O 1
ATOM 5563 N N . MET B 1 293 ? 0.823 9.484 -14.844 1 96.56 293 MET B N 1
ATOM 5564 C CA . MET B 1 293 ? 1.805 8.508 -15.305 1 96.56 293 MET B CA 1
ATOM 5565 C C . MET B 1 293 ? 1.883 8.492 -16.828 1 96.56 293 MET B C 1
ATOM 5567 O O . MET B 1 293 ? 2.975 8.43 -17.406 1 96.56 293 MET B O 1
ATOM 5571 N N . LEU B 1 294 ? 0.793 8.594 -17.5 1 95.56 294 LEU B N 1
ATOM 5572 C CA . LEU B 1 294 ? 0.74 8.562 -18.953 1 95.56 294 LEU B CA 1
ATOM 5573 C C . LEU B 1 294 ? 1.379 9.812 -19.547 1 95.56 294 LEU B C 1
ATOM 5575 O O . LEU B 1 294 ? 2.068 9.742 -20.562 1 95.56 294 LEU B O 1
ATOM 5579 N N . VAL B 1 295 ? 1.134 10.906 -18.906 1 95.94 295 VAL B N 1
ATOM 5580 C CA . VAL B 1 295 ? 1.565 12.188 -19.453 1 95.94 295 VAL B CA 1
ATOM 5581 C C . VAL B 1 295 ? 3.057 12.383 -19.188 1 95.94 295 VAL B C 1
ATOM 5583 O O . VAL B 1 295 ? 3.783 12.891 -20.047 1 95.94 295 VAL B O 1
ATOM 5586 N N . ASN B 1 296 ? 3.529 11.914 -18.016 1 95.88 296 ASN B N 1
ATOM 5587 C CA . ASN B 1 296 ? 4.863 12.312 -17.578 1 95.88 296 ASN B CA 1
ATOM 5588 C C . ASN B 1 296 ? 5.887 11.211 -17.828 1 95.88 296 ASN B C 1
ATOM 5590 O O . ASN B 1 296 ? 7.074 11.484 -18 1 95.88 296 ASN B O 1
ATOM 5594 N N . CYS B 1 297 ? 5.465 9.984 -17.844 1 93.81 297 CYS B N 1
ATOM 5595 C CA . CYS B 1 297 ? 6.418 8.883 -17.969 1 93.81 297 CYS B CA 1
ATOM 5596 C C . CYS B 1 297 ? 6.52 8.422 -19.422 1 93.81 297 CYS B C 1
ATOM 5598 O O . CYS B 1 297 ? 5.504 8.266 -20.109 1 93.81 297 CYS B O 1
ATOM 5600 N N . GLN B 1 298 ? 7.703 8.172 -19.953 1 89.38 298 GLN B N 1
ATOM 5601 C CA . GLN B 1 298 ? 7.957 7.863 -21.359 1 89.38 298 GLN B CA 1
ATOM 5602 C C . GLN B 1 298 ? 7.676 6.395 -21.656 1 89.38 298 GLN B C 1
ATOM 5604 O O . GLN B 1 298 ? 7.309 6.039 -22.781 1 89.38 298 GLN B O 1
ATOM 5609 N N . ASP B 1 299 ? 7.945 5.543 -20.688 1 90.88 299 ASP B N 1
ATOM 5610 C CA . ASP B 1 299 ? 7.781 4.109 -20.891 1 90.88 299 ASP B CA 1
ATOM 5611 C C . ASP B 1 299 ? 7.32 3.41 -19.625 1 90.88 299 ASP B C 1
ATOM 5613 O O . ASP B 1 299 ? 7.113 4.059 -18.594 1 90.88 299 ASP B O 1
ATOM 5617 N N . LYS B 1 300 ? 7.07 2.15 -19.766 1 91.19 300 LYS B N 1
ATOM 5618 C CA . LYS B 1 300 ? 6.57 1.349 -18.656 1 91.19 300 LYS B CA 1
ATOM 5619 C C . LYS B 1 300 ? 7.574 1.323 -17.5 1 91.19 300 LYS B C 1
ATOM 5621 O O . LYS B 1 300 ? 7.188 1.337 -16.328 1 91.19 300 LYS B O 1
ATOM 5626 N N . ALA B 1 301 ? 8.812 1.303 -17.828 1 90 301 ALA B N 1
ATOM 5627 C CA . ALA B 1 301 ? 9.859 1.281 -16.812 1 90 301 ALA B CA 1
ATOM 5628 C C . ALA B 1 301 ? 9.828 2.547 -15.961 1 90 301 ALA B C 1
ATOM 5630 O O . ALA B 1 301 ? 10.008 2.488 -14.742 1 90 301 ALA B O 1
ATOM 5631 N N . ALA B 1 302 ? 9.562 3.604 -16.625 1 92.88 302 ALA B N 1
ATOM 5632 C CA . ALA B 1 302 ? 9.461 4.871 -15.914 1 92.88 302 ALA B CA 1
ATOM 5633 C C . ALA B 1 302 ? 8.227 4.898 -15.016 1 92.88 302 ALA B C 1
ATOM 5635 O O . ALA B 1 302 ? 8.273 5.434 -13.906 1 92.88 302 ALA B O 1
ATOM 5636 N N . GLN B 1 303 ? 7.168 4.359 -15.492 1 94.94 303 GLN B N 1
ATOM 5637 C CA . GLN B 1 303 ? 5.945 4.309 -14.703 1 94.94 303 GLN B CA 1
ATOM 5638 C C . GLN B 1 303 ? 6.133 3.447 -13.453 1 94.94 303 GLN B C 1
ATOM 5640 O O . GLN B 1 303 ? 5.746 3.848 -12.352 1 94.94 303 GLN B O 1
ATOM 5645 N N . THR B 1 304 ? 6.723 2.373 -13.656 1 91.69 304 THR B N 1
ATOM 5646 C CA . THR B 1 304 ? 6.992 1.485 -12.531 1 91.69 304 THR B CA 1
ATOM 5647 C C . THR B 1 304 ? 8.008 2.111 -11.578 1 91.69 304 THR B C 1
ATOM 5649 O O . THR B 1 304 ? 7.922 1.937 -10.359 1 91.69 304 THR B O 1
ATOM 5652 N N . GLY B 1 305 ? 8.961 2.777 -12.148 1 93.44 305 GLY B N 1
ATOM 5653 C CA . GLY B 1 305 ? 9.969 3.449 -11.344 1 93.44 305 GLY B CA 1
ATOM 5654 C C . GLY B 1 305 ? 9.398 4.496 -10.414 1 93.44 305 GLY B C 1
ATOM 5655 O O . GLY B 1 305 ? 9.797 4.586 -9.25 1 93.44 305 GLY B O 1
ATOM 5656 N N . VAL B 1 306 ? 8.492 5.254 -10.914 1 94.38 306 VAL B N 1
ATOM 5657 C CA . VAL B 1 306 ? 7.891 6.305 -10.102 1 94.38 306 VAL B CA 1
ATOM 5658 C C . VAL B 1 306 ? 7.031 5.68 -9.008 1 94.38 306 VAL B C 1
ATOM 5660 O O . VAL B 1 306 ? 7.02 6.156 -7.867 1 94.38 306 VAL B O 1
ATOM 5663 N N . LEU B 1 307 ? 6.32 4.625 -9.336 1 95.5 307 LEU B N 1
ATOM 5664 C CA . LEU B 1 307 ? 5.531 3.904 -8.344 1 95.5 307 LEU B CA 1
ATOM 5665 C C . LEU B 1 307 ? 6.418 3.361 -7.23 1 95.5 307 LEU B C 1
ATOM 5667 O O . LEU B 1 307 ? 6.102 3.516 -6.047 1 95.5 307 LEU B O 1
ATOM 5671 N N . HIS B 1 308 ? 7.523 2.834 -7.633 1 95.19 308 HIS B N 1
ATOM 5672 C CA . HIS B 1 308 ? 8.445 2.23 -6.676 1 95.19 308 HIS B CA 1
ATOM 5673 C C . HIS B 1 308 ? 9.094 3.291 -5.789 1 95.19 308 HIS B C 1
ATOM 5675 O O . HIS B 1 308 ? 9.281 3.07 -4.59 1 95.19 308 HIS B O 1
ATOM 5681 N N . ARG B 1 309 ? 9.352 4.375 -6.375 1 94.62 309 ARG B N 1
ATOM 5682 C CA . ARG B 1 309 ? 10.031 5.449 -5.664 1 94.62 309 ARG B CA 1
ATOM 5683 C C . ARG B 1 309 ? 9.164 5.996 -4.535 1 94.62 309 ARG B C 1
ATOM 5685 O O . ARG B 1 309 ? 9.672 6.32 -3.459 1 94.62 309 ARG B O 1
ATOM 5692 N N . HIS B 1 310 ? 7.902 6.043 -4.703 1 95.62 310 HIS B N 1
ATOM 5693 C CA . HIS B 1 310 ? 7.02 6.684 -3.734 1 95.62 310 HIS B CA 1
ATOM 5694 C C . HIS B 1 310 ? 6.238 5.652 -2.93 1 95.62 310 HIS B C 1
ATOM 5696 O O . HIS B 1 310 ? 5.449 6.012 -2.053 1 95.62 310 HIS B O 1
ATOM 5702 N N . ALA B 1 311 ? 6.516 4.363 -3.188 1 97.12 311 ALA B N 1
ATOM 5703 C CA . ALA B 1 311 ? 5.812 3.27 -2.525 1 97.12 311 ALA B CA 1
ATOM 5704 C C . ALA B 1 311 ? 6.094 3.264 -1.026 1 97.12 311 ALA B C 1
ATOM 5706 O O . ALA B 1 311 ? 5.188 3.039 -0.22 1 97.12 311 ALA B O 1
ATOM 5707 N N . PRO B 1 312 ? 7.355 3.547 -0.615 1 95.94 312 PRO B N 1
ATOM 5708 C CA . PRO B 1 312 ? 7.629 3.51 0.823 1 95.94 312 PRO B CA 1
ATOM 5709 C C . PRO B 1 312 ? 6.785 4.508 1.61 1 95.94 312 PRO B C 1
ATOM 5711 O O . PRO B 1 312 ? 6.172 4.145 2.619 1 95.94 312 PRO B O 1
ATOM 5714 N N . ASN B 1 313 ? 6.652 5.715 1.081 1 93.38 313 ASN B N 1
ATOM 5715 C CA . ASN B 1 313 ? 5.852 6.73 1.76 1 93.38 313 ASN B CA 1
ATOM 5716 C C . ASN B 1 313 ? 4.363 6.395 1.713 1 93.38 313 ASN B C 1
ATOM 5718 O O . ASN B 1 313 ? 3.65 6.578 2.699 1 93.38 313 ASN B O 1
ATOM 5722 N N . ALA B 1 314 ? 3.967 5.941 0.607 1 96.06 314 ALA B N 1
ATOM 5723 C CA . ALA B 1 314 ? 2.559 5.598 0.435 1 96.06 314 ALA B CA 1
ATOM 5724 C C . ALA B 1 314 ? 2.154 4.461 1.37 1 96.06 314 ALA B C 1
ATOM 5726 O O . ALA B 1 314 ? 1.11 4.527 2.023 1 96.06 314 ALA B O 1
ATOM 5727 N N . LEU B 1 315 ? 2.957 3.479 1.471 1 96.19 315 LEU B N 1
ATOM 5728 C CA . LEU B 1 315 ? 2.607 2.297 2.252 1 96.19 315 LEU B CA 1
ATOM 5729 C C . LEU B 1 315 ? 2.744 2.572 3.746 1 96.19 315 LEU B C 1
ATOM 5731 O O . LEU B 1 315 ? 2.035 1.976 4.559 1 96.19 315 LEU B O 1
ATOM 5735 N N . SER B 1 316 ? 3.719 3.436 4.098 1 93.81 316 SER B N 1
ATOM 5736 C CA . SER B 1 316 ? 3.84 3.809 5.504 1 93.81 316 SER B CA 1
ATOM 5737 C C . SER B 1 316 ? 2.535 4.387 6.039 1 93.81 316 SER B C 1
ATOM 5739 O O . SER B 1 316 ? 2.084 4.016 7.125 1 93.81 316 SER B O 1
ATOM 5741 N N . MET B 1 317 ? 1.957 5.207 5.242 1 92.38 317 MET B N 1
ATOM 5742 C CA . MET B 1 317 ? 0.695 5.816 5.652 1 92.38 317 MET B CA 1
ATOM 5743 C C . MET B 1 317 ? -0.454 4.82 5.535 1 92.38 317 MET B C 1
ATOM 5745 O O . MET B 1 317 ? -1.263 4.688 6.453 1 92.38 317 MET B O 1
ATOM 5749 N N . ALA B 1 318 ? -0.537 4.156 4.441 1 95.81 318 ALA B N 1
ATOM 5750 C CA . ALA B 1 318 ? -1.596 3.178 4.215 1 95.81 318 ALA B CA 1
ATOM 5751 C C . ALA B 1 318 ? -1.542 2.059 5.25 1 95.81 318 ALA B C 1
ATOM 5753 O O . ALA B 1 318 ? -2.58 1.602 5.734 1 95.81 318 ALA B O 1
ATOM 5754 N N . GLY B 1 319 ? -0.33 1.592 5.562 1 96.5 319 GLY B N 1
ATOM 5755 C CA . GLY B 1 319 ? -0.158 0.519 6.527 1 96.5 319 GLY B CA 1
ATOM 5756 C C . GLY B 1 319 ? -0.702 0.86 7.902 1 96.5 319 GLY B C 1
ATOM 5757 O O . GLY B 1 319 ? -1.335 0.024 8.555 1 96.5 319 GLY B O 1
ATOM 5758 N N . VAL B 1 320 ? -0.452 2.062 8.312 1 94.75 320 VAL B N 1
ATOM 5759 C CA . VAL B 1 320 ? -0.938 2.494 9.617 1 94.75 320 VAL B CA 1
ATOM 5760 C C . VAL B 1 320 ? -2.465 2.504 9.625 1 94.75 320 VAL B C 1
ATOM 5762 O O . VAL B 1 320 ? -3.09 2.08 10.602 1 94.75 320 VAL B O 1
ATOM 5765 N N . ILE B 1 321 ? -3.049 3.002 8.547 1 95.5 321 ILE B N 1
ATOM 5766 C CA . ILE B 1 321 ? -4.504 3.094 8.469 1 95.5 321 ILE B CA 1
ATOM 5767 C C . ILE B 1 321 ? -5.105 1.692 8.422 1 95.5 321 ILE B C 1
ATOM 5769 O O . ILE B 1 321 ? -6.164 1.445 9.008 1 95.5 321 ILE B O 1
ATOM 5773 N N . ILE B 1 322 ? -4.473 0.766 7.738 1 97.56 322 ILE B N 1
ATOM 5774 C CA . ILE B 1 322 ? -4.945 -0.614 7.707 1 97.56 322 ILE B CA 1
ATOM 5775 C C . ILE B 1 322 ? -4.863 -1.219 9.109 1 97.56 322 ILE B C 1
ATOM 5777 O O . ILE B 1 322 ? -5.781 -1.921 9.539 1 97.56 322 ILE B O 1
ATOM 5781 N N . ALA B 1 323 ? -3.76 -0.986 9.805 1 97.25 323 ALA B N 1
ATOM 5782 C CA . ALA B 1 323 ? -3.627 -1.467 11.18 1 97.25 323 ALA B CA 1
ATOM 5783 C C . ALA B 1 323 ? -4.695 -0.856 12.078 1 97.25 323 ALA B C 1
ATOM 5785 O O . ALA B 1 323 ? -5.191 -1.513 13 1 97.25 323 ALA B O 1
ATOM 5786 N N . ALA B 1 324 ? -5.043 0.389 11.781 1 95.69 324 ALA B N 1
ATOM 5787 C CA . ALA B 1 324 ? -6.078 1.073 12.547 1 95.69 324 ALA B CA 1
ATOM 5788 C C . ALA B 1 324 ? -7.434 0.395 12.367 1 95.69 324 ALA B C 1
ATOM 5790 O O . ALA B 1 324 ? -8.32 0.529 13.211 1 95.69 324 ALA B O 1
ATOM 5791 N N . ALA B 1 325 ? -7.617 -0.316 11.227 1 96.75 325 ALA B N 1
ATOM 5792 C CA . ALA B 1 325 ? -8.844 -1.083 11.016 1 96.75 325 ALA B CA 1
ATOM 5793 C C . ALA B 1 325 ? -9.031 -2.125 12.117 1 96.75 325 ALA B C 1
ATOM 5795 O O . ALA B 1 325 ? -10.156 -2.361 12.57 1 96.75 325 ALA B O 1
ATOM 5796 N N . MET B 1 326 ? -7.91 -2.797 12.516 1 97.44 326 MET B N 1
ATOM 5797 C CA . MET B 1 326 ? -7.969 -3.762 13.609 1 97.44 326 MET B CA 1
ATOM 5798 C C . MET B 1 326 ? -8.32 -3.074 14.93 1 97.44 326 MET B C 1
ATOM 5800 O O . MET B 1 326 ? -9.164 -3.561 15.68 1 97.44 326 MET B O 1
ATOM 5804 N N . PHE B 1 327 ? -7.715 -1.955 15.18 1 96.56 327 PHE B N 1
ATOM 5805 C CA . PHE B 1 327 ? -7.902 -1.19 16.406 1 96.56 327 PHE B CA 1
ATOM 5806 C C . PHE B 1 327 ? -9.344 -0.716 16.531 1 96.56 327 PHE B C 1
ATOM 5808 O O . PHE B 1 327 ? -10.016 -1 17.531 1 96.56 327 PHE B O 1
ATOM 5815 N N . LEU B 1 328 ? -9.828 -0.074 15.492 1 95.19 328 LEU B N 1
ATOM 5816 C CA . LEU B 1 328 ? -11.18 0.474 15.477 1 95.19 328 LEU B CA 1
ATOM 5817 C C . LEU B 1 328 ? -12.219 -0.642 15.445 1 95.19 328 LEU B C 1
ATOM 5819 O O . LEU B 1 328 ? -13.25 -0.554 16.109 1 95.19 328 LEU B O 1
ATOM 5823 N N . GLY B 1 329 ? -11.953 -1.648 14.617 1 96.69 329 GLY B N 1
ATOM 5824 C CA . GLY B 1 329 ? -12.875 -2.77 14.508 1 96.69 329 GLY B CA 1
ATOM 5825 C C . GLY B 1 329 ? -13.109 -3.469 15.836 1 96.69 329 GLY B C 1
ATOM 5826 O O . GLY B 1 329 ? -14.258 -3.764 16.188 1 96.69 329 GLY B O 1
ATOM 5827 N N . VAL B 1 330 ? -12.047 -3.709 16.594 1 97.38 330 VAL B N 1
ATOM 5828 C CA . VAL B 1 330 ? -12.148 -4.41 17.875 1 97.38 330 VAL B CA 1
ATOM 5829 C C . VAL B 1 330 ? -12.875 -3.533 18.891 1 97.38 330 VAL B C 1
ATOM 5831 O O . VAL B 1 330 ? -13.773 -4 19.594 1 97.38 330 VAL B O 1
ATOM 5834 N N . LEU B 1 331 ? -12.523 -2.291 18.969 1 95.44 331 LEU B N 1
ATOM 5835 C CA . LEU B 1 331 ? -13.109 -1.403 19.969 1 95.44 331 LEU B CA 1
ATOM 5836 C C . LEU B 1 331 ? -14.586 -1.162 19.688 1 95.44 331 LEU B C 1
ATOM 5838 O O . LEU B 1 331 ? -15.406 -1.152 20.594 1 95.44 331 LEU B O 1
ATOM 5842 N N . ASN B 1 332 ? -14.945 -1.003 18.406 1 94.19 332 ASN B N 1
ATOM 5843 C CA . ASN B 1 332 ? -16.328 -0.765 18.031 1 94.19 332 ASN B CA 1
ATOM 5844 C C . ASN B 1 332 ? -17.156 -2.049 18.078 1 94.19 332 ASN B C 1
ATOM 5846 O O . ASN B 1 332 ? -18.266 -2.068 18.625 1 94.19 332 ASN B O 1
ATOM 5850 N N . GLY B 1 333 ? -16.625 -3.043 17.516 1 94.56 333 GLY B N 1
ATOM 5851 C CA . GLY B 1 333 ? -17.359 -4.293 17.375 1 94.56 333 GLY B CA 1
ATOM 5852 C C . GLY B 1 333 ? -17.609 -4.988 18.703 1 94.56 333 GLY B C 1
ATOM 5853 O O . GLY B 1 333 ? -18.609 -5.688 18.875 1 94.56 333 GLY B O 1
ATOM 5854 N N . SER B 1 334 ? -16.719 -4.84 19.656 1 95.44 334 SER B N 1
ATOM 5855 C CA . SER B 1 334 ? -16.844 -5.48 20.953 1 95.44 334 SER B CA 1
ATOM 5856 C C . SER B 1 334 ? -17.734 -4.66 21.891 1 95.44 334 SER B C 1
ATOM 5858 O O . SER B 1 334 ? -18.141 -5.137 22.953 1 95.44 334 SER B O 1
ATOM 5860 N N . GLY B 1 335 ? -17.938 -3.393 21.5 1 93.56 335 GLY B N 1
ATOM 5861 C CA . GLY B 1 335 ? -18.719 -2.516 22.359 1 93.56 335 GLY B CA 1
ATOM 5862 C C . GLY B 1 335 ? -17.891 -1.805 23.406 1 93.56 335 GLY B C 1
ATOM 5863 O O . GLY B 1 335 ? -18.422 -1.088 24.266 1 93.56 335 GLY B O 1
ATOM 5864 N N . MET B 1 336 ? -16.641 -1.931 23.375 1 94.19 336 MET B N 1
ATOM 5865 C CA . MET B 1 336 ? -15.75 -1.331 24.359 1 94.19 336 MET B CA 1
ATOM 5866 C C . MET B 1 336 ? -15.883 0.188 24.359 1 94.19 336 MET B C 1
ATOM 5868 O O . MET B 1 336 ? -15.914 0.812 25.422 1 94.19 336 MET B O 1
ATOM 5872 N N . LEU B 1 337 ? -15.953 0.773 23.281 1 92.12 337 LEU B N 1
ATOM 5873 C CA . LEU B 1 337 ? -16.031 2.227 23.172 1 92.12 337 LEU B CA 1
ATOM 5874 C C . LEU B 1 337 ? -17.328 2.752 23.766 1 92.12 337 LEU B C 1
ATOM 5876 O O . LEU B 1 337 ? -17.328 3.805 24.406 1 92.12 337 LEU B O 1
ATOM 5880 N N . GLU B 1 338 ? -18.359 2.066 23.5 1 91.81 338 GLU B N 1
ATOM 5881 C CA . GLU B 1 338 ? -19.641 2.449 24.062 1 91.81 338 GLU B CA 1
ATOM 5882 C C . GLU B 1 338 ? -19.609 2.414 25.594 1 91.81 338 GLU B C 1
ATOM 5884 O O . GLU B 1 338 ? -20.109 3.336 26.25 1 91.81 338 GLU B O 1
ATOM 5889 N N . GLU B 1 339 ? -19.062 1.392 26.062 1 92.62 339 GLU B N 1
ATOM 5890 C CA . GLU B 1 339 ? -19 1.246 27.516 1 92.62 339 GLU B CA 1
ATOM 5891 C C . GLU B 1 339 ? -18.094 2.303 28.141 1 92.62 339 GLU B C 1
ATOM 5893 O O . GLU B 1 339 ? -18.359 2.803 29.234 1 92.62 339 GLU B O 1
ATOM 5898 N N . ILE B 1 340 ? -17.031 2.57 27.5 1 91.88 340 ILE B N 1
ATOM 5899 C CA . ILE B 1 340 ? -16.125 3.617 27.984 1 91.88 340 ILE B CA 1
ATOM 5900 C C . ILE B 1 340 ? -16.875 4.949 28.047 1 91.88 340 ILE B C 1
ATOM 5902 O O . ILE B 1 340 ? -16.797 5.668 29.047 1 91.88 340 ILE B O 1
ATOM 5906 N N . ALA B 1 341 ? -17.594 5.254 27.031 1 88.56 341 ALA B N 1
ATOM 5907 C CA . ALA B 1 341 ? -18.344 6.5 26.953 1 88.56 341 ALA B CA 1
ATOM 5908 C C . ALA B 1 341 ? -19.359 6.598 28.078 1 88.56 341 ALA B C 1
ATOM 5910 O O . ALA B 1 341 ? -19.484 7.641 28.734 1 88.56 341 ALA B O 1
ATOM 5911 N N . LEU B 1 342 ? -20.047 5.535 28.297 1 88.69 342 LEU B N 1
ATOM 5912 C CA . LEU B 1 342 ? -21.078 5.516 29.328 1 88.69 342 LEU B CA 1
ATOM 5913 C C . LEU B 1 342 ? -20.469 5.699 30.719 1 88.69 342 LEU B C 1
ATOM 5915 O O . LEU B 1 342 ? -21.016 6.418 31.547 1 88.69 342 LEU B O 1
ATOM 5919 N N . GLN B 1 343 ? -19.359 5.094 30.906 1 89.25 343 GLN B N 1
ATOM 5920 C CA . GLN B 1 343 ? -18.688 5.227 32.188 1 89.25 343 GLN B CA 1
ATOM 5921 C C . GLN B 1 343 ? -18.141 6.637 32.375 1 89.25 343 GLN B C 1
ATOM 5923 O O . GLN B 1 343 ? -18.156 7.18 33.5 1 89.25 343 GLN B O 1
ATOM 5928 N N . LEU B 1 344 ? -17.594 7.168 31.344 1 87.94 344 LEU B N 1
ATOM 5929 C CA . LEU B 1 344 ? -17.062 8.531 31.406 1 87.94 344 LEU B CA 1
ATOM 5930 C C . LEU B 1 344 ? -18.188 9.523 31.703 1 87.94 344 LEU B C 1
ATOM 5932 O O . LEU B 1 344 ? -18 10.461 32.469 1 87.94 344 LEU B O 1
ATOM 5936 N N . ILE B 1 345 ? -19.328 9.352 31.156 1 85.69 345 ILE B N 1
ATOM 5937 C CA . ILE B 1 345 ? -20.484 10.211 31.359 1 85.69 345 ILE B CA 1
ATOM 5938 C C . ILE B 1 345 ? -20.938 10.117 32.812 1 85.69 345 ILE B C 1
ATOM 5940 O O . ILE B 1 345 ? -21.344 11.117 33.406 1 85.69 345 ILE B O 1
ATOM 5944 N N . ALA B 1 346 ? -20.828 8.969 33.281 1 86 346 ALA B N 1
ATOM 5945 C CA . ALA B 1 346 ? -21.281 8.727 34.656 1 86 346 ALA B CA 1
ATOM 5946 C C . ALA B 1 346 ? -20.406 9.484 35.656 1 86 346 ALA B C 1
ATOM 5948 O O . ALA B 1 346 ? -20.875 9.875 36.75 1 86 346 ALA B O 1
ATOM 5949 N N . ILE B 1 347 ? -19.188 9.711 35.281 1 87.69 347 ILE B N 1
ATOM 5950 C CA . ILE B 1 347 ? -18.266 10.344 36.219 1 87.69 347 ILE B CA 1
ATOM 5951 C C . ILE B 1 347 ? -18.203 11.844 35.938 1 87.69 347 ILE B C 1
ATOM 5953 O O . ILE B 1 347 ? -17.797 12.625 36.812 1 87.69 347 ILE B O 1
ATOM 5957 N N . MET B 1 348 ? -18.562 12.242 34.812 1 88.06 348 MET B N 1
ATOM 5958 C CA . MET B 1 348 ? -18.484 13.648 34.406 1 88.06 348 MET B CA 1
ATOM 5959 C C . MET B 1 348 ? -19.625 14.453 35 1 88.06 348 MET B C 1
ATOM 5961 O O . MET B 1 348 ? -20.734 13.938 35.156 1 88.06 348 MET B O 1
ATOM 5965 N N . PRO B 1 349 ? -19.25 15.703 35.438 1 85.69 349 PRO B N 1
ATOM 5966 C CA . PRO B 1 349 ? -20.344 16.562 35.875 1 85.69 349 PRO B CA 1
ATOM 5967 C C . PRO B 1 349 ? -21.406 16.766 34.812 1 85.69 349 PRO B C 1
ATOM 5969 O O . PRO B 1 349 ? -21.125 16.656 33.625 1 85.69 349 PRO B O 1
ATOM 5972 N N . GLU B 1 350 ? -22.609 17.047 35.312 1 78.5 350 GLU B N 1
ATOM 5973 C CA . GLU B 1 350 ? -23.75 17.188 34.438 1 78.5 350 GLU B CA 1
ATOM 5974 C C . GLU B 1 350 ? -23.516 18.297 33.406 1 78.5 350 GLU B C 1
ATOM 5976 O O . GLU B 1 350 ? -23.062 19.391 33.75 1 78.5 350 GLU B O 1
ATOM 5981 N N . GLY B 1 351 ? -23.594 18.031 32.25 1 80.5 351 GLY B N 1
ATOM 5982 C CA . GLY B 1 351 ? -23.547 19.031 31.188 1 80.5 351 GLY B CA 1
ATOM 5983 C C . GLY B 1 351 ? -22.203 19.109 30.5 1 80.5 351 GLY B C 1
ATOM 5984 O O . GLY B 1 351 ? -22.094 19.641 29.391 1 80.5 351 GLY B O 1
ATOM 5985 N N . VAL B 1 352 ? -21.156 18.594 31.062 1 86.25 352 VAL B N 1
ATOM 5986 C CA . VAL B 1 352 ? -19.812 18.719 30.5 1 86.25 352 VAL B CA 1
ATOM 5987 C C . VAL B 1 352 ? -19.672 17.797 29.297 1 86.25 352 VAL B C 1
ATOM 5989 O O . VAL B 1 352 ? -18.906 18.094 28.375 1 86.25 352 VAL B O 1
ATOM 5992 N N . GLY B 1 353 ? -20.422 16.781 29.266 1 87 353 GLY B N 1
ATOM 5993 C CA . GLY B 1 353 ? -20.344 15.789 28.203 1 87 353 GLY B CA 1
ATOM 5994 C C . GLY B 1 353 ? -20.641 16.375 26.828 1 87 353 GLY B C 1
ATOM 5995 O O . GLY B 1 353 ? -20 16 25.844 1 87 353 GLY B O 1
ATOM 5996 N N . GLN B 1 354 ? -21.531 17.328 26.844 1 88.81 354 GLN B N 1
ATOM 5997 C CA . GLN B 1 354 ? -21.938 17.922 25.578 1 88.81 354 GLN B CA 1
ATOM 5998 C C . GLN B 1 354 ? -20.859 18.844 25.031 1 88.81 354 GLN B C 1
ATOM 6000 O O . GLN B 1 354 ? -20.828 19.156 23.844 1 88.81 354 GLN B O 1
ATOM 6005 N N . TYR B 1 355 ? -19.891 19.219 25.891 1 93.62 355 TYR B N 1
ATOM 6006 C CA . TYR B 1 355 ? -18.859 20.172 25.484 1 93.62 355 TYR B CA 1
ATOM 6007 C C . TYR B 1 355 ? -17.484 19.5 25.469 1 93.62 355 TYR B C 1
ATOM 6009 O O . TYR B 1 355 ? -16.469 20.172 25.297 1 93.62 355 TYR B O 1
ATOM 6017 N N . LEU B 1 356 ? -17.484 18.234 25.609 1 94.38 356 LEU B N 1
ATOM 6018 C CA . LEU B 1 356 ? -16.219 17.516 25.719 1 94.38 356 LEU B CA 1
ATOM 6019 C C . LEU B 1 356 ? -15.367 17.734 24.469 1 94.38 356 LEU B C 1
ATOM 6021 O O . LEU B 1 356 ? -14.164 17.969 24.562 1 94.38 356 LEU B O 1
ATOM 6025 N N . HIS B 1 357 ? -16.031 17.625 23.25 1 96.06 357 HIS B N 1
ATOM 6026 C CA . HIS B 1 357 ? -15.297 17.797 22.016 1 96.06 357 HIS B CA 1
ATOM 6027 C C . HIS B 1 357 ? -14.727 19.203 21.891 1 96.06 357 HIS B C 1
ATOM 6029 O O . HIS B 1 357 ? -13.633 19.391 21.359 1 96.06 357 HIS B O 1
ATOM 6035 N N . ILE B 1 358 ? -15.328 20.203 22.5 1 96.38 358 ILE B N 1
ATOM 6036 C CA . ILE B 1 358 ? -14.875 21.594 22.484 1 96.38 358 ILE B CA 1
ATOM 6037 C C . ILE B 1 358 ? -13.695 21.766 23.438 1 96.38 358 ILE B C 1
ATOM 6039 O O . ILE B 1 358 ? -12.711 22.422 23.094 1 96.38 358 ILE B O 1
ATOM 6043 N N . ILE B 1 359 ? -13.82 21.188 24.578 1 95.25 359 ILE B N 1
ATOM 6044 C CA . ILE B 1 359 ? -12.758 21.266 25.578 1 95.25 359 ILE B CA 1
ATOM 6045 C C . ILE B 1 359 ? -11.484 20.641 25.031 1 95.25 359 ILE B C 1
ATOM 6047 O O . ILE B 1 359 ? -10.406 21.219 25.109 1 95.25 359 ILE B O 1
ATOM 6051 N N . VAL B 1 360 ? -11.633 19.469 24.469 1 94.81 360 VAL B N 1
ATOM 6052 C CA . VAL B 1 360 ? -10.484 18.766 23.906 1 94.81 360 VAL B CA 1
ATOM 6053 C C . VAL B 1 360 ? -9.898 19.578 22.75 1 94.81 360 VAL B C 1
ATOM 6055 O O . VAL B 1 360 ? -8.68 19.609 22.562 1 94.81 360 VAL B O 1
ATOM 6058 N N . ALA B 1 361 ? -10.742 20.234 21.984 1 96.88 361 ALA B N 1
ATOM 6059 C CA . ALA B 1 361 ? -10.289 21.062 20.875 1 96.88 361 ALA B CA 1
ATOM 6060 C C . ALA B 1 361 ? -9.398 22.203 21.359 1 96.88 361 ALA B C 1
ATOM 6062 O O . ALA B 1 361 ? -8.367 22.5 20.75 1 96.88 361 ALA B O 1
ATOM 6063 N N . PHE B 1 362 ? -9.734 22.828 22.453 1 96.75 362 PHE B N 1
ATOM 6064 C CA . PHE B 1 362 ? -8.969 23.938 23 1 96.75 362 PHE B CA 1
ATOM 6065 C C . PHE B 1 362 ? -7.586 23.484 23.453 1 96.75 362 PHE B C 1
ATOM 6067 O O . PHE B 1 362 ? -6.641 24.266 23.469 1 96.75 362 PHE B O 1
ATOM 6074 N N . PHE B 1 363 ? -7.469 22.203 23.688 1 95.75 363 PHE B N 1
ATOM 6075 C CA . PHE B 1 363 ? -6.191 21.656 24.109 1 95.75 363 PHE B CA 1
ATOM 6076 C C . PHE B 1 363 ? -5.578 20.797 23.016 1 95.75 363 PHE B C 1
ATOM 6078 O O . PHE B 1 363 ? -4.719 19.953 23.281 1 95.75 363 PHE B O 1
ATOM 6085 N N . GLY B 1 364 ? -6.062 21 21.859 1 94.38 364 GLY B N 1
ATOM 6086 C CA . GLY B 1 364 ? -5.617 20.188 20.734 1 94.38 364 GLY B CA 1
ATOM 6087 C C . GLY B 1 364 ? -4.117 20.234 20.516 1 94.38 364 GLY B C 1
ATOM 6088 O O . GLY B 1 364 ? -3.48 19.203 20.297 1 94.38 364 GLY B O 1
ATOM 6089 N N . VAL B 1 365 ? -3.498 21.391 20.594 1 93.5 365 VAL B N 1
ATOM 6090 C CA . VAL B 1 365 ? -2.074 21.578 20.344 1 93.5 365 VAL B CA 1
ATOM 6091 C C . VAL B 1 365 ? -1.263 20.938 21.469 1 93.5 365 VAL B C 1
ATOM 6093 O O . VAL B 1 365 ? -0.363 20.125 21.203 1 93.5 365 VAL B O 1
ATOM 6096 N N . PRO B 1 366 ? -1.542 21.188 22.719 1 91.31 366 PRO B N 1
ATOM 6097 C CA . PRO B 1 366 ? -0.832 20.5 23.812 1 91.31 366 PRO B CA 1
ATOM 6098 C C . PRO B 1 366 ? -0.985 18.984 23.75 1 91.31 366 PRO B C 1
ATOM 6100 O O . PRO B 1 366 ? -0.052 18.266 24.094 1 91.31 366 PRO B O 1
ATOM 6103 N N . LEU B 1 367 ? -2.164 18.547 23.375 1 89.94 367 LEU B N 1
ATOM 6104 C CA . LEU B 1 367 ? -2.391 17.109 23.297 1 89.94 367 LEU B CA 1
ATOM 6105 C C . LEU B 1 367 ? -1.564 16.5 22.172 1 89.94 367 LEU B C 1
ATOM 6107 O O . LEU B 1 367 ? -1.182 15.328 22.25 1 89.94 367 LEU B O 1
ATOM 6111 N N . ASP B 1 368 ? -1.358 17.297 21.156 1 84.06 368 ASP B N 1
ATOM 6112 C CA . ASP B 1 368 ? -0.5 16.812 20.078 1 84.06 368 ASP B CA 1
ATOM 6113 C C . ASP B 1 368 ? 0.944 16.672 20.547 1 84.06 368 ASP B C 1
ATOM 6115 O O . ASP B 1 368 ? 1.681 15.812 20.031 1 84.06 368 ASP B O 1
ATOM 6119 N N . LEU B 1 369 ? 1.357 17.516 21.469 1 81.94 369 LEU B N 1
ATOM 6120 C CA . LEU B 1 369 ? 2.689 17.453 22.062 1 81.94 369 LEU B CA 1
ATOM 6121 C C . LEU B 1 369 ? 2.836 16.203 22.922 1 81.94 369 LEU B C 1
ATOM 6123 O O . LEU B 1 369 ? 3.939 15.664 23.062 1 81.94 369 LEU B O 1
ATOM 6127 N N . LEU B 1 370 ? 1.708 15.82 23.359 1 81.25 370 LEU B N 1
ATOM 6128 C CA . LEU B 1 370 ? 1.751 14.719 24.312 1 81.25 370 LEU B CA 1
ATOM 6129 C C . LEU B 1 370 ? 1.49 13.383 23.625 1 81.25 370 LEU B C 1
ATOM 6131 O O . LEU B 1 370 ? 1.875 12.328 24.125 1 81.25 370 LEU B O 1
ATOM 6135 N N . THR B 1 371 ? 0.809 13.602 22.547 1 81.12 371 THR B N 1
ATOM 6136 C CA . THR B 1 371 ? 0.435 12.391 21.828 1 81.12 371 THR B CA 1
ATOM 6137 C C . THR B 1 371 ? 0.932 12.453 20.375 1 81.12 371 THR B C 1
ATOM 6139 O O . THR B 1 371 ? 1.399 13.492 19.922 1 81.12 371 THR B O 1
ATOM 6142 N N . SER B 1 372 ? 1.102 11.375 19.75 1 81.62 372 SER B N 1
ATOM 6143 C CA . SER B 1 372 ? 1.337 11.359 18.312 1 81.62 372 SER B CA 1
ATOM 6144 C C . SER B 1 372 ? 0.044 11.594 17.531 1 81.62 372 SER B C 1
ATOM 6146 O O . SER B 1 372 ? -1.05 11.484 18.094 1 81.62 372 SER B O 1
ATOM 6148 N N . THR B 1 373 ? 0.212 12.117 16.375 1 86.31 373 THR B N 1
ATOM 6149 C CA . THR B 1 373 ? -0.945 12.328 15.508 1 86.31 373 THR B CA 1
ATOM 6150 C C . THR B 1 373 ? -1.8 11.07 15.438 1 86.31 373 THR B C 1
ATOM 6152 O O . THR B 1 373 ? -3.029 11.141 15.492 1 86.31 373 THR B O 1
ATOM 6155 N N . ASP B 1 374 ? -1.278 9.93 15.367 1 87.69 374 ASP B N 1
ATOM 6156 C CA . ASP B 1 374 ? -2.004 8.664 15.32 1 87.69 374 ASP B CA 1
ATOM 6157 C C . ASP B 1 374 ? -2.795 8.43 16.609 1 87.69 374 ASP B C 1
ATOM 6159 O O . ASP B 1 374 ? -3.975 8.078 16.562 1 87.69 374 ASP B O 1
ATOM 6163 N N . ALA B 1 375 ? -2.109 8.656 17.672 1 87.81 375 ALA B N 1
ATOM 6164 C CA . ALA B 1 375 ? -2.758 8.445 18.953 1 87.81 375 ALA B CA 1
ATOM 6165 C C . ALA B 1 375 ? -3.922 9.414 19.156 1 87.81 375 ALA B C 1
ATOM 6167 O O . ALA B 1 375 ? -4.977 9.031 19.656 1 87.81 375 ALA B O 1
ATOM 6168 N N . TYR B 1 376 ? -3.719 10.625 18.75 1 92 376 TYR B N 1
ATOM 6169 C CA . TYR B 1 376 ? -4.746 11.648 18.906 1 92 376 TYR B CA 1
ATOM 6170 C C . TYR B 1 376 ? -6.016 11.266 18.156 1 92 376 TYR B C 1
ATOM 6172 O O . TYR B 1 376 ? -7.113 11.312 18.719 1 92 376 TYR B O 1
ATOM 6180 N N . TYR B 1 377 ? -5.918 10.828 17 1 93.62 377 TYR B N 1
ATOM 6181 C CA . TYR B 1 377 ? -7.098 10.617 16.172 1 93.62 377 TYR B CA 1
ATOM 6182 C C . TYR B 1 377 ? -7.656 9.211 16.375 1 93.62 377 TYR B C 1
ATOM 6184 O O . TYR B 1 377 ? -8.875 9.008 16.375 1 93.62 377 TYR B O 1
ATOM 6192 N N . PHE B 1 378 ? -6.863 8.219 16.578 1 91.06 378 PHE B N 1
ATOM 6193 C CA . PHE B 1 378 ? -7.363 6.848 16.656 1 91.06 378 PHE B CA 1
ATOM 6194 C C . PHE B 1 378 ? -7.723 6.484 18.094 1 91.06 378 PHE B C 1
ATOM 6196 O O . PHE B 1 378 ? -8.461 5.527 18.328 1 91.06 378 PHE B O 1
ATOM 6203 N N . SER B 1 379 ? -7.223 7.223 19.062 1 89.19 379 SER B N 1
ATOM 6204 C CA . SER B 1 379 ? -7.5 6.859 20.438 1 89.19 379 SER B CA 1
ATOM 6205 C C . SER B 1 379 ? -8.367 7.91 21.125 1 89.19 379 SER B C 1
ATOM 6207 O O . SER B 1 379 ? -9.359 7.574 21.781 1 89.19 379 SER B O 1
ATOM 6209 N N . VAL B 1 380 ? -8.102 9.148 20.938 1 91.12 380 VAL B N 1
ATOM 6210 C CA . VAL B 1 380 ? -8.82 10.203 21.641 1 91.12 380 VAL B CA 1
ATOM 6211 C C . VAL B 1 380 ? -10.141 10.492 20.922 1 91.12 380 VAL B C 1
ATOM 6213 O O . VAL B 1 380 ? -11.195 10.57 21.562 1 91.12 380 VAL B O 1
ATOM 6216 N N . LEU B 1 381 ? -10.109 10.57 19.672 1 94.75 381 LEU B N 1
ATOM 6217 C CA . LEU B 1 381 ? -11.281 10.977 18.891 1 94.75 381 LEU B CA 1
ATOM 6218 C C . LEU B 1 381 ? -12.422 9.984 19.078 1 94.75 381 LEU B C 1
ATOM 6220 O O . LEU B 1 381 ? -13.57 10.391 19.312 1 94.75 381 LEU B O 1
ATOM 6224 N N . PRO B 1 382 ? -12.164 8.719 19.062 1 93.56 382 PRO B N 1
ATOM 6225 C CA . PRO B 1 382 ? -13.281 7.785 19.234 1 93.56 382 PRO B CA 1
ATOM 6226 C C . PRO B 1 382 ? -13.945 7.91 20.594 1 93.56 382 PRO B C 1
ATOM 6228 O O . PRO B 1 382 ? -15.172 7.781 20.703 1 93.56 382 PRO B O 1
ATOM 6231 N N . ILE B 1 383 ? -13.188 8.172 21.609 1 92.5 383 ILE B N 1
ATOM 6232 C CA . ILE B 1 383 ? -13.719 8.336 22.953 1 92.5 383 ILE B CA 1
ATOM 6233 C C . ILE B 1 383 ? -14.578 9.594 23.016 1 92.5 383 ILE B C 1
ATOM 6235 O O . ILE B 1 383 ? -15.695 9.57 23.547 1 92.5 383 ILE B O 1
ATOM 6239 N N . VAL B 1 384 ? -14.047 10.641 22.453 1 94.31 384 VAL B N 1
ATOM 6240 C CA . VAL B 1 384 ? -14.742 11.93 22.469 1 94.31 384 VAL B CA 1
ATOM 6241 C C . VAL B 1 384 ? -16.016 11.844 21.641 1 94.31 384 VAL B C 1
ATOM 6243 O O . VAL B 1 384 ? -17.078 12.32 22.062 1 94.31 384 VAL B O 1
ATOM 6246 N N . GLN B 1 385 ? -15.93 11.266 20.484 1 93.94 385 GLN B N 1
ATOM 6247 C CA . GLN B 1 385 ? -17.078 11.141 19.594 1 93.94 385 GLN B CA 1
ATOM 6248 C C . GLN B 1 385 ? -18.188 10.312 20.219 1 93.94 385 GLN B C 1
ATOM 6250 O O . GLN B 1 385 ? -19.359 10.672 20.141 1 93.94 385 GLN B O 1
ATOM 6255 N N . GLU B 1 386 ? -17.828 9.18 20.828 1 92 386 GLU B N 1
ATOM 6256 C CA . GLU B 1 386 ? -18.828 8.312 21.453 1 92 386 GLU B CA 1
ATOM 6257 C C . GLU B 1 386 ? -19.453 8.992 22.672 1 92 386 GLU B C 1
ATOM 6259 O O . GLU B 1 386 ? -20.656 8.859 22.906 1 92 386 GLU B O 1
ATOM 6264 N N . THR B 1 387 ? -18.688 9.68 23.422 1 92.62 387 THR B N 1
ATOM 6265 C CA . THR B 1 387 ? -19.188 10.359 24.609 1 92.62 387 THR B CA 1
ATOM 6266 C C . THR B 1 387 ? -20.078 11.531 24.234 1 92.62 387 THR B C 1
ATOM 6268 O O . THR B 1 387 ? -21.219 11.625 24.703 1 92.62 387 THR B O 1
ATOM 6271 N N . ALA B 1 388 ? -19.578 12.367 23.375 1 93.31 388 ALA B N 1
ATOM 6272 C CA . ALA B 1 388 ? -20.344 13.531 22.953 1 93.31 388 ALA B CA 1
ATOM 6273 C C . ALA B 1 388 ? -21.578 13.117 22.156 1 93.31 388 ALA B C 1
ATOM 6275 O O . ALA B 1 388 ? -22.594 13.812 22.188 1 93.31 388 ALA B O 1
ATOM 6276 N N . GLY B 1 389 ? -21.484 12.039 21.516 1 92.56 389 GLY B N 1
ATOM 6277 C CA . GLY B 1 389 ? -22.609 11.523 20.75 1 92.56 389 GLY B CA 1
ATOM 6278 C C . GLY B 1 389 ? -23.812 11.219 21.609 1 92.56 389 GLY B C 1
ATOM 6279 O O . GLY B 1 389 ? -24.953 11.352 21.156 1 92.56 389 GLY B O 1
ATOM 6280 N N . ASN B 1 390 ? -23.578 10.844 22.797 1 90.88 390 ASN B N 1
ATOM 6281 C CA . ASN B 1 390 ? -24.672 10.562 23.734 1 90.88 390 ASN B CA 1
ATOM 6282 C C . ASN B 1 390 ? -25.422 11.828 24.125 1 90.88 390 ASN B C 1
ATOM 6284 O O . ASN B 1 390 ? -26.516 11.766 24.688 1 90.88 390 ASN B O 1
ATOM 6288 N N . PHE B 1 391 ? -24.875 12.906 23.75 1 92 391 PHE B N 1
ATOM 6289 C CA . PHE B 1 391 ? -25.516 14.18 24.047 1 92 391 PHE B CA 1
ATOM 6290 C C . PHE B 1 391 ? -26 14.844 22.766 1 92 391 PHE B C 1
ATOM 6292 O O . PHE B 1 391 ? -26.312 16.047 22.75 1 92 391 PHE B O 1
ATOM 6299 N N . GLY B 1 392 ? -25.922 14.133 21.656 1 91.62 392 GLY B N 1
ATOM 6300 C CA . GLY B 1 392 ? -26.484 14.609 20.406 1 91.62 392 GLY B CA 1
ATOM 6301 C C . GLY B 1 392 ? -25.469 15.258 19.484 1 91.62 392 GLY B C 1
ATOM 6302 O O . GLY B 1 392 ? -25.812 15.797 18.438 1 91.62 392 GLY B O 1
ATOM 6303 N N . VAL B 1 393 ? -24.25 15.258 19.844 1 94.12 393 VAL B N 1
ATOM 6304 C CA . VAL B 1 393 ? -23.203 15.789 18.969 1 94.12 393 VAL B CA 1
ATOM 6305 C C . VAL B 1 393 ? -22.906 14.805 17.844 1 94.12 393 VAL B C 1
ATOM 6307 O O . VAL B 1 393 ? -22.719 13.609 18.094 1 94.12 393 VAL B O 1
ATOM 6310 N N . SER B 1 394 ? -22.922 15.289 16.641 1 95.19 394 SER B N 1
ATOM 6311 C CA . SER B 1 394 ? -22.672 14.43 15.484 1 95.19 394 SER B CA 1
ATOM 6312 C C . SER B 1 394 ? -21.203 14.039 15.391 1 95.19 394 SER B C 1
ATOM 6314 O O . SER B 1 394 ? -20.344 14.711 15.953 1 95.19 394 SER B O 1
ATOM 6316 N N . GLY B 1 395 ? -20.938 12.945 14.742 1 95.06 395 GLY B N 1
ATOM 6317 C CA . GLY B 1 395 ? -19.562 12.562 14.453 1 95.06 395 GLY B CA 1
ATOM 6318 C C . GLY B 1 395 ? -18.781 13.641 13.727 1 95.06 395 GLY B C 1
ATOM 6319 O O . GLY B 1 395 ? -17.609 13.875 14.031 1 95.06 395 GLY B O 1
ATOM 6320 N N . MET B 1 396 ? -19.453 14.281 12.844 1 96.19 396 MET B N 1
ATOM 6321 C CA . MET B 1 396 ? -18.875 15.375 12.086 1 96.19 396 MET B CA 1
ATOM 6322 C C . MET B 1 396 ? -18.469 16.531 13.016 1 96.19 396 MET B C 1
ATOM 6324 O O . MET B 1 396 ? -17.391 17.094 12.875 1 96.19 396 MET B O 1
ATOM 6328 N N . GLY B 1 397 ? -19.359 16.828 13.883 1 96.56 397 GLY B N 1
ATOM 6329 C CA . GLY B 1 397 ? -19.078 17.891 14.828 1 96.56 397 GLY B CA 1
ATOM 6330 C C . GLY B 1 397 ? -17.875 17.594 15.711 1 96.56 397 GLY B C 1
ATOM 6331 O O . GLY B 1 397 ? -17.031 18.469 15.922 1 96.56 397 GLY B O 1
ATOM 6332 N N . ALA B 1 398 ? -17.828 16.391 16.25 1 96.69 398 ALA B N 1
ATOM 6333 C CA . ALA B 1 398 ? -16.719 15.984 17.109 1 96.69 398 ALA B CA 1
ATOM 6334 C C . ALA B 1 398 ? -15.406 15.984 16.328 1 96.69 398 ALA B C 1
ATOM 6336 O O . ALA B 1 398 ? -14.391 16.484 16.812 1 96.69 398 ALA B O 1
ATOM 6337 N N . ALA B 1 399 ? -15.414 15.406 15.133 1 97.12 399 ALA B N 1
ATOM 6338 C CA . ALA B 1 399 ? -14.219 15.344 14.297 1 97.12 399 ALA B CA 1
ATOM 6339 C C . ALA B 1 399 ? -13.734 16.734 13.93 1 97.12 399 ALA B C 1
ATOM 6341 O O . ALA B 1 399 ? -12.531 17.016 13.977 1 97.12 399 ALA B O 1
ATOM 6342 N N . ALA B 1 400 ? -14.664 17.609 13.547 1 97.75 400 ALA B N 1
ATOM 6343 C CA . ALA B 1 400 ? -14.305 18.969 13.164 1 97.75 400 ALA B CA 1
ATOM 6344 C C . ALA B 1 400 ? -13.625 19.703 14.32 1 97.75 400 ALA B C 1
ATOM 6346 O O . ALA B 1 400 ? -12.617 20.391 14.125 1 97.75 400 ALA B O 1
ATOM 6347 N N . ALA B 1 401 ? -14.18 19.547 15.5 1 97.69 401 ALA B N 1
ATOM 6348 C CA . ALA B 1 401 ? -13.617 20.203 16.672 1 97.69 401 ALA B CA 1
ATOM 6349 C C . ALA B 1 401 ? -12.195 19.719 16.953 1 97.69 401 ALA B C 1
ATOM 6351 O O . ALA B 1 401 ? -11.289 20.531 17.156 1 97.69 401 ALA B O 1
ATOM 6352 N N . LEU B 1 402 ? -12.031 18.438 16.906 1 97.06 402 LEU B N 1
ATOM 6353 C CA . LEU B 1 402 ? -10.727 17.875 17.234 1 97.06 402 LEU B CA 1
ATOM 6354 C C . LEU B 1 402 ? -9.711 18.203 16.141 1 97.06 402 LEU B C 1
ATOM 6356 O O . LEU B 1 402 ? -8.539 18.469 16.438 1 97.06 402 LEU B O 1
ATOM 6360 N N . ILE B 1 403 ? -10.109 18.234 14.859 1 97.44 403 ILE B N 1
ATOM 6361 C CA . ILE B 1 403 ? -9.203 18.562 13.766 1 97.44 403 ILE B CA 1
ATOM 6362 C C . ILE B 1 403 ? -8.758 20.016 13.875 1 97.44 403 ILE B C 1
ATOM 6364 O O . ILE B 1 403 ? -7.559 20.312 13.844 1 97.44 403 ILE B O 1
ATOM 6368 N N . VAL B 1 404 ? -9.703 20.922 14.047 1 97.5 404 VAL B N 1
ATOM 6369 C CA . VAL B 1 404 ? -9.414 22.359 14.086 1 97.5 404 VAL B CA 1
ATOM 6370 C C . VAL B 1 404 ? -8.484 22.656 15.25 1 97.5 404 VAL B C 1
ATOM 6372 O O . VAL B 1 404 ? -7.555 23.469 15.117 1 97.5 404 VAL B O 1
ATOM 6375 N N . GLY B 1 405 ? -8.695 22.016 16.328 1 96.12 405 GLY B N 1
ATOM 6376 C CA . GLY B 1 405 ? -7.891 22.25 17.516 1 96.12 405 GLY B CA 1
ATOM 6377 C C . GLY B 1 405 ? -6.492 21.672 17.406 1 96.12 405 GLY B C 1
ATOM 6378 O O . GLY B 1 405 ? -5.551 22.203 18 1 96.12 405 GLY B O 1
ATOM 6379 N N . ASN B 1 406 ? -6.336 20.625 16.656 1 95.38 406 ASN B N 1
ATOM 6380 C CA . ASN B 1 406 ? -5.098 19.844 16.688 1 95.38 406 ASN B CA 1
ATOM 6381 C C . ASN B 1 406 ? -4.23 20.125 15.461 1 95.38 406 ASN B C 1
ATOM 6383 O O . ASN B 1 406 ? -3.004 20.125 15.555 1 95.38 406 ASN B O 1
ATOM 6387 N N . VAL B 1 407 ? -4.773 20.375 14.359 1 95.12 407 VAL B N 1
ATOM 6388 C CA . VAL B 1 407 ? -4.094 20.375 13.07 1 95.12 407 VAL B CA 1
ATOM 6389 C C . VAL B 1 407 ? -3.035 21.484 13.047 1 95.12 407 VAL B C 1
ATOM 6391 O O . VAL B 1 407 ? -1.971 21.312 12.445 1 95.12 407 VAL B O 1
ATOM 6394 N N . ILE B 1 408 ? -3.244 22.547 13.781 1 94.25 408 ILE B N 1
ATOM 6395 C CA . ILE B 1 408 ? -2.344 23.688 13.797 1 94.25 408 ILE B CA 1
ATOM 6396 C C . ILE B 1 408 ? -1.055 23.328 14.531 1 94.25 408 ILE B C 1
ATOM 6398 O O . ILE B 1 408 ? 0.006 23.891 14.25 1 94.25 408 ILE B O 1
ATOM 6402 N N . GLY B 1 409 ? -1.169 22.359 15.406 1 91.81 409 GLY B N 1
ATOM 6403 C CA . GLY B 1 409 ? -0.03 21.984 16.219 1 91.81 409 GLY B CA 1
ATOM 6404 C C . GLY B 1 409 ? 0.774 20.844 15.641 1 91.81 409 GLY B C 1
ATOM 6405 O O . GLY B 1 409 ? 1.718 20.359 16.266 1 91.81 409 GLY B O 1
ATOM 6406 N N . THR B 1 410 ? 0.574 20.453 14.43 1 89.81 410 THR B N 1
ATOM 6407 C CA . THR B 1 410 ? 1.183 19.281 13.836 1 89.81 410 THR B CA 1
ATOM 6408 C C . THR B 1 410 ? 2.703 19.406 13.82 1 89.81 410 THR B C 1
ATOM 6410 O O . THR B 1 410 ? 3.414 18.453 14.164 1 89.81 410 THR B O 1
ATOM 6413 N N . PHE B 1 411 ? 3.227 20.547 13.477 1 92.38 411 PHE B N 1
ATOM 6414 C CA . PHE B 1 411 ? 4.664 20.688 13.273 1 92.38 411 PHE B CA 1
ATOM 6415 C C . PHE B 1 411 ? 5.309 21.406 14.453 1 92.38 411 PHE B C 1
ATOM 6417 O O . PHE B 1 411 ? 6.332 22.078 14.305 1 92.38 411 PHE B O 1
ATOM 6424 N N . VAL B 1 412 ? 4.727 21.344 15.633 1 90.5 412 VAL B N 1
ATOM 6425 C CA . VAL B 1 412 ? 5.375 21.703 16.891 1 90.5 412 VAL B CA 1
ATOM 6426 C C . VAL B 1 412 ? 5.52 20.469 17.766 1 90.5 412 VAL B C 1
ATOM 6428 O O . VAL B 1 412 ? 6.074 20.547 18.875 1 90.5 412 VAL B O 1
ATOM 6431 N N . SER B 1 413 ? 5.121 19.359 17.203 1 87.06 413 SER B N 1
ATOM 6432 C CA . SER B 1 413 ? 5.242 18.109 17.938 1 87.06 413 SER B CA 1
ATOM 6433 C C . SER B 1 413 ? 6.605 17.469 17.703 1 87.06 413 SER B C 1
ATOM 6435 O O . SER B 1 413 ? 7.004 17.234 16.562 1 87.06 413 SER B O 1
ATOM 6437 N N . PRO B 1 414 ? 7.332 17.156 18.797 1 83.5 414 PRO B N 1
ATOM 6438 C CA . PRO B 1 414 ? 8.633 16.484 18.656 1 83.5 414 PRO B CA 1
ATOM 6439 C C . PRO B 1 414 ? 8.516 15.07 18.109 1 83.5 414 PRO B C 1
ATOM 6441 O O . PRO B 1 414 ? 9.523 14.461 17.734 1 83.5 414 PRO B O 1
ATOM 6444 N N . PHE B 1 415 ? 7.32 14.633 17.953 1 79.88 415 PHE B N 1
ATOM 6445 C CA . PHE B 1 415 ? 7.105 13.281 17.453 1 79.88 415 PHE B CA 1
ATOM 6446 C C . PHE B 1 415 ? 6.945 13.281 15.938 1 79.88 415 PHE B C 1
ATOM 6448 O O . PHE B 1 415 ? 6.883 12.227 15.305 1 79.88 415 PHE B O 1
ATOM 6455 N N . SER B 1 416 ? 7.012 14.43 15.391 1 83.12 416 SER B N 1
ATOM 6456 C CA . SER B 1 416 ? 6.949 14.555 13.938 1 83.12 416 SER B CA 1
ATOM 6457 C C . SER B 1 416 ? 8.336 14.461 13.312 1 83.12 416 SER B C 1
ATOM 6459 O O . SER B 1 416 ? 9.156 15.367 13.469 1 83.12 416 SER B O 1
ATOM 6461 N N . PRO B 1 417 ? 8.609 13.461 12.633 1 83.62 417 PRO B N 1
ATOM 6462 C CA . PRO B 1 417 ? 9.914 13.367 11.961 1 83.62 417 PRO B CA 1
ATOM 6463 C C . PRO B 1 417 ? 10.156 14.516 10.984 1 83.62 417 PRO B C 1
ATOM 6465 O O . PRO B 1 417 ? 11.297 14.953 10.812 1 83.62 417 PRO B O 1
ATOM 6468 N N . ALA B 1 418 ? 9.094 14.945 10.453 1 90.81 418 ALA B N 1
ATOM 6469 C CA . ALA B 1 418 ? 9.211 16.062 9.516 1 90.81 418 ALA B CA 1
ATOM 6470 C C . ALA B 1 418 ? 9.75 17.312 10.211 1 90.81 418 ALA B C 1
ATOM 6472 O O . ALA B 1 418 ? 10.492 18.094 9.617 1 90.81 418 ALA B O 1
ATOM 6473 N N . LEU B 1 419 ? 9.398 17.453 11.43 1 92.06 419 LEU B N 1
ATOM 6474 C CA . LEU B 1 419 ? 9.891 18.609 12.18 1 92.06 419 LEU B CA 1
ATOM 6475 C C . LEU B 1 419 ? 11.391 18.516 12.422 1 92.06 419 LEU B C 1
ATOM 6477 O O . LEU B 1 419 ? 12.109 19.5 12.305 1 92.06 419 LEU B O 1
ATOM 6481 N N . TRP B 1 420 ? 11.859 17.391 12.703 1 91.25 420 TRP B N 1
ATOM 6482 C CA . TRP B 1 420 ? 13.289 17.172 12.906 1 91.25 420 TRP B CA 1
ATOM 6483 C C . TRP B 1 420 ? 14.062 17.453 11.625 1 91.25 420 TRP B C 1
ATOM 6485 O O . TRP B 1 420 ? 15.156 18.016 11.664 1 91.25 420 TRP B O 1
ATOM 6495 N N . LEU B 1 421 ? 13.461 17.031 10.617 1 92.38 421 LEU B N 1
ATOM 6496 C CA . LEU B 1 421 ? 14.062 17.328 9.32 1 92.38 421 LEU B CA 1
ATOM 6497 C C . LEU B 1 421 ? 14.133 18.828 9.078 1 92.38 421 LEU B C 1
ATOM 6499 O O . LEU B 1 421 ? 15.164 19.344 8.633 1 92.38 421 LEU B O 1
ATOM 6503 N N . ALA B 1 422 ? 13.078 19.469 9.359 1 95.19 422 ALA B N 1
ATOM 6504 C CA . ALA B 1 422 ? 13.023 20.922 9.18 1 95.19 422 ALA B CA 1
ATOM 6505 C C . ALA B 1 422 ? 14.094 21.625 10.008 1 95.19 422 ALA B C 1
ATOM 6507 O O . ALA B 1 422 ? 14.773 22.531 9.516 1 95.19 422 ALA B O 1
ATOM 6508 N N . LEU B 1 423 ? 14.273 21.203 11.219 1 95.5 423 LEU B N 1
ATOM 6509 C CA . LEU B 1 423 ? 15.258 21.797 12.125 1 95.5 423 LEU B CA 1
ATOM 6510 C C . LEU B 1 423 ? 16.672 21.531 11.625 1 95.5 423 LEU B C 1
ATOM 6512 O O . LEU B 1 423 ? 17.531 22.406 11.711 1 95.5 423 LEU B O 1
ATOM 6516 N N . GLY B 1 424 ? 16.906 20.406 11.117 1 95.06 424 GLY B N 1
ATOM 6517 C CA . GLY B 1 424 ? 18.203 20.094 10.539 1 95.06 424 GLY B CA 1
ATOM 6518 C C . GLY B 1 424 ? 18.531 20.953 9.328 1 95.06 424 GLY B C 1
ATOM 6519 O O . GLY B 1 424 ? 19.641 21.484 9.219 1 95.06 424 GLY B O 1
ATOM 6520 N N . LEU B 1 425 ? 17.562 21.094 8.484 1 94.88 425 LEU B N 1
ATOM 6521 C CA . LEU B 1 425 ? 17.75 21.891 7.277 1 94.88 425 LEU B CA 1
ATOM 6522 C C . LEU B 1 425 ? 17.953 23.359 7.621 1 94.88 425 LEU B C 1
ATOM 6524 O O . LEU B 1 425 ? 18.734 24.047 6.949 1 94.88 425 LEU B O 1
ATOM 6528 N N . ALA B 1 426 ? 17.312 23.797 8.656 1 96.69 426 ALA B N 1
ATOM 6529 C CA . ALA B 1 426 ? 17.359 25.203 9.055 1 96.69 426 ALA B CA 1
ATOM 6530 C C . ALA B 1 426 ? 18.516 25.438 10.031 1 96.69 426 ALA B C 1
ATOM 6532 O O . ALA B 1 426 ? 18.781 26.594 10.398 1 96.69 426 ALA B O 1
ATOM 6533 N N . GLU B 1 427 ? 19.172 24.328 10.422 1 95.12 427 GLU B N 1
ATOM 6534 C CA . GLU B 1 427 ? 20.25 24.438 11.414 1 95.12 427 GLU B CA 1
ATOM 6535 C C . GLU B 1 427 ? 19.719 25.031 12.727 1 95.12 427 GLU B C 1
ATOM 6537 O O . GLU B 1 427 ? 20.328 25.953 13.273 1 95.12 427 GLU B O 1
ATOM 6542 N N . GLY B 1 428 ? 18.625 24.625 13.055 1 95.38 428 GLY B N 1
ATOM 6543 C CA . GLY B 1 428 ? 18.016 25.125 14.273 1 95.38 428 GLY B CA 1
ATOM 6544 C C . GLY B 1 428 ? 17.969 24.094 15.391 1 95.38 428 GLY B C 1
ATOM 6545 O O . GLY B 1 428 ? 18.297 22.922 15.172 1 95.38 428 GLY B O 1
ATOM 6546 N N . GLN B 1 429 ? 17.516 24.562 16.594 1 95.56 429 GLN B N 1
ATOM 6547 C CA . GLN B 1 429 ? 17.391 23.719 17.781 1 95.56 429 GLN B CA 1
ATOM 6548 C C . GLN B 1 429 ? 15.938 23.609 18.234 1 95.56 429 GLN B C 1
ATOM 6550 O O . GLN B 1 429 ? 15.203 24.594 18.219 1 95.56 429 GLN B O 1
ATOM 6555 N N . MET B 1 430 ? 15.555 22.453 18.672 1 93.94 430 MET B N 1
ATOM 6556 C CA . MET B 1 430 ? 14.172 22.156 19.031 1 93.94 430 MET B CA 1
ATOM 6557 C C . MET B 1 430 ? 13.695 23.047 20.172 1 93.94 430 MET B C 1
ATOM 6559 O O . MET B 1 430 ? 12.609 23.609 20.094 1 93.94 430 MET B O 1
ATOM 6563 N N . GLY B 1 431 ? 14.477 23.156 21.156 1 93.81 431 GLY B N 1
ATOM 6564 C CA . GLY B 1 431 ? 14.086 23.953 22.312 1 93.81 431 GLY B CA 1
ATOM 6565 C C . GLY B 1 431 ? 13.773 25.391 21.984 1 93.81 431 GLY B C 1
ATOM 6566 O O . GLY B 1 431 ? 12.758 25.938 22.422 1 93.81 431 GLY B O 1
ATOM 6567 N N . HIS B 1 432 ? 14.664 25.969 21.234 1 94.62 432 HIS B N 1
ATOM 6568 C CA . HIS B 1 432 ? 14.484 27.359 20.844 1 94.62 432 HIS B CA 1
ATOM 6569 C C . HIS B 1 432 ? 13.258 27.531 19.953 1 94.62 432 HIS B C 1
ATOM 6571 O O . HIS B 1 432 ? 12.516 28.516 20.078 1 94.62 432 HIS B O 1
ATOM 6577 N N . TYR B 1 433 ? 13.062 26.609 19.078 1 95.88 433 TYR B N 1
ATOM 6578 C CA . TYR B 1 433 ? 11.906 26.656 18.188 1 95.88 433 TYR B CA 1
ATOM 6579 C C . TYR B 1 433 ? 10.609 26.562 18.969 1 95.88 433 TYR B C 1
ATOM 6581 O O . TYR B 1 433 ? 9.695 27.359 18.766 1 95.88 433 TYR B O 1
ATOM 6589 N N . LEU B 1 434 ? 10.539 25.656 19.906 1 94.19 434 LEU B N 1
ATOM 6590 C CA . LEU B 1 434 ? 9.305 25.406 20.641 1 94.19 434 LEU B CA 1
ATOM 6591 C C . LEU B 1 434 ? 8.984 26.594 21.562 1 94.19 434 LEU B C 1
ATOM 6593 O O . LEU B 1 434 ? 7.816 26.922 21.766 1 94.19 434 LEU B O 1
ATOM 6597 N N . LYS B 1 435 ? 10.008 27.156 22.109 1 94.06 435 LYS B N 1
ATOM 6598 C CA . LYS B 1 435 ? 9.797 28.297 22.969 1 94.06 435 LYS B CA 1
ATOM 6599 C C . LYS B 1 435 ? 9.125 29.453 22.219 1 94.06 435 LYS B C 1
ATOM 6601 O O . LYS B 1 435 ? 8.305 30.172 22.797 1 94.06 435 LYS B O 1
ATOM 6606 N N . ARG B 1 436 ? 9.414 29.562 21.031 1 93.06 436 ARG B N 1
ATOM 6607 C CA . ARG B 1 436 ? 8.891 30.672 20.234 1 93.06 436 ARG B CA 1
ATOM 6608 C C . ARG B 1 436 ? 7.59 30.266 19.547 1 93.06 436 ARG B C 1
ATOM 6610 O O . ARG B 1 436 ? 6.625 31.047 19.531 1 93.06 436 ARG B O 1
ATOM 6617 N N . ALA B 1 437 ? 7.555 29.141 18.984 1 95.12 437 ALA B N 1
ATOM 6618 C CA . ALA B 1 437 ? 6.465 28.734 18.094 1 95.12 437 ALA B CA 1
ATOM 6619 C C . ALA B 1 437 ? 5.266 28.234 18.891 1 95.12 437 ALA B C 1
ATOM 6621 O O . ALA B 1 437 ? 4.117 28.469 18.5 1 95.12 437 ALA B O 1
ATOM 6622 N N . LEU B 1 438 ? 5.438 27.578 20.016 1 94.94 438 LEU B N 1
ATOM 6623 C CA . LEU B 1 438 ? 4.371 26.875 20.719 1 94.94 438 LEU B CA 1
ATOM 6624 C C . LEU B 1 438 ? 3.305 27.844 21.203 1 94.94 438 LEU B C 1
ATOM 6626 O O . LEU B 1 438 ? 2.113 27.641 20.953 1 94.94 438 LEU B O 1
ATOM 6630 N N . PRO B 1 439 ? 3.713 28.906 21.906 1 96 439 PRO B N 1
ATOM 6631 C CA . PRO B 1 439 ? 2.678 29.828 22.375 1 96 439 PRO B CA 1
ATOM 6632 C C . PRO B 1 439 ? 1.911 30.484 21.234 1 96 439 PRO B C 1
ATOM 6634 O O . PRO B 1 439 ? 0.698 30.672 21.328 1 96 439 PRO B O 1
ATOM 6637 N N . LEU B 1 440 ? 2.574 30.797 20.219 1 96.62 440 LEU B N 1
ATOM 6638 C CA . LEU B 1 440 ? 1.945 31.422 19.062 1 96.62 440 LEU B CA 1
ATOM 6639 C C . LEU B 1 440 ? 0.971 30.469 18.375 1 96.62 440 LEU B C 1
ATOM 6641 O O . LEU B 1 440 ? -0.156 30.844 18.047 1 96.62 440 LEU B O 1
ATOM 6645 N N . VAL B 1 441 ? 1.386 29.25 18.172 1 96.5 441 VAL B N 1
ATOM 6646 C CA . VAL B 1 441 ? 0.589 28.25 17.484 1 96.5 441 VAL B CA 1
ATOM 6647 C C . VAL B 1 441 ? -0.627 27.875 18.328 1 96.5 441 VAL B C 1
ATOM 6649 O O . VAL B 1 441 ? -1.728 27.703 17.797 1 96.5 441 VAL B O 1
ATOM 6652 N N . TRP B 1 442 ? -0.403 27.75 19.609 1 97.12 442 TRP B N 1
ATOM 6653 C CA . TRP B 1 442 ? -1.516 27.422 20.484 1 97.12 442 TRP B CA 1
ATOM 6654 C C . TRP B 1 442 ? -2.531 28.547 20.531 1 97.12 442 TRP B C 1
ATOM 6656 O O . TRP B 1 442 ? -3.74 28.312 20.5 1 97.12 442 TRP B O 1
ATOM 6666 N N . ALA B 1 443 ? -2.039 29.766 20.672 1 97.69 443 ALA B N 1
ATOM 6667 C CA . ALA B 1 443 ? -2.934 30.922 20.625 1 97.69 443 ALA B CA 1
ATOM 6668 C C . ALA B 1 443 ? -3.723 30.953 19.328 1 97.69 443 ALA B C 1
ATOM 6670 O O . ALA B 1 443 ? -4.922 31.234 19.328 1 97.69 443 ALA B O 1
ATOM 6671 N N . PHE B 1 444 ? -3.008 30.688 18.266 1 97.88 444 PHE B N 1
ATOM 6672 C CA . PHE B 1 444 ? -3.639 30.625 16.953 1 97.88 444 PHE B CA 1
ATOM 6673 C C . PHE B 1 444 ? -4.75 29.594 16.938 1 97.88 444 PHE B C 1
ATOM 6675 O O . PHE B 1 444 ? -5.855 29.859 16.453 1 97.88 444 PHE B O 1
ATOM 6682 N N . SER B 1 445 ? -4.508 28.438 17.469 1 97.56 445 SER B N 1
ATOM 6683 C CA . SER B 1 445 ? -5.473 27.344 17.516 1 97.56 445 SER B CA 1
ATOM 6684 C C . SER B 1 445 ? -6.676 27.703 18.391 1 97.56 445 SER B C 1
ATOM 6686 O O . SER B 1 445 ? -7.82 27.422 18.016 1 97.56 445 SER B O 1
ATOM 6688 N N . ILE B 1 446 ? -6.418 28.328 19.5 1 97.88 446 ILE B N 1
ATOM 6689 C CA . ILE B 1 446 ? -7.477 28.719 20.422 1 97.88 446 ILE B CA 1
ATOM 6690 C C . ILE B 1 446 ? -8.422 29.703 19.75 1 97.88 446 ILE B C 1
ATOM 6692 O O . ILE B 1 446 ? -9.641 29.562 19.828 1 97.88 446 ILE B O 1
ATOM 6696 N N . VAL B 1 447 ? -7.836 30.672 19.062 1 98.12 447 VAL B N 1
ATOM 6697 C CA . VAL B 1 447 ? -8.633 31.672 18.375 1 98.12 447 VAL B CA 1
ATOM 6698 C C . VAL B 1 447 ? -9.445 31.016 17.266 1 98.12 447 VAL B C 1
ATOM 6700 O O . VAL B 1 447 ? -10.633 31.312 17.094 1 98.12 447 VAL B O 1
ATOM 6703 N N . LEU B 1 448 ? -8.836 30.125 16.547 1 98.12 448 LEU B N 1
ATOM 6704 C CA . LEU B 1 448 ? -9.516 29.438 15.461 1 98.12 448 LEU B CA 1
ATOM 6705 C C . LEU B 1 448 ? -10.672 28.578 15.984 1 98.12 448 LEU B C 1
ATOM 6707 O O . LEU B 1 448 ? -11.758 28.578 15.414 1 98.12 448 LEU B O 1
ATOM 6711 N N . VAL B 1 449 ? -10.461 27.844 17.062 1 98.25 449 VAL B N 1
ATOM 6712 C CA . VAL B 1 449 ? -11.484 27 17.672 1 98.25 449 VAL B CA 1
ATOM 6713 C C . VAL B 1 449 ? -12.656 27.875 18.141 1 98.25 449 VAL B C 1
ATOM 6715 O O . VAL B 1 449 ? -13.812 27.531 17.922 1 98.25 449 VAL B O 1
ATOM 6718 N N . ALA B 1 450 ? -12.312 28.984 18.734 1 98.06 450 ALA B N 1
ATOM 6719 C CA . ALA B 1 450 ? -13.344 29.891 19.234 1 98.06 450 ALA B CA 1
ATOM 6720 C C . ALA B 1 450 ? -14.203 30.438 18.109 1 98.06 450 ALA B C 1
ATOM 6722 O O . ALA B 1 450 ? -15.43 30.484 18.203 1 98.06 450 ALA B O 1
ATOM 6723 N N . ILE B 1 451 ? -13.602 30.812 17.047 1 98.06 451 ILE B N 1
ATOM 6724 C CA . ILE B 1 451 ? -14.32 31.359 15.914 1 98.06 451 ILE B CA 1
ATOM 6725 C C . ILE B 1 451 ? -15.219 30.297 15.297 1 98.06 451 ILE B C 1
ATOM 6727 O O . ILE B 1 451 ? -16.391 30.531 15.023 1 98.06 451 ILE B O 1
ATOM 6731 N N . CYS B 1 452 ? -14.688 29.078 15.125 1 97.75 452 CYS B N 1
ATOM 6732 C CA . CYS B 1 452 ? -15.438 27.984 14.508 1 97.75 452 CYS B CA 1
ATOM 6733 C C . CYS B 1 452 ? -16.578 27.531 15.406 1 97.75 452 CYS B C 1
ATOM 6735 O O . CYS B 1 452 ? -17.656 27.156 14.922 1 97.75 452 CYS B O 1
ATOM 6737 N N . TRP B 1 453 ? -16.281 27.516 16.672 1 97.06 453 TRP B N 1
ATOM 6738 C CA . TRP B 1 453 ? -17.344 27.203 17.625 1 97.06 453 TRP B CA 1
ATOM 6739 C C . TRP B 1 453 ? -18.469 28.219 17.547 1 97.06 453 TRP B C 1
ATOM 6741 O O . TRP B 1 453 ? -19.641 27.844 17.562 1 97.06 453 TRP B O 1
ATOM 6751 N N . GLY B 1 454 ? -18.156 29.453 17.469 1 96.88 454 GLY B N 1
ATOM 6752 C CA . GLY B 1 454 ? -19.141 30.516 17.328 1 96.88 454 GLY B CA 1
ATOM 6753 C C . GLY B 1 454 ? -19.953 30.406 16.047 1 96.88 454 GLY B C 1
ATOM 6754 O O . GLY B 1 454 ? -21.125 30.797 16.031 1 96.88 454 GLY B O 1
ATOM 6755 N N . MET B 1 455 ? -19.359 29.844 15.023 1 96.81 455 MET B N 1
ATOM 6756 C CA . MET B 1 455 ? -20.016 29.688 13.734 1 96.81 455 MET B CA 1
ATOM 6757 C C . MET B 1 455 ? -20.906 28.438 13.727 1 96.81 455 MET B C 1
ATOM 6759 O O . MET B 1 455 ? -21.609 28.188 12.75 1 96.81 455 MET B O 1
ATOM 6763 N N . GLY B 1 456 ? -20.844 27.578 14.75 1 94.81 456 GLY B N 1
ATOM 6764 C CA . GLY B 1 456 ? -21.688 26.406 14.852 1 94.81 456 GLY B CA 1
ATOM 6765 C C . GLY B 1 456 ? -21.125 25.203 14.102 1 94.81 456 GLY B C 1
ATOM 6766 O O . GLY B 1 456 ? -21.859 24.266 13.789 1 94.81 456 GLY B O 1
ATOM 6767 N N . MET B 1 457 ? -19.859 25.219 13.93 1 95.75 457 MET B N 1
ATOM 6768 C CA . MET B 1 457 ? -19.266 24.172 13.102 1 95.75 457 MET B CA 1
ATOM 6769 C C . MET B 1 457 ? -19.078 22.875 13.883 1 95.75 457 MET B C 1
ATOM 6771 O O . MET B 1 457 ? -18.844 21.828 13.297 1 95.75 457 MET B O 1
ATOM 6775 N N . PHE B 1 458 ? -19.281 22.906 15.188 1 95.88 458 PHE B N 1
ATOM 6776 C CA . PHE B 1 458 ? -18.969 21.75 16 1 95.88 458 PHE B CA 1
ATOM 6777 C C . PHE B 1 458 ? -20.234 21.078 16.516 1 95.88 458 PHE B C 1
ATOM 6779 O O . PHE B 1 458 ? -20.203 20.312 17.484 1 95.88 458 PHE B O 1
ATOM 6786 N N . ALA B 1 459 ? -21.391 21.328 15.922 1 89.5 459 ALA B N 1
ATOM 6787 C CA . ALA B 1 459 ? -22.672 20.75 16.344 1 89.5 459 ALA B CA 1
ATOM 6788 C C . ALA B 1 459 ? -22.875 19.359 15.727 1 89.5 459 ALA B C 1
ATOM 6790 O O . ALA B 1 459 ? -22.359 19.078 14.648 1 89.5 459 ALA B O 1
#

Radius of gyration: 30.45 Å; Cα contacts (8 Å, |Δi|>4): 1495; chains: 2; bounding box: 70×99×66 Å

Solvent-accessible surface area (backbone atoms only — not comparable to full-atom values): 44533 Å² total; per-residue (Å²): 100,80,44,65,65,40,26,22,53,50,39,50,47,42,46,50,52,36,42,50,48,52,58,68,57,53,51,49,66,39,35,43,31,32,45,44,35,52,51,52,42,46,74,59,62,50,50,53,62,52,52,45,49,17,28,52,56,18,37,67,41,27,50,58,48,33,48,20,36,35,26,40,43,41,35,42,44,51,44,56,61,73,45,66,57,49,63,57,46,34,52,39,48,49,67,17,75,82,34,50,38,39,38,33,39,32,41,28,53,45,20,41,60,51,16,69,58,33,39,58,52,61,23,36,67,53,47,40,71,57,42,46,63,56,32,56,74,62,65,42,60,63,58,59,53,51,43,35,31,34,44,23,33,16,51,42,25,53,39,41,69,21,50,59,33,29,46,38,16,38,65,61,58,42,60,26,58,60,53,28,64,72,40,44,67,56,44,52,53,45,51,53,46,44,47,50,50,21,39,53,52,8,51,52,47,41,51,50,43,50,52,52,52,50,52,38,45,72,71,64,44,77,58,71,59,80,72,79,65,57,45,64,55,53,29,51,50,43,52,53,51,51,53,53,55,45,60,66,67,70,63,58,60,57,78,55,70,67,49,52,51,50,50,53,50,48,54,52,47,53,50,49,35,49,75,70,60,45,38,56,58,29,65,46,25,47,49,50,28,38,51,49,40,64,64,34,28,75,41,29,68,31,38,49,47,54,51,40,70,37,17,32,64,18,42,57,54,26,45,37,49,55,18,39,9,34,32,50,7,42,36,58,66,71,41,15,47,59,36,38,20,54,53,51,53,70,69,43,63,89,70,48,47,64,41,42,31,56,56,50,13,66,40,15,28,65,48,33,61,68,29,42,74,64,40,45,35,71,50,46,41,53,48,40,32,49,33,17,35,77,62,68,36,38,56,62,7,30,45,46,26,40,44,54,9,24,40,45,27,51,61,74,14,89,78,30,66,36,39,55,50,39,29,61,70,60,70,55,54,69,67,66,42,47,69,59,38,45,64,54,40,42,51,50,22,39,54,50,39,52,52,39,52,73,70,55,58,47,75,100,80,44,65,66,40,26,22,52,50,39,49,48,42,46,50,52,35,42,52,47,53,58,67,56,55,50,50,65,40,36,44,31,33,45,46,36,53,50,50,43,46,74,56,63,50,49,54,61,52,51,45,50,17,29,52,56,17,37,70,40,27,48,59,48,30,47,20,36,35,26,42,43,41,36,43,44,51,43,54,60,73,46,66,58,51,61,57,48,34,51,39,50,48,67,18,75,80,35,51,40,38,41,32,38,34,42,28,51,44,20,42,61,51,16,69,57,32,40,58,52,62,22,37,67,52,47,40,73,56,43,46,64,56,33,56,74,63,65,43,61,64,59,58,53,51,43,36,30,34,44,23,32,17,50,43,25,53,40,40,68,22,49,60,33,29,46,38,15,37,65,61,59,44,59,28,56,62,52,28,65,70,38,45,66,57,45,52,52,46,51,53,46,44,48,50,50,20,39,52,52,8,50,50,48,42,50,50,42,51,51,51,53,51,51,39,45,73,70,66,45,77,60,70,62,81,72,80,67,57,45,62,56,52,30,51,51,43,53,51,53,50,52,52,54,46,59,67,67,71,64,58,61,57,76,53,69,66,51,52,50,49,52,51,50,48,54,53,48,53,50,48,35,51,76,70,59,46,38,56,57,29,67,47,26,48,49,50,29,37,51,48,38,62,64,34,27,76,41,28,68,31,38,51,46,54,51,38,70,38,17,30,65,19,42,58,55,26,44,38,48,54,19,38,10,34,34,50,7,41,35,59,68,71,40,15,46,59,34,37,21,55,53,50,52,70,69,43,63,89,72,49,47,66,42,42,32,55,56,52,12,66,41,15,28,64,48,34,60,68,30,41,73,65,41,45,36,71,48,47,42,52,50,39,32,49,32,18,34,76,62,69,34,36,53,65,6,30,45,45,27,40,45,54,8,25,38,45,26,52,62,73,14,88,79,31,67,39,40,56,50,39,29,60,71,59,70,53,54,70,68,67,42,47,69,60,39,45,64,53,40,43,51,51,21,38,53,50,40,50,52,38,51,75,70,54,60,47,76

Sequence (918 aa):
MQSALGLTIAGLAIIFLTVAILIRGKVSPIVPMALIPAIGALILGYSFEELSDFFSDGLKSVMSVVVMFIFAIIFFGIMQDVGLFTPVIRALIRATRGNPVFITLGTAAIGVVAHLDGSGSTTFLLTIPALLPLYKAMHMSRYTLLTIVALAASVMNMVPWAGPVGRAGSVIAQDPHDIWIHLLPAQGIAMLGVFAVAAALGILELRRVRKRSAQQVSAGEDSASPVDIDVEKIATEFAENQRQQQAEIGLSFRSGRAVTVINIVLILAVLVVLLAGLLPPAPAFLIATTVAMLVNCQDKAAQTGVLHRHAPNALSMAGVIIAAAMFLGVLNGSGMLEEIALQLIAIMPEGVGQYLHIIVAFFGVPLDLLTSTDAYYFSVLPIVQETAGNFGVSGMGAAAALIVGNVIGTFVSPFSPALWLALGLAEGQMGHYLKRALPLVWAFSIVLVAICWGMGMFAMQSALGLTIAGLAIIFLTVAILIRGKVSPIVPMALIPAIGALILGYSFEELSDFFSDGLKSVMSVVVMFIFAIIFFGIMQDVGLFTPVIRALIRATRGNPVFITLGTAAIGVVAHLDGSGSTTFLLTIPALLPLYKAMHMSRYTLLTIVALAASVMNMVPWAGPVGRAGSVIAQDPHDIWIHLLPAQGIAMLGVFAVAAALGILELRRVRKRSAQQVSAGEDSASPVDIDVEKIATEFAENQRQQQAEIGLSFRSGRAVTVINIVLILAVLVVLLAGLLPPAPAFLIATTVAMLVNCQDKAAQTGVLHRHAPNALSMAGVIIAAAMFLGVLNGSGMLEEIALQLIAIMPEGVGQYLHIIVAFFGVPLDLLTSTDAYYFSVLPIVQETAGNFGVSGMGAAAALIVGNVIGTFVSPFSPALWLALGLAEGQMGHYLKRALPLVWAFSIVLVAICWGMGMFA

Foldseek 3Di:
DLDLVVLQVLLVVLLVVLQVVVLVVPDANLVSLFPSLLVSCVVVPHDPVLLVQLLVVLCLLQVLLLLLQLLLLLLVLLCLLQPLCLVVLLVLLVQLQLALLSLLLSLLVLLLSQLLSLDLQRSLVQRLLLNLVSCVLLVHDLLSSLLLSLLSNLLSCLQLNNALLSLLSSQQSHFSLVLSLLCVVLSVVSSVVSSVVSNVSSVVRNVVSVVVLVVCVVVVNPSPPSPSPPSNVSSVVSSVVSVVVSVVLVADWDDDPVLSVVSVVLVVVLVCCSNVVVDGSSVSSVVSSVVSLVSIHDDPVRSVSSSVVSVVVSCSSSSSSSSLSSNSSSCVSSCSLLSNLVVVCVPDPPPVLLCLLLVLLLCQLVVCQSGPSNSQNSNVLSNSQSNNVVVPWRSSLSSSSNSLSHSSNNLLHPSDPSNVSSCVSSVHDNVVSNVPNVVVSSVSSNVSSVVCVVVVSND/DLDLVVLQVLLVVLLVVLFVVVLVVPDANLVSLFPSLLVSCVVVPHDPVLLVQLLVVLCLLQVLLLLLQLLLLLLVLLCLLQPLCLVVLLVQLVQLQLQLLSLLLSLLVLLLSQLLSLDLQRSLVQRLLLNLVSCVLLVHDLLSSLLLSLQSNLLSCLQLNNALLSLLSSQQSHFSLVLSLLCVVLSVVSSVVSSVVSNVSSVVRNVVSVVVLVVCVVVVNPSPPSPSPPSNVSSVVSSVVSVVVSVVLVADWDDDPVLSVVSVVLVVVLVVCSNVVVDGSSVSSVVSSVVSLVSIHPDPVRSVSSSVVSVVVSCSSSSSSSSLSSNSSSCVSSCSLLSNLVVVCVVDPPPVLLCLLLVLLLCQLVVVQSGPSNSQNSNVLSNSQSNNVVVPWRSSLSSSSNSLSHSSNNLLHPSDPSNVSSCVSSVHDNVVSNVPNVVVSSVSSNVSSVVCVVVVSND

InterPro domains:
  IPR003474 Gluconate transporter [PTHR30354] (1-458)
  IPR004680 Citrate transporter-like domain [PF03600] (26-405)

pLDDT: mean 92.31, std 7.57, range [42.5, 98.44]

Nearest PDB structures (foldseek):
  8y4x-assembly1_A  TM=7.153E-01  e=5.611E-07  Fusobacterium nucleatum
  8thi-assembly1_A  TM=7.260E-01  e=2.656E-06  Haemophilus influenzae Rd KW20
  6okz-assembly2_A  TM=7.507E-01  e=3.999E-06  Vibrio cholerae O1 biovar El Tor str. N16961
  7qha-assembly1_B  TM=6.816E-01  e=2.448E-06  Photobacterium profundum SS9
  4f35-assembly1_C  TM=7.561E-01  e=3.357E-05  Vibrio cholerae

Secondary structure (DSSP, 8-state):
--SHHHHHHHHHHHHHHHHHHHHHT-S-THHHHHHHHHHHHHHTT--HHHHHHHHHHHHHHHHHHHHHHHHHHHHHHHHHHTTTTHHHHHHHHHHTTT-HHHHHHHHHHHHHHHGGG--HHHHHHHHHHHHHHHHHHTT--HHHHHHHHHHHHHHHTTSTTSSHHHHHHHHHT--HHHHHHHHHHHHHHHHHHHHHHHHHHHHHHHHHHHHHHHHHHHTT-----S----HHHHHHHHHHHHHHHHHHH---B--SHHHHHHHHHHHHHHHHHHHHTSS-HHHHHHHHHHHHHHHHBSSHHHHHHHHHHHHHHHHHHHHHHHHHHHHHHHHHHTTHHHHHHHHHHHHSPTTGGGGHHHHHHHTHHHHHHHS-HHHIIIIIHHHHHHHHHTTT--HHHHHHHHHHHHHTTGGG-TT-HHHHHHHHHHT--HHHHHHHHHHHHHHHHHHHHHHHHHTTTT-/--SHHHHHHHHHHHHHHHHHHHHHT-S-THHHHHHHHHHHHHHTT--HHHHHHHHHHHHHHHHHHHHHHHHHHHHHHHHHHTTTTHHHHHHHHHHTTT-HHHHHHHHHHHHHHHGGG--HHHHHHHHHHHHHHHHHHTT--HHHHHHHHHHHHHHHTTSTTSSHHHHHHHHHT--HHHHHHHHHHHHHHHHHHHHHHHHHHHHHHHHHHHHHHHHHHHTT----------HHHHHHHHHHHHHHHHHHH---B--SHHHHHHHHHHHHHHHHHHHHTSS-HHHHHHHHHHHHHHHHBSSHHHHHHHHHHHHHHHHHHHHHHHHHHHHHHHHHHTTHHHHHHHHHHHHSPTTGGGGHHHHHHHTHHHHHHHS-HHHIIIIIHHHHHHHHHTTT--HHHHHHHHHHHHHTTGGG-TT-HHHHHHHHHHT--HHHHHHHHHHHHHHHHHHHHHHHHHTTTT-

Organism: Corynebacterium urealyticum (strain ATCC 43042 / DSM 7109) (NCBI:txid504474)